Protein AF-A0AA35TYE7-F1 (afdb_monomer_lite)

Sequence (777 aa):
MVVTLSHAGYIKRLPMDTYRKQHRGGVGIKGAATKDGDFLEHIFVATAHQNILFFTDLGKCYTLKVHQIPEARRQSTGRAVVNLLRLAQNENITAYVTAYLKVGSQRTEGADAGEVTANKFVFMATQQGVVKKTELARFENTLSNGIIAVNLDDGDKLIGAQVTEGTSDVILVTHKGTAIRFKEKDVRCLGRNTRGVRGIELGAKDFVTQMVIVNGEGTERKKLGKRTAVTAYRSQKRGGKGIIAIGKSTRNGAVVAAKRVADIDELVLISSSGYVTRTAVGDIRRIGRNTQGRGLHAQTDVPADETPELVPLTNADTALNADMVRAANIYAKLMWAAYCRTGERNIRKSKVAYDSLIEELELDGESVEDKVLSAHGASFIYTERAALRFPRLMDLNGAEEDARKAIQLNPGNVDAKWILAKILKERYISSVDQNGRGNPKTKALEEEMLSVGQHIIELDPDHSDAHYYLGNIARYLGKIELAITSFKALTRILPFRAEYHWELGELYEIQNRLEEALQSYERVITIRPEQISVWNRLGQLSLQTGDDSAAMRSFLTVLESLESGAVPRSSRNLGWTEIEAHSGVSLAYQAQGNFEKAEHHITSAIALLEERALSMRSGARTSRARSTERIQLAVRIRDARYTLAQIYLRFNAPQKAVQTFAKILTVDANYAPALTGIGIAYQMLDDVTRAENYLRKAIELPSQDELPDAYNALGYLYAEQGIKLDEAAALVRRALKSAPTSGAYLDSLGVIYFKQGKLDAAIEKFGAGSPLPTRYP

InterPro domains:
  IPR006691 DNA gyrase/topoisomerase IV, subunit A, C-terminal repeat [PF03989] (2-46)
  IPR006691 DNA gyrase/topoisomerase IV, subunit A, C-terminal repeat [PF03989] (50-86)
  IPR006691 DNA gyrase/topoisomerase IV, subunit A, C-terminal repeat [PF03989] (121-164)
  IPR006691 DNA gyrase/topoisomerase IV, subunit A, C-terminal repeat [PF03989] (169-215)
  IPR006691 DNA gyrase/topoisomerase IV, subunit A, C-terminal repeat [PF03989] (225-261)
  IPR006691 DNA gyrase/topoisomerase IV, subunit A, C-terminal repeat [PF03989] (265-293)
  IPR011990 Tetratricopeptide-like helical domain superfamily [G3DSA:1.25.40.10] (313-623)
  IPR011990 Tetratricopeptide-like helical domain superfamily [G3DSA:1.25.40.10] (624-769)
  IPR011990 Tetratricopeptide-like helical domain superfamily [SSF48452] (448-703)
  IPR019734 Tetratricopeptide repeat [PF13181] (673-703)
  IPR019734 Tetratricopeptide repeat [PS50005] (498-531)
  IPR019734 Tetratricopeptide repeat [PS50005] (672-705)
  IPR019734 Tetratricopeptide repeat [SM00028] (379-413)
  IPR019734 Tetratricopeptide repeat [SM00028] (464-497)
  IPR019734 Tetratricopeptide repeat [SM00028] (498-531)
  IPR019734 Tetratricopeptide repeat [SM00028] (532-565)
  IPR019734 Tetratricopeptide repeat [SM00028] (579-612)
  IPR019734 Tetratricopeptide repeat [SM00028] (638-671)
  IPR019734 Tetratricopeptide repeat [SM00028] (672-705)
  IPR019734 Tetratricopeptide repeat [SM00028] (708-742)

Structure (mmCIF, N/CA/C/O backbone):
data_AF-A0AA35TYE7-F1
#
_entry.id   AF-A0AA35TYE7-F1
#
loop_
_atom_site.group_PDB
_atom_site.id
_atom_site.type_symbol
_atom_site.label_atom_id
_atom_site.label_alt_id
_atom_site.label_comp_id
_atom_site.label_asym_id
_atom_site.label_entity_id
_atom_site.label_seq_id
_atom_site.pdbx_PDB_ins_code
_atom_site.Cartn_x
_atom_site.Cartn_y
_atom_site.Cartn_z
_atom_site.occupancy
_atom_site.B_iso_or_equiv
_atom_site.auth_seq_id
_atom_site.auth_comp_id
_atom_site.auth_asym_id
_atom_site.auth_atom_id
_atom_site.pdbx_PDB_model_num
ATOM 1 N N . MET A 1 1 ? 18.858 11.877 -33.901 1.00 57.19 1 MET A N 1
ATOM 2 C CA . MET A 1 1 ? 17.654 11.118 -33.478 1.00 57.19 1 MET A CA 1
ATOM 3 C C . MET A 1 1 ? 17.784 9.690 -33.976 1.00 57.19 1 MET A C 1
ATOM 5 O O . MET A 1 1 ? 18.447 9.488 -34.989 1.00 57.19 1 MET A O 1
ATOM 9 N N . VAL A 1 2 ? 17.208 8.712 -33.279 1.00 56.94 2 VAL A N 1
ATOM 10 C CA . VAL A 1 2 ? 17.272 7.300 -33.688 1.00 56.94 2 VAL A CA 1
ATOM 11 C C . VAL A 1 2 ? 16.054 6.971 -34.543 1.00 56.94 2 VAL A C 1
ATOM 13 O O . VAL A 1 2 ? 14.928 7.295 -34.168 1.00 56.94 2 VAL A O 1
ATOM 16 N N . VAL A 1 3 ? 16.270 6.320 -35.679 1.00 65.62 3 VAL A N 1
ATOM 17 C CA . VAL A 1 3 ? 15.223 5.705 -36.499 1.00 65.62 3 VAL A CA 1
ATOM 18 C C . VAL A 1 3 ? 15.319 4.194 -36.336 1.00 65.62 3 VAL A C 1
ATOM 20 O O . VAL A 1 3 ? 16.419 3.639 -36.331 1.00 65.62 3 VAL A O 1
ATOM 23 N N . THR A 1 4 ? 14.170 3.532 -36.209 1.00 62.44 4 THR A N 1
ATOM 24 C CA . THR A 1 4 ? 14.095 2.067 -36.144 1.00 62.44 4 THR A CA 1
ATOM 25 C C . THR A 1 4 ? 13.040 1.503 -37.072 1.00 62.44 4 THR A C 1
ATOM 27 O O . THR A 1 4 ? 11.939 2.059 -37.115 1.00 62.44 4 THR A O 1
ATOM 30 N N . LEU A 1 5 ? 13.364 0.388 -37.728 1.00 66.81 5 LEU A N 1
ATOM 31 C CA . LEU A 1 5 ? 12.484 -0.416 -38.580 1.00 66.81 5 LEU A CA 1
ATOM 32 C C . LEU A 1 5 ? 12.398 -1.849 -38.018 1.00 66.81 5 LEU A C 1
ATOM 34 O O . LEU A 1 5 ? 13.432 -2.422 -37.672 1.00 66.81 5 LEU A O 1
ATOM 38 N N . SER A 1 6 ? 11.190 -2.409 -37.899 1.00 61.44 6 SER A N 1
ATOM 39 C CA . SER A 1 6 ? 10.968 -3.828 -37.567 1.00 61.44 6 SER A CA 1
ATOM 40 C C . SER A 1 6 ? 10.867 -4.709 -38.813 1.00 61.44 6 SER A C 1
ATOM 42 O O . SER A 1 6 ? 10.645 -4.197 -39.913 1.00 61.44 6 SER A O 1
ATOM 44 N N . HIS A 1 7 ? 10.993 -6.021 -38.630 1.00 60.12 7 HIS A N 1
ATOM 45 C CA . HIS A 1 7 ? 10.937 -7.020 -39.695 1.00 60.12 7 HIS A CA 1
ATOM 46 C C . HIS A 1 7 ? 9.564 -7.070 -40.390 1.00 60.12 7 HIS A C 1
ATOM 48 O O . HIS A 1 7 ? 9.475 -7.119 -41.615 1.00 60.12 7 HIS A O 1
ATOM 54 N N . ALA A 1 8 ? 8.469 -6.909 -39.639 1.00 60.41 8 ALA A N 1
ATOM 55 C CA . ALA A 1 8 ? 7.127 -6.700 -40.201 1.00 60.41 8 ALA A CA 1
ATOM 56 C C . ALA A 1 8 ? 6.910 -5.276 -40.767 1.00 60.41 8 ALA A C 1
ATOM 58 O O . ALA A 1 8 ? 5.777 -4.859 -41.023 1.00 60.41 8 ALA A O 1
ATOM 59 N N . GLY A 1 9 ? 7.985 -4.506 -40.955 1.00 69.19 9 GLY A N 1
ATOM 60 C CA . GLY A 1 9 ? 7.980 -3.223 -41.642 1.00 69.19 9 GLY A CA 1
ATOM 61 C C . GLY A 1 9 ? 7.412 -2.061 -40.829 1.00 69.19 9 GLY A C 1
ATOM 62 O O . GLY A 1 9 ? 6.875 -1.131 -41.428 1.00 69.19 9 GLY A O 1
ATOM 63 N N . TYR A 1 10 ? 7.488 -2.053 -39.495 1.00 78.81 10 TYR A N 1
ATOM 64 C CA . TYR A 1 10 ? 7.054 -0.892 -38.703 1.00 78.81 10 TYR A CA 1
ATOM 65 C C . TYR A 1 10 ? 8.203 0.085 -38.450 1.00 78.81 10 TYR A C 1
ATOM 67 O O . TYR A 1 10 ? 9.242 -0.297 -37.919 1.00 78.81 10 TYR A O 1
ATOM 75 N N . ILE A 1 11 ? 8.007 1.363 -38.794 1.00 81.75 11 ILE A N 1
ATOM 76 C CA . ILE A 1 11 ? 9.010 2.422 -38.651 1.00 81.75 11 ILE A CA 1
ATOM 77 C C . ILE A 1 11 ? 8.582 3.510 -37.655 1.00 81.75 11 ILE A C 1
ATOM 79 O O . ILE A 1 11 ? 7.415 3.911 -37.583 1.00 81.75 11 ILE A O 1
ATOM 83 N N . LYS A 1 12 ? 9.549 4.013 -36.885 1.00 80.44 12 LYS A N 1
ATOM 84 C CA . LYS A 1 12 ? 9.399 5.148 -35.957 1.00 80.44 12 LYS A CA 1
ATOM 85 C C . LYS A 1 12 ? 10.711 5.908 -35.798 1.00 80.44 12 LYS A C 1
ATOM 87 O O . LYS A 1 12 ? 11.788 5.333 -35.979 1.00 80.44 12 LYS A O 1
ATOM 92 N N . ARG A 1 13 ? 10.611 7.184 -35.419 1.00 74.44 13 ARG A N 1
ATOM 93 C CA . ARG A 1 13 ? 11.741 7.979 -34.928 1.00 74.44 13 ARG A CA 1
ATOM 94 C C . ARG A 1 13 ? 11.592 8.236 -33.435 1.00 74.44 13 ARG A C 1
ATOM 96 O O . ARG A 1 13 ? 10.483 8.315 -32.909 1.00 74.44 13 ARG A O 1
ATOM 103 N N . LEU A 1 14 ? 12.730 8.340 -32.772 1.00 63.53 14 LEU A N 1
ATOM 104 C CA . LEU A 1 14 ? 12.878 8.426 -31.328 1.00 63.53 14 LEU A CA 1
ATOM 105 C C . LEU A 1 14 ? 13.919 9.522 -31.029 1.00 63.53 14 LEU A C 1
ATOM 107 O O . LEU A 1 14 ? 14.976 9.542 -31.679 1.00 63.53 14 LEU A O 1
ATOM 111 N N . PRO A 1 15 ? 13.691 10.417 -30.051 1.00 59.75 15 PRO A N 1
ATOM 112 C CA . PRO A 1 15 ? 14.769 11.191 -29.436 1.00 59.75 15 PRO A CA 1
ATOM 113 C C . PRO A 1 15 ? 15.936 10.272 -29.057 1.00 59.75 15 PRO A C 1
ATOM 115 O O . PRO A 1 15 ? 15.697 9.130 -28.654 1.00 59.75 15 PRO A O 1
ATOM 118 N N . MET A 1 16 ? 17.183 10.747 -29.178 1.00 46.03 16 MET A N 1
ATOM 119 C CA . MET A 1 16 ? 18.374 9.937 -28.851 1.00 46.03 16 MET A CA 1
ATOM 120 C C . MET A 1 16 ? 18.282 9.358 -27.431 1.00 46.03 16 MET A C 1
ATOM 122 O O . MET A 1 16 ? 18.583 8.188 -27.201 1.00 46.03 16 MET A O 1
ATOM 126 N N . ASP A 1 17 ? 17.730 10.155 -26.522 1.00 41.53 17 ASP A N 1
ATOM 127 C CA . ASP A 1 17 ? 17.566 9.867 -25.097 1.00 41.53 17 ASP A CA 1
ATOM 128 C C . ASP A 1 17 ? 16.493 8.800 -24.807 1.00 41.53 17 ASP A C 1
ATOM 130 O O . ASP A 1 17 ? 16.370 8.318 -23.684 1.00 41.53 17 ASP A O 1
ATOM 134 N N . THR A 1 18 ? 15.719 8.367 -25.808 1.00 42.50 18 THR A N 1
ATOM 135 C CA . THR A 1 18 ? 14.616 7.401 -25.622 1.00 42.50 18 THR A CA 1
ATOM 136 C C . THR A 1 18 ? 15.101 5.963 -25.408 1.00 42.50 18 THR A C 1
ATOM 138 O O . THR A 1 18 ? 14.351 5.112 -24.925 1.00 42.50 18 THR A O 1
ATOM 141 N N . TYR A 1 19 ? 16.366 5.674 -25.732 1.00 40.69 19 TYR A N 1
ATOM 142 C CA . TYR A 1 19 ? 17.009 4.392 -25.419 1.00 40.69 19 TYR A CA 1
ATOM 143 C C . TYR A 1 19 ? 17.581 4.318 -23.994 1.00 40.69 19 TYR A C 1
ATOM 145 O O . TYR A 1 19 ? 18.230 3.330 -23.643 1.00 40.6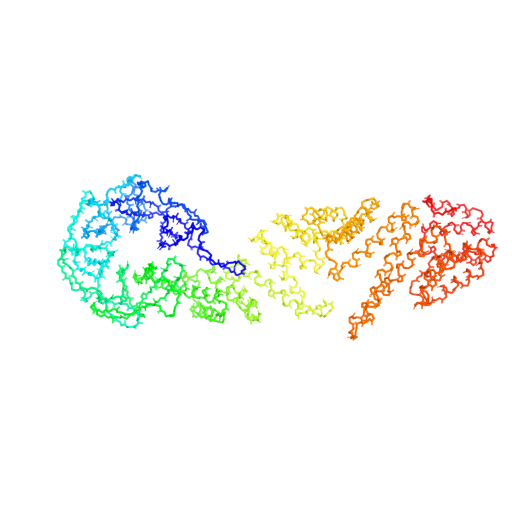9 19 TYR A O 1
ATOM 153 N N . ARG A 1 20 ? 17.246 5.296 -23.139 1.00 34.00 20 ARG A N 1
ATOM 154 C CA . ARG A 1 20 ? 17.373 5.210 -21.678 1.00 34.00 20 ARG A CA 1
ATOM 155 C C . ARG A 1 20 ? 16.712 3.924 -21.163 1.00 34.00 20 ARG A C 1
ATOM 157 O O . ARG A 1 20 ? 15.667 3.480 -21.649 1.00 34.00 20 ARG A O 1
ATOM 164 N N . LYS A 1 21 ? 17.385 3.266 -20.227 1.00 29.33 21 LYS A N 1
ATOM 165 C CA . LYS A 1 21 ? 16.971 1.996 -19.612 1.00 29.33 21 LYS A CA 1
ATOM 166 C C . LYS A 1 21 ? 15.961 2.262 -18.492 1.00 29.33 21 LYS A C 1
ATOM 168 O O . LYS A 1 21 ? 15.868 3.381 -18.003 1.00 29.33 21 LYS A O 1
ATOM 173 N N . GLN A 1 22 ? 15.271 1.212 -18.058 1.00 26.06 22 GLN A N 1
ATOM 174 C CA . GLN A 1 22 ? 14.418 1.224 -16.869 1.00 26.06 22 GLN A CA 1
ATOM 175 C C . GLN A 1 22 ? 14.806 0.053 -15.955 1.00 26.06 22 GLN A C 1
ATOM 177 O O . GLN A 1 22 ? 15.364 -0.951 -16.418 1.00 26.06 22 GLN A O 1
ATOM 182 N N . HIS A 1 23 ? 14.546 0.187 -14.654 1.00 26.06 23 HIS A N 1
ATOM 183 C CA . HIS A 1 23 ? 14.987 -0.760 -13.632 1.00 26.06 23 HIS A CA 1
ATOM 184 C C . HIS A 1 23 ? 13.859 -1.634 -13.040 1.00 26.06 23 HIS A C 1
ATOM 186 O O . HIS A 1 23 ? 12.744 -1.666 -13.546 1.00 26.06 23 HIS A O 1
ATOM 192 N N . ARG A 1 24 ? 14.213 -2.536 -12.107 1.00 27.20 24 ARG A N 1
ATOM 193 C CA . ARG A 1 24 ? 13.535 -3.841 -11.932 1.00 27.20 24 ARG A CA 1
ATOM 194 C C . ARG A 1 24 ? 12.260 -3.765 -11.087 1.00 27.20 24 ARG A C 1
ATOM 196 O O . ARG A 1 24 ? 12.301 -3.257 -9.975 1.00 27.20 24 ARG A O 1
ATOM 203 N N . GLY A 1 25 ? 11.229 -4.445 -11.581 1.00 26.47 25 GLY A N 1
ATOM 204 C CA . GLY A 1 25 ? 9.941 -4.707 -10.930 1.00 26.47 25 GLY A CA 1
ATOM 205 C C . GLY A 1 25 ? 8.961 -5.318 -11.937 1.00 26.47 25 GLY A C 1
ATOM 206 O O . GLY A 1 25 ? 8.258 -6.272 -11.629 1.00 26.47 25 GLY A O 1
ATOM 207 N N . GLY A 1 26 ? 9.013 -4.839 -13.185 1.00 27.84 26 GLY A N 1
ATOM 208 C CA . GLY A 1 26 ? 8.301 -5.436 -14.311 1.00 27.84 26 GLY A CA 1
ATOM 209 C C . GLY A 1 26 ? 8.881 -6.775 -14.782 1.00 27.84 26 GLY A C 1
ATOM 210 O O . GLY A 1 26 ? 10.087 -7.031 -14.681 1.00 27.84 26 GLY A O 1
ATOM 211 N N . VAL A 1 27 ? 7.988 -7.589 -15.353 1.00 26.45 27 VAL A N 1
ATOM 212 C CA . VAL A 1 27 ? 8.288 -8.757 -16.198 1.00 26.45 27 VAL A CA 1
ATOM 213 C C . VAL A 1 27 ? 9.290 -8.364 -17.298 1.00 26.45 27 VAL A C 1
ATOM 215 O O . VAL A 1 27 ? 9.354 -7.200 -17.693 1.00 26.45 27 VAL A O 1
ATOM 218 N N . GLY A 1 28 ? 10.104 -9.323 -17.757 1.00 26.59 28 GLY A N 1
ATOM 219 C CA . GLY A 1 28 ? 11.248 -9.089 -18.648 1.00 26.59 28 GLY A CA 1
ATOM 220 C C . GLY A 1 28 ? 10.958 -8.198 -19.864 1.00 26.59 28 GLY A C 1
ATOM 221 O O . GLY A 1 28 ? 9.843 -8.168 -20.382 1.00 26.59 28 GLY A O 1
ATOM 222 N N . ILE A 1 29 ? 11.990 -7.478 -20.321 1.00 34.34 29 ILE A N 1
ATOM 223 C CA . ILE A 1 29 ? 11.904 -6.489 -21.406 1.00 34.34 29 ILE A CA 1
ATOM 224 C C . ILE A 1 29 ? 11.450 -7.172 -22.706 1.00 34.34 29 ILE A C 1
ATOM 226 O O . ILE A 1 29 ? 12.275 -7.647 -23.485 1.00 34.34 29 ILE A O 1
ATOM 230 N N . LYS A 1 30 ? 10.140 -7.164 -22.975 1.00 31.11 30 LYS A N 1
ATOM 231 C CA . LYS A 1 30 ? 9.640 -7.249 -24.348 1.00 31.11 30 LYS A CA 1
ATOM 232 C C . LYS A 1 30 ? 10.134 -6.018 -25.114 1.00 31.11 30 LYS A C 1
ATOM 234 O O . LYS A 1 30 ? 10.297 -4.936 -24.541 1.00 31.11 30 LYS A O 1
ATOM 239 N N . GLY A 1 31 ? 10.373 -6.191 -26.413 1.00 35.84 31 GLY A N 1
ATOM 240 C CA . GLY A 1 31 ? 10.547 -5.071 -27.336 1.00 35.84 31 GLY A CA 1
ATOM 241 C C . GLY A 1 31 ? 9.270 -4.228 -27.439 1.00 35.84 31 GLY A C 1
ATOM 242 O O . GLY A 1 31 ? 8.394 -4.272 -26.574 1.00 35.84 31 GLY A O 1
ATOM 243 N N . ALA A 1 32 ? 9.125 -3.470 -28.528 1.00 35.91 32 ALA A N 1
ATOM 244 C CA . ALA A 1 32 ? 7.793 -2.981 -28.882 1.00 35.91 32 ALA A CA 1
ATOM 245 C C . ALA A 1 32 ? 6.815 -4.169 -28.949 1.00 35.91 32 ALA A C 1
ATOM 247 O O . ALA A 1 32 ? 7.239 -5.278 -29.266 1.00 35.91 32 ALA A O 1
ATOM 248 N N . ALA A 1 33 ? 5.534 -3.951 -28.641 1.00 35.59 33 ALA A N 1
ATOM 249 C CA . ALA A 1 33 ? 4.511 -4.993 -28.748 1.00 35.59 33 ALA A CA 1
ATOM 250 C C . ALA A 1 33 ? 4.189 -5.266 -30.226 1.00 35.59 33 ALA A C 1
ATOM 252 O O . ALA A 1 33 ? 3.163 -4.848 -30.760 1.00 35.59 33 ALA A O 1
ATOM 253 N N . THR A 1 34 ? 5.133 -5.907 -30.897 1.00 39.62 34 THR A N 1
ATOM 254 C CA . THR A 1 34 ? 5.018 -6.447 -32.239 1.00 39.62 34 THR A CA 1
ATOM 255 C C . THR A 1 34 ? 4.103 -7.670 -32.205 1.00 39.62 34 THR A C 1
ATOM 257 O O . THR A 1 34 ? 4.049 -8.394 -31.208 1.00 39.62 34 THR A O 1
ATOM 260 N N . LYS A 1 35 ? 3.322 -7.869 -33.276 1.00 39.84 35 LYS A N 1
ATOM 261 C CA . LYS A 1 35 ? 2.523 -9.095 -33.435 1.00 39.84 35 LYS A CA 1
ATOM 262 C C . LYS A 1 35 ? 3.462 -10.303 -33.435 1.00 39.84 35 LYS A C 1
ATOM 264 O O . LYS A 1 35 ? 4.609 -10.170 -33.860 1.00 39.84 35 LYS A O 1
ATOM 269 N N . ASP A 1 36 ? 2.963 -11.434 -32.943 1.00 38.16 36 ASP A N 1
ATOM 270 C CA . ASP A 1 36 ? 3.732 -12.635 -32.601 1.00 38.16 36 ASP A CA 1
ATOM 271 C C . ASP A 1 36 ? 4.914 -12.913 -33.552 1.00 38.16 36 ASP A C 1
ATOM 273 O O . ASP A 1 36 ? 4.725 -13.265 -34.714 1.00 38.16 36 ASP A O 1
ATOM 277 N N . GLY A 1 37 ? 6.139 -12.734 -33.042 1.00 39.81 37 GLY A N 1
ATOM 278 C CA . GLY A 1 37 ? 7.393 -13.056 -33.737 1.00 39.81 37 GLY A CA 1
ATOM 279 C C . GLY A 1 37 ? 8.145 -11.903 -34.422 1.00 39.81 37 GLY A C 1
ATOM 280 O O . GLY A 1 37 ? 9.300 -12.102 -34.786 1.00 39.81 37 GLY A O 1
ATOM 281 N N . ASP A 1 38 ? 7.574 -10.703 -34.584 1.00 48.56 38 ASP A N 1
ATOM 282 C CA . ASP A 1 38 ? 8.290 -9.588 -35.240 1.00 48.56 38 ASP A CA 1
ATOM 283 C C . ASP A 1 38 ? 9.348 -8.929 -34.320 1.00 48.56 38 ASP A C 1
ATOM 285 O O . ASP A 1 38 ? 9.103 -8.655 -33.141 1.00 48.56 38 ASP A O 1
ATOM 289 N N . PHE A 1 39 ? 10.540 -8.672 -34.868 1.00 46.03 39 PHE A N 1
ATOM 290 C CA . PHE A 1 39 ? 11.724 -8.158 -34.172 1.00 46.03 39 PHE A CA 1
ATOM 291 C C . PHE A 1 39 ? 12.295 -6.914 -34.868 1.00 46.03 39 PHE A C 1
ATOM 293 O O . PHE A 1 39 ? 11.868 -6.509 -35.945 1.00 46.03 39 PHE A O 1
ATOM 300 N N . LEU A 1 40 ? 13.248 -6.243 -34.221 1.00 49.56 40 LEU A N 1
ATOM 301 C CA . LEU A 1 40 ? 13.773 -4.966 -34.699 1.00 49.56 40 LEU A CA 1
ATOM 302 C C . LEU A 1 40 ? 14.969 -5.193 -35.639 1.00 49.56 40 LEU A C 1
ATOM 304 O O . LEU A 1 40 ? 16.072 -5.450 -35.169 1.00 49.56 40 LEU A O 1
ATOM 308 N N . GLU A 1 41 ? 14.726 -5.083 -36.948 1.00 48.75 41 GLU A N 1
ATOM 309 C CA . GLU A 1 41 ? 15.685 -5.399 -38.019 1.00 48.75 41 GLU A CA 1
ATOM 310 C C . GLU A 1 41 ? 16.747 -4.299 -38.212 1.00 48.75 41 GLU A C 1
ATOM 312 O O . GLU A 1 41 ? 17.925 -4.587 -38.414 1.00 48.75 41 GLU A O 1
ATOM 317 N N . HIS A 1 42 ? 16.376 -3.012 -38.135 1.00 54.44 42 HIS A N 1
ATOM 318 C CA . HIS A 1 42 ? 17.323 -1.909 -38.367 1.00 54.44 42 HIS A CA 1
ATOM 319 C C . HIS A 1 42 ? 17.234 -0.797 -37.315 1.00 54.44 42 HIS A C 1
ATOM 321 O O . HIS A 1 42 ? 16.150 -0.297 -37.007 1.00 54.44 42 HIS A O 1
ATOM 327 N N . ILE A 1 43 ? 18.398 -0.332 -36.846 1.00 51.22 43 ILE A N 1
ATOM 328 C CA . ILE A 1 43 ? 18.580 0.875 -36.025 1.00 51.22 43 ILE A CA 1
ATOM 329 C C . ILE A 1 43 ? 19.620 1.759 -36.709 1.00 51.22 43 ILE A C 1
ATOM 331 O O . ILE A 1 43 ? 20.715 1.291 -37.016 1.00 51.22 43 ILE A O 1
ATOM 335 N N . PHE A 1 44 ? 19.324 3.043 -36.904 1.00 55.12 44 PHE A N 1
ATOM 336 C CA . PHE A 1 44 ? 20.327 4.013 -37.347 1.00 55.12 44 PHE A CA 1
ATOM 337 C C . PHE A 1 44 ? 20.072 5.408 -36.776 1.00 55.12 44 PHE A C 1
ATOM 339 O O . PHE A 1 44 ? 18.939 5.795 -36.484 1.00 55.12 44 PHE A O 1
ATOM 346 N N . VAL A 1 45 ? 21.146 6.178 -36.610 1.00 51.09 45 VAL A N 1
ATOM 347 C CA . VAL A 1 45 ? 21.071 7.588 -36.218 1.00 51.09 45 VAL A CA 1
ATOM 348 C C . VAL A 1 45 ? 20.930 8.440 -37.474 1.00 51.09 45 VAL A C 1
ATOM 350 O O . VAL A 1 45 ? 21.636 8.230 -38.456 1.00 51.09 45 VAL A O 1
ATOM 353 N N . ALA A 1 46 ? 20.020 9.409 -37.433 1.00 57.62 46 ALA A N 1
ATOM 354 C CA . ALA A 1 46 ? 19.820 10.374 -38.504 1.00 57.62 46 ALA A CA 1
ATOM 355 C C . ALA A 1 46 ? 19.521 11.782 -37.957 1.00 57.62 46 ALA A C 1
ATOM 357 O O . ALA A 1 46 ? 19.160 11.956 -36.782 1.00 57.62 46 ALA A O 1
ATOM 358 N N . THR A 1 47 ? 19.660 12.797 -38.810 1.00 62.72 47 THR A N 1
ATOM 359 C CA . THR A 1 47 ? 19.235 14.184 -38.549 1.00 62.72 47 THR A CA 1
ATOM 360 C C . THR A 1 47 ? 17.840 14.435 -39.133 1.00 62.72 47 THR A C 1
ATOM 362 O O . THR A 1 47 ? 17.420 13.755 -40.067 1.00 62.72 47 THR A O 1
ATOM 365 N N . ALA A 1 48 ? 17.095 15.413 -38.604 1.00 65.19 48 ALA A N 1
ATOM 366 C CA . ALA A 1 48 ? 15.691 15.655 -38.980 1.00 65.19 48 ALA A CA 1
ATOM 367 C C . ALA A 1 48 ? 15.472 15.902 -40.490 1.00 65.19 48 ALA A C 1
ATOM 369 O O . ALA A 1 48 ? 14.413 15.576 -41.035 1.00 65.19 48 ALA A O 1
ATOM 370 N N . HIS A 1 49 ? 16.473 16.481 -41.159 1.00 67.19 49 HIS A N 1
ATOM 371 C CA . HIS A 1 49 ? 16.411 16.909 -42.558 1.00 67.19 49 HIS A CA 1
ATOM 372 C C . HIS A 1 49 ? 17.074 15.927 -43.539 1.00 67.19 49 HIS A C 1
ATOM 374 O O . HIS A 1 49 ? 17.017 16.158 -44.746 1.00 67.19 49 HIS A O 1
ATOM 380 N N . GLN A 1 50 ? 17.658 14.822 -43.059 1.00 69.94 50 GLN A N 1
ATOM 381 C CA . GLN A 1 50 ? 18.115 13.743 -43.937 1.00 69.94 50 GLN A CA 1
ATOM 382 C C . GLN A 1 50 ? 16.939 13.058 -44.642 1.00 69.94 50 GLN A C 1
ATOM 384 O O . GLN A 1 50 ? 15.811 13.009 -44.141 1.00 69.94 50 GLN A O 1
ATOM 389 N N . ASN A 1 51 ? 17.231 12.499 -45.813 1.00 75.62 51 ASN A N 1
ATOM 390 C CA . ASN A 1 51 ? 16.326 11.646 -46.565 1.00 75.62 51 ASN A CA 1
ATOM 391 C C . ASN A 1 51 ? 16.747 10.189 -46.365 1.00 75.62 51 ASN A C 1
ATOM 393 O O . ASN A 1 51 ? 17.941 9.878 -46.333 1.00 75.62 51 ASN A O 1
ATOM 397 N N . ILE A 1 52 ? 15.767 9.298 -46.276 1.00 84.44 52 ILE A N 1
ATOM 398 C CA . ILE A 1 52 ? 15.962 7.854 -46.342 1.00 84.44 52 ILE A CA 1
ATOM 399 C C . ILE A 1 52 ? 15.363 7.379 -47.662 1.00 84.44 52 ILE A C 1
ATOM 401 O O . ILE A 1 52 ? 14.178 7.591 -47.924 1.00 84.44 52 ILE A O 1
ATOM 405 N N . LEU A 1 53 ? 16.200 6.765 -48.491 1.00 87.38 53 LEU A N 1
ATOM 406 C CA . LEU A 1 53 ? 15.825 6.064 -49.710 1.00 87.38 53 LEU A CA 1
ATOM 407 C C . LEU A 1 53 ? 15.565 4.599 -49.360 1.00 87.38 53 LEU A C 1
ATOM 409 O O . LEU A 1 53 ? 16.504 3.886 -49.014 1.00 87.38 53 LEU A O 1
ATOM 413 N N . PHE A 1 54 ? 14.319 4.152 -49.450 1.00 88.19 54 PHE A N 1
ATOM 414 C CA . PHE A 1 54 ? 13.930 2.753 -49.284 1.00 88.19 54 PHE A CA 1
ATOM 415 C C . PHE A 1 54 ? 13.845 2.078 -50.645 1.00 88.19 54 PHE A C 1
ATOM 417 O O . PHE A 1 54 ? 13.134 2.561 -51.525 1.00 88.19 54 PHE A O 1
ATOM 424 N N . PHE A 1 55 ? 14.545 0.962 -50.809 1.00 89.81 55 PHE A N 1
ATOM 425 C CA . PHE A 1 55 ? 14.548 0.156 -52.024 1.00 89.81 55 PHE A CA 1
ATOM 426 C C . PHE A 1 55 ? 13.738 -1.119 -51.805 1.00 89.81 55 PHE A C 1
ATOM 428 O O . PHE A 1 55 ? 13.824 -1.717 -50.732 1.00 89.81 55 PHE A O 1
ATOM 435 N N . THR A 1 56 ? 12.954 -1.519 -52.805 1.00 90.25 56 THR A N 1
ATOM 436 C CA . THR A 1 56 ? 12.007 -2.637 -52.692 1.00 90.25 56 THR A CA 1
ATOM 437 C C . THR A 1 56 ? 12.396 -3.843 -53.535 1.00 90.25 56 THR A C 1
ATOM 439 O O . THR A 1 56 ? 13.116 -3.704 -54.525 1.00 90.25 56 THR A O 1
ATOM 442 N N . ASP A 1 57 ? 11.882 -5.024 -53.185 1.00 89.69 57 ASP A N 1
ATOM 443 C CA . ASP A 1 57 ? 12.094 -6.270 -53.927 1.00 89.69 57 ASP A CA 1
ATOM 444 C C . ASP A 1 57 ? 11.597 -6.190 -55.376 1.00 89.69 57 ASP A C 1
ATOM 446 O O . ASP A 1 57 ? 12.205 -6.821 -56.236 1.00 89.69 57 ASP A O 1
ATOM 450 N N . LEU A 1 58 ? 10.596 -5.345 -55.659 1.00 91.81 58 LEU A N 1
ATOM 451 C CA . LEU A 1 58 ? 10.117 -4.987 -57.005 1.00 91.81 58 LEU A CA 1
ATOM 452 C C . LEU A 1 58 ? 10.984 -3.940 -57.741 1.00 91.81 58 LEU A C 1
ATOM 454 O O . LEU A 1 58 ? 10.605 -3.456 -58.808 1.00 91.81 58 LEU A O 1
ATOM 458 N N . GLY A 1 59 ? 12.144 -3.561 -57.198 1.00 90.81 59 GLY A N 1
ATOM 459 C CA . GLY A 1 59 ? 13.110 -2.695 -57.880 1.00 90.81 59 GLY A CA 1
ATOM 460 C C . GLY A 1 59 ? 12.736 -1.211 -57.910 1.00 90.81 59 GLY A C 1
ATOM 461 O O . GLY A 1 59 ? 13.299 -0.454 -58.710 1.00 90.81 59 GLY A O 1
ATOM 462 N N . LYS A 1 60 ? 11.814 -0.759 -57.052 1.00 92.25 60 LYS A N 1
ATOM 463 C CA . LYS A 1 60 ? 11.515 0.668 -56.870 1.00 92.25 60 LYS A CA 1
ATOM 464 C C . LYS A 1 60 ? 12.351 1.279 -55.747 1.00 92.25 60 LYS A C 1
ATOM 466 O O . LYS A 1 60 ? 12.967 0.589 -54.940 1.00 92.25 60 LYS A O 1
ATOM 471 N N . CYS A 1 61 ? 12.357 2.605 -55.711 1.00 91.38 61 CYS A N 1
ATOM 472 C CA . CYS A 1 61 ? 12.884 3.425 -54.637 1.00 91.38 61 CYS A CA 1
ATOM 473 C C . CYS A 1 61 ? 11.825 4.447 -54.199 1.00 91.38 61 CYS A C 1
ATOM 475 O O . CYS A 1 61 ? 11.153 5.062 -55.031 1.00 91.38 61 CYS A O 1
ATOM 477 N N . TYR A 1 62 ? 11.692 4.630 -52.893 1.00 89.50 62 TYR A N 1
ATOM 478 C CA . TYR A 1 62 ? 10.788 5.574 -52.247 1.00 89.50 62 TYR A CA 1
ATOM 479 C C . TYR A 1 62 ? 11.597 6.451 -51.290 1.00 89.50 62 TYR A C 1
ATOM 481 O O . TYR A 1 62 ? 12.468 5.937 -50.591 1.00 89.50 62 TYR A O 1
ATOM 489 N N . THR A 1 63 ? 11.302 7.750 -51.210 1.00 87.12 63 THR A N 1
ATOM 490 C CA . THR A 1 63 ? 11.984 8.651 -50.265 1.00 87.12 63 THR A CA 1
ATOM 491 C C . THR A 1 63 ? 11.067 9.041 -49.121 1.00 87.12 63 THR A C 1
ATOM 493 O O . THR A 1 63 ? 9.908 9.388 -49.338 1.00 87.12 63 THR A O 1
ATOM 496 N N . LEU A 1 64 ? 11.617 9.063 -47.910 1.00 85.19 64 LEU A N 1
ATOM 497 C CA . LEU A 1 64 ? 10.982 9.643 -46.732 1.00 85.19 64 LEU A CA 1
ATOM 498 C C . LEU A 1 64 ? 11.988 10.554 -46.029 1.00 85.19 64 LEU A C 1
ATOM 500 O O . LEU A 1 64 ? 13.121 10.141 -45.769 1.00 85.19 64 LEU A O 1
ATOM 504 N N . LYS A 1 65 ? 11.604 11.790 -45.706 1.00 81.56 65 LYS A N 1
ATOM 505 C CA . LYS A 1 65 ? 12.434 12.646 -44.848 1.00 81.56 65 LYS A CA 1
ATOM 506 C C . LYS A 1 65 ? 12.318 12.164 -43.410 1.00 81.56 65 LYS A C 1
ATOM 508 O O . LYS A 1 65 ? 11.232 11.798 -42.966 1.00 81.56 65 LYS A O 1
ATOM 513 N N . VAL A 1 66 ? 13.416 12.197 -42.661 1.00 77.00 66 VAL A N 1
ATOM 514 C CA . VAL A 1 66 ? 13.466 11.635 -41.302 1.00 77.00 66 VAL A CA 1
ATOM 515 C C . VAL A 1 66 ? 12.385 12.239 -40.400 1.00 77.00 66 VAL A C 1
ATOM 517 O O . VAL A 1 66 ? 11.698 11.487 -39.723 1.00 77.00 66 VAL A O 1
ATOM 520 N N . HIS A 1 67 ? 12.140 13.553 -40.443 1.00 76.94 67 HIS A N 1
ATOM 521 C CA . HIS A 1 67 ? 11.066 14.186 -39.658 1.00 76.94 67 HIS A CA 1
ATOM 522 C C . HIS A 1 67 ? 9.635 13.730 -40.016 1.00 76.94 67 HIS A C 1
ATOM 524 O O . HIS A 1 67 ? 8.747 13.864 -39.176 1.00 76.94 67 HIS A O 1
ATOM 530 N N . GLN A 1 68 ? 9.401 13.198 -41.226 1.00 80.25 68 GLN A N 1
ATOM 531 C CA . GLN A 1 68 ? 8.098 12.664 -41.660 1.00 80.25 68 GLN A CA 1
ATOM 532 C C . GLN A 1 68 ? 7.809 11.277 -41.071 1.00 80.25 68 GLN A C 1
ATOM 534 O O . GLN A 1 68 ? 6.657 10.842 -41.050 1.00 80.25 68 GLN A O 1
ATOM 539 N N . ILE A 1 69 ? 8.836 10.578 -40.579 1.00 85.75 69 ILE A N 1
ATOM 540 C CA . ILE A 1 69 ? 8.640 9.388 -39.756 1.00 85.75 69 ILE A CA 1
ATOM 541 C C . ILE A 1 69 ? 7.961 9.843 -38.455 1.00 85.75 69 ILE A C 1
ATOM 543 O O . ILE A 1 69 ? 8.415 10.819 -37.848 1.00 85.75 69 ILE A O 1
ATOM 547 N N . PRO A 1 70 ? 6.888 9.171 -38.000 1.00 80.31 70 PRO A N 1
ATOM 548 C CA . PRO A 1 70 ? 6.226 9.544 -36.763 1.00 80.31 70 PRO A CA 1
ATOM 549 C C . PRO A 1 70 ? 7.184 9.397 -35.584 1.00 80.31 70 PRO A C 1
ATOM 551 O O . PRO A 1 70 ? 7.846 8.366 -35.412 1.00 80.31 70 PRO A O 1
ATOM 554 N N . GLU A 1 71 ? 7.232 10.440 -34.764 1.00 79.06 71 GLU A N 1
ATOM 555 C CA . GLU A 1 71 ? 7.818 10.350 -33.437 1.00 79.06 71 GLU A CA 1
ATOM 556 C C . GLU A 1 71 ? 6.897 9.512 -32.566 1.00 79.06 71 GLU A C 1
ATOM 558 O O . GLU A 1 71 ? 5.696 9.774 -32.492 1.00 79.06 71 GLU A O 1
ATOM 563 N N . ALA A 1 72 ? 7.434 8.458 -31.964 1.00 70.81 72 ALA A N 1
ATOM 564 C CA . ALA A 1 72 ? 6.614 7.493 -31.254 1.00 70.81 72 ALA A CA 1
ATOM 565 C C . ALA A 1 72 ? 7.360 6.961 -30.031 1.00 70.81 72 ALA A C 1
ATOM 567 O O . ALA A 1 72 ? 8.573 6.781 -30.066 1.00 70.81 72 ALA A O 1
ATOM 568 N N . ARG A 1 73 ? 6.643 6.684 -28.935 1.00 60.06 73 ARG A N 1
ATOM 569 C CA . ARG A 1 73 ? 7.250 6.153 -27.701 1.00 60.06 73 ARG A CA 1
ATOM 570 C C . ARG A 1 73 ? 7.922 4.800 -27.968 1.00 60.06 73 ARG A C 1
ATOM 572 O O . ARG A 1 73 ? 7.424 4.016 -28.776 1.00 60.06 73 ARG A O 1
ATOM 579 N N . ARG A 1 74 ? 8.993 4.475 -27.230 1.00 54.66 74 ARG A N 1
ATOM 580 C CA . ARG A 1 74 ? 9.781 3.229 -27.375 1.00 54.66 74 ARG A CA 1
ATOM 581 C C . ARG A 1 74 ? 8.934 1.959 -27.534 1.00 54.66 74 ARG A C 1
ATOM 583 O O . ARG A 1 74 ? 9.232 1.149 -28.407 1.00 54.66 74 ARG A O 1
ATOM 590 N N . GLN A 1 75 ? 7.893 1.818 -26.711 1.00 51.50 75 GLN A N 1
ATOM 591 C CA . GLN A 1 75 ? 6.998 0.653 -26.650 1.00 51.50 75 GLN A CA 1
ATOM 592 C C . GLN A 1 75 ? 6.002 0.556 -27.818 1.00 51.50 75 GLN A C 1
ATOM 594 O O . GLN A 1 75 ? 5.498 -0.529 -28.095 1.00 51.50 75 GLN A O 1
ATOM 599 N N . SER A 1 76 ? 5.719 1.664 -28.512 1.00 60.47 76 SER A N 1
ATOM 600 C CA . SER A 1 76 ? 4.845 1.637 -29.687 1.00 60.47 76 SER A CA 1
ATOM 601 C C . SER A 1 76 ? 5.482 0.815 -30.807 1.00 60.47 76 SER A C 1
ATOM 603 O O . SER A 1 76 ? 6.705 0.834 -30.979 1.00 60.47 76 SER A O 1
ATOM 605 N N . THR A 1 77 ? 4.669 0.138 -31.614 1.00 61.81 77 THR A N 1
ATOM 606 C CA . THR A 1 77 ? 5.131 -0.517 -32.850 1.00 61.81 77 THR A CA 1
ATOM 607 C C . THR A 1 77 ? 5.814 0.474 -33.793 1.00 61.81 77 THR A C 1
ATOM 609 O O . THR A 1 77 ? 6.742 0.115 -34.502 1.00 61.81 77 THR A O 1
ATOM 612 N N . GLY A 1 78 ? 5.400 1.744 -33.763 1.00 75.38 78 GLY A N 1
ATOM 613 C CA . GLY A 1 78 ? 5.607 2.672 -34.867 1.00 75.38 78 GLY A CA 1
ATOM 614 C C . GLY A 1 78 ? 4.486 2.530 -35.893 1.00 75.38 78 GLY A C 1
ATOM 615 O O . GLY A 1 78 ? 3.484 1.847 -35.652 1.00 75.38 78 GLY A O 1
ATOM 616 N N . ARG A 1 79 ? 4.643 3.180 -37.043 1.00 80.62 79 ARG A N 1
ATOM 617 C CA . ARG A 1 79 ? 3.685 3.108 -38.152 1.00 80.62 79 ARG A CA 1
ATOM 618 C C . ARG A 1 79 ? 4.213 2.143 -39.200 1.00 80.62 79 ARG A C 1
ATOM 620 O O . ARG A 1 79 ? 5.393 2.188 -39.523 1.00 80.62 79 ARG A O 1
ATOM 627 N N . ALA A 1 80 ? 3.344 1.293 -39.741 1.00 81.25 80 ALA A N 1
ATOM 628 C CA . ALA A 1 80 ? 3.714 0.430 -40.856 1.00 81.25 80 ALA A CA 1
ATOM 629 C C . ALA A 1 80 ? 4.271 1.296 -42.001 1.00 81.25 80 ALA A C 1
ATOM 631 O O . ALA A 1 80 ? 3.659 2.296 -42.382 1.00 81.25 80 ALA A O 1
ATOM 632 N N . VAL A 1 81 ? 5.445 0.947 -42.519 1.00 80.31 81 VAL A N 1
ATOM 633 C CA . VAL A 1 81 ? 6.182 1.726 -43.521 1.00 80.31 81 VAL A CA 1
ATOM 634 C C . VAL A 1 81 ? 5.397 1.816 -44.835 1.00 80.31 81 VAL A C 1
ATOM 636 O O . VAL A 1 81 ? 5.382 2.870 -45.463 1.00 80.31 81 VAL A O 1
ATOM 639 N N . VAL A 1 82 ? 4.604 0.783 -45.147 1.00 76.31 82 VAL A N 1
ATOM 640 C CA . VAL A 1 82 ? 3.562 0.738 -46.197 1.00 76.31 82 VAL A CA 1
ATOM 641 C C . VAL A 1 82 ? 2.455 1.800 -46.058 1.00 76.31 82 VAL A C 1
ATOM 643 O O . VAL A 1 82 ? 1.741 2.078 -47.015 1.00 76.31 82 VAL A O 1
ATOM 646 N N . ASN A 1 83 ? 2.305 2.424 -44.882 1.00 76.62 83 ASN A N 1
ATOM 647 C CA . ASN A 1 83 ? 1.354 3.518 -44.633 1.00 76.62 83 ASN A CA 1
ATOM 648 C C . ASN A 1 83 ? 2.029 4.905 -44.664 1.00 76.62 83 ASN A C 1
ATOM 650 O O . ASN A 1 83 ? 1.390 5.905 -44.318 1.00 76.62 83 ASN A O 1
ATOM 654 N N . LEU A 1 84 ? 3.322 4.968 -44.992 1.00 81.94 84 LEU A N 1
ATOM 655 C CA . LEU A 1 84 ? 4.114 6.193 -45.184 1.00 81.94 84 LEU A CA 1
ATOM 656 C C . LEU A 1 84 ? 4.652 6.266 -46.619 1.00 81.94 84 LEU A C 1
ATOM 658 O O . LEU A 1 84 ? 4.596 7.317 -47.251 1.00 81.94 84 LEU A O 1
ATOM 662 N N . LEU A 1 85 ? 5.111 5.130 -47.141 1.00 80.75 85 LEU A N 1
ATOM 663 C CA . LEU A 1 85 ? 5.459 4.896 -48.536 1.00 80.75 85 LEU A CA 1
ATOM 664 C C . LEU A 1 85 ? 4.265 4.203 -49.198 1.00 80.75 85 LEU A C 1
ATOM 666 O O . LEU A 1 85 ? 3.804 3.190 -48.679 1.00 80.75 85 LEU A O 1
ATOM 670 N N . ARG A 1 86 ? 3.766 4.698 -50.337 1.00 81.50 86 ARG A N 1
ATOM 671 C CA . ARG A 1 86 ? 2.642 4.061 -51.053 1.00 81.50 86 ARG A CA 1
ATOM 672 C C . ARG A 1 86 ? 3.136 2.840 -51.843 1.00 81.50 86 ARG A C 1
ATOM 674 O O . ARG A 1 86 ? 3.250 2.891 -53.071 1.00 81.50 86 ARG A O 1
ATOM 681 N N . LEU A 1 87 ? 3.521 1.787 -51.124 1.00 83.56 87 LEU A N 1
ATOM 682 C CA . LEU A 1 87 ? 3.997 0.530 -51.709 1.00 83.56 87 LEU A CA 1
ATOM 683 C C . LEU A 1 87 ? 2.850 -0.187 -52.437 1.00 83.56 87 LEU A C 1
ATOM 685 O O . LEU A 1 87 ? 1.682 -0.038 -52.072 1.00 83.56 87 LEU A O 1
ATOM 689 N N . ALA A 1 88 ? 3.176 -0.951 -53.478 1.00 80.75 88 ALA A N 1
ATOM 690 C CA . ALA A 1 88 ? 2.210 -1.841 -54.114 1.00 80.75 88 ALA A CA 1
ATOM 691 C C . ALA A 1 88 ? 1.895 -3.055 -53.220 1.00 80.75 88 ALA A C 1
ATOM 693 O O . ALA A 1 88 ? 2.612 -3.368 -52.269 1.00 80.75 88 ALA A O 1
ATOM 694 N N . GLN A 1 89 ? 0.814 -3.769 -53.539 1.00 75.75 89 GLN A N 1
ATOM 695 C CA . GLN A 1 89 ? 0.486 -5.019 -52.859 1.00 75.75 89 GLN A CA 1
ATOM 696 C C . GLN A 1 89 ? 1.625 -6.039 -53.048 1.00 75.75 89 GLN A C 1
ATOM 698 O O . GLN A 1 89 ? 2.095 -6.242 -54.165 1.00 75.75 89 GLN A O 1
ATOM 703 N N . ASN A 1 90 ? 2.043 -6.680 -51.952 1.00 78.19 90 ASN A N 1
ATOM 704 C CA . ASN A 1 90 ? 3.156 -7.641 -51.882 1.00 78.19 90 ASN A CA 1
ATOM 705 C C . ASN A 1 90 ? 4.559 -7.072 -52.206 1.00 78.19 90 ASN A C 1
ATOM 707 O O . ASN A 1 90 ? 5.479 -7.852 -52.446 1.00 78.19 90 ASN A O 1
ATOM 711 N N . GLU A 1 91 ? 4.740 -5.747 -52.192 1.00 83.62 91 GLU A N 1
ATOM 712 C CA . GLU A 1 91 ? 6.042 -5.083 -52.351 1.00 83.62 91 GLU A CA 1
ATOM 713 C C . GLU A 1 91 ? 6.751 -4.914 -50.994 1.00 83.62 91 GLU A C 1
ATOM 715 O O . GLU A 1 91 ? 6.214 -4.284 -50.081 1.00 83.62 91 GLU A O 1
ATOM 720 N N . ASN A 1 92 ? 7.966 -5.453 -50.864 1.00 81.75 92 ASN A N 1
ATOM 721 C CA . ASN A 1 92 ? 8.727 -5.506 -49.606 1.00 81.75 92 ASN A CA 1
ATOM 722 C C . ASN A 1 92 ? 9.987 -4.640 -49.690 1.00 81.75 92 ASN A C 1
ATOM 724 O O . ASN A 1 92 ? 10.582 -4.527 -50.756 1.00 81.75 92 ASN A O 1
ATOM 728 N N . ILE A 1 93 ? 10.435 -4.055 -48.578 1.00 84.19 93 ILE A N 1
ATOM 729 C CA . ILE A 1 93 ? 11.703 -3.306 -48.522 1.00 84.19 93 ILE A CA 1
ATOM 730 C C . ILE A 1 93 ? 12.869 -4.296 -48.400 1.00 84.19 93 ILE A C 1
ATOM 732 O O . ILE A 1 93 ? 12.787 -5.242 -47.626 1.00 84.19 93 ILE A O 1
ATOM 736 N N . THR A 1 94 ? 13.952 -4.076 -49.151 1.00 79.38 94 THR A N 1
ATOM 737 C CA . THR A 1 94 ? 15.155 -4.936 -49.143 1.00 79.38 94 THR A CA 1
ATOM 738 C C . THR A 1 94 ? 16.464 -4.183 -48.905 1.00 79.38 94 THR A C 1
ATOM 740 O O . THR A 1 94 ? 17.503 -4.802 -48.685 1.00 79.38 94 THR A O 1
ATOM 743 N N . ALA A 1 95 ? 16.441 -2.846 -48.924 1.00 79.56 95 ALA A N 1
ATOM 744 C CA . ALA A 1 95 ? 17.540 -2.010 -48.444 1.00 79.56 95 ALA A CA 1
ATOM 745 C C . ALA A 1 95 ? 17.078 -0.584 -48.130 1.00 79.56 95 ALA A C 1
ATOM 747 O O . ALA A 1 95 ? 16.068 -0.106 -48.651 1.00 79.56 95 ALA A O 1
ATOM 748 N N . TYR A 1 96 ? 17.881 0.132 -47.343 1.00 82.25 96 TYR A N 1
ATOM 749 C CA . TYR A 1 96 ? 17.746 1.570 -47.139 1.00 82.25 96 TYR A CA 1
ATOM 750 C C . TYR A 1 96 ? 19.093 2.288 -47.309 1.00 82.25 96 TYR A C 1
ATOM 752 O O . TYR A 1 96 ? 20.157 1.720 -47.069 1.00 82.25 96 TYR A O 1
ATOM 760 N N . VAL A 1 97 ? 19.041 3.555 -47.716 1.00 78.31 97 VAL A N 1
ATOM 761 C CA . VAL A 1 97 ? 20.197 4.456 -47.834 1.00 78.31 97 VAL A CA 1
ATOM 762 C C . VAL A 1 97 ? 19.839 5.805 -47.219 1.00 78.31 97 VAL A C 1
ATOM 764 O O . VAL A 1 97 ? 18.841 6.413 -47.600 1.00 78.31 97 VAL A O 1
ATOM 767 N N . THR A 1 98 ? 20.661 6.305 -46.300 1.00 72.50 98 THR A N 1
ATOM 768 C CA . THR A 1 98 ? 20.555 7.670 -45.767 1.00 72.50 98 THR A CA 1
ATOM 769 C C . THR A 1 98 ? 21.378 8.640 -46.615 1.00 72.50 98 THR A C 1
ATOM 771 O O . THR A 1 98 ? 22.552 8.401 -46.891 1.00 72.50 98 THR A O 1
ATOM 774 N N . ALA A 1 99 ? 20.771 9.748 -47.043 1.00 66.44 99 ALA A N 1
ATOM 775 C CA . ALA A 1 99 ? 21.450 10.775 -47.833 1.00 66.44 99 ALA A CA 1
ATOM 776 C C . ALA A 1 99 ? 20.860 12.176 -47.604 1.00 66.44 99 ALA A C 1
ATOM 778 O O . ALA A 1 99 ? 19.658 12.356 -47.388 1.00 66.44 99 ALA A O 1
ATOM 779 N N . TYR A 1 100 ? 21.706 13.198 -47.720 1.00 64.12 100 TYR A N 1
ATOM 780 C CA . TYR A 1 100 ? 21.240 14.558 -47.980 1.00 64.12 100 TYR A CA 1
ATOM 781 C C . TYR A 1 100 ? 20.940 14.669 -49.480 1.00 64.12 100 TYR A C 1
ATOM 783 O O . TYR A 1 100 ? 21.798 14.368 -50.301 1.00 64.12 100 TYR A O 1
ATOM 791 N N . LEU A 1 101 ? 19.707 15.039 -49.826 1.00 62.59 101 LEU A N 1
ATOM 792 C CA . LEU A 1 101 ? 19.194 15.138 -51.195 1.00 62.59 101 LEU A CA 1
ATOM 793 C C . LEU A 1 101 ? 18.455 16.469 -51.317 1.00 62.59 101 LEU A C 1
ATOM 795 O O . LEU A 1 101 ? 17.704 16.830 -50.399 1.00 62.59 101 LEU A O 1
ATOM 799 N N . LYS A 1 102 ? 18.653 17.194 -52.421 1.00 56.66 102 LYS A N 1
ATOM 800 C CA . LYS A 1 102 ? 17.923 18.444 -52.679 1.00 56.66 102 LYS A CA 1
ATOM 801 C C . LYS A 1 102 ? 16.478 18.128 -53.054 1.00 56.66 102 LYS A C 1
ATOM 803 O O . LYS A 1 102 ? 16.220 17.212 -53.824 1.00 56.66 102 LYS A O 1
ATOM 808 N N . VAL A 1 103 ? 15.529 18.893 -52.515 1.00 43.59 103 VAL A N 1
ATOM 809 C CA . VAL A 1 103 ? 14.097 18.733 -52.809 1.00 43.59 103 VAL A CA 1
ATOM 810 C C 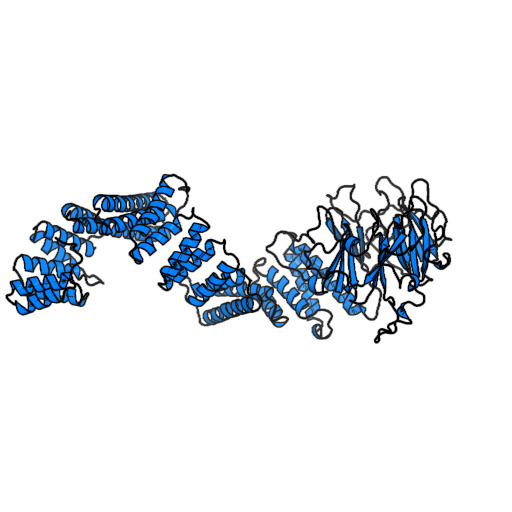. VAL A 1 103 ? 13.511 20.104 -53.125 1.00 43.59 103 VAL A C 1
ATOM 812 O O . VAL A 1 103 ? 13.281 20.900 -52.218 1.00 43.59 103 VAL A O 1
ATOM 815 N N . GLY A 1 104 ? 13.259 20.359 -54.410 1.00 50.06 104 GLY A N 1
ATOM 816 C CA . GLY A 1 104 ? 12.699 21.619 -54.905 1.00 50.06 104 GLY A CA 1
ATOM 817 C C . GLY A 1 104 ? 13.707 22.767 -55.059 1.00 50.06 104 GLY A C 1
ATOM 818 O O . GLY A 1 104 ? 14.902 22.632 -54.806 1.00 50.06 104 GLY A O 1
ATOM 819 N N . SER A 1 105 ? 13.202 23.919 -55.501 1.00 36.72 105 SER A N 1
ATOM 820 C CA . SER A 1 105 ? 13.969 25.123 -55.848 1.00 36.72 105 SER A CA 1
ATOM 821 C C . SER A 1 105 ? 14.284 26.030 -54.647 1.00 36.72 105 SER A C 1
ATOM 823 O O . SER A 1 105 ? 14.221 27.252 -54.765 1.00 36.72 105 SER A O 1
ATOM 825 N N . GLN A 1 106 ? 14.604 25.456 -53.485 1.00 40.75 106 GLN A N 1
ATOM 826 C CA . GLN A 1 106 ? 15.045 26.214 -52.310 1.00 40.75 106 GLN A CA 1
ATOM 827 C C . GLN A 1 106 ? 16.477 25.835 -51.929 1.00 40.75 106 GLN A C 1
ATOM 829 O O . GLN A 1 106 ? 16.790 24.669 -51.686 1.00 40.75 106 GLN A O 1
ATOM 834 N N . ARG A 1 107 ? 17.352 26.845 -51.864 1.00 38.25 107 ARG A N 1
ATOM 835 C CA . ARG A 1 107 ? 18.662 26.731 -51.219 1.00 38.25 107 ARG A CA 1
ATOM 836 C C . ARG A 1 107 ? 18.431 26.657 -49.710 1.00 38.25 107 ARG A C 1
ATOM 838 O O . ARG A 1 107 ? 17.980 27.631 -49.122 1.00 38.25 107 ARG A O 1
ATOM 845 N N . THR A 1 108 ? 18.754 25.529 -49.086 1.00 38.72 108 THR A N 1
ATOM 846 C CA . THR A 1 108 ? 19.005 25.501 -47.641 1.00 38.72 108 THR A CA 1
ATOM 847 C C . THR A 1 108 ? 20.322 26.213 -47.371 1.00 38.72 108 THR A C 1
ATOM 849 O O . THR A 1 108 ? 21.373 25.733 -47.798 1.00 38.72 108 THR A O 1
ATOM 852 N N . GLU A 1 109 ? 20.262 27.347 -46.684 1.00 38.09 109 GLU A N 1
ATOM 853 C CA . GLU A 1 109 ? 21.438 28.005 -46.119 1.00 38.09 109 GLU A CA 1
ATOM 854 C C . GLU A 1 109 ? 22.016 27.142 -44.982 1.00 38.09 109 GLU A C 1
ATOM 856 O O . GLU A 1 109 ? 21.267 26.484 -44.259 1.00 38.09 109 GLU A O 1
ATOM 861 N N . GLY A 1 110 ? 23.346 27.123 -44.829 1.00 39.56 110 GLY A N 1
ATOM 862 C CA . GLY A 1 110 ? 24.006 26.478 -43.684 1.00 39.56 110 GLY A CA 1
ATOM 863 C C . GLY A 1 110 ? 24.596 25.072 -43.885 1.00 39.56 110 GLY A C 1
ATOM 864 O O . GLY A 1 110 ? 24.785 24.378 -42.892 1.00 39.56 110 GLY A O 1
ATOM 865 N N . ALA A 1 111 ? 24.902 24.641 -45.117 1.00 38.69 111 ALA A N 1
ATOM 866 C CA . ALA A 1 111 ? 25.900 23.591 -45.404 1.00 38.69 111 ALA A CA 1
ATOM 867 C C . ALA A 1 111 ? 26.243 23.539 -46.906 1.00 38.69 111 ALA A C 1
ATOM 869 O O . ALA A 1 111 ? 25.367 23.781 -47.742 1.00 38.69 111 ALA A O 1
ATOM 870 N N . ASP A 1 112 ? 27.463 23.115 -47.257 1.00 40.09 112 ASP A N 1
ATOM 871 C CA . ASP A 1 112 ? 27.944 22.930 -48.640 1.00 40.09 112 ASP A CA 1
ATOM 872 C C . ASP A 1 112 ? 27.322 21.713 -49.355 1.00 40.09 112 ASP A C 1
ATOM 874 O O . ASP A 1 112 ? 27.983 20.804 -49.862 1.00 40.09 112 ASP A O 1
ATOM 878 N N . ALA A 1 113 ? 25.994 21.711 -49.475 1.00 40.97 113 ALA A N 1
ATOM 879 C CA . ALA A 1 113 ? 25.199 20.684 -50.152 1.00 40.97 113 ALA A CA 1
ATOM 880 C C . ALA A 1 113 ? 25.437 20.604 -51.682 1.00 40.97 113 ALA A C 1
ATOM 882 O O . ALA A 1 113 ? 24.684 19.944 -52.402 1.00 40.97 113 ALA A O 1
ATOM 883 N N . GLY A 1 114 ? 26.433 21.319 -52.214 1.00 40.97 114 GLY A N 1
ATOM 884 C CA . GLY A 1 114 ? 26.959 21.149 -53.569 1.00 40.97 114 GLY A CA 1
ATOM 885 C C . GLY A 1 114 ? 27.958 19.994 -53.682 1.00 40.97 114 GLY A C 1
ATOM 886 O O . GLY A 1 114 ? 27.916 19.268 -54.671 1.00 40.97 114 GLY A O 1
ATOM 887 N N . GLU A 1 115 ? 28.798 19.782 -52.666 1.00 42.03 115 GLU A N 1
ATOM 888 C CA . GLU A 1 115 ? 29.871 18.777 -52.707 1.00 42.03 115 GLU A CA 1
ATOM 889 C C . GLU A 1 115 ? 29.426 17.408 -52.168 1.00 42.03 115 GLU A C 1
ATOM 891 O O . GLU A 1 115 ? 29.842 16.367 -52.672 1.00 42.03 115 GLU A O 1
ATOM 896 N N . VAL A 1 116 ? 28.516 17.381 -51.186 1.00 48.78 116 VAL A N 1
ATOM 897 C CA . VAL A 1 116 ? 28.181 16.173 -50.395 1.00 48.78 116 VAL A CA 1
ATOM 898 C C . VAL A 1 116 ? 27.608 14.998 -51.215 1.00 48.78 116 VAL A C 1
ATOM 900 O O . VAL A 1 116 ? 27.775 13.838 -50.812 1.00 48.78 116 VAL A O 1
ATOM 903 N N . THR A 1 117 ? 26.952 15.265 -52.353 1.00 50.50 117 THR A N 1
ATOM 904 C CA . THR A 1 117 ? 26.388 14.250 -53.271 1.00 50.50 117 THR A CA 1
ATOM 905 C C . THR A 1 117 ? 27.197 14.048 -54.557 1.00 50.50 117 THR A C 1
ATOM 907 O O . THR A 1 117 ? 26.895 13.119 -55.315 1.00 50.50 117 THR A O 1
ATOM 910 N N . ALA A 1 118 ? 28.224 14.865 -54.813 1.00 52.75 118 ALA A N 1
ATOM 911 C CA . ALA A 1 118 ? 29.078 14.712 -55.984 1.00 52.75 118 ALA A CA 1
ATOM 912 C C . ALA A 1 118 ? 29.814 13.359 -55.941 1.00 52.75 118 ALA A C 1
ATOM 914 O O . ALA A 1 118 ? 30.249 12.900 -54.887 1.00 52.75 118 ALA A O 1
ATOM 915 N N . ASN A 1 119 ? 29.934 12.702 -57.098 1.00 65.88 119 ASN A N 1
ATOM 916 C CA . ASN A 1 119 ? 30.643 11.425 -57.281 1.00 65.88 119 ASN A CA 1
ATOM 917 C C . ASN A 1 119 ? 30.146 10.220 -56.445 1.00 65.88 119 ASN A C 1
ATOM 919 O O . ASN A 1 119 ? 30.820 9.190 -56.412 1.00 65.88 119 ASN A O 1
ATOM 923 N N . LYS A 1 120 ? 28.955 10.292 -55.831 1.00 83.75 120 LYS A N 1
ATOM 924 C CA . LYS A 1 120 ? 28.330 9.155 -55.128 1.00 83.75 120 LYS A CA 1
ATOM 925 C C . LYS A 1 120 ? 27.304 8.426 -55.994 1.00 83.75 120 LYS A C 1
ATOM 927 O O . LYS A 1 120 ? 26.486 9.034 -56.692 1.00 83.75 120 LYS A O 1
ATOM 932 N N . PHE A 1 121 ? 27.304 7.102 -55.897 1.00 87.75 121 PHE A N 1
ATOM 933 C CA . PHE A 1 121 ? 26.402 6.214 -56.624 1.00 87.75 121 PHE A CA 1
ATOM 934 C C . PHE A 1 121 ? 25.608 5.336 -55.656 1.00 87.75 121 PHE A C 1
ATOM 936 O O . PHE A 1 121 ? 26.078 5.001 -54.576 1.00 87.75 121 PHE A O 1
ATOM 943 N N . VAL A 1 122 ? 24.410 4.930 -56.066 1.00 91.00 122 VAL A N 1
ATOM 944 C CA . VAL A 1 122 ? 23.709 3.773 -55.511 1.00 91.00 122 VAL A CA 1
ATOM 945 C C . VAL A 1 122 ? 24.084 2.564 -56.360 1.00 91.00 122 VAL A C 1
ATOM 947 O O . VAL A 1 122 ? 23.775 2.505 -57.559 1.00 91.00 122 VAL A O 1
ATOM 950 N N . PHE A 1 123 ? 24.736 1.596 -55.729 1.00 93.62 123 PHE A N 1
ATOM 951 C CA . PHE A 1 123 ? 25.001 0.287 -56.300 1.00 93.62 123 PHE A CA 1
ATOM 952 C C . PHE A 1 123 ? 23.943 -0.708 -55.808 1.00 93.62 123 PHE A C 1
ATOM 954 O O . PHE A 1 123 ? 23.632 -0.750 -54.622 1.00 93.62 123 PHE A O 1
ATOM 961 N N . MET A 1 124 ? 23.376 -1.485 -56.726 1.00 95.38 124 MET A N 1
ATOM 962 C CA . MET A 1 124 ? 22.256 -2.406 -56.516 1.00 95.38 124 MET A CA 1
ATOM 963 C C . MET A 1 124 ? 22.605 -3.807 -57.023 1.00 95.38 124 MET A C 1
ATOM 965 O O . MET A 1 124 ? 23.313 -3.938 -58.028 1.00 95.38 124 MET A O 1
ATOM 969 N N . ALA A 1 125 ? 22.057 -4.837 -56.377 1.00 95.50 125 ALA A N 1
ATOM 970 C CA . ALA A 1 125 ? 22.170 -6.234 -56.796 1.00 95.50 125 ALA A CA 1
ATOM 971 C C . ALA A 1 125 ? 20.826 -6.971 -56.703 1.00 95.50 125 ALA A C 1
ATOM 973 O O . ALA A 1 125 ? 20.021 -6.694 -55.813 1.00 95.50 125 ALA A O 1
ATOM 974 N N . THR A 1 126 ? 20.605 -7.928 -57.604 1.00 95.06 126 THR A N 1
ATOM 975 C CA . THR A 1 126 ? 19.389 -8.748 -57.677 1.00 95.06 126 THR A CA 1
ATOM 976 C C . THR A 1 126 ? 19.651 -10.222 -57.365 1.00 95.06 126 THR A C 1
ATOM 978 O O . THR A 1 126 ? 20.795 -10.689 -57.403 1.00 95.06 126 THR A O 1
ATOM 981 N N . GLN A 1 127 ? 18.584 -10.965 -57.073 1.00 93.31 127 GLN A N 1
ATOM 982 C CA . GLN A 1 127 ? 18.606 -12.383 -56.724 1.00 93.31 127 GLN A CA 1
ATOM 983 C C . GLN A 1 127 ? 19.150 -13.245 -57.876 1.00 93.31 127 GLN A C 1
ATOM 985 O O . GLN A 1 127 ? 19.950 -14.155 -57.635 1.00 93.31 127 GLN A O 1
ATOM 990 N N . GLN A 1 128 ? 18.808 -12.915 -59.127 1.00 94.81 128 GLN A N 1
ATOM 991 C CA . GLN A 1 128 ? 19.348 -13.552 -60.338 1.00 94.81 128 GLN A CA 1
ATOM 992 C C . GLN A 1 128 ? 20.762 -13.057 -60.722 1.00 94.81 128 GLN A C 1
ATOM 994 O O . GLN A 1 128 ? 21.302 -13.428 -61.768 1.00 94.81 128 GLN A O 1
ATOM 999 N N . GLY A 1 129 ? 21.416 -12.256 -59.873 1.00 93.12 129 GLY A N 1
ATOM 1000 C CA . GLY A 1 129 ? 22.816 -11.865 -60.049 1.00 93.12 129 GLY A CA 1
ATOM 1001 C C . GLY A 1 129 ? 23.049 -10.739 -61.055 1.00 93.12 129 GLY A C 1
ATOM 1002 O O . GLY A 1 129 ? 24.175 -10.576 -61.546 1.00 93.12 129 GLY A O 1
ATOM 1003 N N . VAL A 1 130 ? 22.018 -9.948 -61.360 1.00 95.56 130 VAL A N 1
ATOM 1004 C CA . VAL A 1 130 ? 22.156 -8.670 -62.066 1.00 95.56 130 VAL A CA 1
ATOM 1005 C C . VAL A 1 130 ? 22.642 -7.612 -61.073 1.00 95.56 130 VAL A C 1
ATOM 1007 O O . VAL A 1 130 ? 22.288 -7.619 -59.897 1.00 95.56 130 VAL A O 1
ATOM 1010 N N . VAL A 1 131 ? 23.500 -6.706 -61.534 1.00 96.44 131 VAL A N 1
ATOM 1011 C CA . VAL A 1 131 ? 23.984 -5.558 -60.765 1.00 96.44 131 VAL A CA 1
ATOM 1012 C C . VAL A 1 131 ? 23.847 -4.271 -61.551 1.00 96.44 131 VAL A C 1
ATOM 1014 O O . VAL A 1 131 ? 23.904 -4.249 -62.787 1.00 96.44 131 VAL A O 1
ATOM 1017 N N . LYS A 1 132 ? 23.696 -3.169 -60.825 1.00 94.50 132 LYS A N 1
ATOM 1018 C CA . LYS A 1 132 ? 23.472 -1.859 -61.418 1.00 94.50 132 LYS A CA 1
ATOM 1019 C C . LYS A 1 132 ? 24.096 -0.757 -60.580 1.00 94.50 132 LYS A C 1
ATOM 1021 O O . LYS A 1 132 ? 23.949 -0.742 -59.367 1.00 94.50 132 LYS A O 1
ATOM 1026 N N . LYS A 1 133 ? 24.714 0.211 -61.255 1.00 94.12 133 LYS A N 1
ATOM 1027 C CA . LYS A 1 133 ? 25.193 1.459 -60.663 1.00 94.12 133 LYS A CA 1
ATOM 1028 C C . LYS A 1 13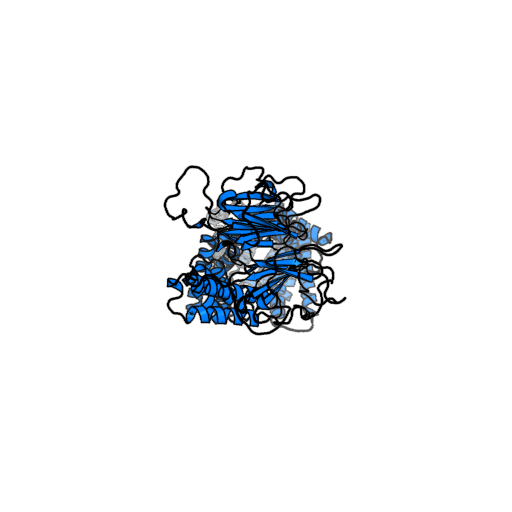3 ? 24.397 2.633 -61.218 1.00 94.12 133 LYS A C 1
ATOM 1030 O O . LYS A 1 133 ? 24.235 2.732 -62.434 1.00 94.12 133 LYS A O 1
ATOM 1035 N N . THR A 1 134 ? 23.916 3.506 -60.342 1.00 92.75 134 THR A N 1
ATOM 1036 C CA . THR A 1 134 ? 23.170 4.724 -60.698 1.00 92.75 134 THR A CA 1
ATOM 1037 C C . THR A 1 134 ? 23.664 5.884 -59.843 1.00 92.75 134 THR A C 1
ATOM 1039 O O . THR A 1 134 ? 23.875 5.696 -58.654 1.00 92.75 134 THR A O 1
ATOM 1042 N N . GLU A 1 135 ? 23.838 7.080 -60.400 1.00 90.19 135 GLU A N 1
ATOM 1043 C CA . GLU A 1 135 ? 24.143 8.296 -59.623 1.00 90.19 135 GLU A CA 1
ATOM 1044 C C . GLU A 1 135 ? 23.126 8.524 -58.491 1.00 90.19 135 GLU A C 1
ATOM 1046 O O . GLU A 1 135 ? 21.913 8.477 -58.726 1.00 90.19 135 GLU A O 1
ATOM 1051 N N . LEU A 1 136 ? 23.608 8.834 -57.282 1.00 87.19 136 LEU A N 1
ATOM 1052 C CA . LEU A 1 136 ? 22.760 9.084 -56.109 1.00 87.19 136 LEU A CA 1
ATOM 1053 C C . LEU A 1 136 ? 21.799 10.266 -56.337 1.00 87.19 136 LEU A C 1
ATOM 1055 O O . LEU A 1 136 ? 20.626 10.187 -55.977 1.00 87.19 136 LEU A O 1
ATOM 1059 N N . ALA A 1 137 ? 22.255 11.305 -57.043 1.00 83.62 137 ALA A N 1
ATOM 1060 C CA . ALA A 1 137 ? 21.446 12.469 -57.415 1.00 83.62 137 ALA A CA 1
ATOM 1061 C C . ALA A 1 137 ? 20.184 12.117 -58.239 1.00 83.62 137 ALA A C 1
ATOM 1063 O O . ALA A 1 137 ? 19.194 12.846 -58.232 1.00 83.62 137 ALA A O 1
ATOM 1064 N N . ARG A 1 138 ? 20.142 10.962 -58.923 1.00 84.44 138 ARG A N 1
ATOM 1065 C CA . ARG A 1 138 ? 18.950 10.549 -59.692 1.00 84.44 138 ARG A CA 1
ATOM 1066 C C . ARG A 1 138 ? 17.770 10.160 -58.796 1.00 84.44 138 ARG A C 1
ATOM 1068 O O . ARG A 1 138 ? 16.663 10.016 -59.318 1.00 84.44 138 ARG A O 1
ATOM 1075 N N . PHE A 1 139 ? 17.991 9.998 -57.492 1.00 85.94 139 PHE A N 1
ATOM 1076 C CA . PHE A 1 139 ? 16.981 9.665 -56.484 1.00 85.94 139 PHE A CA 1
ATOM 1077 C C . PHE A 1 139 ? 16.501 10.884 -55.670 1.00 85.94 139 PHE A C 1
ATOM 1079 O O . PHE A 1 139 ? 15.736 10.709 -54.728 1.00 85.94 139 PHE A O 1
ATOM 1086 N N . GLU A 1 140 ? 16.907 12.111 -56.023 1.00 74.88 140 GLU A N 1
ATOM 1087 C CA . GLU A 1 140 ? 16.494 13.337 -55.313 1.00 74.88 140 GLU A CA 1
ATOM 1088 C C . GLU A 1 140 ? 14.983 13.610 -55.401 1.00 74.88 140 GLU A C 1
ATOM 1090 O O . GLU A 1 140 ? 14.338 13.902 -54.397 1.00 74.88 140 GLU A O 1
ATOM 1095 N N . ASN A 1 141 ? 14.403 13.463 -56.596 1.00 69.31 141 ASN A N 1
ATOM 1096 C CA . ASN A 1 141 ? 12.994 13.754 -56.858 1.00 69.31 141 ASN A CA 1
ATOM 1097 C C . ASN A 1 141 ? 12.201 12.453 -57.033 1.00 69.31 141 ASN A C 1
ATOM 1099 O O . ASN A 1 141 ? 12.129 11.899 -58.136 1.00 69.31 141 ASN A O 1
ATOM 1103 N N . THR A 1 142 ? 11.620 11.952 -55.941 1.00 69.06 142 THR A N 1
ATOM 1104 C CA . THR A 1 142 ? 10.766 10.756 -55.953 1.00 69.06 142 THR A CA 1
ATOM 1105 C C . THR A 1 142 ? 9.291 11.122 -55.827 1.00 69.06 142 THR A C 1
ATOM 1107 O O . THR A 1 142 ? 8.911 12.063 -55.134 1.00 69.06 142 THR A O 1
ATOM 1110 N N . LEU A 1 143 ? 8.447 10.394 -56.558 1.00 72.44 143 LEU A N 1
ATOM 1111 C CA . LEU A 1 143 ? 6.996 10.534 -56.484 1.00 72.44 143 LEU A CA 1
ATOM 1112 C C . LEU A 1 143 ? 6.462 9.766 -55.270 1.00 72.44 143 LEU A C 1
ATOM 1114 O O . LEU A 1 143 ? 7.069 8.799 -54.813 1.00 72.44 143 LEU A O 1
ATOM 1118 N N . SER A 1 144 ? 5.277 10.143 -54.789 1.00 70.31 144 SER A N 1
ATOM 1119 C CA . SER A 1 144 ? 4.621 9.490 -53.645 1.00 70.31 144 SER A CA 1
ATOM 1120 C C . SER A 1 144 ? 4.311 8.002 -53.871 1.00 70.31 144 SER A C 1
ATOM 1122 O O . SER A 1 144 ? 4.274 7.240 -52.909 1.00 70.31 144 SER A O 1
ATOM 1124 N N . ASN A 1 145 ? 4.149 7.583 -55.131 1.00 79.88 145 ASN A N 1
ATOM 1125 C CA . ASN A 1 145 ? 3.969 6.187 -55.552 1.00 79.88 145 ASN A CA 1
ATOM 1126 C C . ASN A 1 145 ? 5.308 5.458 -55.815 1.00 79.88 145 ASN A C 1
ATOM 1128 O O . ASN A 1 145 ? 5.324 4.377 -56.405 1.00 79.88 145 ASN A O 1
ATOM 1132 N N . GLY A 1 146 ? 6.427 6.056 -55.397 1.00 85.38 146 GLY A N 1
ATOM 1133 C CA . GLY A 1 146 ? 7.776 5.572 -55.660 1.00 85.38 146 GLY A CA 1
ATOM 1134 C C . GLY A 1 146 ? 8.253 5.879 -57.075 1.00 85.38 146 GLY A C 1
ATOM 1135 O O . GLY A 1 146 ? 7.533 6.408 -57.926 1.00 85.38 146 GLY A O 1
ATOM 1136 N N . ILE A 1 147 ? 9.511 5.547 -57.326 1.00 90.25 147 ILE A N 1
ATOM 1137 C CA . ILE A 1 147 ? 10.156 5.641 -58.633 1.00 90.25 147 ILE A CA 1
ATOM 1138 C C . ILE A 1 147 ? 10.859 4.326 -58.954 1.00 90.25 147 ILE A C 1
ATOM 1140 O O . ILE A 1 147 ? 11.413 3.684 -58.072 1.00 90.25 147 ILE A O 1
ATOM 1144 N N . ILE A 1 148 ? 10.907 3.934 -60.226 1.00 91.12 148 ILE A N 1
ATOM 1145 C CA . ILE A 1 148 ? 11.732 2.793 -60.652 1.00 91.12 148 ILE A CA 1
ATOM 1146 C C . ILE A 1 148 ? 13.200 3.088 -60.299 1.00 91.12 148 ILE A C 1
ATOM 1148 O O . ILE A 1 148 ? 13.676 4.192 -60.585 1.00 91.12 148 ILE A O 1
ATOM 1152 N N . ALA A 1 149 ? 13.904 2.133 -59.689 1.00 91.44 149 ALA A N 1
ATOM 1153 C CA . ALA A 1 149 ? 15.341 2.182 -59.391 1.00 91.44 149 ALA A CA 1
ATOM 1154 C C . ALA A 1 149 ? 16.140 1.222 -60.290 1.00 91.44 149 ALA A C 1
ATOM 1156 O O . ALA A 1 149 ? 17.233 1.557 -60.764 1.00 91.44 149 ALA A O 1
ATOM 1157 N N . VAL A 1 150 ? 15.563 0.054 -60.577 1.00 92.88 150 VAL A N 1
ATOM 1158 C CA . VAL A 1 150 ? 16.053 -0.964 -61.509 1.00 92.88 150 VAL A CA 1
ATOM 1159 C C . VAL A 1 150 ? 14.866 -1.654 -62.181 1.00 92.88 150 VAL A C 1
ATOM 1161 O O . VAL A 1 150 ? 13.816 -1.809 -61.566 1.00 92.88 150 VAL A O 1
ATOM 1164 N N . ASN A 1 151 ? 15.030 -2.068 -63.438 1.00 92.00 151 ASN A N 1
ATOM 1165 C CA . ASN A 1 151 ? 14.052 -2.930 -64.101 1.00 92.00 151 ASN A CA 1
ATOM 1166 C C . ASN A 1 151 ? 14.468 -4.371 -63.830 1.00 92.00 151 ASN A C 1
ATOM 1168 O O . ASN A 1 151 ? 15.582 -4.758 -64.181 1.00 92.00 151 ASN A O 1
ATOM 1172 N N . LEU A 1 152 ? 13.598 -5.134 -63.188 1.00 92.50 152 LEU A N 1
ATOM 1173 C CA . LEU A 1 152 ? 13.834 -6.543 -62.908 1.00 92.50 152 LEU A CA 1
ATOM 1174 C C . LEU A 1 152 ? 13.359 -7.395 -64.086 1.00 92.50 152 LEU A C 1
ATOM 1176 O O . LEU A 1 152 ? 12.477 -6.980 -64.838 1.00 92.50 152 LEU A O 1
ATOM 1180 N N . ASP A 1 153 ? 13.971 -8.565 -64.246 1.00 91.69 153 ASP A N 1
ATOM 1181 C CA . ASP A 1 153 ? 13.446 -9.605 -65.131 1.00 91.69 153 ASP A CA 1
ATOM 1182 C C . ASP A 1 153 ? 12.293 -10.351 -64.446 1.00 91.69 153 ASP A C 1
ATOM 1184 O O . ASP A 1 153 ? 12.140 -10.291 -63.222 1.00 91.69 153 ASP A O 1
ATOM 1188 N N . ASP A 1 154 ? 11.515 -11.103 -65.224 1.00 88.88 154 ASP A N 1
ATOM 1189 C CA . ASP A 1 154 ? 10.434 -11.930 -64.693 1.00 88.88 154 ASP A CA 1
ATOM 1190 C C . ASP A 1 154 ? 10.957 -12.903 -63.618 1.00 88.88 154 ASP A C 1
ATOM 1192 O O . ASP A 1 154 ? 11.862 -13.713 -63.844 1.00 88.88 154 ASP A O 1
ATOM 1196 N N . GLY A 1 155 ? 10.391 -12.797 -62.413 1.00 87.31 155 GLY A N 1
ATOM 1197 C CA . GLY A 1 155 ? 10.789 -13.595 -61.252 1.00 87.31 155 GLY A CA 1
ATOM 1198 C C . GLY A 1 155 ? 12.137 -13.219 -60.620 1.00 87.31 155 GLY A C 1
ATOM 1199 O O . GLY A 1 155 ? 12.642 -13.990 -59.802 1.00 87.31 155 GLY A O 1
ATOM 1200 N N . ASP A 1 156 ? 12.753 -12.089 -60.978 1.00 93.50 156 ASP A N 1
ATOM 1201 C CA . ASP A 1 156 ? 13.899 -11.533 -60.245 1.00 93.50 156 ASP A CA 1
ATOM 1202 C C . ASP A 1 156 ? 13.435 -10.605 -59.106 1.00 93.50 156 ASP A C 1
ATOM 1204 O O . ASP A 1 156 ? 12.319 -10.082 -59.116 1.00 93.50 156 ASP A O 1
ATOM 1208 N N . LYS A 1 157 ? 14.300 -10.400 -58.111 1.00 93.25 157 LYS A N 1
ATOM 1209 C CA . LYS A 1 157 ? 14.065 -9.524 -56.955 1.00 93.25 157 LYS A CA 1
ATOM 1210 C C . LYS A 1 157 ? 15.311 -8.717 -56.633 1.00 93.25 157 LYS A C 1
ATOM 1212 O O . LYS A 1 157 ? 16.419 -9.248 -56.669 1.00 93.25 157 LYS A O 1
ATOM 1217 N N . LEU A 1 158 ? 15.159 -7.450 -56.260 1.00 93.38 158 LEU A N 1
ATOM 1218 C CA . LEU A 1 158 ? 16.273 -6.661 -55.724 1.00 93.38 158 LEU A CA 1
ATOM 1219 C C . LEU A 1 158 ? 16.631 -7.153 -54.308 1.00 93.38 158 LEU A C 1
ATOM 1221 O O . LEU A 1 158 ? 15.783 -7.101 -53.422 1.00 93.38 158 LEU A O 1
ATOM 1225 N N . ILE A 1 159 ? 17.883 -7.572 -54.080 1.00 89.06 159 ILE A N 1
ATOM 1226 C CA . ILE A 1 159 ? 18.357 -8.111 -52.783 1.00 89.06 159 ILE A CA 1
ATOM 1227 C C . ILE A 1 159 ? 19.211 -7.130 -51.973 1.00 89.06 159 ILE A C 1
ATOM 1229 O O . ILE A 1 159 ? 19.646 -7.450 -50.871 1.00 89.06 159 ILE A O 1
ATOM 1233 N N . GLY A 1 160 ? 19.497 -5.942 -52.511 1.00 85.75 160 GLY A N 1
ATOM 1234 C CA . GLY A 1 160 ? 20.167 -4.898 -51.746 1.00 85.75 160 GLY A CA 1
ATOM 1235 C C . GLY A 1 160 ? 20.620 -3.693 -52.564 1.00 85.75 160 GLY A C 1
ATOM 1236 O O . GLY A 1 160 ? 20.852 -3.782 -53.773 1.00 85.75 160 GLY A O 1
ATOM 1237 N N . ALA A 1 161 ? 20.794 -2.572 -51.865 1.00 89.06 161 ALA A N 1
ATOM 1238 C CA . ALA A 1 161 ? 21.329 -1.315 -52.373 1.00 89.06 161 ALA A CA 1
ATOM 1239 C C . ALA A 1 161 ? 22.295 -0.701 -51.342 1.00 89.06 161 ALA A C 1
ATOM 1241 O O . ALA A 1 161 ? 22.011 -0.730 -50.146 1.00 89.06 161 ALA A O 1
ATOM 1242 N N . GLN A 1 162 ? 23.432 -0.159 -51.783 1.00 85.44 162 GLN A N 1
ATOM 1243 C CA . GLN A 1 162 ? 24.413 0.537 -50.933 1.00 85.44 162 GLN A CA 1
ATOM 1244 C C . GLN A 1 162 ? 25.010 1.746 -51.667 1.00 85.44 162 GLN A C 1
ATOM 1246 O O . GLN A 1 162 ? 25.015 1.786 -52.899 1.00 85.44 162 GLN A O 1
ATOM 1251 N N . VAL A 1 163 ? 25.511 2.733 -50.917 1.00 84.62 163 VAL A N 1
ATOM 1252 C CA . VAL A 1 163 ? 26.219 3.892 -51.488 1.00 84.62 163 VAL A CA 1
ATOM 1253 C C . VAL A 1 163 ? 27.678 3.537 -51.760 1.00 84.62 163 VAL A C 1
ATOM 1255 O O . VAL A 1 163 ? 28.329 2.895 -50.938 1.00 84.62 163 VAL A O 1
ATOM 1258 N N . THR A 1 164 ? 28.184 3.970 -52.911 1.00 84.38 164 THR A N 1
ATOM 1259 C CA . THR A 1 164 ? 29.557 3.751 -53.378 1.00 84.38 164 THR A CA 1
ATOM 1260 C C . THR A 1 164 ? 30.150 5.024 -53.986 1.00 84.38 164 THR A C 1
ATOM 1262 O O . THR A 1 164 ? 29.428 5.957 -54.343 1.00 84.38 164 THR A O 1
ATOM 1265 N N . GLU A 1 165 ? 31.477 5.061 -54.125 1.00 81.19 165 GLU A N 1
ATOM 1266 C CA . GLU A 1 165 ? 32.244 6.229 -54.605 1.00 81.19 165 GLU A CA 1
ATOM 1267 C C . GLU A 1 165 ? 32.814 6.027 -56.026 1.00 81.19 165 GLU A C 1
ATOM 1269 O O . GLU A 1 165 ? 33.688 6.760 -56.486 1.00 81.19 165 GLU A O 1
ATOM 1274 N N . GLY A 1 166 ? 32.365 4.996 -56.750 1.00 80.56 166 GLY A N 1
ATOM 1275 C CA . GLY A 1 166 ? 32.832 4.682 -58.106 1.00 80.56 166 GLY A CA 1
ATOM 1276 C C . GLY A 1 166 ? 34.143 3.888 -58.162 1.00 80.56 166 GLY A C 1
ATOM 1277 O O . GLY A 1 166 ? 34.541 3.438 -59.244 1.00 80.56 166 GLY A O 1
ATOM 1278 N N . THR A 1 167 ? 34.824 3.719 -57.028 1.00 82.31 167 THR A N 1
ATOM 1279 C CA . THR A 1 167 ? 36.152 3.101 -56.885 1.00 82.31 167 THR A CA 1
ATOM 1280 C C . THR A 1 167 ? 36.146 1.802 -56.076 1.00 82.31 167 THR A C 1
ATOM 1282 O O . THR A 1 167 ? 37.190 1.150 -56.004 1.00 82.31 167 THR A O 1
ATOM 1285 N N . SER A 1 168 ? 35.002 1.408 -55.511 1.00 83.69 168 SER A N 1
ATOM 1286 C CA . SER A 1 168 ? 34.880 0.251 -54.623 1.00 83.69 168 SER A CA 1
ATOM 1287 C C . SER A 1 168 ? 35.085 -1.083 -55.354 1.00 83.69 168 SER A C 1
ATOM 1289 O O . SER A 1 168 ? 34.922 -1.198 -56.572 1.00 83.69 168 SER A O 1
ATOM 1291 N N . ASP A 1 169 ? 35.375 -2.135 -54.592 1.00 84.88 169 ASP A N 1
ATOM 1292 C CA . ASP A 1 169 ? 35.174 -3.512 -55.040 1.00 84.88 169 ASP A CA 1
ATOM 1293 C C . ASP A 1 169 ? 33.816 -4.026 -54.550 1.00 84.88 169 ASP A C 1
ATOM 1295 O O . ASP A 1 169 ? 33.399 -3.767 -53.420 1.00 84.88 169 ASP A O 1
ATOM 1299 N N . VAL A 1 170 ? 33.138 -4.795 -55.398 1.00 87.88 170 VAL A N 1
ATOM 1300 C CA . VAL A 1 170 ? 31.836 -5.401 -55.108 1.00 87.88 170 VAL A CA 1
ATOM 1301 C C . VAL A 1 170 ? 32.020 -6.900 -54.950 1.00 87.88 170 VAL A C 1
ATOM 1303 O O . VAL A 1 170 ? 32.584 -7.557 -55.830 1.00 87.88 170 VAL A O 1
ATOM 1306 N N . ILE A 1 171 ? 31.526 -7.448 -53.842 1.00 90.06 171 ILE A N 1
ATOM 1307 C CA . ILE A 1 171 ? 31.429 -8.887 -53.611 1.00 90.06 171 ILE A CA 1
ATOM 1308 C C . ILE A 1 171 ? 29.955 -9.296 -53.625 1.00 90.06 171 ILE A C 1
ATOM 1310 O O . ILE A 1 171 ? 29.157 -8.769 -52.854 1.00 90.06 171 ILE A O 1
ATOM 1314 N N . LEU A 1 172 ? 29.602 -10.258 -54.477 1.00 90.25 172 LEU A N 1
ATOM 1315 C CA . LEU A 1 172 ? 28.309 -10.950 -54.427 1.00 90.25 172 LEU A CA 1
ATOM 1316 C C . LEU A 1 172 ? 28.529 -12.352 -53.874 1.00 90.25 172 LEU A C 1
ATOM 1318 O O . LEU A 1 172 ? 29.477 -13.022 -54.295 1.00 90.25 172 LEU A O 1
ATOM 1322 N N . VAL A 1 173 ? 27.655 -12.800 -52.977 1.00 87.75 173 VAL A N 1
ATOM 1323 C CA . VAL A 1 173 ? 27.687 -14.136 -52.365 1.00 87.75 173 VAL A CA 1
ATOM 1324 C C . VAL A 1 173 ? 26.395 -14.879 -52.700 1.00 87.75 173 VAL A C 1
ATOM 1326 O O . VAL A 1 173 ? 25.313 -14.294 -52.645 1.00 87.75 173 VAL A O 1
ATOM 1329 N N . THR A 1 174 ? 26.509 -16.156 -53.072 1.00 87.94 174 THR A N 1
ATOM 1330 C CA . THR A 1 174 ? 25.371 -17.009 -53.433 1.00 87.94 174 THR A CA 1
ATOM 1331 C C . THR A 1 174 ? 24.955 -17.941 -52.306 1.00 87.94 174 THR A C 1
ATOM 1333 O O . THR A 1 174 ? 25.776 -18.349 -51.478 1.00 87.94 174 THR A O 1
ATOM 1336 N N . HIS A 1 175 ? 23.684 -18.336 -52.325 1.00 81.75 175 HIS A N 1
ATOM 1337 C CA . HIS A 1 175 ? 23.074 -19.284 -51.395 1.00 81.75 175 HIS A CA 1
ATOM 1338 C C . HIS A 1 175 ? 23.874 -20.594 -51.285 1.00 81.75 175 HIS A C 1
ATOM 1340 O O . HIS A 1 175 ? 24.138 -21.076 -50.180 1.00 81.75 175 HIS A O 1
ATOM 1346 N N . LYS A 1 176 ? 24.358 -21.140 -52.413 1.00 83.19 176 LYS A N 1
ATOM 1347 C CA . LYS A 1 176 ? 25.203 -22.355 -52.449 1.00 83.19 176 LYS A CA 1
ATOM 1348 C C . LYS A 1 176 ? 26.686 -22.110 -52.156 1.00 83.19 176 LYS A C 1
ATOM 1350 O O . LYS A 1 176 ? 27.515 -23.000 -52.384 1.00 83.19 176 LYS A O 1
ATOM 1355 N N . GLY A 1 177 ? 27.042 -20.939 -51.636 1.00 79.12 177 GLY A N 1
ATOM 1356 C CA . GLY A 1 177 ? 28.363 -20.702 -51.068 1.00 79.12 177 GLY A CA 1
ATOM 1357 C C . GLY A 1 177 ? 29.462 -20.387 -52.075 1.00 79.12 177 GLY A C 1
ATOM 1358 O O . GLY A 1 177 ? 30.637 -20.664 -51.802 1.00 79.12 177 GLY A O 1
ATOM 1359 N N . THR A 1 178 ? 29.115 -19.814 -53.227 1.00 86.81 178 THR A N 1
ATOM 1360 C CA . THR A 1 178 ? 30.092 -19.191 -54.132 1.00 86.81 178 THR A CA 1
ATOM 1361 C C . THR A 1 178 ? 30.103 -17.677 -53.931 1.00 86.81 178 THR A C 1
ATOM 1363 O O . THR A 1 178 ? 29.153 -17.111 -53.400 1.00 86.81 178 THR A O 1
ATOM 1366 N N . ALA A 1 179 ? 31.187 -17.009 -54.312 1.00 88.81 179 ALA A N 1
ATOM 1367 C CA . ALA A 1 179 ? 31.239 -15.554 -54.347 1.00 88.81 179 ALA A CA 1
ATOM 1368 C C . ALA A 1 179 ? 32.076 -15.058 -55.525 1.00 88.81 179 ALA A C 1
ATOM 1370 O O . ALA A 1 179 ? 33.074 -15.681 -55.894 1.00 88.81 179 ALA A O 1
ATOM 1371 N N . ILE A 1 180 ? 31.715 -13.909 -56.087 1.00 91.69 180 ILE A N 1
ATOM 1372 C CA . ILE A 1 180 ? 32.556 -13.167 -57.032 1.00 91.69 180 ILE A CA 1
ATOM 1373 C C . ILE A 1 180 ? 32.961 -11.838 -56.402 1.00 91.69 180 ILE A C 1
ATOM 1375 O O . ILE A 1 180 ? 32.145 -11.211 -55.740 1.00 91.69 180 ILE A O 1
ATOM 1379 N N . ARG A 1 181 ? 34.208 -11.413 -56.626 1.00 91.75 181 ARG A N 1
ATOM 1380 C CA . ARG A 1 181 ? 34.696 -10.053 -56.372 1.00 91.75 181 ARG A CA 1
ATOM 1381 C C . ARG A 1 181 ? 35.027 -9.426 -57.721 1.00 91.75 181 ARG A C 1
ATOM 1383 O O . ARG A 1 181 ? 35.774 -10.045 -58.479 1.00 91.75 181 ARG A O 1
ATOM 1390 N N . PHE A 1 182 ? 34.510 -8.241 -58.012 1.00 90.50 182 PHE A N 1
ATOM 1391 C CA . PHE A 1 182 ? 34.830 -7.472 -59.220 1.00 90.50 182 PHE A CA 1
ATOM 1392 C C . PHE A 1 182 ? 34.888 -5.974 -58.899 1.00 90.50 182 PHE A C 1
ATOM 1394 O O . PHE A 1 182 ? 34.387 -5.544 -57.860 1.00 90.50 182 PHE A O 1
ATOM 1401 N N . LYS A 1 183 ? 35.502 -5.175 -59.777 1.00 90.62 183 LYS A N 1
ATOM 1402 C CA . LYS A 1 183 ? 35.621 -3.726 -59.561 1.00 90.62 183 LYS A CA 1
ATOM 1403 C C . LYS A 1 183 ? 34.310 -3.028 -59.897 1.00 90.62 183 LYS A C 1
ATOM 1405 O O . LYS A 1 183 ? 33.736 -3.276 -60.956 1.00 90.62 183 LYS A O 1
ATOM 1410 N N . GLU A 1 184 ? 33.881 -2.068 -59.085 1.00 90.50 184 GLU A N 1
ATOM 1411 C CA . GLU A 1 184 ? 32.711 -1.225 -59.376 1.00 90.50 184 GLU A CA 1
ATOM 1412 C C . GLU A 1 184 ? 32.833 -0.502 -60.735 1.00 90.50 184 GLU A C 1
ATOM 1414 O O . GLU A 1 184 ? 31.834 -0.241 -61.413 1.00 90.50 184 GLU A O 1
ATOM 1419 N N . LYS A 1 185 ? 34.068 -0.211 -61.167 1.00 88.50 185 LYS A N 1
ATOM 1420 C CA . LYS A 1 185 ? 34.385 0.375 -62.480 1.00 88.50 185 LYS A CA 1
ATOM 1421 C C . LYS A 1 185 ? 33.986 -0.513 -63.669 1.00 88.50 185 LYS A C 1
ATOM 1423 O O . LYS A 1 185 ? 33.703 0.029 -64.733 1.00 88.50 185 LYS A O 1
ATOM 1428 N N . ASP A 1 186 ? 33.872 -1.833 -63.494 1.00 90.12 186 ASP A N 1
ATOM 1429 C CA . ASP A 1 186 ? 33.405 -2.754 -64.546 1.00 90.12 186 ASP A CA 1
ATOM 1430 C C . ASP A 1 186 ? 31.907 -2.562 -64.864 1.00 90.12 186 ASP A C 1
ATOM 1432 O O . ASP A 1 186 ? 31.418 -2.982 -65.921 1.00 90.12 186 ASP A O 1
ATOM 1436 N N . VAL A 1 187 ? 31.154 -1.949 -63.944 1.00 92.62 187 VAL A N 1
ATOM 1437 C CA . VAL A 1 187 ? 29.736 -1.614 -64.096 1.00 92.62 187 VAL A CA 1
ATOM 1438 C C . VAL A 1 187 ? 29.615 -0.137 -64.461 1.00 92.62 187 VAL A C 1
ATOM 1440 O O . VAL A 1 187 ? 29.887 0.749 -63.651 1.00 92.62 187 VAL A O 1
ATOM 1443 N N . ARG A 1 188 ? 29.174 0.140 -65.693 1.00 91.38 188 ARG A N 1
ATOM 1444 C CA . ARG A 1 188 ? 28.853 1.505 -66.136 1.00 91.38 188 ARG A CA 1
ATOM 1445 C C . ARG A 1 188 ? 27.723 2.107 -65.292 1.00 91.38 188 ARG A C 1
ATOM 1447 O O . ARG A 1 188 ? 26.790 1.394 -64.923 1.00 91.38 188 ARG A O 1
ATOM 1454 N N . CYS A 1 189 ? 27.795 3.411 -65.019 1.00 91.19 189 CYS A N 1
ATOM 1455 C CA . CYS A 1 189 ? 26.650 4.147 -64.483 1.00 91.19 189 CYS A CA 1
ATOM 1456 C C . CYS A 1 189 ? 25.518 4.146 -65.526 1.00 91.19 189 CYS A C 1
ATOM 1458 O O . CYS A 1 189 ? 25.781 4.284 -66.723 1.00 91.19 189 CYS A O 1
ATOM 1460 N N . LEU A 1 190 ? 24.275 3.951 -65.086 1.00 90.69 190 LEU A N 1
ATOM 1461 C CA . LEU A 1 190 ? 23.081 3.954 -65.930 1.00 90.69 190 LEU A CA 1
ATOM 1462 C C . LEU A 1 190 ? 21.936 4.717 -65.266 1.00 90.69 190 LEU A C 1
ATOM 1464 O O . LEU A 1 190 ? 21.887 4.865 -64.049 1.00 90.69 190 LEU A O 1
ATOM 1468 N N . GLY A 1 191 ? 20.971 5.150 -66.079 1.00 87.31 191 GLY A N 1
ATOM 1469 C CA . GLY A 1 191 ? 19.725 5.734 -65.591 1.00 87.31 191 GLY A CA 1
ATOM 1470 C C . GLY A 1 191 ? 18.850 4.734 -64.823 1.00 87.31 191 GLY A C 1
ATOM 1471 O O . GLY A 1 191 ? 18.919 3.515 -65.013 1.00 87.31 191 GLY A O 1
ATOM 1472 N N . ARG A 1 192 ? 17.972 5.263 -63.967 1.00 89.94 192 ARG A N 1
ATOM 1473 C CA . ARG A 1 192 ? 17.116 4.479 -63.064 1.00 89.94 192 ARG A CA 1
ATOM 1474 C C . ARG A 1 192 ? 16.148 3.502 -63.749 1.00 89.94 192 ARG A C 1
ATOM 1476 O O . ARG A 1 192 ? 16.003 2.387 -63.272 1.00 89.94 192 ARG A O 1
ATOM 1483 N N . ASN A 1 193 ? 15.549 3.852 -64.884 1.00 89.44 193 ASN A N 1
ATOM 1484 C CA . ASN A 1 193 ? 14.656 2.952 -65.630 1.00 89.44 193 ASN A CA 1
ATOM 1485 C C . ASN A 1 193 ? 15.460 2.060 -66.602 1.00 89.44 193 ASN A C 1
ATOM 1487 O O . ASN A 1 193 ? 15.410 2.242 -67.814 1.00 89.44 193 ASN A O 1
ATOM 1491 N N . THR A 1 194 ? 16.315 1.185 -66.061 1.00 91.19 194 THR A N 1
ATOM 1492 C CA . THR A 1 194 ? 17.147 0.242 -66.838 1.00 91.19 194 THR A CA 1
ATOM 1493 C C . THR A 1 194 ? 17.438 -1.029 -66.037 1.00 91.19 194 THR A C 1
ATOM 1495 O O . THR A 1 194 ? 17.483 -0.987 -64.804 1.00 91.19 194 THR A O 1
ATOM 1498 N N . ARG A 1 195 ? 17.699 -2.140 -66.735 1.00 88.12 195 ARG A N 1
ATOM 1499 C CA . ARG A 1 195 ? 17.938 -3.469 -66.144 1.00 88.12 195 ARG A CA 1
ATOM 1500 C C . ARG A 1 195 ? 19.253 -3.613 -65.365 1.00 88.12 195 ARG A C 1
ATOM 1502 O O . ARG A 1 195 ? 19.306 -4.293 -64.354 1.00 88.12 195 ARG A O 1
ATOM 1509 N N . GLY A 1 196 ? 20.326 -2.963 -65.817 1.00 92.06 196 GLY A N 1
ATOM 1510 C CA . GLY A 1 196 ? 21.681 -3.216 -65.308 1.00 92.06 196 GLY A CA 1
ATOM 1511 C C . GLY A 1 196 ? 22.438 -4.251 -66.147 1.00 92.06 196 GLY A C 1
ATOM 1512 O O . GLY A 1 196 ? 22.195 -4.385 -67.347 1.00 92.06 196 GLY A O 1
ATOM 1513 N N . VAL A 1 197 ? 23.414 -4.933 -65.544 1.00 94.19 197 VAL A N 1
ATOM 1514 C CA . VAL A 1 197 ? 24.317 -5.889 -66.212 1.00 94.19 197 VAL A CA 1
ATOM 1515 C C . VAL A 1 197 ? 24.586 -7.107 -65.327 1.00 94.19 197 VAL A C 1
ATOM 1517 O O . VAL A 1 197 ? 24.550 -7.002 -64.108 1.00 94.19 197 VAL A O 1
ATOM 1520 N N . ARG A 1 198 ? 24.918 -8.268 -65.908 1.00 95.94 198 ARG A N 1
ATOM 1521 C CA . ARG A 1 198 ? 25.268 -9.464 -65.119 1.00 95.94 198 ARG A CA 1
ATOM 1522 C C . ARG A 1 198 ? 26.495 -9.199 -64.228 1.00 95.94 198 ARG A C 1
ATOM 1524 O O . ARG A 1 198 ? 27.554 -8.808 -64.735 1.00 95.94 198 ARG A O 1
ATOM 1531 N N . GLY A 1 199 ? 26.330 -9.428 -62.925 1.00 93.62 199 GLY A N 1
ATOM 1532 C CA . GLY A 1 199 ? 27.356 -9.330 -61.884 1.00 93.62 199 GLY A CA 1
ATOM 1533 C C . GLY A 1 199 ? 27.986 -10.678 -61.536 1.00 93.62 199 GLY A C 1
ATOM 1534 O O . GLY A 1 199 ? 29.200 -10.743 -61.354 1.00 93.62 199 GLY A O 1
ATOM 1535 N N . ILE A 1 200 ? 27.203 -11.759 -61.548 1.00 95.38 200 ILE A N 1
ATOM 1536 C CA . ILE A 1 200 ? 27.664 -13.148 -61.380 1.00 95.38 200 ILE A CA 1
ATOM 1537 C C . ILE A 1 200 ? 26.919 -14.086 -62.345 1.00 95.38 200 ILE A C 1
ATOM 1539 O O . ILE A 1 200 ? 25.774 -13.830 -62.708 1.00 95.38 200 ILE A O 1
ATOM 1543 N N . GLU A 1 201 ? 27.570 -15.159 -62.790 1.00 93.75 201 GLU A N 1
ATOM 1544 C CA . GLU A 1 201 ? 26.915 -16.289 -63.462 1.00 93.75 201 GLU A CA 1
ATOM 1545 C C . GLU A 1 201 ? 26.520 -17.333 -62.406 1.00 93.75 201 GLU A C 1
ATOM 1547 O O . GLU A 1 201 ? 27.385 -17.919 -61.755 1.00 93.75 201 GLU A O 1
ATOM 1552 N N . LEU A 1 202 ? 25.214 -17.534 -62.214 1.00 91.75 202 LEU A N 1
ATOM 1553 C CA . LEU A 1 202 ? 24.668 -18.446 -61.207 1.00 91.75 202 LEU A CA 1
ATOM 1554 C C . LEU A 1 202 ? 24.640 -19.900 -61.693 1.00 91.75 202 LEU A C 1
ATOM 1556 O O . LEU A 1 202 ? 24.402 -20.183 -62.867 1.00 91.75 202 LEU A O 1
ATOM 1560 N N . GLY A 1 203 ? 24.841 -20.837 -60.763 1.00 85.81 203 GLY A N 1
ATOM 1561 C CA . GLY A 1 203 ? 24.607 -22.260 -61.004 1.00 85.81 203 GLY A CA 1
ATOM 1562 C C . GLY A 1 203 ? 23.119 -22.628 -60.953 1.00 85.81 203 GLY A C 1
ATOM 1563 O O . GLY A 1 203 ? 22.290 -21.878 -60.443 1.00 85.81 203 GLY A O 1
ATOM 1564 N N . ALA A 1 204 ? 22.770 -23.826 -61.431 1.00 86.50 204 ALA A N 1
ATOM 1565 C CA . ALA A 1 204 ? 21.389 -24.311 -61.413 1.00 86.50 204 ALA A CA 1
ATOM 1566 C C . ALA A 1 204 ? 20.788 -24.294 -59.991 1.00 86.50 204 ALA A C 1
ATOM 1568 O O . ALA A 1 204 ? 21.367 -24.856 -59.051 1.00 86.50 204 ALA A O 1
ATOM 1569 N N . LYS A 1 205 ? 19.609 -23.673 -59.840 1.00 85.00 205 LYS A N 1
ATOM 1570 C CA . LYS A 1 205 ? 18.919 -23.443 -58.554 1.00 85.00 205 LYS A CA 1
ATOM 1571 C C . LYS A 1 205 ? 19.801 -22.748 -57.495 1.00 85.00 205 LYS A C 1
ATOM 1573 O O . LYS A 1 205 ? 19.719 -23.104 -56.323 1.00 85.00 205 LYS A O 1
ATOM 1578 N N . ASP A 1 206 ? 20.715 -21.869 -57.899 1.00 90.38 206 ASP A N 1
ATOM 1579 C CA . ASP A 1 206 ? 21.475 -20.976 -57.010 1.00 90.38 206 ASP A CA 1
ATOM 1580 C C . ASP A 1 206 ? 21.020 -19.527 -57.222 1.00 90.38 206 ASP A C 1
ATOM 1582 O O . ASP A 1 206 ? 20.485 -19.199 -58.280 1.00 90.38 206 ASP A O 1
ATOM 1586 N N . PHE A 1 207 ? 21.229 -18.670 -56.229 1.00 90.56 207 PHE A N 1
ATOM 1587 C CA . PHE A 1 207 ? 20.841 -17.260 -56.269 1.00 90.56 207 PHE A CA 1
ATOM 1588 C C . PHE A 1 207 ? 21.747 -16.414 -55.376 1.00 90.56 207 PHE A C 1
ATOM 1590 O O . PHE A 1 207 ? 22.367 -16.934 -54.446 1.00 90.56 207 PHE A O 1
ATOM 1597 N N . VAL A 1 208 ? 21.842 -15.113 -55.654 1.00 90.25 208 VAL A N 1
ATOM 1598 C CA . VAL A 1 208 ? 22.566 -14.171 -54.790 1.00 90.25 208 VAL A CA 1
ATOM 1599 C C . VAL A 1 208 ? 21.764 -13.952 -53.513 1.00 90.25 208 VAL A C 1
ATOM 1601 O O . VAL A 1 208 ? 20.597 -13.575 -53.574 1.00 90.25 208 VAL A O 1
ATOM 1604 N N . THR A 1 209 ? 22.397 -14.175 -52.364 1.00 81.94 209 THR A N 1
ATOM 1605 C CA . THR A 1 209 ? 21.823 -13.862 -51.047 1.00 81.94 209 THR A CA 1
ATOM 1606 C C . THR A 1 209 ? 22.287 -12.512 -50.534 1.00 81.94 209 THR A C 1
ATOM 1608 O O . THR A 1 209 ? 21.547 -11.850 -49.821 1.00 81.94 209 THR A O 1
ATOM 1611 N N . GLN A 1 210 ? 23.500 -12.081 -50.894 1.00 83.38 210 GLN A N 1
ATOM 1612 C CA . GLN A 1 210 ? 24.089 -10.888 -50.299 1.00 83.38 210 GLN A CA 1
ATOM 1613 C C . GLN A 1 210 ? 25.048 -10.155 -51.238 1.00 83.38 210 GLN A C 1
ATOM 1615 O O . GLN A 1 210 ? 25.894 -10.759 -51.904 1.00 83.38 210 GLN A O 1
ATOM 1620 N N . MET A 1 211 ? 24.966 -8.826 -51.201 1.00 88.56 211 MET A N 1
ATOM 1621 C CA . MET A 1 211 ? 25.962 -7.899 -51.736 1.00 88.56 211 MET A CA 1
ATOM 1622 C C . MET A 1 211 ? 26.779 -7.286 -50.590 1.00 88.56 211 MET A C 1
ATOM 1624 O O . MET A 1 211 ? 26.224 -6.945 -49.543 1.00 88.56 211 MET A O 1
ATOM 1628 N N . VAL A 1 212 ? 28.089 -7.138 -50.798 1.00 83.94 212 VAL A N 1
ATOM 1629 C CA . VAL A 1 212 ? 29.036 -6.510 -49.866 1.00 83.94 212 VAL A CA 1
ATOM 1630 C C . VAL A 1 212 ? 29.960 -5.567 -50.639 1.00 83.94 212 VAL A C 1
ATOM 1632 O O . VAL A 1 212 ? 30.652 -5.995 -51.564 1.00 83.94 212 VAL A O 1
ATOM 1635 N N . ILE A 1 213 ? 29.999 -4.296 -50.242 1.00 83.75 213 ILE A N 1
ATOM 1636 C CA . ILE A 1 213 ? 30.923 -3.284 -50.773 1.00 83.75 213 ILE A CA 1
ATOM 1637 C C . ILE A 1 213 ? 32.234 -3.276 -49.969 1.00 83.75 213 ILE A C 1
ATOM 1639 O O . ILE A 1 213 ? 32.236 -3.426 -48.743 1.00 83.75 213 ILE A O 1
ATOM 1643 N N . VAL A 1 214 ? 33.368 -3.106 -50.658 1.00 76.81 214 VAL A N 1
ATOM 1644 C CA . VAL A 1 214 ? 34.706 -3.055 -50.055 1.00 76.81 214 VAL A CA 1
ATOM 1645 C C . VAL A 1 214 ? 35.501 -1.845 -50.552 1.00 76.81 214 VAL A C 1
ATOM 1647 O O . VAL A 1 214 ? 35.754 -1.698 -51.745 1.00 76.81 214 VAL A O 1
ATOM 1650 N N . ASN A 1 215 ? 35.962 -1.031 -49.598 1.00 68.00 215 ASN A N 1
ATOM 1651 C CA . ASN A 1 215 ? 36.765 0.178 -49.801 1.00 68.00 215 ASN A CA 1
ATOM 1652 C C . ASN A 1 215 ? 38.111 0.010 -49.065 1.00 68.00 215 ASN A C 1
ATOM 1654 O O . ASN A 1 215 ? 38.105 -0.052 -47.834 1.00 68.00 215 ASN A O 1
ATOM 1658 N N . GLY A 1 216 ? 39.237 -0.072 -49.784 1.00 50.53 216 GLY A N 1
ATOM 1659 C CA . GLY A 1 216 ? 40.594 -0.160 -49.204 1.00 50.53 216 GLY A CA 1
ATOM 1660 C C . GLY A 1 216 ? 40.971 -1.505 -48.548 1.00 50.53 216 GLY A C 1
ATOM 1661 O O . GLY A 1 216 ? 40.107 -2.296 -48.162 1.00 50.53 216 GLY A O 1
ATOM 1662 N N . GLU A 1 217 ? 42.277 -1.781 -48.431 1.00 36.09 217 GLU A N 1
ATOM 1663 C CA . GLU A 1 217 ? 42.812 -3.015 -47.823 1.00 36.09 217 GLU A CA 1
ATOM 1664 C C . GLU A 1 217 ? 43.183 -2.839 -46.339 1.00 36.09 217 GLU A C 1
ATOM 1666 O O . GLU A 1 217 ? 43.764 -1.831 -45.953 1.00 36.09 217 GLU A O 1
ATOM 1671 N N . GLY A 1 218 ? 42.888 -3.856 -45.518 1.00 32.44 218 GLY A N 1
ATOM 1672 C CA . GLY A 1 218 ? 43.265 -3.937 -44.101 1.00 32.44 218 GLY A CA 1
ATOM 1673 C C . GLY A 1 218 ? 43.682 -5.361 -43.697 1.00 32.44 218 GLY A C 1
ATOM 1674 O O . GLY A 1 218 ? 43.136 -6.354 -44.198 1.00 32.44 218 GLY A O 1
ATOM 1675 N N . THR A 1 219 ? 44.683 -5.478 -42.818 1.00 27.48 219 THR A N 1
ATOM 1676 C CA . THR A 1 219 ? 45.358 -6.742 -42.442 1.00 27.48 219 THR A CA 1
ATOM 1677 C C . THR A 1 219 ? 45.305 -7.041 -40.944 1.00 27.48 219 THR A C 1
ATOM 1679 O O . THR A 1 219 ? 45.525 -6.159 -40.131 1.00 27.48 219 THR A O 1
ATOM 1682 N N . GLU A 1 220 ? 45.036 -8.310 -40.593 1.00 31.25 220 GLU A N 1
ATOM 1683 C CA . GLU A 1 220 ? 44.381 -8.678 -39.321 1.00 31.25 220 GLU A CA 1
ATOM 1684 C C . GLU A 1 220 ? 44.651 -10.124 -38.812 1.00 31.25 220 GLU A C 1
ATOM 1686 O O . GLU A 1 220 ? 45.015 -11.000 -39.622 1.00 31.25 220 GLU A O 1
ATOM 1691 N N . ARG A 1 221 ? 44.418 -10.402 -37.505 1.00 26.98 221 ARG A N 1
ATOM 1692 C CA . ARG A 1 221 ? 44.661 -11.694 -36.778 1.00 26.98 221 ARG A CA 1
ATOM 1693 C C . ARG A 1 221 ? 43.388 -12.264 -36.028 1.00 26.98 221 ARG A C 1
ATOM 1695 O O . ARG A 1 221 ? 42.311 -12.093 -36.563 1.00 26.98 221 ARG A O 1
ATOM 1702 N N . LYS A 1 222 ? 43.472 -13.160 -35.004 1.00 31.02 222 LYS A N 1
ATOM 1703 C CA . LYS A 1 222 ? 42.544 -14.335 -34.692 1.00 31.02 222 LYS A CA 1
ATOM 1704 C C . LYS A 1 222 ? 41.715 -14.188 -33.359 1.00 31.02 222 LYS A C 1
ATOM 1706 O O . LYS A 1 222 ? 42.279 -13.534 -32.493 1.00 31.02 222 LYS A O 1
ATOM 1711 N N . LYS A 1 223 ? 40.572 -14.864 -33.003 1.00 25.55 223 LYS A N 1
ATOM 1712 C CA . LYS A 1 223 ? 40.001 -16.252 -33.221 1.00 25.55 223 LYS A CA 1
ATOM 1713 C C . LYS A 1 223 ? 38.436 -16.451 -32.935 1.00 25.55 223 LYS A C 1
ATOM 1715 O O . LYS A 1 223 ? 38.060 -16.321 -31.787 1.00 25.55 223 LYS A O 1
ATOM 1720 N N . LEU A 1 224 ? 37.608 -16.995 -33.875 1.00 32.41 224 LEU A N 1
ATOM 1721 C CA . LEU A 1 224 ? 36.326 -17.826 -33.790 1.00 32.41 224 LEU A CA 1
ATOM 1722 C C . LEU A 1 224 ? 35.119 -17.549 -34.761 1.00 32.41 224 LEU A C 1
ATOM 1724 O O . LEU A 1 224 ? 34.306 -16.668 -34.569 1.00 32.41 224 LEU A O 1
ATOM 1728 N N . GLY A 1 225 ? 34.919 -18.383 -35.793 1.00 50.81 225 GLY A N 1
ATOM 1729 C CA . GLY A 1 225 ? 33.870 -18.216 -36.833 1.00 50.81 225 GLY A CA 1
ATOM 1730 C C . GLY A 1 225 ? 34.499 -17.981 -38.211 1.00 50.81 225 GLY A C 1
ATOM 1731 O O . GLY A 1 225 ? 35.728 -17.923 -38.290 1.00 50.81 225 GLY A O 1
ATOM 1732 N N . LYS A 1 226 ? 33.740 -17.905 -39.317 1.00 63.03 226 LYS A N 1
ATOM 1733 C CA . LYS A 1 226 ? 34.359 -17.818 -40.658 1.00 63.03 226 LYS A CA 1
ATOM 1734 C C . LYS A 1 226 ? 34.633 -16.383 -41.120 1.00 63.03 226 LYS A C 1
ATOM 1736 O O . LYS A 1 226 ? 33.940 -15.844 -41.977 1.00 63.03 226 LYS A O 1
ATOM 1741 N N . ARG A 1 227 ? 35.743 -15.819 -40.640 1.00 72.19 227 ARG A N 1
ATOM 1742 C CA . ARG A 1 227 ? 36.359 -14.647 -41.275 1.00 72.19 227 ARG A CA 1
ATOM 1743 C C . ARG A 1 227 ? 37.237 -15.104 -42.435 1.00 72.19 227 ARG A C 1
ATOM 1745 O O . ARG A 1 227 ? 38.019 -16.046 -42.299 1.00 72.19 227 ARG A O 1
ATOM 1752 N N . THR A 1 228 ? 37.164 -14.427 -43.572 1.00 70.44 228 THR A N 1
ATOM 1753 C CA . THR A 1 228 ? 38.041 -14.698 -44.717 1.00 70.44 228 THR A CA 1
ATOM 1754 C C . THR A 1 228 ? 38.587 -13.383 -45.244 1.00 70.44 228 THR A C 1
ATOM 1756 O O . THR A 1 228 ? 37.851 -12.415 -45.379 1.00 70.44 228 THR A O 1
ATOM 1759 N N . ALA A 1 229 ? 39.891 -13.339 -45.526 1.00 74.00 229 ALA A N 1
ATOM 1760 C CA . ALA A 1 229 ? 40.528 -12.153 -46.083 1.00 74.00 229 ALA A CA 1
ATOM 1761 C C . ALA A 1 229 ? 39.865 -11.740 -47.407 1.00 74.00 229 ALA A C 1
ATOM 1763 O O . ALA A 1 229 ? 39.688 -12.589 -48.282 1.00 74.00 229 ALA A O 1
ATOM 1764 N N . VAL A 1 230 ? 39.585 -10.446 -47.590 1.00 74.38 230 VAL A N 1
ATOM 1765 C CA . VAL A 1 230 ? 39.124 -9.896 -48.879 1.00 74.38 230 VAL A CA 1
ATOM 1766 C C . VAL A 1 230 ? 40.094 -10.287 -50.001 1.00 74.38 230 VAL A C 1
ATOM 1768 O O . VAL A 1 230 ? 39.664 -10.745 -51.054 1.00 74.38 230 VAL A O 1
ATOM 1771 N N . THR A 1 231 ? 41.404 -10.221 -49.746 1.00 73.94 231 THR A N 1
ATOM 1772 C CA . THR A 1 231 ? 42.469 -10.634 -50.678 1.00 73.94 231 THR A CA 1
ATOM 1773 C C . THR A 1 231 ? 42.414 -12.109 -51.084 1.00 73.94 231 THR A C 1
ATOM 1775 O O . THR A 1 231 ? 42.853 -12.454 -52.177 1.00 73.94 231 THR A O 1
ATOM 1778 N N . ALA A 1 232 ? 41.819 -12.995 -50.272 1.00 74.88 232 ALA A N 1
ATOM 1779 C CA . ALA A 1 232 ? 41.608 -14.385 -50.678 1.00 74.88 232 ALA A CA 1
ATOM 1780 C C . ALA A 1 232 ? 40.573 -14.491 -51.810 1.00 74.88 232 ALA A C 1
ATOM 1782 O O . ALA A 1 232 ? 40.646 -15.422 -52.622 1.00 74.88 232 ALA A O 1
ATOM 1783 N N . TYR A 1 233 ? 39.620 -13.557 -51.883 1.00 80.56 233 TYR A N 1
ATOM 1784 C CA . TYR A 1 233 ? 38.760 -13.378 -53.045 1.00 80.56 233 TYR A CA 1
ATOM 1785 C C . TYR A 1 233 ? 39.542 -12.602 -54.107 1.00 80.56 233 TYR A C 1
ATOM 1787 O O . TYR A 1 233 ? 39.652 -11.378 -54.052 1.00 80.56 233 TYR A O 1
ATOM 1795 N N . ARG A 1 234 ? 40.113 -13.328 -55.078 1.00 81.25 234 ARG A N 1
ATOM 1796 C CA . ARG A 1 234 ? 40.752 -12.706 -56.245 1.00 81.25 234 ARG A CA 1
ATOM 1797 C C . ARG A 1 234 ? 39.719 -11.863 -57.000 1.00 81.25 234 ARG A C 1
ATOM 1799 O O . ARG A 1 234 ? 38.585 -12.313 -57.184 1.00 81.25 234 ARG A O 1
ATOM 1806 N N . SER A 1 235 ? 40.117 -10.673 -57.442 1.00 83.00 235 SER A N 1
ATOM 1807 C CA . SER A 1 235 ? 39.282 -9.865 -58.332 1.00 83.00 235 SER A CA 1
ATOM 1808 C C . SER A 1 235 ? 39.128 -10.580 -59.682 1.00 83.00 235 SER A C 1
ATOM 1810 O O . SER A 1 235 ? 40.061 -11.220 -60.173 1.00 83.00 235 SER A O 1
ATOM 1812 N N . GLN A 1 236 ? 37.927 -10.535 -60.241 1.00 88.62 236 GLN A N 1
ATOM 1813 C CA . GLN A 1 236 ? 37.528 -11.125 -61.518 1.00 88.62 236 GLN A CA 1
ATOM 1814 C C . GLN A 1 236 ? 36.721 -10.076 -62.290 1.00 88.62 236 GLN A C 1
ATOM 1816 O O . GLN A 1 236 ? 36.212 -9.133 -61.691 1.00 88.62 236 GLN A O 1
ATOM 1821 N N . LYS A 1 237 ? 36.557 -10.239 -63.607 1.00 89.81 237 LYS A N 1
ATOM 1822 C CA . LYS A 1 237 ? 35.575 -9.430 -64.343 1.00 89.81 237 LYS A CA 1
ATOM 1823 C C . LYS A 1 237 ? 34.162 -9.804 -63.890 1.00 89.81 237 LYS A C 1
ATOM 1825 O O . LYS A 1 237 ? 33.883 -10.986 -63.662 1.00 89.81 237 LYS A O 1
ATOM 1830 N N . ARG A 1 238 ? 33.269 -8.814 -63.798 1.00 91.31 238 ARG A N 1
ATOM 1831 C CA . ARG A 1 238 ? 31.840 -9.047 -63.516 1.00 91.31 238 ARG A CA 1
ATOM 1832 C C . ARG A 1 238 ? 31.228 -10.094 -64.461 1.00 91.31 238 ARG A C 1
ATOM 1834 O O . ARG A 1 238 ? 31.576 -10.165 -65.639 1.00 91.31 238 ARG A O 1
ATOM 1841 N N . GLY A 1 239 ? 30.279 -10.868 -63.950 1.00 89.94 239 GLY A N 1
ATOM 1842 C CA . GLY A 1 239 ? 29.514 -11.851 -64.716 1.00 89.94 239 GLY A CA 1
ATOM 1843 C C . GLY A 1 239 ? 30.185 -13.214 -64.899 1.00 89.94 239 GLY A C 1
ATOM 1844 O O . GLY A 1 239 ? 29.650 -14.025 -65.645 1.00 89.94 239 GLY A O 1
ATOM 1845 N N . GLY A 1 240 ? 31.314 -13.485 -64.234 1.00 90.94 240 GLY A N 1
ATOM 1846 C CA . GLY A 1 240 ? 31.884 -14.835 -64.146 1.00 90.94 240 GLY A CA 1
ATOM 1847 C C . GLY A 1 240 ? 31.197 -15.720 -63.093 1.00 90.94 240 GLY A C 1
ATOM 1848 O O . GLY A 1 240 ? 30.432 -15.235 -62.262 1.00 90.94 240 GLY A O 1
ATOM 1849 N N . LYS A 1 241 ? 31.539 -17.016 -63.067 1.00 86.94 241 LYS A N 1
ATOM 1850 C CA . LYS A 1 241 ? 30.978 -18.056 -62.165 1.00 86.94 241 LYS A CA 1
ATOM 1851 C C . LYS A 1 241 ? 31.347 -17.932 -60.676 1.00 86.94 241 LYS A C 1
ATOM 1853 O O . LYS A 1 241 ? 31.032 -18.810 -59.878 1.00 86.94 241 LYS A O 1
ATOM 1858 N N . GLY A 1 242 ? 32.079 -16.884 -60.299 1.00 88.44 242 GLY A N 1
ATOM 1859 C CA . GLY A 1 242 ? 32.640 -16.744 -58.959 1.00 88.44 242 GLY A CA 1
ATOM 1860 C C . GLY A 1 242 ? 33.655 -17.838 -58.597 1.00 88.44 242 GLY A C 1
ATOM 1861 O O . GLY A 1 242 ? 34.233 -18.518 -59.444 1.00 88.44 242 GLY A O 1
ATOM 1862 N N . ILE A 1 243 ? 33.928 -17.954 -57.303 1.00 86.06 243 ILE A N 1
ATOM 1863 C CA . ILE A 1 243 ? 34.814 -18.942 -56.682 1.00 86.06 243 ILE A CA 1
ATOM 1864 C C . ILE A 1 243 ? 34.167 -19.452 -55.395 1.00 86.06 243 ILE A C 1
ATOM 1866 O O . ILE A 1 243 ? 33.384 -18.743 -54.768 1.00 86.06 243 ILE A O 1
ATOM 1870 N N . ILE A 1 244 ? 34.518 -20.664 -54.960 1.00 82.06 244 ILE A N 1
ATOM 1871 C CA . ILE A 1 244 ? 34.034 -21.221 -53.686 1.00 82.06 244 ILE A CA 1
ATOM 1872 C C . ILE A 1 244 ? 34.363 -20.243 -52.546 1.00 82.06 244 ILE A C 1
ATOM 1874 O O . ILE A 1 244 ? 35.524 -19.846 -52.396 1.00 82.06 244 ILE A O 1
ATOM 1878 N N . ALA A 1 245 ? 33.348 -19.866 -51.767 1.00 71.19 245 ALA A N 1
ATOM 1879 C CA . ALA A 1 245 ? 33.430 -18.980 -50.605 1.00 71.19 245 ALA A CA 1
ATOM 1880 C C . ALA A 1 245 ? 33.286 -19.752 -49.283 1.00 71.19 245 ALA A C 1
ATOM 1882 O O . ALA A 1 245 ? 33.899 -19.376 -48.281 1.00 71.19 245 ALA A O 1
ATOM 1883 N N . ILE A 1 246 ? 32.557 -20.876 -49.278 1.00 69.94 246 ILE A N 1
ATOM 1884 C CA . ILE A 1 246 ? 32.495 -21.826 -48.158 1.00 69.94 246 ILE A CA 1
ATOM 1885 C C . ILE A 1 246 ? 32.644 -23.276 -48.628 1.00 69.94 246 ILE A C 1
ATOM 1887 O O . ILE A 1 246 ? 32.147 -23.656 -49.684 1.00 69.94 246 ILE A O 1
ATOM 1891 N N . GLY A 1 247 ? 33.386 -24.079 -47.857 1.00 61.97 247 GLY A N 1
ATOM 1892 C CA . GLY A 1 247 ? 33.554 -25.502 -48.148 1.00 61.97 247 GLY A CA 1
ATOM 1893 C C . GLY A 1 247 ? 32.235 -26.242 -47.935 1.00 61.97 247 GLY A C 1
ATOM 1894 O O . GLY A 1 247 ? 31.626 -26.106 -46.875 1.00 61.97 247 GLY A O 1
ATOM 1895 N N . LYS A 1 248 ? 31.802 -27.010 -48.938 1.00 57.22 248 LYS A N 1
ATOM 1896 C CA . LYS A 1 248 ? 30.530 -27.745 -48.923 1.00 57.22 248 LYS A CA 1
ATOM 1897 C C . LYS A 1 248 ? 30.593 -28.920 -47.937 1.00 57.22 248 LYS A C 1
ATOM 1899 O O . LYS A 1 248 ? 31.528 -29.715 -47.996 1.00 57.22 248 LYS A O 1
ATOM 1904 N N . SER A 1 249 ? 29.595 -29.045 -47.065 1.00 57.97 249 SER A N 1
ATOM 1905 C CA . SER A 1 249 ? 29.326 -30.247 -46.263 1.00 57.97 249 SER A CA 1
ATOM 1906 C C . SER A 1 249 ? 27.884 -30.246 -45.757 1.00 57.97 249 SER A C 1
ATOM 1908 O O . SER A 1 249 ? 27.257 -29.192 -45.675 1.00 57.97 249 SER A O 1
ATOM 1910 N N . THR A 1 250 ? 27.381 -31.418 -45.367 1.00 51.03 250 THR A N 1
ATOM 1911 C CA . THR A 1 250 ? 26.057 -31.597 -44.738 1.00 51.03 250 THR A CA 1
ATOM 1912 C C . THR A 1 250 ? 25.879 -30.788 -43.450 1.00 51.03 250 THR A C 1
ATOM 1914 O O . THR A 1 250 ? 24.763 -30.426 -43.105 1.00 51.03 250 THR A O 1
ATOM 1917 N N . ARG A 1 251 ? 26.976 -30.463 -42.754 1.00 55.53 251 ARG A N 1
ATOM 1918 C CA . ARG A 1 251 ? 26.980 -29.744 -41.469 1.00 55.53 251 ARG A CA 1
ATOM 1919 C C . ARG A 1 251 ? 26.758 -28.230 -41.594 1.00 55.53 251 ARG A C 1
ATOM 1921 O O . ARG A 1 251 ? 26.440 -27.578 -40.611 1.00 55.53 251 ARG A O 1
ATOM 1928 N N . ASN A 1 252 ? 27.042 -27.646 -42.756 1.00 54.81 252 ASN A N 1
ATOM 1929 C CA . ASN A 1 252 ? 27.272 -26.203 -42.871 1.00 54.81 252 ASN A CA 1
ATOM 1930 C C . ASN A 1 252 ? 26.082 -25.386 -43.400 1.00 54.81 252 ASN A C 1
ATOM 1932 O O . ASN A 1 252 ? 26.193 -24.164 -43.452 1.00 54.81 252 ASN A O 1
ATOM 1936 N N . GLY A 1 253 ? 24.986 -26.043 -43.791 1.00 61.84 253 GLY A N 1
ATOM 1937 C CA . GLY A 1 253 ? 23.802 -25.385 -44.345 1.00 61.84 253 GLY A CA 1
ATOM 1938 C C . GLY A 1 253 ? 24.066 -24.599 -45.637 1.00 61.84 253 GLY A C 1
ATOM 1939 O O . GLY A 1 253 ? 25.097 -24.755 -46.301 1.00 61.84 253 GLY A O 1
ATOM 1940 N N . ALA A 1 254 ? 23.103 -23.753 -45.996 1.00 68.12 254 ALA A N 1
ATOM 1941 C CA . ALA A 1 254 ? 23.257 -22.742 -47.038 1.00 68.12 254 ALA A CA 1
ATOM 1942 C C . ALA A 1 254 ? 23.799 -21.425 -46.454 1.00 68.12 254 ALA A C 1
ATOM 1944 O O . ALA A 1 254 ? 23.751 -21.198 -45.245 1.00 68.12 254 ALA A O 1
ATOM 1945 N N . VAL A 1 255 ? 24.308 -20.529 -47.304 1.00 68.56 255 VAL A N 1
ATOM 1946 C CA . VAL A 1 255 ? 24.750 -19.203 -46.848 1.00 68.56 255 VAL A CA 1
ATOM 1947 C C . VAL A 1 255 ? 23.539 -18.304 -46.613 1.00 68.56 255 VAL A C 1
ATOM 1949 O O . VAL A 1 255 ? 22.885 -17.893 -47.569 1.00 68.56 255 VAL A O 1
ATOM 1952 N N . VAL A 1 256 ? 23.292 -17.974 -45.343 1.00 64.25 256 VAL A N 1
ATOM 1953 C CA . VAL A 1 256 ? 22.216 -17.067 -44.911 1.00 64.25 256 VAL A CA 1
ATOM 1954 C C . VAL A 1 256 ? 22.609 -15.596 -45.103 1.00 64.25 256 VAL A C 1
ATOM 1956 O O . VAL A 1 256 ? 21.847 -14.838 -45.687 1.00 64.25 256 VAL A O 1
ATOM 1959 N N . ALA A 1 257 ? 23.816 -15.193 -44.686 1.00 67.44 257 ALA A N 1
ATOM 1960 C CA . ALA A 1 257 ? 24.271 -13.801 -44.763 1.00 67.44 257 ALA A CA 1
ATOM 1961 C C . ALA A 1 257 ? 25.800 -13.668 -44.912 1.00 67.44 257 ALA A C 1
ATOM 1963 O O . ALA A 1 257 ? 26.562 -14.598 -44.632 1.00 67.44 257 ALA A O 1
ATOM 1964 N N . ALA A 1 258 ? 26.256 -12.485 -45.336 1.00 71.56 258 ALA A N 1
ATOM 1965 C CA . ALA A 1 258 ? 27.668 -12.099 -45.391 1.00 71.56 258 ALA A CA 1
ATOM 1966 C C . ALA A 1 258 ? 27.838 -10.592 -45.117 1.00 71.56 258 ALA A C 1
ATOM 1968 O O . ALA A 1 258 ? 27.046 -9.771 -45.571 1.00 71.56 258 ALA A O 1
ATOM 1969 N N . LYS A 1 259 ? 28.883 -10.191 -44.391 1.00 71.56 259 LYS A N 1
ATOM 1970 C CA . LYS A 1 259 ? 29.169 -8.773 -44.112 1.00 71.56 259 LYS A CA 1
ATOM 1971 C C . LYS A 1 259 ? 30.670 -8.510 -44.229 1.00 71.56 259 LYS A C 1
ATOM 1973 O O . LYS A 1 259 ? 31.481 -9.403 -43.971 1.00 71.56 259 LYS A O 1
ATOM 1978 N N . ARG A 1 260 ? 31.040 -7.287 -44.623 1.00 73.44 260 ARG A N 1
ATOM 1979 C CA . ARG A 1 260 ? 32.399 -6.773 -44.404 1.00 73.44 260 ARG A CA 1
ATOM 1980 C C . ARG A 1 260 ? 32.535 -6.466 -42.916 1.00 73.44 260 ARG A C 1
ATOM 1982 O O . ARG A 1 260 ? 31.609 -5.913 -42.338 1.00 73.44 260 ARG A O 1
ATOM 1989 N N . VAL A 1 261 ? 33.679 -6.826 -42.346 1.00 65.00 261 VAL A N 1
ATOM 1990 C CA . VAL A 1 261 ? 34.038 -6.559 -40.952 1.00 65.00 261 VAL A CA 1
ATOM 1991 C C . VAL A 1 261 ? 35.548 -6.322 -40.831 1.00 65.00 261 VAL A C 1
ATOM 1993 O O . VAL A 1 261 ? 36.302 -6.828 -41.673 1.00 65.00 261 VAL A O 1
ATOM 1996 N N . ALA A 1 262 ? 35.964 -5.596 -39.798 1.00 59.84 262 ALA A N 1
ATOM 1997 C CA . ALA A 1 262 ? 37.344 -5.395 -39.357 1.00 59.84 262 ALA A CA 1
ATOM 1998 C C . ALA A 1 262 ? 37.613 -6.039 -37.976 1.00 59.84 262 ALA A C 1
ATOM 2000 O O . ALA A 1 262 ? 36.682 -6.347 -37.245 1.00 59.84 262 ALA A O 1
ATOM 2001 N N . ASP A 1 263 ? 38.877 -6.234 -37.587 1.00 55.94 263 ASP A N 1
ATOM 2002 C CA . ASP A 1 263 ? 39.309 -6.861 -36.313 1.00 55.94 263 ASP A CA 1
ATOM 2003 C C . ASP A 1 263 ? 38.746 -6.132 -35.079 1.00 55.94 263 ASP A C 1
ATOM 2005 O O . ASP A 1 263 ? 38.487 -6.757 -34.051 1.00 55.94 263 ASP A O 1
ATOM 2009 N N . ILE A 1 264 ? 38.580 -4.814 -35.200 1.00 46.09 264 ILE A N 1
ATOM 2010 C CA . ILE A 1 264 ? 38.064 -3.906 -34.167 1.00 46.09 264 ILE A CA 1
ATOM 2011 C C . ILE A 1 264 ? 36.535 -3.865 -34.101 1.00 46.09 264 ILE A C 1
ATOM 2013 O O . ILE A 1 264 ? 35.991 -3.294 -33.160 1.00 46.09 264 ILE A O 1
ATOM 2017 N N . ASP A 1 265 ? 35.853 -4.432 -35.096 1.00 50.69 265 ASP A N 1
ATOM 2018 C CA . ASP A 1 265 ? 34.398 -4.459 -35.133 1.00 50.69 265 ASP A CA 1
ATOM 2019 C C . ASP A 1 265 ? 33.861 -5.493 -34.140 1.00 50.69 265 ASP A C 1
ATOM 2021 O O . ASP A 1 265 ? 34.547 -6.421 -33.698 1.00 50.69 265 ASP A O 1
ATOM 2025 N N . GLU A 1 266 ? 32.568 -5.404 -33.864 1.00 48.19 266 GLU A N 1
ATOM 2026 C CA . GLU A 1 266 ? 31.838 -6.444 -33.154 1.00 48.19 266 GLU A CA 1
ATOM 2027 C C . GLU A 1 266 ? 30.653 -6.923 -33.976 1.00 48.19 266 GLU A C 1
ATOM 2029 O O . GLU A 1 266 ? 30.051 -6.177 -34.750 1.00 48.19 266 GLU A O 1
ATOM 2034 N N . LEU A 1 267 ? 30.335 -8.200 -33.810 1.00 53.56 267 LEU A N 1
ATOM 2035 C CA . LEU A 1 267 ? 29.303 -8.897 -34.549 1.00 53.56 267 LEU A CA 1
ATOM 2036 C C . LEU A 1 267 ? 28.193 -9.291 -33.582 1.00 53.56 267 LEU A C 1
ATOM 2038 O O . LEU A 1 267 ? 28.426 -9.996 -32.596 1.00 53.56 267 LEU A O 1
ATOM 2042 N N . VAL A 1 268 ? 26.985 -8.821 -33.875 1.00 47.69 268 VAL A N 1
ATOM 2043 C CA . VAL A 1 268 ? 25.766 -9.194 -33.164 1.00 47.69 268 VAL A CA 1
ATOM 2044 C C . VAL A 1 268 ? 24.973 -10.153 -34.046 1.00 47.69 268 VAL A C 1
ATOM 2046 O O . VAL A 1 268 ? 24.645 -9.842 -35.191 1.00 47.69 268 VAL A O 1
ATOM 2049 N N . LEU A 1 269 ? 24.702 -11.334 -33.501 1.00 48.12 269 LEU A N 1
ATOM 2050 C CA . LEU A 1 269 ? 23.774 -12.329 -34.026 1.00 48.12 269 LEU A CA 1
ATOM 2051 C C . LEU A 1 269 ? 22.423 -12.141 -33.350 1.00 48.12 269 LEU A C 1
ATOM 2053 O O . LEU A 1 269 ? 22.374 -12.093 -32.118 1.00 48.12 269 LEU A O 1
ATOM 2057 N N . ILE A 1 270 ? 21.351 -12.110 -34.134 1.00 44.47 270 ILE A N 1
ATOM 2058 C CA . ILE A 1 270 ? 19.973 -12.146 -33.635 1.00 44.47 270 ILE A CA 1
ATOM 2059 C C . ILE A 1 270 ? 19.278 -13.336 -34.297 1.00 44.47 270 ILE A C 1
ATOM 2061 O O . ILE A 1 270 ? 19.259 -13.444 -35.519 1.00 44.47 270 ILE A O 1
ATOM 2065 N N . SER A 1 271 ? 18.760 -14.258 -33.491 1.00 45.88 271 SER A N 1
ATOM 2066 C CA . SER A 1 271 ? 17.945 -15.389 -33.964 1.00 45.88 271 SER A CA 1
ATOM 2067 C C . SER A 1 271 ? 16.471 -15.001 -34.082 1.00 45.88 271 SER A C 1
ATOM 2069 O O . SER A 1 271 ? 16.013 -14.080 -33.403 1.00 45.88 271 SER A O 1
ATOM 2071 N N . SER A 1 272 ? 15.718 -15.741 -34.894 1.00 40.19 272 SER A N 1
ATOM 2072 C CA . SER A 1 272 ? 14.263 -15.593 -35.037 1.00 40.19 272 SER A CA 1
ATOM 2073 C C . SER A 1 272 ? 13.494 -15.803 -33.723 1.00 40.19 272 SER A C 1
ATOM 2075 O O . SER A 1 272 ? 12.464 -15.165 -33.516 1.00 40.19 272 SER A O 1
ATOM 2077 N N . SER A 1 273 ? 14.007 -16.628 -32.804 1.00 36.41 273 SER A N 1
ATOM 2078 C CA . SER A 1 273 ? 13.478 -16.798 -31.439 1.00 36.41 273 SER A CA 1
ATOM 2079 C C . SER A 1 273 ? 13.946 -15.732 -30.432 1.00 36.41 273 SER A C 1
ATOM 2081 O O . SER A 1 273 ? 13.546 -15.756 -29.266 1.00 36.41 273 SER A O 1
ATOM 2083 N N . GLY A 1 274 ? 14.750 -14.754 -30.862 1.00 36.03 274 GLY A N 1
ATOM 2084 C CA . GLY A 1 274 ? 15.120 -13.575 -30.073 1.00 36.03 274 GLY A CA 1
ATOM 2085 C C . GLY A 1 274 ? 16.384 -13.703 -29.215 1.00 36.03 274 GLY A C 1
ATOM 2086 O O . GLY A 1 274 ? 16.719 -12.761 -28.492 1.00 36.03 274 GLY A O 1
ATOM 2087 N N . TYR A 1 275 ? 17.134 -14.810 -29.294 1.00 39.47 275 TYR A N 1
ATOM 2088 C CA . TYR A 1 275 ? 18.472 -14.881 -28.693 1.00 39.47 275 TYR A CA 1
ATOM 2089 C C . TYR A 1 275 ? 19.424 -13.917 -29.400 1.00 39.47 275 TYR A C 1
ATOM 2091 O O . TYR A 1 275 ? 19.582 -13.977 -30.623 1.00 39.47 275 TYR A O 1
ATOM 2099 N N . VAL A 1 276 ? 20.102 -13.082 -28.608 1.00 41.16 276 VAL A N 1
ATOM 2100 C CA . VAL A 1 276 ? 21.114 -12.125 -29.065 1.00 41.16 276 VAL A CA 1
ATOM 2101 C C . VAL A 1 276 ? 22.489 -12.560 -28.562 1.00 41.16 276 VAL A C 1
ATOM 2103 O O . VAL A 1 276 ? 22.712 -12.644 -27.355 1.00 41.16 276 VAL A O 1
ATOM 2106 N N . THR A 1 277 ? 23.427 -12.819 -29.475 1.00 42.88 277 THR A N 1
ATOM 2107 C CA . THR A 1 277 ? 24.825 -13.158 -29.146 1.00 42.88 277 THR A CA 1
ATOM 2108 C C . THR A 1 277 ? 25.754 -12.087 -29.703 1.00 42.88 277 THR A C 1
ATOM 2110 O O . THR A 1 277 ? 25.668 -11.755 -30.880 1.00 42.88 277 THR A O 1
ATOM 2113 N N . ARG A 1 278 ? 26.661 -11.555 -28.877 1.00 44.34 278 ARG A N 1
ATOM 2114 C CA . ARG A 1 278 ? 27.694 -10.596 -29.295 1.00 44.34 278 ARG A CA 1
ATOM 2115 C C . ARG A 1 278 ? 29.064 -11.265 -29.255 1.00 44.34 278 ARG A C 1
ATOM 2117 O O . ARG A 1 278 ? 29.406 -11.923 -28.274 1.00 44.34 278 ARG A O 1
ATOM 2124 N N . THR A 1 279 ? 29.838 -11.103 -30.318 1.00 49.28 279 THR A N 1
ATOM 2125 C CA . THR A 1 279 ? 31.181 -11.674 -30.472 1.00 49.28 279 THR A CA 1
ATOM 2126 C C . THR A 1 279 ? 32.077 -10.615 -31.101 1.00 49.28 279 THR A C 1
ATOM 2128 O O . THR A 1 279 ? 31.720 -10.051 -32.134 1.00 49.28 279 THR A O 1
ATOM 2131 N N . ALA A 1 280 ? 33.229 -10.322 -30.495 1.00 52.97 280 ALA A N 1
ATOM 2132 C CA . ALA A 1 280 ? 34.202 -9.425 -31.110 1.00 52.97 280 ALA A CA 1
ATOM 2133 C C . ALA A 1 280 ? 34.655 -10.013 -32.453 1.00 52.97 280 ALA A C 1
ATOM 2135 O O . ALA A 1 280 ? 34.915 -11.211 -32.542 1.00 52.97 280 ALA A O 1
ATOM 2136 N N . VAL A 1 281 ? 34.770 -9.209 -33.510 1.00 58.41 281 VAL A N 1
ATOM 2137 C CA . VAL A 1 281 ? 35.220 -9.718 -34.815 1.00 58.41 281 VAL A CA 1
ATOM 2138 C C . VAL A 1 281 ? 36.686 -10.136 -34.764 1.00 58.41 281 VAL A C 1
ATOM 2140 O O . VAL A 1 281 ? 37.066 -11.089 -35.454 1.00 58.41 281 VAL A O 1
ATOM 2143 N N . GLY A 1 282 ? 37.498 -9.498 -33.917 1.00 53.91 282 GLY A N 1
ATOM 2144 C CA . GLY A 1 282 ? 38.825 -9.979 -33.532 1.00 53.91 282 GLY A CA 1
ATOM 2145 C C . GLY A 1 282 ? 38.776 -11.434 -33.061 1.00 53.91 282 GLY A C 1
ATOM 2146 O O . GLY A 1 282 ? 39.523 -12.271 -33.571 1.00 53.91 282 GLY A O 1
ATOM 2147 N N . ASP A 1 283 ? 37.780 -11.784 -32.245 1.00 55.25 283 ASP A N 1
ATOM 2148 C CA . ASP A 1 283 ? 37.400 -13.158 -31.902 1.00 55.25 283 ASP A CA 1
ATOM 2149 C C . ASP A 1 283 ? 36.642 -13.883 -33.040 1.00 55.25 283 ASP A C 1
ATOM 2151 O O . ASP A 1 283 ? 35.782 -14.720 -32.790 1.00 55.25 283 ASP A O 1
ATOM 2155 N N . ILE A 1 284 ? 37.002 -13.659 -34.318 1.00 62.06 284 ILE A N 1
ATOM 2156 C CA . ILE A 1 284 ? 36.516 -14.440 -35.474 1.00 62.06 284 ILE A CA 1
ATOM 2157 C C . ILE A 1 284 ? 37.672 -15.030 -36.303 1.00 62.06 284 ILE A C 1
ATOM 2159 O O . ILE A 1 284 ? 38.677 -14.390 -36.603 1.00 62.06 284 ILE A O 1
ATOM 2163 N N . ARG A 1 285 ? 37.630 -16.341 -36.618 1.00 58.78 285 ARG A N 1
ATOM 2164 C CA . ARG A 1 285 ? 38.849 -17.082 -37.009 1.00 58.78 285 ARG A CA 1
ATOM 2165 C C . ARG A 1 285 ? 39.071 -16.874 -38.493 1.00 58.78 285 ARG A C 1
ATOM 2167 O O . ARG A 1 285 ? 38.427 -17.517 -39.317 1.00 58.78 285 ARG A O 1
ATOM 2174 N N . ARG A 1 286 ? 40.077 -16.070 -38.824 1.00 65.75 286 ARG A N 1
ATOM 2175 C CA . ARG A 1 286 ? 40.571 -15.950 -40.196 1.00 65.75 286 ARG A CA 1
ATOM 2176 C C . ARG A 1 286 ? 40.984 -17.328 -40.742 1.00 65.75 286 ARG A C 1
ATOM 2178 O O . ARG A 1 286 ? 41.925 -17.950 -40.242 1.00 65.75 286 ARG A O 1
ATOM 2185 N N . ILE A 1 287 ? 40.243 -17.818 -41.735 1.00 70.62 287 ILE A N 1
ATOM 2186 C CA . ILE A 1 287 ? 40.428 -19.115 -42.406 1.00 70.62 287 ILE A CA 1
ATOM 2187 C C . ILE A 1 287 ? 40.196 -18.988 -43.917 1.00 70.62 287 ILE A C 1
ATOM 2189 O O . ILE A 1 287 ? 39.530 -18.066 -44.396 1.00 70.62 287 ILE A O 1
ATOM 2193 N N . GLY A 1 288 ? 40.763 -19.926 -44.680 1.00 67.31 288 GLY A N 1
ATOM 2194 C CA . GLY A 1 288 ? 40.694 -19.926 -46.140 1.00 67.31 288 GLY A CA 1
ATOM 2195 C C . GLY A 1 288 ? 39.279 -20.123 -46.697 1.00 67.31 288 GLY A C 1
ATOM 2196 O O . GLY A 1 288 ? 38.405 -20.715 -46.059 1.00 67.31 288 GLY A O 1
ATOM 2197 N N . ARG A 1 289 ? 39.060 -19.668 -47.936 1.00 72.44 289 ARG A N 1
ATOM 2198 C CA . ARG A 1 289 ? 37.765 -19.775 -48.629 1.00 72.44 289 ARG A CA 1
ATOM 2199 C C . ARG A 1 289 ? 37.226 -21.205 -48.720 1.00 72.44 289 ARG A C 1
ATOM 2201 O O . ARG A 1 289 ? 36.067 -21.422 -48.394 1.00 72.44 289 ARG A O 1
ATOM 2208 N N . ASN A 1 290 ? 38.042 -22.199 -49.067 1.00 73.62 290 ASN A N 1
ATOM 2209 C CA . ASN A 1 290 ? 37.583 -23.593 -49.138 1.00 73.62 290 ASN A CA 1
ATOM 2210 C C . ASN A 1 290 ? 37.676 -24.314 -47.777 1.00 73.62 290 ASN A C 1
ATOM 2212 O O . ASN A 1 290 ? 38.328 -25.342 -47.643 1.00 73.62 290 ASN A O 1
ATOM 2216 N N . THR A 1 291 ? 37.079 -23.730 -46.736 1.00 64.81 291 THR A N 1
ATOM 2217 C CA . THR A 1 291 ? 37.015 -24.314 -45.385 1.00 64.81 291 THR A CA 1
ATOM 2218 C C . THR A 1 291 ? 35.617 -24.168 -44.789 1.00 64.81 291 THR A C 1
ATOM 2220 O O . THR A 1 291 ? 34.842 -23.303 -45.217 1.00 64.81 291 THR A O 1
ATOM 2223 N N . GLN A 1 292 ? 35.301 -25.014 -43.805 1.00 57.12 292 GLN A N 1
ATOM 2224 C CA . GLN A 1 292 ? 33.966 -25.125 -43.208 1.00 57.12 292 GLN A CA 1
ATOM 2225 C C . GLN A 1 292 ? 33.739 -24.227 -41.974 1.00 57.12 292 GLN A C 1
ATOM 2227 O O . GLN A 1 292 ? 32.599 -24.022 -41.578 1.00 57.12 292 GLN A O 1
ATOM 2232 N N . GLY A 1 293 ? 34.785 -23.679 -41.346 1.00 56.72 293 GLY A N 1
ATOM 2233 C CA . GLY A 1 293 ? 34.642 -22.909 -40.100 1.00 56.72 293 GLY A CA 1
ATOM 2234 C C . GLY A 1 293 ? 34.171 -23.725 -38.885 1.00 56.72 293 GLY A C 1
ATOM 2235 O O . GLY A 1 293 ? 34.099 -24.956 -38.919 1.00 56.72 293 GLY A O 1
ATOM 2236 N N . ARG A 1 294 ? 33.884 -23.019 -37.787 1.00 54.53 294 ARG A N 1
ATOM 2237 C CA . ARG A 1 294 ? 33.154 -23.525 -36.611 1.00 54.53 294 ARG A CA 1
ATOM 2238 C C . ARG A 1 294 ? 31.924 -22.634 -36.405 1.00 54.53 294 ARG A C 1
ATOM 2240 O O . ARG A 1 294 ? 31.972 -21.476 -36.821 1.00 54.53 294 ARG A O 1
ATOM 2247 N N . GLY A 1 295 ? 30.874 -23.169 -35.783 1.00 53.75 295 GLY A N 1
ATOM 2248 C CA . GLY A 1 295 ? 29.702 -22.385 -35.385 1.00 53.75 295 GLY A CA 1
ATOM 2249 C C . GLY A 1 295 ? 30.053 -21.299 -34.363 1.00 53.75 295 GLY A C 1
ATOM 2250 O O . GLY A 1 295 ? 31.073 -21.400 -33.680 1.00 53.75 295 GLY A O 1
ATOM 2251 N N . LEU A 1 296 ? 29.207 -20.270 -34.289 1.00 51.50 296 LEU A N 1
ATOM 2252 C CA . LEU A 1 296 ? 29.356 -19.113 -33.395 1.00 51.50 296 LEU A CA 1
ATOM 2253 C C . LEU A 1 296 ? 28.695 -19.323 -32.014 1.00 51.50 296 LEU A C 1
ATOM 2255 O O . LEU A 1 296 ? 28.708 -18.421 -31.187 1.00 51.50 296 LEU A O 1
ATOM 2259 N N . HIS A 1 297 ? 28.160 -20.520 -31.747 1.00 51.72 297 HIS A N 1
ATOM 2260 C CA . HIS A 1 297 ? 27.459 -20.863 -30.507 1.00 51.72 297 HIS A CA 1
ATOM 2261 C C . HIS A 1 297 ? 28.203 -21.954 -29.729 1.00 51.72 297 HIS A C 1
ATOM 2263 O O . HIS A 1 297 ? 28.715 -22.913 -30.316 1.00 51.72 297 HIS A O 1
ATOM 2269 N N . ALA A 1 298 ? 28.232 -21.818 -28.403 1.00 35.00 298 ALA A N 1
ATOM 2270 C CA . ALA A 1 298 ? 28.701 -22.838 -27.477 1.00 35.00 298 ALA A CA 1
ATOM 2271 C C . ALA A 1 298 ? 27.557 -23.204 -26.522 1.00 35.00 298 ALA A C 1
ATOM 2273 O O . ALA A 1 298 ? 27.054 -22.337 -25.819 1.00 35.00 298 ALA A O 1
ATOM 2274 N N . GLN A 1 299 ? 27.222 -24.497 -26.503 1.00 32.12 299 GLN A N 1
ATOM 2275 C CA . GLN A 1 299 ? 26.083 -25.120 -25.816 1.00 32.12 299 GLN A CA 1
ATOM 2276 C C . GLN A 1 299 ? 24.689 -24.807 -26.411 1.00 32.12 299 GLN A C 1
ATOM 2278 O O . GLN A 1 299 ? 24.342 -23.678 -26.727 1.00 32.12 299 GLN A O 1
ATOM 2283 N N . THR A 1 300 ? 23.991 -25.926 -26.611 1.00 42.16 300 THR A N 1
ATOM 2284 C CA . THR A 1 300 ? 22.616 -26.257 -27.033 1.00 42.16 300 THR A CA 1
ATOM 2285 C C . THR A 1 300 ? 21.472 -25.238 -26.874 1.00 42.16 300 THR A C 1
ATOM 2287 O O . THR A 1 300 ? 21.502 -24.385 -25.997 1.00 42.16 300 THR A O 1
ATOM 2290 N N . ASP A 1 301 ? 20.422 -25.474 -27.684 1.00 35.75 301 ASP A N 1
ATOM 2291 C CA . ASP A 1 301 ? 19.023 -24.987 -27.585 1.00 35.75 301 ASP A CA 1
ATOM 2292 C C . ASP A 1 301 ? 18.552 -23.878 -28.554 1.00 35.75 301 ASP A C 1
ATOM 2294 O O . ASP A 1 301 ? 17.597 -23.164 -28.266 1.00 35.75 301 ASP A O 1
ATOM 2298 N N . VAL A 1 302 ? 19.136 -23.800 -29.759 1.00 37.50 302 VAL A N 1
ATOM 2299 C CA . VAL A 1 302 ? 18.486 -23.164 -30.928 1.00 37.50 302 VAL A CA 1
ATOM 2300 C C . VAL A 1 302 ? 18.167 -24.251 -31.973 1.00 37.50 302 VAL A C 1
ATOM 2302 O O . VAL A 1 302 ? 19.087 -24.990 -32.344 1.00 37.50 302 VAL A O 1
ATOM 2305 N N . PRO A 1 303 ? 16.907 -24.390 -32.438 1.00 35.72 303 PRO A N 1
ATOM 2306 C CA . PRO A 1 303 ? 16.519 -25.311 -33.510 1.00 35.72 303 PRO A CA 1
ATOM 2307 C C . PRO A 1 303 ? 17.321 -25.114 -34.809 1.00 35.72 303 PRO A C 1
ATOM 2309 O O . PRO A 1 303 ? 17.756 -24.012 -35.143 1.00 35.72 303 PRO A O 1
ATOM 2312 N N . ALA A 1 304 ? 17.546 -26.203 -35.551 1.00 36.84 304 ALA A N 1
ATOM 2313 C CA . ALA A 1 304 ? 18.440 -26.227 -36.720 1.00 36.84 304 ALA A CA 1
ATOM 2314 C C . ALA A 1 304 ? 17.877 -25.518 -37.973 1.00 36.84 304 ALA A C 1
ATOM 2316 O O . ALA A 1 304 ? 18.564 -25.410 -38.991 1.00 36.84 304 ALA A O 1
ATOM 2317 N N . ASP A 1 305 ? 16.627 -25.080 -37.890 1.00 38.12 305 ASP A N 1
ATOM 2318 C CA . ASP A 1 305 ? 15.790 -24.460 -38.911 1.00 38.12 305 ASP A CA 1
ATOM 2319 C C . ASP A 1 305 ? 15.691 -22.925 -38.781 1.00 38.12 305 ASP A C 1
ATOM 2321 O O . ASP A 1 305 ? 15.149 -22.269 -39.670 1.00 38.12 305 ASP A O 1
ATOM 2325 N N . GLU A 1 306 ? 16.278 -22.328 -37.737 1.00 41.88 306 GLU A N 1
ATOM 2326 C CA . GLU A 1 306 ? 16.303 -20.872 -37.553 1.00 41.88 306 GLU A CA 1
ATOM 2327 C C . GLU A 1 306 ? 17.362 -20.158 -38.419 1.00 41.88 306 GLU A C 1
ATOM 2329 O O . GLU A 1 306 ? 18.534 -20.543 -38.462 1.00 41.88 306 GLU A O 1
ATOM 2334 N N . THR A 1 307 ? 16.976 -19.051 -39.065 1.00 42.59 307 THR A N 1
ATOM 2335 C CA . THR A 1 307 ? 17.882 -18.185 -39.841 1.00 42.59 307 THR A CA 1
ATOM 2336 C C . THR A 1 307 ? 18.310 -16.956 -39.028 1.00 42.59 307 THR A C 1
ATOM 2338 O O . THR A 1 307 ? 17.504 -16.039 -38.872 1.00 42.59 307 THR A O 1
ATOM 2341 N N . PRO A 1 308 ? 19.560 -16.879 -38.528 1.00 43.31 308 PRO A N 1
ATOM 2342 C CA . PRO A 1 308 ? 20.024 -15.728 -37.758 1.00 43.31 308 PRO A CA 1
ATOM 2343 C C . PRO A 1 308 ? 20.450 -14.552 -38.649 1.00 43.31 308 PRO A C 1
ATOM 2345 O O . PRO A 1 308 ? 21.110 -14.739 -39.678 1.00 43.31 308 PRO A O 1
ATOM 2348 N N . GLU A 1 309 ? 20.158 -13.330 -38.205 1.00 42.53 309 GLU A N 1
ATOM 2349 C CA . GLU A 1 309 ? 20.666 -12.094 -38.805 1.00 42.53 309 GLU A CA 1
ATOM 2350 C C . GLU A 1 309 ? 22.058 -11.726 -38.250 1.00 42.53 309 GLU A C 1
ATOM 2352 O O . GLU A 1 309 ? 22.406 -12.047 -37.111 1.00 42.53 309 GLU A O 1
ATOM 2357 N N . LEU A 1 310 ? 22.869 -11.050 -39.074 1.00 48.72 310 LEU A N 1
ATOM 2358 C CA . LEU A 1 310 ? 24.229 -10.600 -38.768 1.00 48.72 310 LEU A CA 1
ATOM 2359 C C . LEU A 1 310 ? 24.364 -9.075 -38.864 1.00 48.72 310 LEU A C 1
ATOM 2361 O O . LEU A 1 310 ? 24.352 -8.523 -39.968 1.00 48.72 310 LEU A O 1
ATOM 2365 N N . VAL A 1 311 ? 24.616 -8.406 -37.737 1.00 44.69 311 VAL A N 1
ATOM 2366 C CA . VAL A 1 311 ? 24.839 -6.951 -37.672 1.00 44.69 311 VAL A CA 1
ATOM 2367 C C . VAL A 1 311 ? 26.288 -6.644 -37.256 1.00 44.69 311 VAL A C 1
ATOM 2369 O O . VAL A 1 311 ? 26.689 -7.024 -36.154 1.00 44.69 311 VAL A O 1
ATOM 2372 N N . PRO A 1 312 ? 27.094 -5.980 -38.110 1.00 40.16 312 PRO A N 1
ATOM 2373 C CA . PRO A 1 312 ? 28.435 -5.511 -37.765 1.00 40.16 312 PRO A CA 1
ATOM 2374 C C . PRO A 1 312 ? 28.415 -4.077 -37.206 1.00 40.16 312 PRO A C 1
ATOM 2376 O O . PRO A 1 312 ? 27.668 -3.228 -37.694 1.00 40.16 312 PRO A O 1
ATOM 2379 N N . LEU A 1 313 ? 29.275 -3.790 -36.228 1.00 40.44 313 LEU A N 1
ATOM 2380 C CA . LEU A 1 313 ? 29.502 -2.450 -35.671 1.00 40.44 313 LEU A CA 1
ATOM 2381 C C . LEU A 1 313 ? 30.886 -1.940 -36.110 1.00 40.44 313 LEU A C 1
ATOM 2383 O O . LEU A 1 313 ? 31.884 -2.531 -35.713 1.00 40.44 313 LEU A O 1
ATOM 2387 N N . THR A 1 314 ? 30.949 -0.886 -36.936 1.00 40.03 314 THR A N 1
ATOM 2388 C CA . THR A 1 314 ? 32.177 -0.429 -37.632 1.00 40.03 314 THR A CA 1
ATOM 2389 C C . THR A 1 314 ? 32.722 0.922 -37.149 1.00 40.03 314 THR A C 1
ATOM 2391 O O . THR A 1 314 ? 31.962 1.881 -37.037 1.00 40.03 314 THR A O 1
ATOM 2394 N N . ASN A 1 315 ? 34.049 1.039 -37.006 1.00 40.78 315 ASN A N 1
ATOM 2395 C CA . ASN A 1 315 ? 34.761 2.187 -36.398 1.00 40.78 315 ASN A CA 1
ATOM 2396 C C . ASN A 1 315 ? 35.322 3.268 -37.372 1.00 40.78 315 ASN A C 1
ATOM 2398 O O . ASN A 1 315 ? 36.341 3.899 -37.085 1.00 40.78 315 ASN A O 1
ATOM 2402 N N . ALA A 1 316 ? 34.721 3.493 -38.545 1.00 29.59 316 ALA A N 1
ATOM 2403 C CA . ALA A 1 316 ? 35.301 4.371 -39.578 1.00 29.59 316 ALA A CA 1
ATOM 2404 C C . ALA A 1 316 ? 34.766 5.824 -39.552 1.00 29.59 316 ALA A C 1
ATOM 2406 O O . ALA A 1 316 ? 33.669 6.062 -40.040 1.00 29.59 316 ALA A O 1
ATOM 2407 N N . ASP A 1 317 ? 35.552 6.754 -38.977 1.00 29.14 317 ASP A N 1
ATOM 2408 C CA . ASP A 1 317 ? 35.713 8.184 -39.368 1.00 29.14 317 ASP A CA 1
ATOM 2409 C C . ASP A 1 317 ? 36.516 8.944 -38.285 1.00 29.14 317 ASP A C 1
ATOM 2411 O O . ASP A 1 317 ? 35.997 9.437 -37.283 1.00 29.14 317 ASP A O 1
ATOM 2415 N N . THR A 1 318 ? 37.839 8.982 -38.440 1.00 36.69 318 THR A N 1
ATOM 2416 C CA . THR A 1 318 ? 38.823 9.107 -37.342 1.00 36.69 318 THR A CA 1
ATOM 2417 C C . THR A 1 318 ? 39.093 10.511 -36.774 1.00 36.69 318 THR A C 1
ATOM 2419 O O . THR A 1 318 ? 40.099 10.689 -36.096 1.00 36.69 318 THR A O 1
ATOM 2422 N N . ALA A 1 319 ? 38.215 11.494 -36.993 1.00 29.70 319 ALA A N 1
ATOM 2423 C CA . ALA A 1 319 ? 38.317 12.824 -36.362 1.00 29.70 319 ALA A CA 1
ATOM 2424 C C . ALA A 1 319 ? 37.082 13.227 -35.530 1.00 29.70 319 ALA A C 1
ATOM 2426 O O . ALA A 1 319 ? 37.189 14.098 -34.677 1.00 29.70 319 ALA A O 1
ATOM 2427 N N . LEU A 1 320 ? 35.932 12.570 -35.735 1.00 33.41 320 LEU A N 1
ATOM 2428 C CA . LEU A 1 320 ? 34.710 12.769 -34.937 1.00 33.41 320 LEU A CA 1
ATOM 2429 C C . LEU A 1 320 ? 34.451 11.620 -33.942 1.00 33.41 320 LEU A C 1
ATOM 2431 O O . LEU A 1 320 ? 33.545 11.699 -33.118 1.00 33.41 320 LEU A O 1
ATOM 2435 N N . ASN A 1 321 ? 35.221 10.529 -34.041 1.00 42.84 321 ASN A N 1
ATOM 2436 C CA . ASN A 1 321 ? 34.861 9.243 -33.445 1.00 42.84 321 ASN A CA 1
ATOM 2437 C C . ASN A 1 321 ? 35.580 8.861 -32.145 1.00 42.84 321 ASN A C 1
ATOM 2439 O O . ASN A 1 321 ? 35.249 7.806 -31.619 1.00 42.84 321 ASN A O 1
ATOM 2443 N N . ALA A 1 322 ? 36.498 9.650 -31.571 1.00 39.44 322 ALA A N 1
ATOM 2444 C CA . ALA A 1 322 ? 37.027 9.315 -30.235 1.00 39.44 322 ALA A CA 1
ATOM 2445 C C . ALA A 1 322 ? 35.873 9.191 -29.220 1.00 39.44 322 ALA A C 1
ATOM 2447 O O . ALA A 1 322 ? 35.764 8.209 -28.485 1.00 39.44 322 ALA A O 1
ATOM 2448 N N . ASP A 1 323 ? 34.928 10.124 -29.298 1.00 40.09 323 ASP A N 1
ATOM 2449 C CA . ASP A 1 323 ? 33.756 10.188 -28.429 1.00 40.09 323 ASP A CA 1
ATOM 2450 C C . ASP A 1 323 ? 32.674 9.198 -28.846 1.00 40.09 323 ASP A C 1
ATOM 2452 O O . ASP A 1 323 ? 32.033 8.596 -27.993 1.00 40.09 323 ASP A O 1
ATOM 2456 N N . MET A 1 324 ? 32.506 8.929 -30.144 1.00 37.91 324 MET A N 1
ATOM 2457 C CA . MET A 1 324 ? 31.556 7.910 -30.607 1.00 37.91 324 MET A CA 1
ATOM 2458 C C . MET A 1 324 ? 32.039 6.478 -30.320 1.00 37.91 324 MET A C 1
ATOM 2460 O O . MET A 1 324 ? 31.215 5.619 -30.014 1.00 37.91 324 MET A O 1
ATOM 2464 N N . VAL A 1 325 ? 33.352 6.216 -30.332 1.00 43.38 325 VAL A N 1
ATOM 2465 C CA . VAL A 1 325 ? 33.958 4.943 -29.899 1.00 43.38 325 VAL A CA 1
ATOM 2466 C C . VAL A 1 325 ? 33.873 4.801 -28.380 1.00 43.38 325 VAL A C 1
ATOM 2468 O O . VAL A 1 325 ? 33.471 3.742 -27.896 1.00 43.38 325 VAL A O 1
ATOM 2471 N N . ARG A 1 326 ? 34.163 5.866 -27.614 1.00 48.06 326 ARG A N 1
ATOM 2472 C CA . ARG A 1 326 ? 33.926 5.894 -26.159 1.00 48.06 326 ARG A CA 1
ATOM 2473 C C . ARG A 1 326 ? 32.444 5.647 -25.837 1.00 48.06 326 ARG A C 1
ATOM 2475 O O . ARG A 1 326 ? 32.138 4.748 -25.059 1.00 48.06 326 ARG A O 1
ATOM 2482 N N . ALA A 1 327 ? 31.515 6.323 -26.511 1.00 44.34 327 ALA A N 1
ATOM 2483 C CA . ALA A 1 327 ? 30.074 6.117 -26.352 1.00 44.34 327 ALA A CA 1
ATOM 2484 C C . ALA A 1 327 ? 29.623 4.699 -26.751 1.00 44.34 327 ALA A C 1
ATOM 2486 O O . ALA A 1 327 ? 28.801 4.106 -26.050 1.00 44.34 327 ALA A O 1
ATOM 2487 N N . ALA A 1 328 ? 30.177 4.120 -27.822 1.00 43.69 328 ALA A N 1
ATOM 2488 C CA . ALA A 1 328 ? 29.910 2.736 -28.216 1.00 43.69 328 ALA A CA 1
ATOM 2489 C C . ALA A 1 328 ? 30.414 1.735 -27.162 1.00 43.69 328 ALA A C 1
ATOM 2491 O O . ALA A 1 328 ? 29.672 0.822 -26.797 1.00 43.69 328 ALA A O 1
ATOM 2492 N N . ASN A 1 329 ? 31.615 1.940 -26.610 1.00 50.09 329 ASN A N 1
ATOM 2493 C CA . ASN A 1 329 ? 32.178 1.131 -25.522 1.00 50.09 329 ASN A CA 1
ATOM 2494 C C . ASN A 1 329 ? 31.360 1.250 -24.223 1.00 50.09 329 ASN A C 1
ATOM 2496 O O . ASN A 1 329 ? 31.064 0.237 -23.582 1.00 50.09 329 ASN A O 1
ATOM 2500 N N . ILE A 1 330 ? 30.919 2.459 -23.864 1.00 50.69 330 ILE A N 1
ATOM 2501 C CA . ILE A 1 330 ? 30.025 2.692 -22.721 1.00 50.69 330 ILE A CA 1
ATOM 2502 C C . ILE A 1 330 ? 28.687 1.971 -22.945 1.00 50.69 330 ILE A C 1
ATOM 2504 O O . ILE A 1 330 ? 28.234 1.219 -22.079 1.00 50.69 330 ILE A O 1
ATOM 2508 N N . TYR A 1 331 ? 28.074 2.118 -24.124 1.00 49.22 331 TYR A N 1
ATOM 2509 C CA . TYR A 1 331 ? 26.813 1.454 -24.474 1.00 49.22 331 TYR A CA 1
ATOM 2510 C C . TYR A 1 331 ? 26.939 -0.078 -24.455 1.00 49.22 331 TYR A C 1
ATOM 2512 O O . TYR A 1 331 ? 26.084 -0.781 -23.911 1.00 49.22 331 TYR A O 1
ATOM 2520 N N . ALA A 1 332 ? 28.046 -0.604 -24.974 1.00 47.31 332 ALA A N 1
ATOM 2521 C CA . ALA A 1 332 ? 28.419 -2.011 -24.926 1.00 47.31 332 ALA A CA 1
ATOM 2522 C C . ALA A 1 332 ? 28.502 -2.564 -23.494 1.00 47.31 332 ALA A C 1
ATOM 2524 O O . ALA A 1 332 ? 27.885 -3.596 -23.194 1.00 47.31 332 ALA A O 1
ATOM 2525 N N . LYS A 1 333 ? 29.234 -1.881 -22.603 1.00 54.25 333 LYS A N 1
ATOM 2526 C CA . LYS A 1 333 ? 29.345 -2.244 -21.180 1.00 54.25 333 LYS A CA 1
ATOM 2527 C C . LYS A 1 333 ? 27.982 -2.141 -20.479 1.00 54.25 333 LYS A C 1
ATOM 2529 O O . LYS A 1 333 ? 27.605 -3.052 -19.742 1.00 54.25 333 LYS A O 1
ATOM 2534 N N . LEU A 1 334 ? 27.186 -1.111 -20.780 1.00 53.22 334 LEU A N 1
ATOM 2535 C CA . LEU A 1 334 ? 25.824 -0.923 -20.259 1.00 53.22 334 LEU A CA 1
ATOM 2536 C C . LEU A 1 334 ? 24.852 -2.037 -20.665 1.00 53.22 334 LEU A C 1
ATOM 2538 O O . LEU A 1 334 ? 24.040 -2.477 -19.839 1.00 53.22 334 LEU A O 1
ATOM 2542 N N . MET A 1 335 ? 24.926 -2.501 -21.914 1.00 49.94 335 MET A N 1
ATOM 2543 C CA . MET A 1 335 ? 24.133 -3.624 -22.424 1.00 49.94 335 MET A CA 1
ATOM 2544 C C . MET A 1 335 ? 24.572 -4.950 -21.796 1.00 49.94 335 MET A C 1
ATOM 2546 O O . MET A 1 335 ? 23.726 -5.742 -21.375 1.00 49.94 335 MET A O 1
ATOM 2550 N N . TRP A 1 336 ? 25.878 -5.168 -21.619 1.00 52.91 336 TRP A N 1
ATOM 2551 C CA . TRP A 1 336 ? 26.389 -6.333 -20.891 1.00 52.91 336 TRP A CA 1
ATOM 2552 C C . TRP A 1 336 ? 25.948 -6.345 -19.418 1.00 52.91 336 TRP A C 1
ATOM 2554 O O . TRP A 1 336 ? 25.481 -7.367 -18.902 1.00 52.91 336 TRP A O 1
ATOM 2564 N N . ALA A 1 337 ? 26.002 -5.191 -18.752 1.00 54.22 337 ALA A N 1
ATOM 2565 C CA . ALA A 1 337 ? 25.530 -5.034 -17.383 1.00 54.22 337 ALA A CA 1
ATOM 2566 C C . ALA A 1 337 ? 24.002 -5.224 -17.267 1.00 54.22 337 ALA A C 1
ATOM 2568 O O . ALA A 1 337 ? 23.534 -5.792 -16.275 1.00 54.22 337 ALA A O 1
ATOM 2569 N N . ALA A 1 338 ? 23.233 -4.839 -18.302 1.00 53.97 338 ALA A N 1
ATOM 2570 C CA . ALA A 1 338 ? 21.802 -5.146 -18.440 1.00 53.97 338 ALA A CA 1
ATOM 2571 C C . ALA A 1 338 ? 21.544 -6.656 -18.429 1.00 53.97 338 ALA A C 1
ATOM 2573 O O . ALA A 1 338 ? 20.743 -7.153 -17.638 1.00 53.97 338 ALA A O 1
ATOM 2574 N N . TYR A 1 339 ? 22.265 -7.372 -19.289 1.00 50.94 339 TYR A N 1
ATOM 2575 C CA . TYR A 1 339 ? 22.124 -8.806 -19.494 1.00 50.94 339 TYR A CA 1
ATOM 2576 C C . TYR A 1 339 ? 22.503 -9.605 -18.235 1.00 50.94 339 TYR A C 1
ATOM 2578 O O . TYR A 1 339 ? 21.748 -10.464 -17.772 1.00 50.94 339 TYR A O 1
ATOM 2586 N N . CYS A 1 340 ? 23.623 -9.244 -17.596 1.00 51.97 340 CYS A N 1
ATOM 2587 C CA . CYS A 1 340 ? 24.042 -9.830 -16.318 1.00 51.97 340 CYS A CA 1
ATOM 2588 C C . CYS A 1 340 ? 23.055 -9.558 -15.173 1.00 51.97 340 CYS A C 1
ATOM 2590 O O . CYS A 1 340 ? 23.031 -10.309 -14.198 1.00 51.97 340 CYS A O 1
ATOM 2592 N N . ARG A 1 341 ? 22.254 -8.487 -15.269 1.00 52.25 341 ARG A N 1
ATOM 2593 C CA . ARG A 1 341 ? 21.181 -8.194 -14.318 1.00 52.25 341 ARG A CA 1
ATOM 2594 C C . ARG A 1 341 ? 19.955 -9.062 -14.587 1.00 52.25 341 ARG A C 1
ATOM 2596 O O . ARG A 1 341 ? 19.406 -9.572 -13.617 1.00 52.25 341 ARG A O 1
ATOM 2603 N N . THR A 1 342 ? 19.508 -9.226 -15.835 1.00 49.75 342 THR A N 1
ATOM 2604 C CA . THR A 1 342 ? 18.290 -10.000 -16.155 1.00 49.75 342 THR A CA 1
ATOM 2605 C C . THR A 1 342 ? 18.438 -11.492 -15.866 1.00 49.75 342 THR A C 1
ATOM 2607 O O . THR A 1 342 ? 17.494 -12.085 -15.352 1.00 49.75 342 THR A O 1
ATOM 2610 N N . GLY A 1 343 ? 19.617 -12.080 -16.090 1.00 51.53 343 GLY A N 1
ATOM 2611 C CA . GLY A 1 343 ? 19.916 -13.442 -15.636 1.00 51.53 343 GLY A CA 1
ATOM 2612 C C . GLY A 1 343 ? 20.124 -13.504 -14.117 1.00 51.53 343 GLY A C 1
ATOM 2613 O O . GLY A 1 343 ? 21.056 -12.899 -13.589 1.00 51.53 343 GLY A O 1
ATOM 2614 N N . GLU A 1 344 ? 19.299 -14.271 -13.400 1.00 43.84 344 GLU A N 1
ATOM 2615 C CA . GLU A 1 344 ? 19.263 -14.286 -11.922 1.00 43.84 344 GLU A CA 1
ATOM 2616 C C . GLU A 1 344 ? 20.594 -14.662 -11.242 1.00 43.84 344 GLU A C 1
ATOM 2618 O O . GLU A 1 344 ? 20.831 -14.291 -10.094 1.00 43.84 344 GLU A O 1
ATOM 2623 N N . ARG A 1 345 ? 21.503 -15.345 -11.951 1.00 49.66 345 ARG A N 1
ATOM 2624 C CA . ARG A 1 345 ? 22.750 -15.901 -11.396 1.00 49.66 345 ARG A CA 1
ATOM 2625 C C . ARG A 1 345 ? 24.005 -15.010 -11.503 1.00 49.66 345 ARG A C 1
ATOM 2627 O O . ARG A 1 345 ? 25.072 -15.468 -11.111 1.00 49.66 345 ARG A O 1
ATOM 2634 N N . ASN A 1 346 ? 23.940 -13.768 -12.013 1.00 67.19 346 ASN A N 1
ATOM 2635 C CA . ASN A 1 346 ? 25.150 -12.944 -12.265 1.00 67.19 346 ASN A CA 1
ATOM 2636 C C . ASN A 1 346 ? 25.120 -11.482 -11.749 1.00 67.19 346 ASN A C 1
ATOM 2638 O O . ASN A 1 346 ? 25.869 -10.632 -12.235 1.00 67.19 346 ASN A O 1
ATOM 2642 N N . ILE A 1 347 ? 24.357 -11.191 -10.686 1.00 66.56 347 ILE A N 1
ATOM 2643 C CA . ILE A 1 347 ? 24.275 -9.848 -10.060 1.00 66.56 347 ILE A CA 1
ATOM 2644 C C . ILE A 1 347 ? 25.659 -9.262 -9.706 1.00 66.56 347 ILE A C 1
ATOM 2646 O O . ILE A 1 347 ? 25.908 -8.088 -9.974 1.00 66.56 347 ILE A O 1
ATOM 2650 N N . ARG A 1 348 ? 26.590 -10.070 -9.171 1.00 73.56 348 ARG A N 1
ATOM 2651 C CA . ARG A 1 348 ? 27.959 -9.612 -8.850 1.00 73.56 348 ARG A CA 1
ATOM 2652 C C . ARG A 1 348 ? 28.749 -9.181 -10.095 1.00 73.56 348 ARG A C 1
ATOM 2654 O O . ARG A 1 348 ? 29.439 -8.172 -10.040 1.00 73.56 348 ARG A O 1
ATOM 2661 N N . LYS A 1 349 ? 28.604 -9.885 -11.228 1.00 72.19 349 LYS A N 1
ATOM 2662 C CA . LYS A 1 349 ? 29.246 -9.497 -12.501 1.00 72.19 349 LYS A CA 1
ATOM 2663 C C . LYS A 1 349 ? 28.637 -8.223 -13.083 1.00 72.19 349 LYS A C 1
ATOM 2665 O O . LYS A 1 349 ? 29.359 -7.418 -13.654 1.00 72.19 349 LYS A O 1
ATOM 2670 N N . SER A 1 350 ? 27.328 -8.026 -12.895 1.00 71.19 350 SER A N 1
ATOM 2671 C CA . SER A 1 350 ? 26.667 -6.760 -13.227 1.00 71.19 350 SER A CA 1
ATOM 2672 C C . SER A 1 350 ? 27.276 -5.606 -12.419 1.00 71.19 350 SER A C 1
ATOM 2674 O O . SER A 1 350 ? 27.669 -4.622 -13.032 1.00 71.19 350 SER A O 1
ATOM 2676 N N . LYS A 1 351 ? 27.478 -5.755 -11.091 1.00 79.62 351 LYS A N 1
ATOM 2677 C CA . LYS A 1 351 ? 28.156 -4.732 -10.260 1.00 79.62 351 LYS A CA 1
ATOM 2678 C C . LYS A 1 351 ? 29.543 -4.386 -10.815 1.00 79.62 351 LYS A C 1
ATOM 2680 O O . LYS A 1 351 ? 29.769 -3.226 -11.119 1.00 79.62 351 LYS A O 1
ATOM 2685 N N . VAL A 1 352 ? 30.402 -5.385 -11.048 1.00 78.75 352 VAL A N 1
ATOM 2686 C CA . VAL A 1 352 ? 31.765 -5.186 -11.587 1.00 78.75 352 VAL A CA 1
ATOM 2687 C C . VAL A 1 352 ? 31.760 -4.452 -12.937 1.00 78.75 352 VAL A C 1
ATOM 2689 O O . VAL A 1 352 ? 32.619 -3.611 -13.180 1.00 78.75 352 VAL A O 1
ATOM 2692 N N . ALA A 1 353 ? 30.775 -4.712 -13.804 1.00 69.94 353 ALA A N 1
ATOM 2693 C CA . ALA A 1 353 ? 30.633 -3.985 -15.067 1.00 69.94 353 ALA A CA 1
ATOM 2694 C C . ALA A 1 353 ? 30.233 -2.506 -14.877 1.00 69.94 353 ALA A C 1
ATOM 2696 O O . ALA A 1 353 ? 30.666 -1.670 -15.665 1.00 69.94 353 ALA A O 1
ATOM 2697 N N . TYR A 1 354 ? 29.443 -2.171 -13.847 1.00 75.25 354 TYR A N 1
ATOM 2698 C CA . TYR A 1 354 ? 29.166 -0.775 -13.473 1.00 75.25 354 TYR A CA 1
ATOM 2699 C C . TYR A 1 354 ? 30.324 -0.121 -12.705 1.00 75.25 354 TYR A C 1
ATOM 2701 O O . TYR A 1 354 ? 30.540 1.070 -12.880 1.00 75.25 354 TYR A O 1
ATOM 2709 N N . ASP A 1 355 ? 31.074 -0.868 -11.887 1.00 78.69 355 ASP A N 1
ATOM 2710 C CA . ASP A 1 355 ? 32.273 -0.357 -11.209 1.00 78.69 355 ASP A CA 1
ATOM 2711 C C . ASP A 1 355 ? 33.332 0.055 -12.252 1.00 78.69 355 ASP A C 1
ATOM 2713 O O . ASP A 1 355 ? 33.733 1.212 -12.266 1.00 78.69 355 ASP A O 1
ATOM 2717 N N . SER A 1 356 ? 33.653 -0.810 -13.225 1.00 75.81 356 SER A N 1
ATOM 2718 C CA . SER A 1 356 ? 34.577 -0.482 -14.331 1.00 75.81 356 SER A CA 1
ATOM 2719 C C . SER A 1 356 ? 34.081 0.648 -15.248 1.00 75.81 356 SER A C 1
ATOM 2721 O O . SER A 1 356 ? 34.895 1.363 -15.828 1.00 75.81 356 SER A O 1
ATOM 2723 N N . LEU A 1 357 ? 32.761 0.819 -15.399 1.00 70.50 357 LEU A N 1
ATOM 2724 C CA . LEU A 1 357 ? 32.180 1.970 -16.103 1.00 70.50 357 LEU A CA 1
ATOM 2725 C C . LEU A 1 357 ? 32.369 3.279 -15.333 1.00 70.50 357 LEU A C 1
ATOM 2727 O O . LEU A 1 357 ? 32.489 4.323 -15.957 1.00 70.50 357 LEU A O 1
ATOM 2731 N N . ILE A 1 358 ? 32.343 3.237 -14.000 1.00 75.94 358 ILE A N 1
ATOM 2732 C CA . ILE A 1 358 ? 32.473 4.428 -13.157 1.00 75.94 358 ILE A CA 1
ATOM 2733 C C . ILE A 1 358 ? 33.945 4.800 -12.962 1.00 75.94 358 ILE A C 1
ATOM 2735 O O . ILE A 1 358 ? 34.267 5.974 -13.065 1.00 75.94 358 ILE A O 1
ATOM 2739 N N . GLU A 1 359 ? 34.849 3.827 -12.823 1.00 74.00 359 GLU A N 1
ATOM 2740 C CA . GLU A 1 359 ? 36.300 4.071 -12.860 1.00 74.00 359 GLU A CA 1
ATOM 2741 C C . GLU A 1 359 ? 36.715 4.785 -14.163 1.00 74.00 359 GLU A C 1
ATOM 2743 O O . GLU A 1 359 ? 37.442 5.771 -14.125 1.00 74.00 359 GLU A O 1
ATOM 2748 N N . GLU A 1 360 ? 36.183 4.358 -15.314 1.00 67.25 360 GLU A N 1
ATOM 2749 C CA . GLU A 1 360 ? 36.411 4.997 -16.625 1.00 67.25 360 GLU A CA 1
ATOM 2750 C C . GLU A 1 360 ? 35.796 6.410 -16.740 1.00 67.25 360 GLU A C 1
ATOM 2752 O O . GLU A 1 360 ? 36.226 7.191 -17.582 1.00 67.25 360 GLU A O 1
ATOM 2757 N N . LEU A 1 361 ? 34.819 6.764 -15.895 1.00 65.00 361 LEU A N 1
ATOM 2758 C CA . LEU A 1 361 ? 34.242 8.116 -15.817 1.00 65.00 361 LEU A CA 1
ATOM 2759 C C . LEU A 1 361 ? 34.972 9.021 -14.811 1.00 65.00 361 LEU A C 1
ATOM 2761 O O . LEU A 1 361 ? 34.954 10.241 -14.975 1.00 65.00 361 LEU A O 1
ATOM 2765 N N . GLU A 1 362 ? 35.573 8.440 -13.770 1.00 64.62 362 GLU A N 1
ATOM 2766 C CA . GLU A 1 362 ? 36.235 9.146 -12.664 1.00 64.62 362 GLU A CA 1
ATOM 2767 C C . GLU A 1 362 ? 37.741 9.379 -12.901 1.00 64.62 362 GLU A C 1
ATOM 2769 O O . GLU A 1 362 ? 38.302 10.301 -12.311 1.00 64.62 362 GLU A O 1
ATOM 2774 N N . LEU A 1 363 ? 38.398 8.581 -13.756 1.00 53.09 363 LEU A N 1
ATOM 2775 C CA . LEU A 1 363 ? 39.838 8.696 -14.048 1.00 53.09 363 LEU A CA 1
ATOM 2776 C C . LEU A 1 363 ? 40.202 9.854 -15.000 1.00 53.09 363 LEU A C 1
ATOM 2778 O O . LEU A 1 363 ? 41.279 10.431 -14.854 1.00 53.09 363 LEU A O 1
ATOM 2782 N N . ASP A 1 364 ? 39.313 10.219 -15.928 1.00 47.34 364 ASP A N 1
ATOM 2783 C CA . ASP A 1 364 ? 39.488 11.350 -16.850 1.00 47.34 364 ASP A CA 1
ATOM 2784 C C . ASP A 1 364 ? 38.746 12.581 -16.290 1.00 47.34 364 ASP A C 1
ATOM 2786 O O . ASP A 1 364 ? 37.558 12.780 -16.548 1.00 47.34 364 ASP A O 1
ATOM 2790 N N . GLY A 1 365 ? 39.438 13.411 -15.500 1.00 44.62 365 GLY A N 1
ATOM 2791 C CA . GLY A 1 365 ? 38.864 14.503 -14.685 1.00 44.62 365 GLY A CA 1
ATOM 2792 C C . GLY A 1 365 ? 38.119 15.644 -15.409 1.00 44.62 365 GLY A C 1
ATOM 2793 O O . GLY A 1 365 ? 37.681 16.580 -14.746 1.00 44.62 365 GLY A O 1
ATOM 2794 N N . GLU A 1 366 ? 37.946 15.562 -16.729 1.00 45.94 366 GLU A N 1
ATOM 2795 C CA . GLU A 1 366 ? 37.238 16.523 -17.596 1.00 45.94 366 GLU A CA 1
ATOM 2796 C C . GLU A 1 366 ? 35.968 15.902 -18.242 1.00 45.94 366 GLU A C 1
ATOM 2798 O O . GLU A 1 366 ? 35.311 16.507 -19.091 1.00 45.94 366 GLU A O 1
ATOM 2803 N N . SER A 1 367 ? 35.555 14.698 -17.813 1.00 44.84 367 SER A N 1
ATOM 2804 C CA . SER A 1 367 ? 34.519 13.859 -18.458 1.00 44.84 367 SER A CA 1
ATOM 2805 C C . SER A 1 367 ? 33.075 14.405 -18.482 1.00 44.84 367 SER A C 1
ATOM 2807 O O . SER A 1 367 ? 32.195 13.787 -19.090 1.00 44.84 367 SER A O 1
ATOM 2809 N N . VAL A 1 368 ? 32.810 15.571 -17.879 1.00 43.53 368 VAL A N 1
ATOM 2810 C CA . VAL A 1 368 ? 31.538 16.317 -18.022 1.00 43.53 368 VAL A CA 1
ATOM 2811 C C . VAL A 1 368 ? 31.659 17.471 -19.031 1.00 43.53 368 VAL A C 1
ATOM 2813 O O . VAL A 1 368 ? 30.660 17.845 -19.651 1.00 43.53 368 VAL A O 1
ATOM 2816 N N . GLU A 1 369 ? 32.862 18.007 -19.247 1.00 38.81 369 GLU A N 1
ATOM 2817 C CA . GLU A 1 369 ? 33.123 19.109 -20.185 1.00 38.81 369 GLU A CA 1
ATOM 2818 C C . GLU A 1 369 ? 33.321 18.597 -21.625 1.00 38.81 369 GLU A C 1
ATOM 2820 O O . GLU A 1 369 ? 32.837 19.227 -22.571 1.00 38.81 369 GLU A O 1
ATOM 2825 N N . ASP A 1 370 ? 33.870 17.386 -21.781 1.00 40.28 370 ASP A N 1
ATOM 2826 C CA . ASP A 1 370 ? 34.110 16.695 -23.065 1.00 40.28 370 ASP A CA 1
ATOM 2827 C C . ASP A 1 370 ? 32.855 16.074 -23.731 1.00 40.28 370 ASP A C 1
ATOM 2829 O O . ASP A 1 370 ? 32.931 15.454 -24.790 1.00 40.28 370 ASP A O 1
ATOM 2833 N N . LYS A 1 371 ? 31.657 16.249 -23.151 1.00 45.75 371 LYS A N 1
ATOM 2834 C CA . LYS A 1 371 ? 30.329 15.958 -23.763 1.00 45.75 371 LYS A CA 1
ATOM 2835 C C . LYS A 1 371 ? 30.041 14.522 -24.252 1.00 45.75 371 LYS A C 1
ATOM 2837 O O . LYS A 1 371 ? 28.949 14.290 -24.775 1.00 45.75 371 LYS A O 1
ATOM 2842 N N . VAL A 1 372 ? 30.927 13.546 -24.041 1.00 45.81 372 VAL A N 1
ATOM 2843 C CA . VAL A 1 372 ? 30.736 12.144 -24.481 1.00 45.81 372 VAL A CA 1
ATOM 2844 C C . VAL A 1 372 ? 29.540 11.466 -23.804 1.00 45.81 372 VAL A C 1
ATOM 2846 O O . VAL A 1 372 ? 28.774 10.739 -24.442 1.00 45.81 372 VAL A O 1
ATOM 2849 N N . LEU A 1 373 ? 29.362 11.715 -22.505 1.00 52.47 373 LEU A N 1
ATOM 2850 C CA . LEU A 1 373 ? 28.233 11.228 -21.723 1.00 52.47 373 LEU A CA 1
ATOM 2851 C C . LEU A 1 373 ? 27.599 12.411 -20.992 1.00 52.47 373 LEU A C 1
ATOM 2853 O O . LEU A 1 373 ? 28.253 13.103 -20.221 1.00 52.47 373 LEU A O 1
ATOM 2857 N N . SER A 1 374 ? 26.308 12.656 -21.217 1.00 62.38 374 SER A N 1
ATOM 2858 C CA . SER A 1 374 ? 25.617 13.742 -20.517 1.00 62.38 374 SER A CA 1
ATOM 2859 C C . SER A 1 374 ? 25.563 13.477 -19.009 1.00 62.38 374 SER A C 1
ATOM 2861 O O . SER A 1 374 ? 25.522 12.324 -18.572 1.00 62.38 374 SER A O 1
ATOM 2863 N N . ALA A 1 375 ? 25.445 14.531 -18.196 1.00 64.81 375 ALA A N 1
ATOM 2864 C CA . ALA A 1 375 ? 25.255 14.393 -16.748 1.00 64.81 375 ALA A CA 1
ATOM 2865 C C . ALA A 1 375 ? 24.032 13.512 -16.389 1.00 64.81 375 ALA A C 1
ATOM 2867 O O . ALA A 1 375 ? 24.029 12.803 -15.384 1.00 64.81 375 ALA A O 1
ATOM 2868 N N . HIS A 1 376 ? 23.025 13.461 -17.271 1.00 63.62 376 HIS A N 1
ATOM 2869 C CA . HIS A 1 376 ? 21.896 12.529 -17.187 1.00 63.62 376 HIS A CA 1
ATOM 2870 C C . HIS A 1 376 ? 22.304 11.061 -17.403 1.00 63.62 376 HIS A C 1
ATOM 2872 O O . HIS A 1 376 ? 21.796 10.182 -16.705 1.00 63.62 376 HIS A O 1
ATOM 2878 N N . GLY A 1 377 ? 23.205 10.793 -18.352 1.00 60.28 377 GLY A N 1
ATOM 2879 C CA . GLY A 1 377 ? 23.786 9.473 -18.600 1.00 60.28 377 GLY A CA 1
ATOM 2880 C C . GLY A 1 377 ? 24.690 9.012 -17.456 1.00 60.28 377 GLY A C 1
ATOM 2881 O O . GLY A 1 377 ? 24.521 7.895 -16.972 1.00 60.28 377 GLY A O 1
ATOM 2882 N N . ALA A 1 378 ? 25.571 9.882 -16.955 1.00 69.50 378 ALA A N 1
ATOM 2883 C CA . ALA A 1 378 ? 26.413 9.585 -15.795 1.00 69.50 378 ALA A CA 1
ATOM 2884 C C . ALA A 1 378 ? 25.558 9.306 -14.543 1.00 69.50 378 ALA A C 1
ATOM 2886 O O . ALA A 1 378 ? 25.686 8.251 -13.923 1.00 69.50 378 ALA A O 1
ATOM 2887 N N . SER A 1 379 ? 24.596 10.187 -14.236 1.00 77.19 379 SER A N 1
ATOM 2888 C CA . SER A 1 379 ? 23.621 10.003 -13.149 1.00 77.19 379 SER A CA 1
ATOM 2889 C C . SER A 1 379 ? 22.906 8.650 -13.222 1.00 77.19 379 SER A C 1
ATOM 2891 O O . SER A 1 379 ? 22.766 7.945 -12.219 1.00 77.19 379 SER A O 1
ATOM 2893 N N . PHE A 1 380 ? 22.493 8.247 -14.424 1.00 75.19 380 PHE A N 1
ATOM 2894 C CA . PHE A 1 380 ? 21.857 6.959 -14.664 1.00 75.19 380 PHE A CA 1
ATOM 2895 C C . PHE A 1 380 ? 22.778 5.766 -14.318 1.00 75.19 380 PHE A C 1
ATOM 2897 O O . PHE A 1 380 ? 22.313 4.817 -13.688 1.00 75.19 380 PHE A O 1
ATOM 2904 N N . ILE A 1 381 ? 24.078 5.819 -14.631 1.00 75.62 381 ILE A N 1
ATOM 2905 C CA . ILE A 1 381 ? 25.040 4.743 -14.315 1.00 75.62 381 ILE A CA 1
ATOM 2906 C C . ILE A 1 381 ? 25.176 4.546 -12.797 1.00 75.62 381 ILE A C 1
ATOM 2908 O O . ILE A 1 381 ? 25.026 3.419 -12.317 1.00 75.62 381 ILE A O 1
ATOM 2912 N N . TYR A 1 382 ? 25.360 5.630 -12.034 1.00 82.50 382 TYR A N 1
ATOM 2913 C CA . TYR A 1 382 ? 25.373 5.570 -10.565 1.00 82.50 382 TYR A CA 1
ATOM 2914 C C . TYR A 1 382 ? 24.035 5.052 -10.003 1.00 82.50 382 TYR A C 1
ATOM 2916 O O . TYR A 1 382 ? 24.027 4.184 -9.133 1.00 82.50 382 TYR A O 1
ATOM 2924 N N . THR A 1 383 ? 22.895 5.488 -10.557 1.00 82.19 383 THR A N 1
ATOM 2925 C CA . THR A 1 383 ? 21.553 4.993 -10.170 1.00 82.19 383 THR A CA 1
ATOM 2926 C C . THR A 1 383 ? 21.438 3.473 -10.319 1.00 82.19 383 THR A C 1
ATOM 2928 O O . THR A 1 383 ? 20.915 2.778 -9.442 1.00 82.19 383 THR A O 1
ATOM 2931 N N . GLU A 1 384 ? 21.940 2.927 -11.429 1.00 81.38 384 GLU A N 1
ATOM 2932 C CA . GLU A 1 384 ? 21.859 1.492 -11.701 1.00 81.38 384 GLU A CA 1
ATOM 2933 C C . GLU A 1 384 ? 22.796 0.678 -10.797 1.00 81.38 384 GLU A C 1
ATOM 2935 O O . GLU A 1 384 ? 22.418 -0.415 -10.350 1.00 81.38 384 GLU A O 1
ATOM 2940 N N . ARG A 1 385 ? 23.972 1.228 -10.453 1.00 86.12 385 ARG A N 1
ATOM 2941 C CA . ARG A 1 385 ? 24.887 0.640 -9.463 1.00 86.12 385 ARG A CA 1
ATOM 2942 C C . ARG A 1 385 ? 24.285 0.654 -8.055 1.00 86.12 385 ARG A C 1
ATOM 2944 O O . ARG A 1 385 ? 24.270 -0.399 -7.406 1.00 86.12 385 ARG A O 1
ATOM 2951 N N . ALA A 1 386 ? 23.679 1.765 -7.633 1.00 88.19 386 ALA A N 1
ATOM 2952 C CA . ALA A 1 386 ? 22.957 1.873 -6.364 1.00 88.19 386 ALA A CA 1
ATOM 2953 C C . ALA A 1 386 ? 21.867 0.790 -6.242 1.00 88.19 386 ALA A C 1
ATOM 2955 O O . ALA A 1 386 ? 21.817 0.064 -5.251 1.00 88.19 386 ALA A O 1
ATOM 2956 N N . ALA A 1 387 ? 21.073 0.581 -7.302 1.00 85.31 387 ALA A N 1
ATOM 2957 C CA . ALA A 1 387 ? 20.021 -0.445 -7.382 1.00 85.31 387 ALA A CA 1
ATOM 2958 C C . ALA A 1 387 ? 20.518 -1.908 -7.483 1.00 85.31 387 ALA A C 1
ATOM 2960 O O . ALA A 1 387 ? 19.709 -2.848 -7.605 1.00 85.31 387 ALA A O 1
ATOM 2961 N N . LEU A 1 388 ? 21.835 -2.122 -7.539 1.00 83.44 388 LEU A N 1
ATOM 2962 C CA . LEU A 1 388 ? 22.482 -3.425 -7.371 1.00 83.44 388 LEU A CA 1
ATOM 2963 C C . LEU A 1 388 ? 23.070 -3.560 -5.964 1.00 83.44 388 LEU A C 1
ATOM 2965 O O . LEU A 1 388 ? 22.879 -4.608 -5.347 1.00 83.44 388 LEU A O 1
ATOM 2969 N N . ARG A 1 389 ? 23.732 -2.512 -5.456 1.00 84.19 389 ARG A N 1
ATOM 2970 C CA . ARG A 1 389 ? 24.277 -2.444 -4.091 1.00 84.19 389 ARG A CA 1
ATOM 2971 C C . ARG A 1 389 ? 23.163 -2.619 -3.043 1.00 84.19 389 ARG A C 1
ATOM 2973 O O . ARG A 1 389 ? 23.264 -3.505 -2.192 1.00 84.19 389 ARG A O 1
ATOM 2980 N N . PHE A 1 390 ? 22.028 -1.938 -3.214 1.00 83.88 390 PHE A N 1
ATOM 2981 C CA . PHE A 1 390 ? 20.819 -2.094 -2.400 1.00 83.88 390 PHE A CA 1
ATOM 2982 C C . PHE A 1 390 ? 19.557 -2.314 -3.273 1.00 83.88 390 PHE A C 1
ATOM 2984 O O . PHE A 1 390 ? 19.406 -1.674 -4.314 1.00 83.88 390 PHE A O 1
ATOM 2991 N N . PRO A 1 391 ? 18.628 -3.227 -2.913 1.00 71.88 391 PRO A N 1
ATOM 2992 C CA . PRO A 1 391 ? 18.653 -4.141 -1.767 1.00 71.88 391 PRO A CA 1
ATOM 2993 C C . PRO A 1 391 ? 19.382 -5.476 -2.029 1.00 71.88 391 PRO A C 1
ATOM 2995 O O . PRO A 1 391 ? 19.369 -6.347 -1.171 1.00 71.88 391 PRO A O 1
ATOM 2998 N N . ARG A 1 392 ? 19.994 -5.705 -3.205 1.00 77.31 392 ARG A N 1
ATOM 2999 C CA . ARG A 1 392 ? 20.467 -7.064 -3.574 1.00 77.31 392 ARG A CA 1
ATOM 3000 C C . ARG A 1 392 ? 21.795 -7.503 -2.971 1.00 77.31 392 ARG A C 1
ATOM 3002 O O . ARG A 1 392 ? 21.999 -8.705 -2.832 1.00 77.31 392 ARG A O 1
ATOM 3009 N N . LEU A 1 393 ? 22.712 -6.579 -2.695 1.00 80.88 393 LEU A N 1
ATOM 3010 C CA . LEU A 1 393 ? 24.030 -6.896 -2.133 1.00 80.88 393 LEU A CA 1
ATOM 3011 C C . LEU A 1 393 ? 24.173 -6.443 -0.671 1.00 80.88 393 LEU A C 1
ATOM 3013 O O . LEU A 1 393 ? 25.228 -6.661 -0.088 1.00 80.88 393 LEU A O 1
ATOM 3017 N N . MET A 1 394 ? 23.117 -5.856 -0.090 1.00 83.69 394 MET A N 1
ATOM 3018 C CA . MET A 1 394 ? 23.073 -5.304 1.275 1.00 83.69 394 MET A CA 1
ATOM 3019 C C . MET A 1 394 ? 24.167 -4.255 1.574 1.00 83.69 394 MET A C 1
ATOM 3021 O O . MET A 1 394 ? 24.502 -3.999 2.727 1.00 83.69 394 MET A O 1
ATOM 3025 N N . ASP A 1 395 ? 24.693 -3.609 0.533 1.00 88.75 395 ASP A N 1
ATOM 3026 C CA . ASP A 1 395 ? 25.706 -2.553 0.614 1.00 88.75 395 ASP A CA 1
ATOM 3027 C C . ASP A 1 395 ? 25.009 -1.186 0.708 1.00 88.75 395 ASP A C 1
ATOM 3029 O O . ASP A 1 395 ? 24.814 -0.496 -0.292 1.00 88.75 395 ASP A O 1
ATOM 3033 N N . LEU A 1 396 ? 24.550 -0.837 1.917 1.00 89.31 396 LEU A N 1
ATOM 3034 C CA . LEU A 1 396 ? 23.809 0.406 2.181 1.00 89.31 396 LEU A CA 1
ATOM 3035 C C . LEU A 1 396 ? 24.667 1.659 1.963 1.00 89.31 396 LEU A C 1
ATOM 3037 O O . LEU A 1 396 ? 24.213 2.599 1.318 1.00 89.31 396 LEU A O 1
ATOM 3041 N N . ASN A 1 397 ? 25.903 1.667 2.475 1.00 91.12 397 ASN A N 1
ATOM 3042 C CA . ASN A 1 397 ? 26.792 2.828 2.385 1.00 91.12 397 ASN A CA 1
ATOM 3043 C C . ASN A 1 397 ? 27.158 3.127 0.923 1.00 91.12 397 ASN A C 1
ATOM 3045 O O . ASN A 1 397 ? 26.963 4.252 0.465 1.00 91.12 397 ASN A O 1
ATOM 3049 N N . GLY A 1 398 ? 27.606 2.114 0.172 1.00 91.56 398 GLY A N 1
ATOM 3050 C CA . GLY A 1 398 ? 27.969 2.284 -1.232 1.00 91.56 398 GLY A CA 1
ATOM 3051 C C . GLY A 1 398 ? 26.768 2.557 -2.141 1.00 91.56 398 GLY A C 1
ATOM 3052 O O . GLY A 1 398 ? 26.939 3.175 -3.190 1.00 91.56 398 GLY A O 1
ATOM 3053 N N . ALA A 1 399 ? 25.558 2.113 -1.779 1.00 92.75 399 ALA A N 1
ATOM 3054 C CA . ALA A 1 399 ? 24.342 2.469 -2.513 1.00 92.75 399 ALA A CA 1
ATOM 3055 C C . ALA A 1 399 ? 23.898 3.918 -2.259 1.00 92.75 399 ALA A C 1
ATOM 3057 O O . ALA A 1 399 ? 23.360 4.553 -3.165 1.00 92.75 399 ALA A O 1
ATOM 3058 N N . GLU A 1 400 ? 24.103 4.439 -1.047 1.00 94.94 400 GLU A N 1
ATOM 3059 C CA . GLU A 1 400 ? 23.743 5.816 -0.703 1.00 94.94 400 GLU A CA 1
ATOM 3060 C C . GLU A 1 400 ? 24.654 6.824 -1.399 1.00 94.94 400 GLU A C 1
ATOM 3062 O O . GLU A 1 400 ? 24.164 7.790 -1.979 1.00 94.94 400 GLU A O 1
ATOM 3067 N N . GLU A 1 401 ? 25.963 6.573 -1.378 1.00 94.75 401 GLU A N 1
ATOM 3068 C CA . GLU A 1 401 ? 26.968 7.371 -2.083 1.00 94.75 401 GLU A CA 1
ATOM 3069 C C . GLU A 1 401 ? 26.637 7.470 -3.579 1.00 94.75 401 GLU A C 1
ATOM 3071 O O . GLU A 1 401 ? 26.505 8.572 -4.114 1.00 94.75 401 GLU A O 1
ATOM 3076 N N . ASP A 1 402 ? 26.377 6.326 -4.225 1.00 92.50 402 ASP A N 1
ATOM 3077 C CA . ASP A 1 402 ? 25.949 6.262 -5.624 1.00 92.50 402 ASP A CA 1
ATOM 3078 C C . ASP A 1 402 ? 24.640 7.040 -5.867 1.00 92.50 402 ASP A C 1
ATOM 3080 O O . ASP A 1 402 ? 24.540 7.811 -6.822 1.00 92.50 402 ASP A O 1
ATOM 3084 N N . ALA A 1 403 ? 23.628 6.878 -5.007 1.00 94.25 403 ALA A N 1
ATOM 3085 C CA . ALA A 1 403 ? 22.348 7.574 -5.158 1.00 94.25 403 ALA A CA 1
ATOM 3086 C C . ALA A 1 403 ? 22.493 9.098 -4.989 1.00 94.25 403 ALA A C 1
ATOM 3088 O O . ALA A 1 403 ? 21.937 9.863 -5.782 1.00 94.25 403 ALA A O 1
ATOM 3089 N N . ARG A 1 404 ? 23.281 9.558 -4.010 1.00 96.38 404 ARG A N 1
ATOM 3090 C CA . ARG A 1 404 ? 23.580 10.985 -3.801 1.00 96.38 404 ARG A CA 1
ATOM 3091 C C . ARG A 1 404 ? 24.388 11.561 -4.965 1.00 96.38 404 ARG A C 1
ATOM 3093 O O . ARG A 1 404 ? 24.043 12.637 -5.452 1.00 96.38 404 ARG A O 1
ATOM 3100 N N . LYS A 1 405 ? 25.385 10.832 -5.482 1.00 92.94 405 LYS A N 1
ATOM 3101 C CA . LYS A 1 405 ? 26.160 11.235 -6.669 1.00 92.94 405 LYS A CA 1
ATOM 3102 C C . LYS A 1 405 ? 25.282 11.324 -7.918 1.00 92.94 405 LYS A C 1
ATOM 3104 O O . LYS A 1 405 ? 25.368 12.298 -8.665 1.00 92.94 405 LYS A O 1
ATOM 3109 N N . ALA A 1 406 ? 24.368 10.371 -8.106 1.00 87.56 406 ALA A N 1
ATOM 3110 C CA . ALA A 1 406 ? 23.381 10.414 -9.180 1.00 87.56 406 ALA A CA 1
ATOM 3111 C C . ALA A 1 406 ? 22.471 11.653 -9.094 1.00 87.56 406 ALA A C 1
ATOM 3113 O O . ALA A 1 406 ? 22.226 12.292 -10.119 1.00 87.56 406 ALA A O 1
ATOM 3114 N N . ILE A 1 407 ? 22.003 12.021 -7.896 1.00 93.31 407 ILE A N 1
ATOM 3115 C CA . ILE A 1 407 ? 21.172 13.220 -7.679 1.00 93.31 407 ILE A CA 1
ATOM 3116 C C . ILE A 1 407 ? 21.984 14.509 -7.880 1.00 93.31 407 ILE A C 1
ATOM 3118 O O . ILE A 1 407 ? 21.458 15.459 -8.452 1.00 93.31 407 ILE A O 1
ATOM 3122 N N . GLN A 1 408 ? 23.262 14.543 -7.483 1.00 92.88 408 GLN A N 1
ATOM 3123 C CA . GLN A 1 408 ? 24.159 15.679 -7.745 1.00 92.88 408 GLN A CA 1
ATOM 3124 C C . GLN A 1 408 ? 24.322 15.930 -9.256 1.00 92.88 408 GLN A C 1
ATOM 3126 O O . GLN A 1 408 ? 24.261 17.071 -9.703 1.00 92.88 408 GLN A O 1
ATOM 3131 N N . LEU A 1 409 ? 24.500 14.861 -10.041 1.00 83.75 409 LEU A N 1
ATOM 3132 C CA . LEU A 1 409 ? 24.667 14.925 -11.499 1.00 83.75 409 LEU A CA 1
ATOM 3133 C C . LEU A 1 409 ? 23.354 15.215 -12.248 1.00 83.75 409 LEU A C 1
ATOM 3135 O O . LEU A 1 409 ? 23.366 15.808 -13.325 1.00 83.75 409 LEU A O 1
ATOM 3139 N N . ASN A 1 410 ? 22.213 14.785 -11.707 1.00 83.81 410 ASN A N 1
ATOM 3140 C CA . ASN A 1 410 ? 20.895 15.108 -12.243 1.00 83.81 410 ASN A CA 1
ATOM 3141 C C . ASN A 1 410 ? 19.869 15.251 -11.104 1.00 83.81 410 ASN A C 1
ATOM 3143 O O . ASN A 1 410 ? 19.281 14.248 -10.679 1.00 83.81 410 ASN A O 1
ATOM 3147 N N . PRO A 1 411 ? 19.587 16.488 -10.655 1.00 89.38 411 PRO A N 1
ATOM 3148 C CA . PRO A 1 411 ? 18.606 16.745 -9.604 1.00 89.38 411 PRO A CA 1
ATOM 3149 C C . PRO A 1 411 ? 17.190 16.251 -9.923 1.00 89.38 411 PRO A C 1
ATOM 3151 O O . PRO A 1 411 ? 16.438 15.972 -8.989 1.00 89.38 411 PRO A O 1
ATOM 3154 N N . GLY A 1 412 ? 16.845 16.095 -11.209 1.00 86.50 412 GLY A N 1
ATOM 3155 C CA . GLY A 1 412 ? 15.566 15.567 -11.698 1.00 86.50 412 GLY A CA 1
ATOM 3156 C C . GLY A 1 412 ? 15.491 14.036 -11.810 1.00 86.50 412 GLY A C 1
ATOM 3157 O O . GLY A 1 412 ? 14.519 13.508 -12.346 1.00 86.50 412 GLY A O 1
ATOM 3158 N N . ASN A 1 413 ? 16.505 13.288 -11.357 1.00 84.81 413 ASN A N 1
ATOM 3159 C CA . ASN A 1 413 ? 16.498 11.825 -11.432 1.00 84.81 413 ASN A CA 1
ATOM 3160 C C . ASN A 1 413 ? 15.634 11.194 -10.318 1.00 84.81 413 ASN A C 1
ATOM 3162 O O . ASN A 1 413 ? 16.109 10.932 -9.209 1.00 84.81 413 ASN A O 1
ATOM 3166 N N . VAL A 1 414 ? 14.368 10.923 -10.647 1.00 87.94 414 VAL A N 1
ATOM 3167 C CA . VAL A 1 414 ? 13.381 10.278 -9.763 1.00 87.94 414 VAL A CA 1
ATOM 3168 C C . VAL A 1 414 ? 13.834 8.894 -9.281 1.00 87.94 414 VAL A C 1
ATOM 3170 O O . VAL A 1 414 ? 13.754 8.629 -8.084 1.00 87.94 414 VAL A O 1
ATOM 3173 N N . ASP A 1 415 ? 14.384 8.039 -10.153 1.00 84.69 415 ASP A N 1
ATOM 3174 C CA . ASP A 1 415 ? 14.860 6.697 -9.770 1.00 84.69 415 ASP A CA 1
ATOM 3175 C C . ASP A 1 415 ? 15.954 6.764 -8.685 1.00 84.69 415 ASP A C 1
ATOM 3177 O O . ASP A 1 415 ? 15.938 5.985 -7.726 1.00 84.69 415 ASP A O 1
ATOM 3181 N N . ALA A 1 416 ? 16.885 7.717 -8.801 1.00 90.38 416 ALA A N 1
ATOM 3182 C CA . ALA A 1 416 ? 17.943 7.927 -7.812 1.00 90.38 416 ALA A CA 1
ATOM 3183 C C . ALA A 1 416 ? 17.388 8.416 -6.466 1.00 90.38 416 ALA A C 1
ATOM 3185 O O . ALA A 1 416 ? 17.743 7.863 -5.421 1.00 90.38 416 ALA A O 1
ATOM 3186 N N . LYS A 1 417 ? 16.467 9.393 -6.482 1.00 95.62 417 LYS A N 1
ATOM 3187 C CA . LYS A 1 417 ? 15.759 9.842 -5.269 1.00 95.62 417 LYS A CA 1
ATOM 3188 C C . LYS A 1 417 ? 14.962 8.704 -4.633 1.00 95.62 417 LYS A C 1
ATOM 3190 O O . LYS A 1 417 ? 14.990 8.559 -3.415 1.00 95.62 417 LYS A O 1
ATOM 3195 N N . TRP A 1 418 ? 14.307 7.861 -5.430 1.00 94.19 418 TRP A N 1
ATOM 3196 C CA . TRP A 1 418 ? 13.544 6.719 -4.929 1.00 94.19 418 TRP A CA 1
ATOM 3197 C C . TRP A 1 418 ? 14.444 5.689 -4.241 1.00 94.19 418 TRP A C 1
ATOM 3199 O O . TRP A 1 418 ? 14.100 5.177 -3.175 1.00 94.19 418 TRP A O 1
ATOM 3209 N N . ILE A 1 419 ? 15.623 5.396 -4.802 1.00 93.12 419 ILE A N 1
ATOM 3210 C CA . ILE A 1 419 ? 16.624 4.541 -4.146 1.00 93.12 419 ILE A CA 1
ATOM 3211 C C . ILE A 1 419 ? 17.097 5.169 -2.829 1.00 93.12 419 ILE A C 1
ATOM 3213 O O . ILE A 1 419 ? 17.090 4.472 -1.813 1.00 93.12 419 ILE A O 1
ATOM 3217 N N . LEU A 1 420 ? 17.421 6.468 -2.821 1.00 96.06 420 LEU A N 1
ATOM 3218 C CA . LEU A 1 420 ? 17.815 7.187 -1.606 1.00 96.06 420 LEU A CA 1
ATOM 3219 C C . LEU A 1 420 ? 16.718 7.128 -0.529 1.00 96.06 420 LEU A C 1
ATOM 3221 O O . LEU A 1 420 ? 17.013 6.758 0.601 1.00 96.06 420 LEU A O 1
ATOM 3225 N N . ALA A 1 421 ? 15.454 7.381 -0.878 1.00 95.19 421 ALA A N 1
ATOM 3226 C CA . ALA A 1 421 ? 14.310 7.296 0.035 1.00 95.19 421 ALA A CA 1
ATOM 3227 C C . ALA A 1 421 ? 14.223 5.929 0.745 1.00 95.19 421 ALA A C 1
ATOM 3229 O O . ALA A 1 421 ? 14.080 5.850 1.966 1.00 95.19 421 ALA A O 1
ATOM 3230 N N . LYS A 1 422 ? 14.392 4.831 -0.005 1.00 93.31 422 LYS A N 1
ATOM 3231 C CA . LYS A 1 422 ? 14.404 3.475 0.569 1.00 93.31 422 LYS A CA 1
ATOM 3232 C C . LYS A 1 422 ? 15.601 3.248 1.503 1.00 93.31 422 LYS A C 1
ATOM 3234 O O . LYS A 1 422 ? 15.424 2.644 2.554 1.00 93.31 422 LYS A O 1
ATOM 3239 N N . ILE A 1 423 ? 16.787 3.757 1.162 1.00 93.94 423 ILE A N 1
ATOM 3240 C CA . ILE A 1 423 ? 17.988 3.654 2.011 1.00 93.94 423 ILE A CA 1
ATOM 3241 C C . ILE A 1 423 ? 17.826 4.463 3.307 1.00 93.94 423 ILE A C 1
ATOM 3243 O O . ILE A 1 423 ? 18.139 3.958 4.387 1.00 93.94 423 ILE A O 1
ATOM 3247 N N . LEU A 1 424 ? 17.295 5.686 3.223 1.00 93.25 424 LEU A N 1
ATOM 3248 C CA . LEU A 1 424 ? 17.035 6.538 4.387 1.00 93.25 424 LEU A CA 1
ATOM 3249 C C . LEU A 1 424 ? 16.041 5.882 5.353 1.00 93.25 424 LEU A C 1
ATOM 3251 O O . LEU A 1 424 ? 16.276 5.894 6.559 1.00 93.25 424 LEU A O 1
ATOM 3255 N N . LYS A 1 425 ? 14.998 5.217 4.836 1.00 91.25 425 LYS A N 1
ATOM 3256 C CA . LYS A 1 425 ? 14.069 4.424 5.654 1.00 91.25 425 LYS A CA 1
ATOM 3257 C C . LYS A 1 425 ? 14.772 3.288 6.413 1.00 91.25 425 LYS A C 1
ATOM 3259 O O . LYS A 1 425 ? 14.530 3.133 7.608 1.00 91.25 425 LYS A O 1
ATOM 3264 N N . GLU A 1 426 ? 15.656 2.522 5.772 1.00 90.19 426 GLU A N 1
ATOM 3265 C CA . GLU A 1 426 ? 16.421 1.464 6.462 1.00 90.19 426 GLU A CA 1
ATOM 3266 C C . GLU A 1 426 ? 17.376 2.036 7.524 1.00 90.19 426 GLU A C 1
ATOM 3268 O O . GLU A 1 426 ? 17.500 1.479 8.620 1.00 90.19 426 GLU A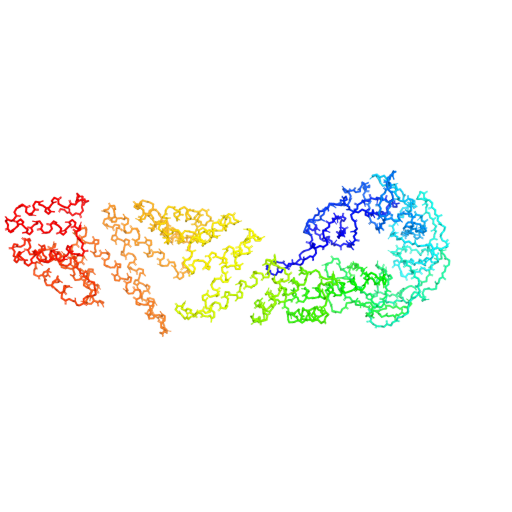 O 1
ATOM 3273 N N . ARG A 1 427 ? 18.013 3.187 7.252 1.00 89.81 427 ARG A N 1
ATOM 3274 C CA . ARG A 1 427 ? 18.813 3.902 8.262 1.00 89.81 427 ARG A CA 1
ATOM 3275 C C . ARG A 1 427 ? 17.968 4.367 9.439 1.00 89.81 427 ARG A C 1
ATOM 3277 O O . ARG A 1 427 ? 18.406 4.220 10.576 1.00 89.81 427 ARG A O 1
ATOM 3284 N N . TYR A 1 428 ? 16.774 4.894 9.176 1.00 89.12 428 TYR A N 1
ATOM 3285 C CA . TYR A 1 428 ? 15.849 5.346 10.208 1.00 89.12 428 TYR A CA 1
ATOM 3286 C C . TYR A 1 428 ? 15.458 4.204 11.145 1.00 89.12 428 TYR A C 1
ATOM 3288 O O . TYR A 1 428 ? 15.674 4.317 12.352 1.00 89.12 428 TYR A O 1
ATOM 3296 N N . ILE A 1 429 ? 15.008 3.077 10.579 1.00 85.56 429 ILE A N 1
ATOM 3297 C CA . ILE A 1 429 ? 14.674 1.843 11.312 1.00 85.56 429 ILE A CA 1
ATOM 3298 C C . ILE A 1 429 ? 15.873 1.354 12.138 1.00 85.56 429 ILE A C 1
ATOM 3300 O O . ILE A 1 429 ? 15.707 0.939 13.279 1.00 85.56 429 ILE A O 1
ATOM 3304 N N . SER A 1 430 ? 17.090 1.461 11.597 1.00 85.06 430 SER A N 1
ATOM 3305 C CA . SER A 1 430 ? 18.328 1.093 12.302 1.00 85.06 430 SER A CA 1
ATOM 3306 C C . SER A 1 430 ? 18.762 2.095 13.389 1.00 85.06 430 SER A C 1
ATOM 3308 O O . SER A 1 430 ? 19.699 1.809 14.133 1.00 85.06 430 SER A O 1
ATOM 3310 N N . SER A 1 431 ? 18.144 3.280 13.463 1.00 84.00 431 SER A N 1
ATOM 3311 C CA . SER A 1 431 ? 18.533 4.375 14.371 1.00 84.00 431 SER A CA 1
ATOM 3312 C C . SER A 1 431 ? 17.615 4.563 15.582 1.00 84.00 431 SER A C 1
ATOM 3314 O O . SER A 1 431 ? 17.998 5.268 16.518 1.00 84.00 431 SER A O 1
ATOM 3316 N N . VAL A 1 432 ? 16.421 3.965 15.557 1.00 82.81 432 VAL A N 1
ATOM 3317 C CA . VAL A 1 432 ? 15.434 4.009 16.646 1.00 82.81 432 VAL A CA 1
ATOM 3318 C C . VAL A 1 432 ? 15.590 2.809 17.582 1.00 82.81 432 VAL A C 1
ATOM 3320 O O . VAL A 1 432 ? 15.980 1.720 17.158 1.00 82.81 432 VAL A O 1
ATOM 3323 N N . ASP A 1 433 ? 15.288 2.995 18.868 1.00 76.81 433 ASP A N 1
ATOM 3324 C CA . ASP A 1 433 ? 15.227 1.890 19.830 1.00 76.81 433 ASP A CA 1
ATOM 3325 C C . ASP A 1 433 ? 13.952 1.029 19.661 1.00 76.81 433 ASP A C 1
ATOM 3327 O O . ASP A 1 433 ? 13.072 1.312 18.846 1.00 76.81 433 ASP A O 1
ATOM 3331 N N . GLN A 1 434 ? 13.818 -0.029 20.472 1.00 66.06 434 GLN A N 1
ATOM 3332 C CA . GLN A 1 434 ? 12.636 -0.913 20.462 1.00 66.06 434 GLN A CA 1
ATOM 3333 C C . GLN A 1 434 ? 11.315 -0.208 20.836 1.00 66.06 434 GLN A C 1
ATOM 3335 O O . GLN A 1 434 ? 10.248 -0.786 20.645 1.00 66.06 434 GLN A O 1
ATOM 3340 N N . ASN A 1 435 ? 11.377 1.020 21.359 1.00 63.28 435 ASN A N 1
ATOM 3341 C CA . ASN A 1 435 ? 10.241 1.863 21.725 1.00 63.28 435 ASN A CA 1
ATOM 3342 C C . ASN A 1 435 ? 10.036 3.025 20.729 1.00 63.28 435 ASN A C 1
ATOM 3344 O O . ASN A 1 435 ? 9.280 3.951 21.028 1.00 63.28 435 ASN A O 1
ATOM 3348 N N . GLY A 1 436 ? 10.730 3.020 19.582 1.00 65.69 436 GLY A N 1
ATOM 3349 C CA . GLY A 1 436 ? 10.665 4.076 18.568 1.00 65.69 436 GLY A CA 1
ATOM 3350 C C . GLY A 1 436 ? 11.398 5.372 18.939 1.00 65.69 436 GLY A C 1
ATOM 3351 O O . GLY A 1 436 ? 11.237 6.377 18.248 1.00 65.69 436 GLY A O 1
ATOM 3352 N N . ARG A 1 437 ? 12.196 5.392 20.014 1.00 66.56 437 ARG A N 1
ATOM 3353 C CA . ARG A 1 437 ? 12.916 6.587 20.477 1.00 66.56 437 ARG A CA 1
ATOM 3354 C C . ARG A 1 437 ? 14.227 6.743 19.710 1.00 66.56 437 ARG A C 1
ATOM 3356 O O . ARG A 1 437 ? 15.081 5.859 19.728 1.00 66.56 437 ARG A O 1
ATOM 3363 N N . GLY A 1 438 ? 14.371 7.881 19.036 1.00 69.88 438 GLY A N 1
ATOM 3364 C CA . GLY A 1 438 ? 15.563 8.255 18.278 1.00 69.88 438 GLY A CA 1
ATOM 3365 C C . GLY A 1 438 ? 16.574 9.094 19.064 1.00 69.88 438 GLY A C 1
ATOM 3366 O O . GLY A 1 438 ? 16.328 9.535 20.186 1.00 69.88 438 GLY A O 1
ATOM 3367 N N . ASN A 1 439 ? 17.712 9.362 18.426 1.00 73.00 439 ASN A N 1
ATOM 3368 C CA . ASN A 1 439 ? 18.710 10.341 18.872 1.00 73.00 439 ASN A CA 1
ATOM 3369 C C . ASN A 1 439 ? 18.660 11.604 17.967 1.00 73.00 439 ASN A C 1
ATOM 3371 O O . ASN A 1 439 ? 17.894 11.627 17.004 1.00 73.00 439 ASN A O 1
ATOM 3375 N N . PRO A 1 440 ? 19.463 12.665 18.196 1.00 71.00 440 PRO A N 1
ATOM 3376 C CA . PRO A 1 440 ? 19.413 13.866 17.351 1.00 71.00 440 PRO A CA 1
ATOM 3377 C C . PRO A 1 440 ? 19.671 13.626 15.850 1.00 71.00 440 PRO A C 1
ATOM 3379 O O . PRO A 1 440 ? 19.136 14.358 15.021 1.00 71.00 440 PRO A O 1
ATOM 3382 N N . LYS A 1 441 ? 20.431 12.583 15.476 1.00 73.56 441 LYS A N 1
ATOM 3383 C CA . LYS A 1 441 ? 20.630 12.194 14.065 1.00 73.56 441 LYS A CA 1
ATOM 3384 C C . LYS A 1 441 ? 19.377 11.552 13.463 1.00 73.56 441 LYS A C 1
ATOM 3386 O O . LYS A 1 441 ? 19.155 11.682 12.265 1.00 73.56 441 LYS A O 1
ATOM 3391 N N . THR A 1 442 ? 18.547 10.902 14.280 1.00 83.44 442 THR A N 1
ATOM 3392 C CA . THR A 1 442 ? 17.253 10.348 13.857 1.00 83.44 442 THR A CA 1
ATOM 3393 C C . THR A 1 442 ? 16.321 11.457 13.367 1.00 83.44 442 THR A C 1
ATOM 3395 O O . THR A 1 442 ? 15.765 11.324 12.285 1.00 83.44 442 THR A O 1
ATOM 3398 N N . LYS A 1 443 ? 16.240 12.598 14.069 1.00 85.12 443 LYS A N 1
ATOM 3399 C CA . LYS A 1 443 ? 15.415 13.741 13.633 1.00 85.12 443 LYS A CA 1
ATOM 3400 C C . LYS A 1 443 ? 15.849 14.309 12.270 1.00 85.12 443 LYS A C 1
ATOM 3402 O O . LYS A 1 443 ? 15.006 14.612 11.433 1.00 85.12 443 LYS A O 1
ATOM 3407 N N . ALA A 1 444 ? 17.156 14.395 12.015 1.00 88.00 444 ALA A N 1
ATOM 3408 C CA . ALA A 1 444 ? 17.666 14.823 10.709 1.00 88.00 444 ALA A CA 1
ATOM 3409 C C . ALA A 1 444 ? 17.271 13.849 9.577 1.00 88.00 444 ALA A C 1
ATOM 3411 O O . ALA A 1 444 ? 16.932 14.288 8.480 1.00 88.00 444 ALA A O 1
ATOM 3412 N N . LEU A 1 445 ? 17.249 12.535 9.851 1.00 90.50 445 LEU A N 1
ATOM 3413 C CA . LEU A 1 445 ? 16.753 11.534 8.898 1.00 90.50 445 LEU A CA 1
ATOM 3414 C C . LEU A 1 445 ? 15.248 11.688 8.624 1.00 90.50 445 LEU A C 1
ATOM 3416 O O . LEU A 1 445 ? 14.834 11.506 7.486 1.00 90.50 445 LEU A O 1
ATOM 3420 N N . GLU A 1 446 ? 14.429 12.053 9.616 1.00 90.50 446 GLU A N 1
ATOM 3421 C CA . GLU A 1 446 ? 12.983 12.288 9.430 1.00 90.50 446 GLU A CA 1
ATOM 3422 C C . GLU A 1 446 ? 12.709 13.450 8.469 1.00 90.50 446 GLU A C 1
ATOM 3424 O O . GLU A 1 446 ? 11.867 13.346 7.573 1.00 90.50 446 GLU A O 1
ATOM 3429 N N . GLU A 1 447 ? 13.438 14.552 8.644 1.00 91.56 447 GLU A N 1
ATOM 3430 C CA . GLU A 1 447 ? 13.354 15.735 7.787 1.00 91.56 447 GLU A CA 1
ATOM 3431 C C . GLU A 1 447 ? 13.830 15.412 6.358 1.00 91.56 447 GLU A C 1
ATOM 3433 O O . GLU A 1 447 ? 13.132 15.732 5.389 1.00 91.56 447 GLU A O 1
ATOM 3438 N N . GLU A 1 448 ? 14.946 14.687 6.213 1.00 94.62 448 GLU A N 1
ATOM 3439 C CA . GLU A 1 448 ? 15.460 14.260 4.906 1.00 94.62 448 GLU A CA 1
ATOM 3440 C C . GLU A 1 448 ? 14.518 13.268 4.196 1.00 94.62 448 GLU A C 1
ATOM 3442 O O . GLU A 1 448 ? 14.228 13.431 3.009 1.00 94.62 448 GLU A O 1
ATOM 3447 N N . MET A 1 449 ? 13.982 12.270 4.907 1.00 94.56 449 MET A N 1
ATOM 3448 C CA . MET A 1 449 ? 13.054 11.273 4.354 1.00 94.56 449 MET A CA 1
ATOM 3449 C C . MET A 1 449 ? 11.796 11.910 3.767 1.00 94.56 449 MET A C 1
ATOM 3451 O O . MET A 1 449 ? 11.343 11.488 2.698 1.00 94.56 449 MET A O 1
ATOM 3455 N N . LEU A 1 450 ? 11.237 12.910 4.453 1.00 95.31 450 LEU A N 1
ATOM 3456 C CA . LEU A 1 450 ? 10.073 13.655 3.980 1.00 95.31 450 LEU A CA 1
ATOM 3457 C C . LEU A 1 450 ? 10.427 14.528 2.772 1.00 95.31 450 LEU A C 1
ATOM 3459 O O . LEU A 1 450 ? 9.728 14.464 1.762 1.00 95.31 450 LEU A O 1
ATOM 3463 N N . SER A 1 451 ? 11.537 15.269 2.837 1.00 95.38 451 SER A N 1
ATOM 3464 C CA . SER A 1 451 ? 11.991 16.130 1.738 1.00 95.38 451 SER A CA 1
ATOM 3465 C C . SER A 1 451 ? 12.277 15.336 0.457 1.00 95.38 451 SER A C 1
ATOM 3467 O O . SER A 1 451 ? 11.811 15.707 -0.620 1.00 95.38 451 SER A O 1
ATOM 3469 N N . VAL A 1 452 ? 12.980 14.200 0.543 1.00 95.81 452 VAL A N 1
ATOM 3470 C CA . VAL A 1 452 ? 13.247 13.341 -0.626 1.00 95.81 452 VAL A CA 1
ATOM 3471 C C . VAL A 1 452 ? 11.946 12.782 -1.209 1.00 95.81 452 VAL A C 1
ATOM 3473 O O . VAL A 1 452 ? 11.809 12.742 -2.431 1.00 95.81 452 VAL A O 1
ATOM 3476 N N . GLY A 1 453 ? 10.981 12.397 -0.368 1.00 95.00 453 GLY A N 1
ATOM 3477 C CA . GLY A 1 453 ? 9.659 11.958 -0.821 1.00 95.00 453 GLY A CA 1
ATOM 3478 C C . GLY A 1 453 ? 8.878 13.059 -1.548 1.00 95.00 453 GLY A C 1
ATOM 3479 O O . GLY A 1 453 ? 8.314 12.806 -2.611 1.00 95.00 453 GLY A O 1
ATOM 3480 N N . GLN A 1 454 ? 8.880 14.283 -1.011 1.00 95.88 454 GLN A N 1
ATOM 3481 C CA . GLN A 1 454 ? 8.174 15.432 -1.594 1.00 95.88 454 GLN A CA 1
ATOM 3482 C C . GLN A 1 454 ? 8.772 15.815 -2.951 1.00 95.88 454 GLN A C 1
ATOM 3484 O O . GLN A 1 454 ? 8.043 15.877 -3.939 1.00 95.88 454 GLN A O 1
ATOM 3489 N N . HIS A 1 455 ? 10.102 15.911 -3.042 1.00 95.75 455 HIS A N 1
ATOM 3490 C CA . HIS A 1 455 ? 10.801 16.161 -4.304 1.00 95.75 455 HIS A CA 1
ATOM 3491 C C . HIS A 1 455 ? 10.555 15.082 -5.378 1.00 95.75 455 HIS A C 1
ATOM 3493 O O . HIS A 1 455 ? 10.743 15.358 -6.560 1.00 95.75 455 HIS A O 1
ATOM 3499 N N . ILE A 1 456 ? 10.187 13.844 -5.013 1.00 94.62 456 ILE A N 1
ATOM 3500 C CA . ILE A 1 456 ? 9.772 12.838 -6.007 1.00 94.62 456 ILE A CA 1
ATOM 3501 C C . ILE A 1 456 ? 8.394 13.192 -6.573 1.00 94.62 456 ILE A C 1
ATOM 3503 O O . ILE A 1 456 ? 8.245 13.197 -7.789 1.00 94.62 456 ILE A O 1
ATOM 3507 N N . ILE A 1 457 ? 7.421 13.533 -5.722 1.00 94.38 457 ILE A N 1
ATOM 3508 C CA . ILE A 1 457 ? 6.062 13.915 -6.151 1.00 94.38 457 ILE A CA 1
ATOM 3509 C C . ILE A 1 457 ? 6.077 15.213 -6.974 1.00 94.38 457 ILE A C 1
ATOM 3511 O O . ILE A 1 457 ? 5.325 15.338 -7.933 1.00 94.38 457 ILE A O 1
ATOM 3515 N N . GLU A 1 458 ? 6.944 16.171 -6.645 1.00 94.19 458 GLU A N 1
ATOM 3516 C CA . GLU A 1 458 ? 7.106 17.407 -7.428 1.00 94.19 458 GLU A CA 1
ATOM 3517 C C . GLU A 1 458 ? 7.613 17.149 -8.858 1.00 94.19 458 GLU A C 1
ATOM 3519 O O . GLU A 1 458 ? 7.261 17.883 -9.780 1.00 94.19 458 GLU A O 1
ATOM 3524 N N . LEU A 1 459 ? 8.430 16.106 -9.050 1.00 89.00 459 LEU A N 1
ATOM 3525 C CA . LEU A 1 459 ? 8.978 15.710 -10.352 1.00 89.00 459 LEU A CA 1
ATOM 3526 C C . LEU A 1 459 ? 8.074 14.729 -11.115 1.00 89.00 459 LEU A C 1
ATOM 3528 O O . LEU A 1 459 ? 8.057 14.748 -12.345 1.00 89.00 459 LEU A O 1
ATOM 3532 N N . ASP A 1 460 ? 7.356 13.867 -10.396 1.00 87.88 460 ASP A N 1
ATOM 3533 C CA . ASP A 1 460 ? 6.421 12.872 -10.926 1.00 87.88 460 ASP A CA 1
ATOM 3534 C C . ASP A 1 460 ? 5.171 12.786 -10.021 1.00 87.88 460 ASP A C 1
ATOM 3536 O O . ASP A 1 460 ? 5.114 11.966 -9.094 1.00 87.88 460 ASP A O 1
ATOM 3540 N N . PRO A 1 461 ? 4.154 13.641 -10.261 1.00 90.44 461 PRO A N 1
ATOM 3541 C CA . PRO A 1 461 ? 2.958 13.718 -9.421 1.00 90.44 461 PRO A CA 1
ATOM 3542 C C . PRO A 1 461 ? 2.124 12.434 -9.361 1.00 90.44 461 PRO A C 1
ATOM 3544 O O . PRO A 1 461 ? 1.370 12.260 -8.403 1.00 90.44 461 PRO A O 1
ATOM 3547 N N . ASP A 1 462 ? 2.274 11.528 -10.331 1.00 89.12 462 ASP A N 1
ATOM 3548 C CA . ASP A 1 462 ? 1.539 10.259 -10.409 1.00 89.12 462 ASP A CA 1
ATOM 3549 C C . ASP A 1 462 ? 2.340 9.066 -9.830 1.00 89.12 462 ASP A C 1
ATOM 3551 O O . ASP A 1 462 ? 1.887 7.917 -9.890 1.00 89.12 462 ASP A O 1
ATOM 3555 N N . HIS A 1 463 ? 3.514 9.307 -9.227 1.00 89.06 463 HIS A N 1
ATOM 3556 C CA . HIS A 1 463 ? 4.401 8.262 -8.699 1.00 89.06 463 HIS A CA 1
ATOM 3557 C C . HIS A 1 463 ? 3.820 7.559 -7.453 1.00 89.06 463 HIS A C 1
ATOM 3559 O O . HIS A 1 463 ? 4.134 7.896 -6.304 1.00 89.06 463 HIS A O 1
ATOM 3565 N N . SER A 1 464 ? 2.991 6.531 -7.670 1.00 90.50 464 SER A N 1
ATOM 3566 C CA . SER A 1 464 ? 2.252 5.803 -6.622 1.00 90.50 464 SER A CA 1
ATOM 3567 C C . SER A 1 464 ? 3.119 5.364 -5.439 1.00 90.50 464 SER A C 1
ATOM 3569 O O . SER A 1 464 ? 2.753 5.576 -4.284 1.00 90.50 464 SER A O 1
ATOM 3571 N N . ASP A 1 465 ? 4.303 4.810 -5.700 1.00 91.56 465 ASP A N 1
ATOM 3572 C CA . ASP A 1 465 ? 5.188 4.309 -4.645 1.00 91.56 465 ASP A CA 1
ATOM 3573 C C . ASP A 1 465 ? 5.700 5.431 -3.719 1.00 91.56 465 ASP A C 1
ATOM 3575 O O . ASP A 1 465 ? 5.988 5.180 -2.548 1.00 91.56 465 ASP A O 1
ATOM 3579 N N . ALA A 1 466 ? 5.782 6.672 -4.217 1.00 92.75 466 ALA A N 1
ATOM 3580 C CA . ALA A 1 466 ? 6.260 7.824 -3.451 1.00 92.75 466 ALA A CA 1
ATOM 3581 C C . ALA A 1 466 ? 5.151 8.406 -2.573 1.00 92.75 466 ALA A C 1
ATOM 3583 O O . ALA A 1 466 ? 5.394 8.673 -1.396 1.00 92.75 466 ALA A O 1
ATOM 3584 N N . HIS A 1 467 ? 3.922 8.496 -3.094 1.00 95.69 467 HIS A N 1
ATOM 3585 C CA . HIS A 1 467 ? 2.738 8.795 -2.280 1.00 95.69 467 HIS A CA 1
ATOM 3586 C C . HIS A 1 467 ? 2.525 7.744 -1.186 1.00 95.69 467 HIS A C 1
ATOM 3588 O O . HIS A 1 467 ? 2.265 8.096 -0.040 1.00 95.69 467 HIS A O 1
ATOM 3594 N N . TYR A 1 468 ? 2.703 6.455 -1.487 1.00 94.88 468 TYR A N 1
ATOM 3595 C CA . TYR A 1 468 ? 2.586 5.390 -0.482 1.00 94.88 468 TYR A CA 1
ATOM 3596 C C . TYR A 1 468 ? 3.700 5.447 0.574 1.00 94.88 468 TYR A C 1
ATOM 3598 O O . TYR A 1 468 ? 3.450 5.257 1.768 1.00 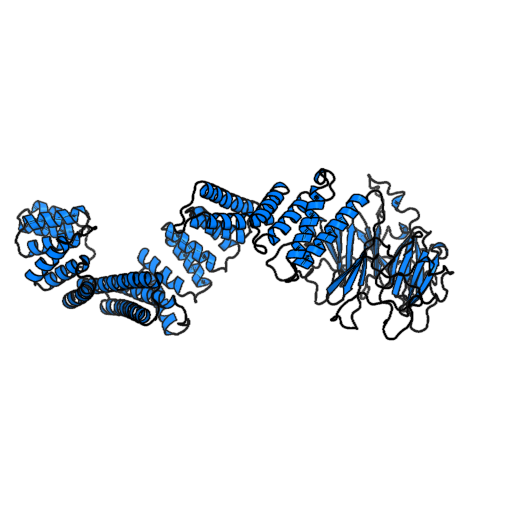94.88 468 TYR A O 1
ATOM 3606 N N . TYR A 1 469 ? 4.932 5.744 0.156 1.00 94.62 469 TYR A N 1
ATOM 3607 C CA . TYR A 1 469 ? 6.066 5.966 1.052 1.00 94.62 469 TYR A CA 1
ATOM 3608 C C . TYR A 1 469 ? 5.826 7.164 1.986 1.00 94.62 469 TYR A C 1
ATOM 3610 O O . TYR A 1 469 ? 5.923 7.013 3.207 1.00 94.62 469 TYR A O 1
ATOM 3618 N N . LEU A 1 470 ? 5.447 8.323 1.435 1.00 95.50 470 LEU A N 1
ATOM 3619 C CA . LEU A 1 470 ? 5.161 9.527 2.215 1.00 95.50 470 LEU A CA 1
ATOM 3620 C C . LEU A 1 470 ? 3.940 9.363 3.112 1.00 95.50 470 LEU A C 1
ATOM 3622 O O . LEU A 1 470 ? 4.016 9.753 4.270 1.00 95.50 470 LEU A O 1
ATOM 3626 N N . GLY A 1 471 ? 2.864 8.739 2.632 1.00 94.94 471 GLY A N 1
ATOM 3627 C CA . GLY A 1 471 ? 1.666 8.468 3.425 1.00 94.94 471 GLY A CA 1
ATOM 3628 C C . GLY A 1 471 ? 1.990 7.708 4.711 1.00 94.94 471 GLY A C 1
ATOM 3629 O O . GLY A 1 471 ? 1.603 8.118 5.806 1.00 94.94 471 GLY A O 1
ATOM 3630 N N . ASN A 1 472 ? 2.789 6.646 4.595 1.00 93.88 472 ASN A N 1
ATOM 3631 C CA . ASN A 1 472 ? 3.197 5.835 5.740 1.00 93.88 472 ASN A CA 1
ATOM 3632 C C . ASN A 1 472 ? 4.179 6.543 6.683 1.00 93.88 472 ASN A C 1
ATOM 3634 O O . ASN A 1 472 ? 4.032 6.433 7.900 1.00 93.88 472 ASN A O 1
ATOM 3638 N N . ILE A 1 473 ? 5.163 7.274 6.154 1.00 92.38 473 ILE A N 1
ATOM 3639 C CA . ILE A 1 473 ? 6.144 7.994 6.984 1.00 92.38 473 ILE A CA 1
ATOM 3640 C C . ILE A 1 473 ? 5.500 9.196 7.673 1.00 92.38 473 ILE A C 1
ATOM 3642 O O . ILE A 1 473 ? 5.714 9.402 8.863 1.00 92.38 473 ILE A O 1
ATOM 3646 N N . ALA A 1 474 ? 4.657 9.950 6.970 1.00 93.81 474 ALA A N 1
ATOM 3647 C CA . ALA A 1 474 ? 3.894 11.043 7.553 1.00 93.81 474 ALA A CA 1
ATOM 3648 C C . ALA A 1 474 ? 2.966 10.539 8.669 1.00 93.81 474 ALA A C 1
ATOM 3650 O O . ALA A 1 474 ? 2.953 11.144 9.739 1.00 93.81 474 ALA A O 1
ATOM 3651 N N . ARG A 1 475 ? 2.278 9.400 8.478 1.00 92.56 475 ARG A N 1
ATOM 3652 C CA . ARG A 1 475 ? 1.492 8.745 9.540 1.00 92.56 475 ARG A CA 1
ATOM 3653 C C . ARG A 1 475 ? 2.360 8.394 10.752 1.00 92.56 475 ARG A C 1
ATOM 3655 O O . ARG A 1 475 ? 2.010 8.771 11.865 1.00 92.56 475 ARG A O 1
ATOM 3662 N N . TYR A 1 476 ? 3.490 7.716 10.539 1.00 88.00 476 TYR A N 1
ATOM 3663 C CA . TYR A 1 476 ? 4.397 7.308 11.620 1.00 88.00 476 TYR A CA 1
ATOM 3664 C C . TYR A 1 476 ? 4.942 8.509 12.417 1.00 88.00 476 TYR A C 1
ATOM 3666 O O . TYR A 1 476 ? 5.026 8.456 13.639 1.00 88.00 476 TYR A O 1
ATOM 3674 N N . LEU A 1 477 ? 5.252 9.615 11.734 1.00 87.62 477 LEU A N 1
ATOM 3675 C CA . LEU A 1 477 ? 5.752 10.858 12.336 1.00 87.62 477 LEU A CA 1
ATOM 3676 C C . LEU A 1 477 ? 4.642 11.793 12.862 1.00 87.62 477 LEU A C 1
ATOM 3678 O O . LEU A 1 477 ? 4.915 12.956 13.159 1.00 87.62 477 LEU A O 1
ATOM 3682 N N . GLY A 1 478 ? 3.385 11.340 12.925 1.00 90.00 478 GLY A N 1
ATOM 3683 C CA . GLY A 1 478 ? 2.247 12.140 13.400 1.00 90.00 478 GLY A CA 1
ATOM 3684 C C . GLY A 1 478 ? 1.833 13.303 12.483 1.00 90.00 478 GLY A C 1
ATOM 3685 O O . GLY A 1 478 ? 1.002 14.126 12.862 1.00 90.00 478 GLY A O 1
ATOM 3686 N N . LYS A 1 479 ? 2.366 13.388 11.259 1.00 93.50 479 LYS A N 1
ATOM 3687 C CA . LYS A 1 479 ? 2.035 14.414 10.251 1.00 93.50 479 LYS A CA 1
ATOM 3688 C C . LYS A 1 479 ? 0.776 14.019 9.467 1.00 93.50 479 LYS A C 1
ATOM 3690 O O . LYS A 1 479 ? 0.818 13.828 8.252 1.00 93.50 479 LYS A O 1
ATOM 3695 N N . ILE A 1 480 ? -0.345 13.882 10.178 1.00 94.81 480 ILE A N 1
ATOM 3696 C CA . ILE A 1 480 ? -1.583 13.256 9.679 1.00 94.81 480 ILE A CA 1
ATOM 3697 C C . ILE A 1 480 ? -2.129 13.910 8.395 1.00 94.81 480 ILE A C 1
ATOM 3699 O O . ILE A 1 480 ? -2.444 13.193 7.452 1.00 94.81 480 ILE A O 1
ATOM 3703 N N . GLU A 1 481 ? -2.146 15.243 8.276 1.00 94.81 481 GLU A N 1
ATOM 3704 C CA . GLU A 1 481 ? -2.619 15.923 7.049 1.00 94.81 481 GLU A CA 1
ATOM 3705 C C . GLU A 1 481 ? -1.776 15.604 5.800 1.00 94.81 481 GLU A C 1
ATOM 3707 O O . GLU A 1 481 ? -2.307 15.445 4.697 1.00 94.81 481 GLU A O 1
ATOM 3712 N N . LEU A 1 482 ? -0.456 15.450 5.956 1.00 95.00 482 LEU A N 1
ATOM 3713 C CA . LEU A 1 482 ? 0.422 15.039 4.856 1.00 95.00 482 LEU A CA 1
ATOM 3714 C C . LEU A 1 482 ? 0.168 13.572 4.474 1.00 95.00 482 LEU A C 1
ATOM 3716 O O . LEU A 1 482 ? 0.198 13.229 3.289 1.00 95.00 482 LEU A O 1
ATOM 3720 N N . ALA A 1 483 ? -0.146 12.721 5.457 1.00 97.06 483 ALA A N 1
ATOM 3721 C CA . ALA A 1 483 ? -0.548 11.342 5.204 1.00 97.06 483 ALA A CA 1
ATOM 3722 C C . ALA A 1 483 ? -1.869 11.283 4.420 1.00 97.06 483 ALA A C 1
ATOM 3724 O O . ALA A 1 483 ? -1.915 10.669 3.353 1.00 97.06 483 ALA A O 1
ATOM 3725 N N . ILE A 1 484 ? -2.899 12.001 4.881 1.00 97.19 484 ILE A N 1
ATOM 3726 C CA . ILE A 1 484 ? -4.204 12.120 4.211 1.00 97.19 484 ILE A CA 1
ATOM 3727 C C . ILE A 1 484 ? -4.030 12.639 2.782 1.00 97.19 484 ILE A C 1
ATOM 3729 O O . ILE A 1 484 ? -4.591 12.065 1.852 1.00 97.19 484 ILE A O 1
ATOM 3733 N N . THR A 1 485 ? -3.216 13.676 2.574 1.00 96.69 485 THR A N 1
ATOM 3734 C CA . THR A 1 485 ? -2.942 14.228 1.235 1.00 96.69 485 THR A CA 1
ATOM 3735 C C . THR A 1 485 ? -2.321 13.183 0.302 1.00 96.69 485 THR A C 1
ATOM 3737 O O . THR A 1 485 ? -2.757 13.038 -0.842 1.00 96.69 485 THR A O 1
ATOM 3740 N N . SER A 1 486 ? -1.363 12.398 0.803 1.00 96.81 486 SER A N 1
ATOM 3741 C CA . SER A 1 486 ? -0.678 11.358 0.023 1.00 96.81 486 SER A CA 1
ATOM 3742 C C . SER A 1 486 ? -1.607 10.180 -0.318 1.00 96.81 486 SER A C 1
ATOM 3744 O O . SER A 1 486 ? -1.658 9.728 -1.463 1.00 96.81 486 SER A O 1
ATOM 3746 N N . PHE A 1 487 ? -2.422 9.707 0.632 1.00 97.50 487 PHE A N 1
ATOM 3747 C CA . PHE A 1 487 ? -3.400 8.643 0.361 1.00 97.50 487 PHE A CA 1
ATOM 3748 C C . PHE A 1 487 ? -4.605 9.129 -0.479 1.00 97.50 487 PHE A C 1
ATOM 3750 O O . PHE A 1 487 ? -5.150 8.361 -1.277 1.00 97.50 487 PHE A O 1
ATOM 3757 N N . LYS A 1 488 ? -4.968 10.421 -0.420 1.00 96.75 488 LYS A N 1
ATOM 3758 C CA . LYS A 1 488 ? -5.920 11.056 -1.358 1.00 96.75 488 LYS A CA 1
ATOM 3759 C C . LYS A 1 488 ? -5.393 11.093 -2.793 1.00 96.75 488 LYS A C 1
ATOM 3761 O O . LYS A 1 488 ? -6.179 10.967 -3.728 1.00 96.75 488 LYS A O 1
ATOM 3766 N N . ALA A 1 489 ? -4.086 11.242 -2.997 1.00 95.19 489 ALA A N 1
ATOM 3767 C CA . ALA A 1 489 ? -3.496 11.089 -4.326 1.00 95.19 489 ALA A CA 1
ATOM 3768 C C . ALA A 1 489 ? -3.554 9.623 -4.793 1.00 95.19 489 ALA A C 1
ATOM 3770 O O . ALA A 1 489 ? -4.008 9.352 -5.904 1.00 95.19 489 ALA A O 1
ATOM 3771 N N . LEU A 1 490 ? -3.214 8.661 -3.928 1.00 94.94 490 LEU A N 1
ATOM 3772 C CA . LEU A 1 490 ? -3.298 7.229 -4.253 1.00 94.94 490 LEU A CA 1
ATOM 3773 C C . LEU A 1 490 ? -4.700 6.761 -4.655 1.00 94.94 490 LEU A C 1
ATOM 3775 O O . LEU A 1 490 ? -4.832 5.984 -5.598 1.00 94.94 490 LEU A O 1
ATOM 3779 N N . THR A 1 491 ? -5.748 7.244 -3.990 1.00 92.62 491 THR A N 1
ATOM 3780 C CA . THR A 1 491 ? -7.139 6.913 -4.350 1.00 92.62 491 THR A CA 1
ATOM 3781 C C . THR A 1 491 ? -7.607 7.571 -5.652 1.00 92.62 491 THR A C 1
ATOM 3783 O O . THR A 1 491 ? -8.573 7.096 -6.247 1.00 92.62 491 THR A O 1
ATOM 3786 N N . ARG A 1 492 ? -6.906 8.599 -6.155 1.00 92.50 492 ARG A N 1
ATOM 3787 C CA . ARG A 1 492 ? -7.109 9.158 -7.506 1.00 92.50 492 ARG A CA 1
ATOM 3788 C C . ARG A 1 492 ? -6.345 8.373 -8.576 1.00 92.50 492 ARG A C 1
ATOM 3790 O O . ARG A 1 492 ? -6.917 8.076 -9.619 1.00 92.50 492 ARG A O 1
ATOM 3797 N N . ILE A 1 493 ? -5.087 8.009 -8.308 1.00 89.25 493 ILE A N 1
ATOM 3798 C CA . ILE A 1 493 ? -4.218 7.271 -9.247 1.00 89.25 493 ILE A CA 1
ATOM 3799 C C . ILE A 1 493 ? -4.685 5.807 -9.390 1.00 89.25 493 ILE A C 1
ATOM 3801 O O . ILE A 1 493 ? -4.687 5.246 -10.485 1.00 89.25 493 ILE A O 1
ATOM 3805 N N . LEU A 1 494 ? -5.106 5.176 -8.288 1.00 90.44 494 LEU A N 1
ATOM 3806 C CA . LEU A 1 494 ? -5.486 3.760 -8.204 1.00 90.44 494 LEU A CA 1
ATOM 3807 C C . LEU A 1 494 ? -6.850 3.582 -7.491 1.00 90.44 494 LEU A C 1
ATOM 3809 O O . LEU A 1 494 ? -6.922 2.972 -6.421 1.00 90.44 494 LEU A O 1
ATOM 3813 N N . PRO A 1 495 ? -7.966 4.060 -8.081 1.00 87.81 495 PRO A N 1
ATOM 3814 C CA . PRO A 1 495 ? -9.267 4.181 -7.404 1.00 87.81 495 PRO A CA 1
ATOM 3815 C C . PRO A 1 495 ? -9.923 2.860 -6.981 1.00 87.81 495 PRO A C 1
ATOM 3817 O O . PRO A 1 495 ? -10.807 2.871 -6.124 1.00 87.81 495 PRO A O 1
ATOM 3820 N N . PHE A 1 496 ? -9.493 1.730 -7.551 1.00 89.06 496 PHE A N 1
ATOM 3821 C CA . PHE A 1 496 ? -9.987 0.381 -7.237 1.00 89.06 496 PHE A CA 1
ATOM 3822 C C . PHE A 1 496 ? -9.084 -0.391 -6.255 1.00 89.06 496 PHE A C 1
ATOM 3824 O O . PHE A 1 496 ? -9.220 -1.603 -6.098 1.00 89.06 496 PHE A O 1
ATOM 3831 N N . ARG A 1 497 ? -8.141 0.282 -5.581 1.00 90.94 497 ARG A N 1
ATOM 3832 C CA . ARG A 1 497 ? -7.349 -0.305 -4.491 1.00 90.94 497 ARG A CA 1
ATOM 3833 C C . ARG A 1 497 ? -8.021 -0.027 -3.148 1.00 90.94 497 ARG A C 1
ATOM 3835 O O . ARG A 1 497 ? -7.798 1.013 -2.539 1.00 90.94 497 ARG A O 1
ATOM 3842 N N . ALA A 1 498 ? -8.813 -0.998 -2.688 1.00 90.62 498 ALA A N 1
ATOM 3843 C CA . ALA A 1 498 ? -9.474 -1.008 -1.378 1.00 90.62 498 ALA A CA 1
ATOM 3844 C C . ALA A 1 498 ? -8.540 -0.593 -0.220 1.00 90.62 498 ALA A C 1
ATOM 3846 O O . ALA A 1 498 ? -8.923 0.207 0.626 1.00 90.62 498 ALA A O 1
ATOM 3847 N N . GLU A 1 499 ? -7.290 -1.067 -0.242 1.00 92.88 499 GLU A N 1
ATOM 3848 C CA . GLU A 1 499 ? -6.253 -0.752 0.751 1.00 92.88 499 GLU A CA 1
ATOM 3849 C C . GLU A 1 499 ? -6.047 0.761 0.974 1.00 92.88 499 GLU A C 1
ATOM 3851 O O . GLU A 1 499 ? -5.864 1.176 2.109 1.00 92.88 499 GLU A O 1
ATOM 3856 N N . TYR A 1 500 ? -6.127 1.612 -0.056 1.00 94.38 500 TYR A N 1
ATOM 3857 C CA . TYR A 1 500 ? -5.896 3.057 0.119 1.00 94.38 500 TYR A CA 1
ATOM 3858 C C . TYR A 1 500 ? -7.110 3.806 0.676 1.00 94.38 500 TYR A C 1
ATOM 3860 O O . TYR A 1 500 ? -6.944 4.831 1.332 1.00 94.38 500 TYR A O 1
ATOM 3868 N N . HIS A 1 501 ? -8.321 3.292 0.443 1.00 95.06 501 HIS A N 1
ATOM 3869 C CA . HIS A 1 501 ? -9.540 3.821 1.063 1.00 95.06 501 HIS A CA 1
ATOM 3870 C C . HIS A 1 501 ? -9.623 3.408 2.539 1.00 95.06 501 HIS A C 1
ATOM 3872 O O . HIS A 1 501 ? -10.013 4.218 3.372 1.00 95.06 501 HIS A O 1
ATOM 3878 N N . TRP A 1 502 ? -9.155 2.200 2.884 1.00 94.12 502 TRP A N 1
ATOM 3879 C CA . TRP A 1 502 ? -8.971 1.775 4.278 1.00 94.12 502 TRP A CA 1
ATOM 3880 C C . TRP A 1 502 ? -8.001 2.700 5.029 1.00 94.12 502 TRP A C 1
ATOM 3882 O O . TRP A 1 502 ? -8.349 3.237 6.076 1.00 94.12 502 TRP A O 1
ATOM 3892 N N . GLU A 1 503 ? -6.814 2.939 4.459 1.00 95.12 503 GLU A N 1
ATOM 3893 C CA . GLU A 1 503 ? -5.785 3.803 5.060 1.00 95.12 503 GLU A CA 1
ATOM 3894 C C . GLU A 1 503 ? -6.274 5.254 5.251 1.00 95.12 503 GLU A C 1
ATOM 3896 O O . GLU A 1 503 ? -5.924 5.899 6.238 1.00 95.12 503 GLU A O 1
ATOM 3901 N N . LEU A 1 504 ? -7.121 5.773 4.347 1.00 96.31 504 LEU A N 1
ATOM 3902 C CA . LEU A 1 504 ? -7.794 7.063 4.550 1.00 96.31 504 LEU A CA 1
ATOM 3903 C C . LEU A 1 504 ? -8.810 7.023 5.692 1.00 96.31 504 LEU A C 1
ATOM 3905 O O . LEU A 1 504 ? -8.818 7.950 6.499 1.00 96.31 504 LEU A O 1
ATOM 3909 N N . GLY A 1 505 ? -9.628 5.970 5.780 1.00 95.31 505 GLY A N 1
ATOM 3910 C CA . GLY A 1 505 ? -10.591 5.785 6.868 1.00 95.31 505 GLY A CA 1
ATOM 3911 C C . GLY A 1 505 ? -9.926 5.879 8.242 1.00 95.31 505 GLY A C 1
ATOM 3912 O O . GLY A 1 505 ? -10.321 6.712 9.057 1.00 95.31 505 GLY A O 1
ATOM 3913 N N . GLU A 1 506 ? -8.843 5.125 8.457 1.00 94.69 506 GLU A N 1
ATOM 3914 C CA . GLU A 1 506 ? -8.095 5.149 9.724 1.00 94.69 506 GLU A CA 1
ATOM 3915 C C . GLU A 1 506 ? -7.496 6.536 10.025 1.00 94.69 506 GLU A C 1
ATOM 3917 O O . GLU A 1 506 ? -7.538 7.003 11.165 1.00 94.69 506 GLU A O 1
ATOM 3922 N N . LEU A 1 507 ? -6.963 7.232 9.014 1.00 96.06 507 LEU A N 1
ATOM 3923 C CA . LEU A 1 507 ? -6.403 8.579 9.186 1.00 96.06 507 LEU A CA 1
ATOM 3924 C C . LEU A 1 507 ? -7.469 9.632 9.520 1.00 96.06 507 LEU A C 1
ATOM 3926 O O . LEU A 1 507 ? -7.199 10.542 10.307 1.00 96.06 507 LEU A O 1
ATOM 3930 N N . TYR A 1 508 ? -8.667 9.513 8.950 1.00 95.94 508 TYR A N 1
ATOM 3931 C CA . TYR A 1 508 ? -9.789 10.397 9.257 1.00 95.94 508 TYR A CA 1
ATOM 3932 C C . TYR A 1 508 ? -10.326 10.184 10.674 1.00 95.94 508 TYR A C 1
ATOM 3934 O O . TYR A 1 508 ? -10.604 11.161 11.373 1.00 95.94 508 TYR A O 1
ATOM 3942 N N . GLU A 1 509 ? -10.398 8.938 11.142 1.00 93.25 509 GLU A N 1
ATOM 3943 C CA . GLU A 1 509 ? -10.768 8.635 12.528 1.00 93.25 509 GLU A CA 1
ATOM 3944 C C . GLU A 1 509 ? -9.777 9.198 13.549 1.00 93.25 509 GLU A C 1
ATOM 3946 O O . GLU A 1 509 ? -10.200 9.746 14.565 1.00 93.25 509 GLU A O 1
ATOM 3951 N N . ILE A 1 510 ? -8.469 9.145 13.267 1.00 92.06 510 ILE A N 1
ATOM 3952 C CA . ILE A 1 510 ? -7.434 9.763 14.120 1.00 92.06 510 ILE A CA 1
ATOM 3953 C C . ILE A 1 510 ? -7.670 11.278 14.289 1.00 92.06 510 ILE A C 1
ATOM 3955 O O . ILE A 1 510 ? -7.298 11.852 15.311 1.00 92.06 510 ILE A O 1
ATOM 3959 N N . GLN A 1 511 ? -8.316 11.926 13.316 1.00 93.38 511 GLN A N 1
ATOM 3960 C CA . GLN A 1 511 ? -8.710 13.338 13.376 1.00 93.38 511 GLN A CA 1
ATOM 3961 C C . GLN A 1 511 ? -10.159 13.572 13.837 1.00 93.38 511 GLN A C 1
ATOM 3963 O O . GLN A 1 511 ? -10.631 14.706 13.777 1.00 93.38 511 GLN A O 1
ATOM 3968 N N . ASN A 1 512 ? -10.878 12.530 14.269 1.00 91.94 512 ASN A N 1
ATOM 3969 C CA . ASN A 1 512 ? -12.303 12.575 14.615 1.00 91.94 512 ASN A CA 1
ATOM 3970 C C . ASN A 1 512 ? -13.219 13.060 13.461 1.00 91.94 512 ASN A C 1
ATOM 3972 O O . ASN A 1 512 ? -14.291 13.621 13.687 1.00 91.94 512 ASN A O 1
ATOM 3976 N N . ARG A 1 513 ? -12.811 12.844 12.201 1.00 94.00 513 ARG A N 1
ATOM 3977 C CA . ARG A 1 513 ? -13.555 13.214 10.977 1.00 94.00 513 ARG A CA 1
ATOM 3978 C C . ARG A 1 513 ? -14.464 12.060 10.545 1.00 94.00 513 ARG A C 1
ATOM 3980 O O . ARG A 1 513 ? -14.266 11.456 9.491 1.00 94.00 513 ARG A O 1
ATOM 3987 N N . LEU A 1 514 ? -15.431 11.728 11.402 1.00 91.88 514 LEU A N 1
ATOM 3988 C CA . LEU A 1 514 ? -16.214 10.485 11.316 1.00 91.88 514 LEU A CA 1
ATOM 3989 C C . LEU A 1 514 ? -16.967 10.316 9.982 1.00 91.88 514 LEU A C 1
ATOM 3991 O O . LEU A 1 514 ? -16.984 9.217 9.439 1.00 91.88 514 LEU A O 1
ATOM 3995 N N . GLU A 1 515 ? -17.520 11.388 9.407 1.00 90.88 515 GLU A N 1
ATOM 3996 C CA . GLU A 1 515 ? -18.225 11.333 8.113 1.00 90.88 515 GLU A CA 1
ATOM 3997 C C . GLU A 1 515 ? -17.297 10.970 6.940 1.00 90.88 515 GLU A C 1
ATOM 3999 O O . GLU A 1 515 ? -17.635 10.123 6.112 1.00 90.88 515 GLU A O 1
ATOM 4004 N N . GLU A 1 516 ? -16.101 11.566 6.874 1.00 94.38 516 GLU A N 1
ATOM 4005 C CA . GLU A 1 516 ? -15.110 11.246 5.836 1.00 94.38 516 GLU A CA 1
ATOM 4006 C C . GLU A 1 516 ? -14.530 9.832 6.027 1.00 94.38 516 GLU A C 1
ATOM 4008 O O . GLU A 1 516 ? -14.222 9.146 5.045 1.00 94.38 516 GLU A O 1
ATOM 4013 N N . ALA A 1 517 ? -14.426 9.363 7.276 1.00 95.88 517 ALA A N 1
ATOM 4014 C CA . ALA A 1 517 ? -14.047 7.988 7.581 1.00 95.88 517 ALA A CA 1
ATOM 4015 C C . ALA A 1 517 ? -15.115 6.979 7.121 1.00 95.88 517 ALA A C 1
ATOM 4017 O O . ALA A 1 517 ? -14.774 6.014 6.433 1.00 95.88 517 ALA A O 1
ATOM 4018 N N . LEU A 1 518 ? -16.399 7.230 7.417 1.00 93.06 518 LEU A N 1
ATOM 4019 C CA . LEU A 1 518 ? -17.529 6.420 6.943 1.00 93.06 518 LEU A CA 1
ATOM 4020 C C . LEU A 1 518 ? -17.520 6.300 5.413 1.00 93.06 518 LEU A C 1
ATOM 4022 O O . LEU A 1 518 ? -17.450 5.184 4.903 1.00 93.06 518 LEU A O 1
ATOM 4026 N N . GLN A 1 519 ? -17.463 7.421 4.684 1.00 93.44 519 GLN A N 1
ATOM 4027 C CA . GLN A 1 519 ? -17.396 7.427 3.211 1.00 93.44 519 GLN A CA 1
ATOM 4028 C C . GLN A 1 519 ? -16.193 6.636 2.669 1.00 93.44 519 GLN A C 1
ATOM 4030 O O . GLN A 1 519 ? -16.289 5.942 1.651 1.00 93.44 519 GLN A O 1
ATOM 4035 N N . SER A 1 520 ? -15.046 6.714 3.352 1.00 95.69 520 SER A N 1
ATOM 4036 C CA . SER A 1 520 ? -13.842 5.969 2.972 1.00 95.69 520 SER A CA 1
ATOM 4037 C C . SER A 1 520 ? -14.044 4.457 3.141 1.00 95.69 520 SER A C 1
ATOM 4039 O O . SER A 1 520 ? -13.744 3.693 2.222 1.00 95.69 520 SER A O 1
ATOM 4041 N N . TYR A 1 521 ? -14.629 4.006 4.255 1.00 95.25 521 TYR A N 1
ATOM 4042 C CA . TYR A 1 521 ? -14.939 2.590 4.486 1.00 95.25 521 TYR A CA 1
ATOM 4043 C C . TYR A 1 521 ? -16.092 2.063 3.611 1.00 95.25 521 TYR A C 1
ATOM 4045 O O . TYR A 1 521 ? -16.011 0.937 3.113 1.00 95.25 521 TYR A O 1
ATOM 4053 N N . GLU A 1 522 ? -17.111 2.876 3.323 1.00 92.62 522 GLU A N 1
ATOM 4054 C CA . GLU A 1 522 ? -18.150 2.573 2.325 1.00 92.62 522 GLU A CA 1
ATOM 4055 C C . GLU A 1 522 ? -17.538 2.329 0.937 1.00 92.62 522 GLU A C 1
ATOM 4057 O O . GLU A 1 522 ? -17.937 1.422 0.190 1.00 92.62 522 GLU A O 1
ATOM 4062 N N . ARG A 1 523 ? -16.487 3.083 0.593 1.00 94.19 523 ARG A N 1
ATOM 4063 C CA . ARG A 1 523 ? -15.752 2.849 -0.648 1.00 94.19 523 ARG A CA 1
ATOM 4064 C C . ARG A 1 523 ? -14.957 1.541 -0.624 1.00 94.19 523 ARG A C 1
ATOM 4066 O O . ARG A 1 523 ? -14.848 0.905 -1.673 1.00 94.19 523 ARG A O 1
ATOM 4073 N N . VAL A 1 524 ? -14.467 1.098 0.538 1.00 94.25 524 VAL A N 1
ATOM 4074 C CA . VAL A 1 524 ? -13.831 -0.224 0.693 1.00 94.25 524 VAL A CA 1
ATOM 4075 C C . VAL A 1 524 ? -14.834 -1.349 0.425 1.00 94.25 524 VAL A C 1
ATOM 4077 O O . VAL A 1 524 ? -14.552 -2.176 -0.442 1.00 94.25 524 VAL A O 1
ATOM 4080 N N . ILE A 1 525 ? -16.015 -1.361 1.063 1.00 91.19 525 ILE A N 1
ATOM 4081 C CA . ILE A 1 525 ? -17.030 -2.418 0.830 1.00 91.19 525 ILE A CA 1
ATOM 4082 C C . ILE A 1 525 ? -17.558 -2.424 -0.613 1.00 91.19 525 ILE A C 1
ATOM 4084 O O . ILE A 1 525 ? -17.897 -3.479 -1.139 1.00 91.19 525 ILE A O 1
ATOM 4088 N N . THR A 1 526 ? -17.553 -1.275 -1.298 1.00 91.12 526 THR A N 1
ATOM 4089 C CA . THR A 1 526 ? -17.910 -1.192 -2.728 1.00 91.12 526 THR A CA 1
ATOM 4090 C C . THR A 1 526 ? -16.888 -1.905 -3.632 1.00 91.12 526 THR A C 1
ATOM 4092 O O . THR A 1 526 ? -17.223 -2.313 -4.743 1.00 91.12 526 THR A O 1
ATOM 4095 N N . ILE A 1 527 ? -15.630 -2.029 -3.192 1.00 89.44 527 ILE A N 1
ATOM 4096 C CA . ILE A 1 527 ? -14.529 -2.648 -3.953 1.00 89.44 527 ILE A CA 1
ATOM 4097 C C . ILE A 1 527 ? -14.286 -4.102 -3.507 1.00 89.44 527 ILE A C 1
ATOM 4099 O O . ILE A 1 527 ? -13.957 -4.943 -4.342 1.00 89.44 527 ILE A O 1
ATOM 4103 N N . ARG A 1 528 ? -14.421 -4.382 -2.205 1.00 88.12 528 ARG A N 1
ATOM 4104 C CA . ARG A 1 528 ? -14.243 -5.692 -1.554 1.00 88.12 528 ARG A CA 1
ATOM 4105 C C . ARG A 1 528 ? -15.360 -5.936 -0.524 1.00 88.12 528 ARG A C 1
ATOM 4107 O O . ARG A 1 528 ? -15.124 -5.769 0.678 1.00 88.12 528 ARG A O 1
ATOM 4114 N N . PRO A 1 529 ? -16.585 -6.294 -0.953 1.00 83.38 529 PRO A N 1
ATOM 4115 C CA . PRO A 1 529 ? -17.702 -6.543 -0.036 1.00 83.38 529 PRO A CA 1
ATOM 4116 C C . PRO A 1 529 ? -17.438 -7.711 0.929 1.00 83.38 529 PRO A C 1
ATOM 4118 O O . PRO A 1 529 ? -17.982 -7.727 2.033 1.00 83.38 529 PRO A O 1
ATOM 4121 N N . GLU A 1 530 ? -16.561 -8.646 0.551 1.00 81.06 530 GLU A N 1
ATOM 4122 C CA . GLU A 1 530 ? -16.135 -9.800 1.350 1.00 81.06 530 GLU A CA 1
ATOM 4123 C C . GLU A 1 530 ? -15.244 -9.442 2.556 1.00 81.06 530 GLU A C 1
ATOM 4125 O O . GLU A 1 530 ? -14.950 -10.298 3.395 1.00 81.06 530 GLU A O 1
ATOM 4130 N N . GLN A 1 531 ? -14.787 -8.190 2.668 1.00 83.94 531 GLN A N 1
ATOM 4131 C CA . GLN A 1 531 ? -13.869 -7.767 3.723 1.00 83.94 531 GLN A CA 1
ATOM 4132 C C . GLN A 1 531 ? -14.607 -7.483 5.049 1.00 83.94 531 GLN A C 1
ATOM 4134 O O . GLN A 1 531 ? -14.784 -6.335 5.456 1.00 83.94 531 GLN A O 1
ATOM 4139 N N . ILE A 1 532 ? -14.983 -8.552 5.765 1.00 84.38 532 ILE A N 1
ATOM 4140 C CA . ILE A 1 532 ? -15.725 -8.532 7.048 1.00 84.38 532 ILE A CA 1
ATOM 4141 C C . ILE A 1 532 ? -15.181 -7.506 8.069 1.00 84.38 532 ILE A C 1
ATOM 4143 O O . ILE A 1 532 ? -15.960 -6.858 8.766 1.00 84.38 532 ILE A O 1
ATOM 4147 N N . SER A 1 533 ? -13.861 -7.291 8.145 1.00 85.12 533 SER A N 1
ATOM 4148 C CA . SER A 1 533 ? -13.263 -6.330 9.092 1.00 85.12 533 SER A CA 1
ATOM 4149 C C . SER A 1 533 ? -13.754 -4.886 8.910 1.00 85.12 533 SER A C 1
ATOM 4151 O O . SER A 1 533 ? -13.761 -4.119 9.869 1.00 85.12 533 SER A O 1
ATOM 4153 N N . VAL A 1 534 ? -14.167 -4.514 7.695 1.00 90.00 534 VAL A N 1
ATOM 4154 C CA . VAL A 1 534 ? -14.680 -3.176 7.367 1.00 90.00 534 VAL A CA 1
ATOM 4155 C C . VAL A 1 534 ? -16.083 -2.983 7.922 1.00 90.00 534 VAL A C 1
ATOM 4157 O O . VAL A 1 534 ? -16.375 -1.930 8.475 1.00 90.00 534 VAL A O 1
ATOM 4160 N N . TRP A 1 535 ? -16.925 -4.014 7.852 1.00 91.25 535 TRP A N 1
ATOM 4161 C CA . TRP A 1 535 ? -18.276 -3.994 8.411 1.00 91.25 535 TRP A CA 1
ATOM 4162 C C . TRP A 1 535 ? -18.261 -3.833 9.937 1.00 91.25 535 TRP A C 1
ATOM 4164 O O . TRP A 1 535 ? -19.027 -3.036 10.473 1.00 91.25 535 TRP A O 1
ATOM 4174 N N . ASN A 1 536 ? -17.318 -4.475 10.638 1.00 89.81 536 ASN A N 1
ATOM 4175 C CA . ASN A 1 536 ? -17.087 -4.196 12.061 1.00 89.81 536 ASN A CA 1
ATOM 4176 C C . ASN A 1 536 ? -16.726 -2.731 12.315 1.00 89.81 536 ASN A C 1
ATOM 4178 O O . ASN A 1 536 ? -17.209 -2.137 13.280 1.00 89.81 536 ASN A O 1
ATOM 4182 N N . ARG A 1 537 ? -15.867 -2.147 11.470 1.00 92.06 537 ARG A N 1
ATOM 4183 C CA . ARG A 1 537 ? -15.426 -0.765 11.655 1.00 92.06 537 ARG A CA 1
ATOM 4184 C C . ARG A 1 537 ? -16.558 0.219 11.379 1.00 92.06 537 ARG A C 1
ATOM 4186 O O . ARG A 1 537 ? -16.845 1.035 12.246 1.00 92.06 537 ARG A O 1
ATOM 4193 N N . LEU A 1 538 ? -17.275 0.062 10.264 1.00 93.06 538 LEU A N 1
ATOM 4194 C CA . LEU A 1 538 ? -18.510 0.796 9.966 1.00 93.06 538 LEU A CA 1
ATOM 4195 C C . LEU A 1 538 ? -19.501 0.718 11.133 1.00 93.06 538 LEU A C 1
ATOM 4197 O O . LEU A 1 538 ? -19.973 1.755 11.582 1.00 93.06 538 LEU A O 1
ATOM 4201 N N . GLY A 1 539 ? -19.727 -0.472 11.700 1.00 92.12 539 GLY A N 1
ATOM 4202 C CA . GLY A 1 539 ? -20.604 -0.636 12.859 1.00 92.12 539 GLY A CA 1
ATOM 4203 C C . GLY A 1 539 ? -20.153 0.157 14.093 1.00 92.12 539 GLY A C 1
ATOM 4204 O O . GLY A 1 539 ? -20.979 0.772 14.767 1.00 92.12 539 GLY A O 1
ATOM 4205 N N . GLN A 1 540 ? -18.845 0.195 14.370 1.00 90.44 540 GLN A N 1
ATOM 4206 C CA . GLN A 1 540 ? -18.270 0.988 15.465 1.00 90.44 540 GLN A CA 1
ATOM 4207 C C . GLN A 1 540 ? -18.430 2.497 15.231 1.00 90.44 540 GLN A C 1
ATOM 4209 O O . GLN A 1 540 ? -18.821 3.204 16.159 1.00 90.44 540 GLN A O 1
ATOM 4214 N N . LEU A 1 541 ? -18.177 2.990 14.011 1.00 91.88 541 LEU A N 1
ATOM 4215 C CA . LEU A 1 541 ? -18.381 4.405 13.676 1.00 91.88 541 LEU A CA 1
ATOM 4216 C C . LEU A 1 541 ? -19.866 4.779 13.742 1.00 91.88 541 LEU A C 1
ATOM 4218 O O . LEU A 1 541 ? -20.193 5.819 14.301 1.00 91.88 541 LEU A O 1
ATOM 4222 N N . SER A 1 542 ? -20.766 3.919 13.254 1.00 91.06 542 SER A N 1
ATOM 4223 C CA . SER A 1 542 ? -22.213 4.151 13.327 1.00 91.06 542 SER A CA 1
ATOM 4224 C C . SER A 1 542 ? -22.706 4.310 14.770 1.00 91.06 542 SER A C 1
ATOM 4226 O O . SER A 1 542 ? -23.494 5.219 15.030 1.00 91.06 542 SER A O 1
ATOM 4228 N N . LEU A 1 543 ? -22.195 3.511 15.722 1.00 87.00 543 LEU A N 1
ATOM 4229 C CA . LEU A 1 543 ? -22.472 3.706 17.156 1.00 87.00 543 LEU A CA 1
ATOM 4230 C C . LEU A 1 543 ? -21.945 5.057 17.671 1.00 87.00 543 LEU A C 1
ATOM 4232 O O . LEU A 1 543 ? -22.628 5.719 18.447 1.00 87.00 543 LEU A O 1
ATOM 4236 N N . GLN A 1 544 ? -20.753 5.488 17.242 1.00 86.81 544 GLN A N 1
ATOM 4237 C CA . GLN A 1 544 ? -20.185 6.787 17.638 1.00 86.81 544 GLN A CA 1
ATOM 4238 C C . GLN A 1 544 ? -20.977 7.977 17.077 1.00 86.81 544 GLN A C 1
ATOM 4240 O O . GLN A 1 544 ? -21.101 8.996 17.753 1.00 86.81 544 GLN A O 1
ATOM 4245 N N . THR A 1 545 ? -21.541 7.849 15.874 1.00 86.62 545 THR A N 1
ATOM 4246 C CA . THR A 1 545 ? -22.418 8.862 15.262 1.00 86.62 545 THR A CA 1
ATOM 4247 C C . THR A 1 545 ? -23.881 8.770 15.719 1.00 86.62 545 THR A C 1
ATOM 4249 O O . THR A 1 545 ? -24.690 9.598 15.311 1.00 86.62 545 THR A O 1
ATOM 4252 N N . GLY A 1 546 ? -24.240 7.784 16.549 1.00 85.12 546 GLY A N 1
ATOM 4253 C CA . GLY A 1 546 ? -25.602 7.592 17.067 1.00 85.12 546 GLY A CA 1
ATOM 4254 C C . GLY A 1 546 ? -26.593 6.914 16.108 1.00 85.12 546 GLY A C 1
ATOM 4255 O O . GLY A 1 546 ? -27.791 6.920 16.382 1.00 85.12 546 GLY A O 1
ATOM 4256 N N . ASP A 1 547 ? -26.132 6.313 15.005 1.00 87.88 547 ASP A N 1
ATOM 4257 C CA . ASP A 1 547 ? -26.974 5.491 14.123 1.00 87.88 547 ASP A CA 1
ATOM 4258 C C . ASP A 1 547 ? -26.906 4.014 14.544 1.00 87.88 547 ASP A C 1
ATOM 4260 O O . ASP A 1 547 ? -26.234 3.175 13.931 1.00 87.88 547 ASP A O 1
ATOM 4264 N N . ASP A 1 548 ? -27.660 3.686 15.594 1.00 85.00 548 ASP A N 1
ATOM 4265 C CA . ASP A 1 548 ? -27.828 2.313 16.085 1.00 85.00 548 ASP A CA 1
ATOM 4266 C C . ASP A 1 548 ? -28.352 1.350 14.999 1.00 85.00 548 ASP A C 1
ATOM 4268 O O . ASP A 1 548 ? -28.130 0.139 15.078 1.00 85.00 548 ASP A O 1
ATOM 4272 N N . SER A 1 549 ? -29.042 1.856 13.968 1.00 87.75 549 SER A N 1
ATOM 4273 C CA . SER A 1 549 ? -29.638 1.038 12.903 1.00 87.75 549 SER A CA 1
ATOM 4274 C C . SER A 1 549 ? -28.631 0.681 11.807 1.00 87.75 549 SER A C 1
ATOM 4276 O O . SER A 1 549 ? -28.639 -0.444 11.298 1.00 87.75 549 SER A O 1
ATOM 4278 N N . ALA A 1 550 ? -27.739 1.597 11.424 1.00 90.06 550 ALA A N 1
ATOM 4279 C CA . ALA A 1 550 ? -26.571 1.282 10.598 1.00 90.06 550 ALA A CA 1
ATOM 4280 C C . ALA A 1 550 ? -25.563 0.408 11.357 1.00 90.06 550 ALA A C 1
ATOM 4282 O O . ALA A 1 550 ? -25.053 -0.559 10.780 1.00 90.06 550 ALA A O 1
ATOM 4283 N N . ALA A 1 551 ? -25.359 0.665 12.654 1.00 91.12 551 ALA A N 1
ATOM 4284 C CA . ALA A 1 551 ? -24.517 -0.167 13.508 1.00 91.12 551 ALA A CA 1
ATOM 4285 C C . ALA A 1 551 ? -25.001 -1.621 13.534 1.00 91.12 551 ALA A C 1
ATOM 4287 O O . ALA A 1 551 ? -24.251 -2.537 13.186 1.00 91.12 551 ALA A O 1
ATOM 4288 N N . MET A 1 552 ? -26.281 -1.823 13.865 1.00 90.44 552 MET A N 1
ATOM 4289 C CA . MET A 1 552 ? -26.914 -3.141 13.913 1.00 90.44 552 MET A CA 1
ATOM 4290 C C . MET A 1 552 ? -26.761 -3.898 12.588 1.00 90.44 552 MET A C 1
ATOM 4292 O O . MET A 1 552 ? -26.293 -5.035 12.585 1.00 90.44 552 MET A O 1
ATOM 4296 N N . ARG A 1 553 ? -27.093 -3.264 11.452 1.00 91.62 553 ARG A N 1
ATOM 4297 C CA . ARG A 1 553 ? -26.964 -3.879 10.116 1.00 91.62 553 ARG A CA 1
ATOM 4298 C C . ARG A 1 553 ? -25.526 -4.298 9.813 1.00 91.62 553 ARG A C 1
ATOM 4300 O O . ARG A 1 553 ? -25.305 -5.408 9.331 1.00 91.62 553 ARG A O 1
ATOM 4307 N N . SER A 1 554 ? -24.558 -3.440 10.124 1.00 93.19 554 SER A N 1
ATOM 4308 C CA . SER A 1 554 ? -23.143 -3.703 9.848 1.00 93.19 554 SER A CA 1
ATOM 4309 C C . SER A 1 554 ? -22.621 -4.895 10.657 1.00 93.19 554 SER A C 1
ATOM 4311 O O . SER A 1 554 ? -22.014 -5.801 10.089 1.00 93.19 554 SER A O 1
ATOM 4313 N N . PHE A 1 555 ? -22.921 -4.962 11.958 1.00 94.06 555 PHE A N 1
ATOM 4314 C CA . PHE A 1 555 ? -22.487 -6.087 12.791 1.00 94.06 555 PHE A CA 1
ATOM 4315 C C . PHE A 1 555 ? -23.261 -7.391 12.522 1.00 94.06 555 PHE A C 1
ATOM 4317 O O . PHE A 1 555 ? -22.670 -8.465 12.605 1.00 94.06 555 PHE A O 1
ATOM 4324 N N . LEU A 1 556 ? -24.549 -7.341 12.164 1.00 92.25 556 LEU A N 1
ATOM 4325 C CA . LEU A 1 556 ? -25.288 -8.548 11.761 1.00 92.25 556 LEU A CA 1
ATOM 4326 C C . LEU A 1 556 ? -24.748 -9.126 10.445 1.00 92.25 556 LEU A C 1
ATOM 4328 O O . LEU A 1 556 ? -24.526 -10.331 10.370 1.00 92.25 556 LEU A O 1
ATOM 4332 N N . THR A 1 557 ? -24.401 -8.272 9.473 1.00 91.31 557 THR A N 1
ATOM 4333 C CA . THR A 1 557 ? -23.747 -8.688 8.214 1.00 91.31 557 THR A CA 1
ATOM 4334 C C . THR A 1 557 ? -22.450 -9.467 8.476 1.00 91.31 557 THR A C 1
ATOM 4336 O O . THR A 1 557 ? -22.150 -10.439 7.779 1.00 91.31 557 THR A O 1
ATOM 4339 N N . VAL A 1 558 ? -21.687 -9.085 9.510 1.00 90.81 558 VAL A N 1
ATOM 4340 C CA . VAL A 1 558 ? -20.493 -9.824 9.958 1.00 90.81 558 VAL A CA 1
ATOM 4341 C C . VAL A 1 558 ? -20.858 -11.224 10.449 1.00 90.81 558 VAL A C 1
ATOM 4343 O O . VAL A 1 558 ? -20.253 -12.193 9.995 1.00 90.81 558 VAL A O 1
ATOM 4346 N N . LEU A 1 559 ? -21.845 -11.346 11.341 1.00 90.56 559 LEU A N 1
ATOM 4347 C CA . LEU A 1 559 ? -22.248 -12.635 11.915 1.00 90.56 559 LEU A CA 1
ATOM 4348 C C . LEU A 1 559 ? -22.833 -13.580 10.848 1.00 90.56 559 LEU A C 1
ATOM 4350 O O . LEU A 1 559 ? -22.410 -14.731 10.761 1.00 90.56 559 LEU A O 1
ATOM 4354 N N . GLU A 1 560 ? -23.701 -13.082 9.965 1.00 89.62 560 GLU A N 1
ATOM 4355 C CA . GLU A 1 560 ? -24.279 -13.847 8.846 1.00 89.62 560 GLU A CA 1
ATOM 4356 C C . GLU A 1 560 ? -23.200 -14.354 7.866 1.00 89.62 560 GLU A C 1
ATOM 4358 O O . GLU A 1 560 ? -23.239 -15.500 7.403 1.00 89.62 560 GLU A O 1
ATOM 4363 N N . SER A 1 561 ? -22.178 -13.536 7.584 1.00 85.56 561 SER A N 1
ATOM 4364 C CA . SER A 1 561 ? -21.044 -13.916 6.721 1.00 85.56 561 SER A CA 1
ATOM 4365 C C . SER A 1 561 ? -20.144 -14.996 7.341 1.00 85.56 561 SER A C 1
ATOM 4367 O O . SER A 1 561 ? -19.494 -15.758 6.619 1.00 85.56 561 SER A O 1
ATOM 4369 N N . LEU A 1 562 ? -20.095 -15.069 8.675 1.00 84.31 562 LEU A N 1
ATOM 4370 C CA . LEU A 1 562 ? -19.356 -16.089 9.425 1.00 84.31 562 LEU A CA 1
ATOM 4371 C C . LEU A 1 562 ? -20.156 -17.393 9.561 1.00 84.31 562 LEU A C 1
ATOM 4373 O O . LEU A 1 562 ? -19.580 -18.476 9.432 1.00 84.31 562 LEU A O 1
ATOM 4377 N N . GLU A 1 563 ? -21.469 -17.303 9.787 1.00 83.38 563 GLU A N 1
ATOM 4378 C CA . GLU A 1 563 ? -22.366 -18.457 9.918 1.00 83.38 563 GLU A CA 1
ATOM 4379 C C . GLU A 1 563 ? -22.553 -19.198 8.587 1.00 83.38 563 GLU A C 1
ATOM 4381 O O . GLU A 1 563 ? -22.424 -20.422 8.534 1.00 83.38 563 GLU A O 1
ATOM 4386 N N . SER A 1 564 ? -22.754 -18.459 7.491 1.00 81.06 564 SER A N 1
ATOM 4387 C CA . SER A 1 564 ? -22.889 -19.013 6.132 1.00 81.06 564 SER A CA 1
ATOM 4388 C C . SER A 1 564 ? -21.626 -19.703 5.596 1.00 81.06 564 SER A C 1
ATOM 4390 O O . SER A 1 564 ? -21.668 -20.335 4.539 1.00 81.06 564 SER A O 1
ATOM 4392 N N . GLY A 1 565 ? -20.486 -19.578 6.286 1.00 71.00 565 GLY A N 1
ATOM 4393 C CA . GLY A 1 565 ? -19.200 -20.116 5.839 1.00 71.00 565 GLY A CA 1
ATOM 4394 C C . GLY A 1 565 ? -18.609 -19.399 4.620 1.00 71.00 565 GLY A C 1
ATOM 4395 O O . GLY A 1 565 ? -17.621 -19.880 4.063 1.00 71.00 565 GLY A O 1
ATOM 4396 N N . ALA A 1 566 ? -19.173 -18.251 4.221 1.00 64.94 566 ALA A N 1
ATOM 4397 C CA . ALA A 1 566 ? -18.705 -17.447 3.091 1.00 64.94 566 ALA A CA 1
ATOM 4398 C C . ALA A 1 566 ? -17.248 -16.974 3.261 1.00 64.94 566 ALA A C 1
ATOM 4400 O O . ALA A 1 566 ? -16.538 -16.786 2.271 1.00 64.94 566 ALA A O 1
ATOM 4401 N N . VAL A 1 567 ? -16.776 -16.840 4.507 1.00 62.75 567 VAL A N 1
ATOM 4402 C CA . VAL A 1 567 ? -15.364 -16.600 4.830 1.00 62.75 567 VAL A CA 1
ATOM 4403 C C . VAL A 1 567 ? -14.771 -17.786 5.607 1.00 62.75 567 VAL A C 1
ATOM 4405 O O . VAL A 1 567 ? -15.283 -18.147 6.668 1.00 62.75 567 VAL A O 1
ATOM 4408 N N . PRO A 1 568 ? -13.655 -18.389 5.141 1.00 57.16 568 PRO A N 1
ATOM 4409 C CA . PRO A 1 568 ? -13.020 -19.509 5.829 1.00 57.16 568 PRO A CA 1
ATOM 4410 C C . PRO A 1 568 ? -12.583 -19.177 7.265 1.00 57.16 568 PRO A C 1
ATOM 4412 O O . PRO A 1 568 ? -11.779 -18.270 7.496 1.00 57.16 568 PRO A O 1
ATOM 4415 N N . ARG A 1 569 ? -13.009 -20.001 8.234 1.00 58.00 569 ARG A N 1
ATOM 4416 C CA . ARG A 1 569 ? -12.646 -19.918 9.670 1.00 58.00 569 ARG A CA 1
ATOM 4417 C C . ARG A 1 569 ? -11.143 -20.111 9.986 1.00 58.00 569 ARG A C 1
ATOM 4419 O O . ARG A 1 569 ? -10.756 -20.154 11.148 1.00 58.00 569 ARG A O 1
ATOM 4426 N N . SER A 1 570 ? -10.265 -20.206 8.985 1.00 48.81 570 SER A N 1
ATOM 4427 C CA . SER A 1 570 ? -8.824 -20.483 9.137 1.00 48.81 570 SER A CA 1
ATOM 4428 C C . SER A 1 570 ? -7.970 -19.302 9.634 1.00 48.81 570 SER A C 1
ATOM 4430 O O . SER A 1 570 ? -6.770 -19.465 9.862 1.00 48.81 570 SER A O 1
ATOM 4432 N N . SER A 1 571 ? -8.542 -18.106 9.786 1.00 48.00 571 SER A N 1
ATOM 4433 C CA . SER A 1 571 ? -7.794 -16.886 10.117 1.00 48.00 571 SER A CA 1
ATOM 4434 C C . SER A 1 571 ? -7.715 -16.629 11.622 1.00 48.00 571 SER A C 1
ATOM 4436 O O . SER A 1 571 ? -8.727 -16.440 12.290 1.00 48.00 571 SER A O 1
ATOM 4438 N N . ARG A 1 572 ? -6.496 -16.469 12.150 1.00 48.09 572 ARG A N 1
ATOM 4439 C CA . ARG A 1 572 ? -6.215 -16.179 13.576 1.00 48.09 572 ARG A CA 1
ATOM 4440 C C . ARG A 1 572 ? -6.921 -14.928 14.140 1.00 48.09 572 ARG A C 1
ATOM 4442 O O . ARG A 1 572 ? -7.085 -14.826 15.360 1.00 48.09 572 ARG A O 1
ATOM 4449 N N . ASN A 1 573 ? -7.306 -14.008 13.248 1.00 51.72 573 ASN A N 1
ATOM 4450 C CA . ASN A 1 573 ? -7.996 -12.751 13.542 1.00 51.72 573 ASN A CA 1
ATOM 4451 C C . ASN A 1 573 ? -9.532 -12.854 13.514 1.00 51.72 573 ASN A C 1
ATOM 4453 O O . ASN A 1 573 ? -10.170 -12.018 14.143 1.00 51.72 573 ASN A O 1
ATOM 4457 N N . LEU A 1 574 ? -10.130 -13.855 12.845 1.00 56.78 574 LEU A N 1
ATOM 4458 C CA . LEU A 1 574 ? -11.586 -13.895 12.613 1.00 56.78 574 LEU A CA 1
ATOM 4459 C C . LEU A 1 574 ? -12.391 -13.928 13.924 1.00 56.78 574 LEU A C 1
ATOM 4461 O O . LEU A 1 574 ? -13.381 -13.220 14.056 1.00 56.78 574 LEU A O 1
ATOM 4465 N N . GLY A 1 575 ? -11.911 -14.671 14.928 1.00 69.62 575 GLY A N 1
ATOM 4466 C CA . GLY A 1 575 ? -12.578 -14.745 16.232 1.00 69.62 575 GLY A CA 1
ATOM 4467 C C . GLY A 1 575 ? -12.622 -13.413 16.992 1.00 69.62 575 GLY A C 1
ATOM 4468 O O . GLY A 1 575 ? -13.529 -13.208 17.787 1.00 69.62 575 GLY A O 1
ATOM 4469 N N . TRP A 1 576 ? -11.693 -12.477 16.747 1.00 81.81 576 TRP A N 1
ATOM 4470 C CA . TRP A 1 576 ? -11.806 -11.129 17.323 1.00 81.81 576 TRP A CA 1
ATOM 4471 C C . TRP A 1 576 ? -12.906 -10.320 16.640 1.00 81.81 576 TRP A C 1
ATOM 4473 O O . TRP A 1 576 ? -13.676 -9.654 17.324 1.00 81.81 576 TRP A O 1
ATOM 4483 N N . THR A 1 577 ? -13.021 -10.444 15.317 1.00 85.25 577 THR A N 1
ATOM 4484 C CA . THR A 1 577 ? -14.075 -9.806 14.523 1.00 85.25 577 THR A CA 1
ATOM 4485 C C . THR A 1 577 ? -15.468 -10.276 14.967 1.00 85.25 577 THR A C 1
ATOM 4487 O O . THR A 1 577 ? -16.355 -9.452 15.164 1.00 85.25 577 THR A O 1
ATOM 4490 N N . GLU A 1 578 ? -15.636 -11.575 15.231 1.00 88.56 578 GLU A N 1
ATOM 4491 C CA . GLU A 1 578 ? -16.877 -12.175 15.753 1.00 88.56 578 GLU A CA 1
ATOM 4492 C C . GLU A 1 578 ? -17.234 -11.663 17.167 1.00 88.56 578 GLU A C 1
ATOM 4494 O O . GLU A 1 578 ? -18.360 -11.225 17.407 1.00 88.56 578 GLU A O 1
ATOM 4499 N N . ILE A 1 579 ? -16.259 -11.621 18.088 1.00 90.38 579 ILE A N 1
ATOM 4500 C CA . ILE A 1 579 ? -16.426 -11.074 19.453 1.00 90.38 579 ILE A CA 1
ATOM 4501 C C . ILE A 1 579 ? -16.840 -9.594 19.422 1.00 90.38 579 ILE A C 1
ATOM 4503 O O . ILE A 1 579 ? -17.734 -9.176 20.164 1.00 90.38 579 ILE A O 1
ATOM 4507 N N . GLU A 1 580 ? -16.192 -8.793 18.578 1.00 90.56 580 GLU A N 1
ATOM 4508 C CA . GLU A 1 580 ? -16.498 -7.372 18.385 1.00 90.56 580 GLU A CA 1
ATOM 4509 C C . GLU A 1 580 ? -17.903 -7.164 17.802 1.00 90.56 580 GLU A C 1
ATOM 4511 O O . GLU A 1 580 ? -18.634 -6.312 18.305 1.00 90.56 580 GLU A O 1
ATOM 4516 N N . ALA A 1 581 ? -18.313 -7.973 16.818 1.00 92.88 581 ALA A N 1
ATOM 4517 C CA . ALA A 1 581 ? -19.652 -7.911 16.234 1.00 92.88 581 ALA A CA 1
ATOM 4518 C C . ALA A 1 581 ? -20.738 -8.232 17.269 1.00 92.88 581 ALA A C 1
ATOM 4520 O O . ALA A 1 581 ? -21.672 -7.451 17.450 1.00 92.88 581 ALA A O 1
ATOM 4521 N N . HIS A 1 582 ? -20.582 -9.321 18.026 1.00 94.50 582 HIS A N 1
ATOM 4522 C CA . HIS A 1 582 ? -21.482 -9.651 19.135 1.00 94.50 582 HIS A CA 1
ATOM 4523 C C . HIS A 1 582 ? -21.548 -8.537 20.196 1.00 94.50 582 HIS A C 1
ATOM 4525 O O . HIS A 1 582 ? -22.631 -8.200 20.682 1.00 94.50 582 HIS A O 1
ATOM 4531 N N . SER A 1 583 ? -20.412 -7.923 20.532 1.00 93.19 583 SER A N 1
ATOM 4532 C CA . SER A 1 583 ? -20.366 -6.811 21.491 1.00 93.19 583 SER A CA 1
ATOM 4533 C C . SER A 1 583 ? -21.108 -5.573 20.962 1.00 93.19 583 SER A C 1
ATOM 4535 O O . SER A 1 583 ? -21.905 -4.976 21.687 1.00 93.19 583 SER A O 1
ATOM 4537 N N . GLY A 1 584 ? -20.913 -5.226 19.686 1.00 91.88 584 GLY A N 1
ATOM 4538 C CA . GLY A 1 584 ? -21.591 -4.114 19.015 1.00 91.88 584 GLY A CA 1
ATOM 4539 C C . GLY A 1 584 ? -23.104 -4.311 18.876 1.00 91.88 584 GLY A C 1
ATOM 4540 O O . GLY A 1 584 ? -23.874 -3.410 19.208 1.00 91.88 584 GLY A O 1
ATOM 4541 N N . VAL A 1 585 ? -23.547 -5.512 18.483 1.00 92.94 585 VAL A N 1
ATOM 4542 C CA . VAL A 1 585 ? -24.976 -5.881 18.442 1.00 92.94 585 VAL A CA 1
ATOM 4543 C C . VAL A 1 585 ? -25.617 -5.786 19.829 1.00 92.94 585 VAL A C 1
ATOM 4545 O O . VAL A 1 585 ? -26.731 -5.276 19.954 1.00 92.94 585 VAL A O 1
ATOM 4548 N N . SER A 1 586 ? -24.924 -6.229 20.886 1.00 93.19 586 SER A N 1
ATOM 4549 C CA . SER A 1 586 ? -25.436 -6.095 22.256 1.00 93.19 586 SER A CA 1
ATOM 4550 C C . SER A 1 586 ? -25.658 -4.628 22.634 1.00 93.19 586 SER A C 1
ATOM 4552 O O . SER A 1 586 ? -26.730 -4.294 23.136 1.00 93.19 586 SER A O 1
ATOM 4554 N N . LEU A 1 587 ? -24.696 -3.740 22.353 1.00 90.19 587 LEU A N 1
ATOM 4555 C CA . LEU A 1 587 ? -24.824 -2.302 22.629 1.00 90.19 587 LEU A CA 1
ATOM 4556 C C . LEU A 1 587 ? -26.015 -1.676 21.887 1.00 90.19 587 LEU A C 1
ATOM 4558 O O . LEU A 1 587 ? -26.828 -0.991 22.512 1.00 90.19 587 LEU A O 1
ATOM 4562 N N . ALA A 1 588 ? -26.184 -1.980 20.599 1.00 88.31 588 ALA A N 1
ATOM 4563 C CA . ALA A 1 588 ? -27.313 -1.481 19.813 1.00 88.31 588 ALA A CA 1
ATOM 4564 C C . ALA A 1 588 ? -28.672 -2.004 20.339 1.00 88.31 588 ALA A C 1
ATOM 4566 O O . ALA A 1 588 ? -29.636 -1.244 20.441 1.00 88.31 588 ALA A O 1
ATOM 4567 N N . TYR A 1 589 ? -28.767 -3.269 20.774 1.00 89.38 589 TYR A N 1
ATOM 4568 C CA . TYR A 1 589 ? -29.995 -3.778 21.408 1.00 89.38 589 TYR A CA 1
ATOM 4569 C C . TYR A 1 589 ? -30.265 -3.167 22.789 1.00 89.38 589 TYR A C 1
ATOM 4571 O O . TYR A 1 589 ? -31.426 -2.909 23.117 1.00 89.38 589 TYR A O 1
ATOM 4579 N N . GLN A 1 590 ? -29.233 -2.854 23.580 1.00 89.00 590 GLN A N 1
ATOM 4580 C CA . GLN A 1 590 ? -29.406 -2.079 24.814 1.00 89.00 590 GLN A CA 1
ATOM 4581 C C . GLN A 1 590 ? -29.963 -0.683 24.515 1.00 89.00 590 GLN A C 1
ATOM 4583 O O . GLN A 1 590 ? -30.855 -0.212 25.224 1.00 89.00 590 GLN A O 1
ATOM 4588 N N . ALA A 1 591 ? -29.466 -0.014 23.471 1.00 84.56 591 ALA A N 1
ATOM 4589 C CA . ALA A 1 591 ? -29.960 1.294 23.045 1.00 84.56 591 ALA A CA 1
ATOM 4590 C C . ALA A 1 591 ? -31.434 1.247 22.597 1.00 84.56 591 ALA A C 1
ATOM 4592 O O . ALA A 1 591 ? -32.184 2.172 22.908 1.00 84.56 591 ALA A O 1
ATOM 4593 N N . GLN A 1 592 ? -31.884 0.128 22.021 1.00 85.38 592 GLN A N 1
ATOM 4594 C CA . GLN A 1 592 ? -33.289 -0.144 21.676 1.00 85.38 592 GLN A CA 1
ATOM 4595 C C . GLN A 1 592 ? -34.158 -0.642 22.851 1.00 85.38 592 GLN A C 1
ATOM 4597 O O . GLN A 1 592 ? -35.373 -0.748 22.706 1.00 85.38 592 GLN A O 1
ATOM 4602 N N . GLY A 1 593 ? -33.577 -0.953 24.015 1.00 87.12 593 GLY A N 1
ATOM 4603 C CA . GLY A 1 593 ? -34.318 -1.511 25.155 1.00 87.12 593 GLY A CA 1
ATOM 4604 C C . GLY A 1 593 ? -34.631 -3.013 25.054 1.00 87.12 593 GLY A C 1
ATOM 4605 O O . GLY A 1 593 ? -35.467 -3.508 25.805 1.00 87.12 593 GLY A O 1
ATOM 4606 N N . ASN A 1 594 ? -33.981 -3.757 24.154 1.00 91.00 594 ASN A N 1
ATOM 4607 C CA . ASN A 1 594 ? -34.202 -5.196 23.993 1.00 91.00 594 ASN A CA 1
ATOM 4608 C C . ASN A 1 594 ? -33.249 -6.008 24.891 1.00 91.00 594 ASN A C 1
ATOM 4610 O O . ASN A 1 594 ? -32.115 -6.304 24.509 1.00 91.00 594 ASN A O 1
ATOM 4614 N N . PHE A 1 595 ? -33.725 -6.361 26.087 1.00 91.12 595 PHE A N 1
ATOM 4615 C CA . PHE A 1 595 ? -32.953 -7.093 27.095 1.00 91.12 595 PHE A CA 1
ATOM 4616 C C . PHE A 1 595 ? -32.455 -8.464 26.611 1.00 91.12 595 PHE A C 1
ATOM 4618 O O . PHE A 1 595 ? -31.255 -8.726 26.657 1.00 91.12 595 PHE A O 1
ATOM 4625 N N . GLU A 1 596 ? -33.354 -9.323 26.123 1.00 93.62 596 GLU A N 1
ATOM 4626 C CA . GLU A 1 596 ? -33.039 -10.723 25.798 1.00 93.62 596 GLU A CA 1
ATOM 4627 C C . GLU A 1 596 ? -31.965 -10.836 24.712 1.00 93.62 596 GLU A C 1
ATOM 4629 O O . GLU A 1 596 ? -31.016 -11.613 24.838 1.00 93.62 596 GLU A O 1
ATOM 4634 N N . LYS A 1 597 ? -32.067 -10.016 23.658 1.00 93.12 597 LYS A N 1
ATOM 4635 C CA . LYS A 1 597 ? -31.060 -9.997 22.594 1.00 93.12 597 LYS A CA 1
ATOM 4636 C C . LYS A 1 597 ? -29.748 -9.366 23.065 1.00 93.12 597 LYS A C 1
ATOM 4638 O O . LYS A 1 597 ? -28.679 -9.870 22.720 1.00 93.12 597 LYS A O 1
ATOM 4643 N N . ALA A 1 598 ? -29.801 -8.315 23.886 1.00 93.38 598 ALA A N 1
ATOM 4644 C CA . ALA A 1 598 ? -28.600 -7.732 24.479 1.00 93.38 598 ALA A CA 1
ATOM 4645 C C . ALA A 1 598 ? -27.836 -8.744 25.358 1.00 93.38 598 ALA A C 1
ATOM 4647 O O . ALA A 1 598 ? -26.615 -8.856 25.206 1.00 93.38 598 ALA A O 1
ATOM 4648 N N . GLU A 1 599 ? -28.546 -9.501 26.209 1.00 94.81 599 GLU A N 1
ATOM 4649 C CA . GLU A 1 599 ? -28.017 -10.599 27.039 1.00 94.81 599 GLU A CA 1
ATOM 4650 C C . GLU A 1 599 ? -27.425 -11.716 26.166 1.00 94.81 599 GLU A C 1
ATOM 4652 O O . GLU A 1 599 ? -26.286 -12.133 26.396 1.00 94.81 599 GLU A O 1
ATOM 4657 N N . HIS A 1 600 ? -28.152 -12.162 25.135 1.00 95.44 600 HIS A N 1
ATOM 4658 C CA . HIS A 1 600 ? -27.697 -13.209 24.219 1.00 95.44 600 HIS A CA 1
ATOM 4659 C C . HIS A 1 600 ? -26.359 -12.851 23.556 1.00 95.44 600 HIS A C 1
ATOM 4661 O O . HIS A 1 600 ? -25.385 -13.594 23.691 1.00 95.44 600 HIS A O 1
ATOM 4667 N N . HIS A 1 601 ? -26.270 -11.696 22.885 1.00 95.25 601 HIS A N 1
ATOM 4668 C CA . HIS A 1 601 ? -25.072 -11.369 22.111 1.00 95.25 601 HIS A CA 1
ATOM 4669 C C . HIS A 1 601 ? -23.833 -11.123 22.991 1.00 95.25 601 HIS A C 1
ATOM 4671 O O . HIS A 1 601 ? -22.764 -11.628 22.648 1.00 95.25 601 HIS A O 1
ATOM 4677 N N . ILE A 1 602 ? -23.938 -10.446 24.146 1.00 95.69 602 ILE A N 1
ATOM 4678 C CA . ILE A 1 602 ? -22.765 -10.279 25.031 1.00 95.69 602 ILE A CA 1
ATOM 4679 C C . ILE A 1 602 ? -22.340 -11.611 25.671 1.00 95.69 602 ILE A C 1
ATOM 4681 O O . ILE A 1 602 ? -21.148 -11.845 25.867 1.00 95.69 602 ILE A O 1
ATOM 4685 N N . THR A 1 603 ? -23.285 -12.517 25.949 1.00 95.62 603 THR A N 1
ATOM 4686 C CA . THR A 1 603 ? -22.972 -13.853 26.479 1.00 95.62 603 THR A CA 1
ATOM 4687 C C . THR A 1 603 ? -22.219 -14.685 25.441 1.00 95.62 603 THR A C 1
ATOM 4689 O O . THR A 1 603 ? -21.229 -15.330 25.790 1.00 95.62 603 THR A O 1
ATOM 4692 N N . SER A 1 604 ? -22.596 -14.597 24.161 1.00 94.31 604 SER A N 1
ATOM 4693 C CA . SER A 1 604 ? -21.848 -15.211 23.054 1.00 94.31 604 SER A CA 1
ATOM 4694 C C . SER A 1 604 ? -20.430 -14.636 22.920 1.00 94.31 604 SER A C 1
ATOM 4696 O O . SER A 1 604 ? -19.471 -15.398 22.794 1.00 94.31 604 SER A O 1
ATOM 4698 N N . ALA A 1 605 ? -20.253 -13.313 23.049 1.00 94.38 605 ALA A N 1
ATOM 4699 C CA . ALA A 1 605 ? -18.922 -12.692 23.076 1.00 94.38 605 ALA A CA 1
ATOM 4700 C C . ALA A 1 605 ? -18.056 -13.206 24.246 1.00 94.38 605 ALA A C 1
ATOM 4702 O O . ALA A 1 605 ? -16.876 -13.509 24.056 1.00 94.38 605 ALA A O 1
ATOM 4703 N N . ILE A 1 606 ? -18.634 -13.353 25.446 1.00 93.69 606 ILE A N 1
ATOM 4704 C CA . ILE A 1 606 ? -17.949 -13.925 26.620 1.00 93.69 606 ILE A CA 1
ATOM 4705 C C . ILE A 1 606 ? -17.553 -15.387 26.365 1.00 93.69 606 ILE A C 1
ATOM 4707 O O . ILE A 1 606 ? -16.416 -15.757 26.653 1.00 93.69 606 ILE A O 1
ATOM 4711 N N . ALA A 1 607 ? -18.437 -16.203 25.784 1.00 91.94 607 ALA A N 1
ATOM 4712 C CA . ALA A 1 607 ? -18.147 -17.604 25.475 1.00 91.94 607 ALA A CA 1
ATOM 4713 C C . ALA A 1 607 ? -16.959 -17.752 24.502 1.00 91.94 607 ALA A C 1
ATOM 4715 O O . ALA A 1 607 ? -16.032 -18.513 24.780 1.00 91.94 607 ALA A O 1
ATOM 4716 N N . LEU A 1 608 ? -16.927 -16.958 23.425 1.00 90.56 608 LEU A N 1
ATOM 4717 C CA . LEU A 1 608 ? -15.819 -16.926 22.458 1.00 90.56 608 LEU A CA 1
ATOM 4718 C C . LEU A 1 608 ? -14.490 -16.471 23.097 1.00 90.56 608 LEU A C 1
ATOM 4720 O O . LEU A 1 608 ? -13.423 -17.027 22.814 1.00 90.56 608 LEU A O 1
ATOM 4724 N N . LEU A 1 609 ? -14.535 -15.480 23.997 1.00 90.62 609 LEU A N 1
ATOM 4725 C CA . LEU A 1 609 ? -13.368 -15.044 24.774 1.00 90.62 609 LEU A CA 1
ATOM 4726 C C . LEU A 1 609 ? -12.847 -16.158 25.705 1.00 90.62 609 LEU A C 1
ATOM 4728 O O . LEU A 1 609 ? -11.632 -16.360 25.815 1.00 90.62 609 LEU A O 1
ATOM 4732 N N . GLU A 1 610 ? -13.747 -16.885 26.369 1.00 88.56 610 GLU A N 1
ATOM 4733 C CA . GLU A 1 610 ? -13.416 -17.978 27.291 1.00 88.56 610 GLU A CA 1
ATOM 4734 C C . GLU A 1 610 ? -12.875 -19.217 26.559 1.00 88.56 610 GLU A C 1
ATOM 4736 O O . GLU A 1 610 ? -11.852 -19.768 26.979 1.00 88.56 610 GLU A O 1
ATOM 4741 N N . GLU A 1 611 ? -13.461 -19.604 25.422 1.00 86.69 611 GLU A N 1
ATOM 4742 C CA . GLU A 1 611 ? -12.936 -20.658 24.542 1.00 86.69 611 GLU A CA 1
ATOM 4743 C C . GLU A 1 611 ? -11.509 -20.322 24.082 1.00 86.69 611 GLU A C 1
ATOM 4745 O O . GLU A 1 611 ? -10.580 -21.133 24.215 1.00 86.69 611 GLU A O 1
ATOM 4750 N N . ARG A 1 612 ? -11.289 -19.078 23.632 1.00 85.25 612 ARG A N 1
ATOM 4751 C CA . ARG A 1 612 ? -9.954 -18.600 23.261 1.00 85.25 612 ARG A CA 1
ATOM 4752 C C . ARG A 1 612 ? -8.983 -18.708 24.442 1.00 85.25 612 ARG A C 1
ATOM 4754 O O . ARG A 1 612 ? -7.852 -19.164 24.253 1.00 85.25 612 ARG A O 1
ATOM 4761 N N . ALA A 1 613 ? -9.413 -18.375 25.659 1.00 83.25 613 ALA A N 1
ATOM 4762 C CA . ALA A 1 613 ? -8.579 -18.467 26.859 1.00 83.25 613 ALA A CA 1
ATOM 4763 C C . ALA A 1 613 ? -8.238 -19.915 27.244 1.00 83.25 613 ALA A C 1
ATOM 4765 O O . ALA A 1 613 ? -7.127 -20.171 27.720 1.00 83.25 613 ALA A O 1
ATOM 4766 N N . LEU A 1 614 ? -9.150 -20.862 27.010 1.00 81.25 614 LEU A N 1
ATOM 4767 C CA . LEU A 1 614 ? -8.913 -22.296 27.188 1.00 81.25 614 LEU A CA 1
ATOM 4768 C C . LEU A 1 614 ? -7.915 -22.831 26.152 1.00 81.25 614 LEU A C 1
ATOM 4770 O O . LEU A 1 614 ? -6.941 -23.485 26.536 1.00 81.25 614 LEU A O 1
ATOM 4774 N N . SER A 1 615 ? -8.069 -22.477 24.871 1.00 78.50 615 SER A N 1
ATOM 4775 C CA . SER A 1 615 ? -7.142 -22.896 23.804 1.00 78.50 615 SER A CA 1
ATOM 4776 C C . SER A 1 615 ? -5.689 -22.461 24.072 1.00 78.50 615 SER A C 1
ATOM 4778 O O . SER A 1 615 ? -4.743 -23.207 23.824 1.00 78.50 615 SER A O 1
ATOM 4780 N N . MET A 1 616 ? -5.488 -21.286 24.680 1.00 73.06 616 MET A N 1
ATOM 4781 C CA . MET A 1 616 ? -4.159 -20.790 25.057 1.00 73.06 616 MET A CA 1
ATOM 4782 C C . MET A 1 616 ? -3.520 -21.539 26.236 1.00 73.06 616 MET A C 1
ATOM 4784 O O . MET A 1 616 ? -2.303 -21.440 26.421 1.00 73.06 616 MET A O 1
ATOM 4788 N N . ARG A 1 617 ? -4.297 -22.275 27.043 1.00 69.12 617 ARG A N 1
ATOM 4789 C CA . ARG A 1 617 ? -3.772 -23.077 28.164 1.00 69.12 617 ARG A CA 1
ATOM 4790 C C . ARG A 1 617 ? -3.206 -24.425 27.709 1.00 69.12 617 ARG A C 1
ATOM 4792 O O . ARG A 1 617 ? -2.279 -24.907 28.351 1.00 69.12 617 ARG A O 1
ATOM 4799 N N . SER A 1 618 ? -3.711 -25.012 26.619 1.00 61.41 618 SER A N 1
ATOM 4800 C CA . SER A 1 618 ? -3.288 -26.344 26.143 1.00 61.41 618 SER A CA 1
ATOM 4801 C C . SER A 1 618 ? -1.956 -26.348 25.375 1.00 61.41 618 SER A C 1
ATOM 4803 O O . SER A 1 618 ? -1.312 -27.388 25.238 1.00 61.41 618 SER A O 1
ATOM 4805 N N . GLY A 1 619 ? -1.503 -25.192 24.878 1.00 57.53 619 GLY A N 1
ATOM 4806 C CA . GLY A 1 619 ? -0.306 -25.090 24.043 1.00 57.53 619 GLY A CA 1
ATOM 4807 C C . GLY A 1 619 ? 1.016 -25.134 24.819 1.00 57.53 619 GLY A C 1
ATOM 4808 O O . GLY A 1 619 ? 1.507 -24.094 25.261 1.00 57.53 619 GLY A O 1
ATOM 4809 N N . ALA A 1 620 ? 1.671 -26.296 24.871 1.00 50.03 620 ALA A N 1
ATOM 4810 C CA . ALA A 1 620 ? 2.986 -26.486 25.496 1.00 50.03 620 ALA A CA 1
ATOM 4811 C C . ALA A 1 620 ? 4.104 -25.604 24.881 1.00 50.03 620 ALA A C 1
ATOM 4813 O O . ALA A 1 620 ? 4.724 -25.975 23.885 1.00 50.03 620 ALA A O 1
ATOM 4814 N N . ARG A 1 621 ? 4.330 -24.416 25.471 1.00 53.66 621 ARG A N 1
ATOM 4815 C CA . ARG A 1 621 ? 5.569 -23.592 25.525 1.00 53.66 621 ARG A CA 1
ATOM 4816 C C . ARG A 1 621 ? 5.221 -22.179 26.018 1.00 53.66 621 ARG A C 1
ATOM 4818 O O . ARG A 1 621 ? 4.422 -21.478 25.395 1.00 53.66 621 ARG A O 1
ATOM 4825 N N . THR A 1 622 ? 5.832 -21.736 27.111 1.00 53.31 622 THR A N 1
ATOM 4826 C CA . THR A 1 622 ? 5.628 -20.405 27.708 1.00 53.31 622 THR A CA 1
ATOM 4827 C C . THR A 1 622 ? 6.610 -19.383 27.133 1.00 53.31 622 THR A C 1
ATOM 4829 O O . THR A 1 622 ? 7.729 -19.247 27.620 1.00 53.31 622 THR A O 1
ATOM 4832 N N . SER A 1 623 ? 6.200 -18.645 26.098 1.00 58.44 623 SER A N 1
ATOM 4833 C CA . SER A 1 623 ? 6.911 -17.439 25.652 1.00 58.44 623 SER A CA 1
ATOM 4834 C C . SER A 1 623 ? 6.363 -16.191 26.354 1.00 58.44 623 SER A C 1
ATOM 4836 O O . SER A 1 623 ? 5.178 -16.134 26.686 1.00 58.44 623 SER A O 1
ATOM 4838 N N . ARG A 1 624 ? 7.198 -15.155 26.524 1.00 59.09 624 ARG A N 1
ATOM 4839 C CA . ARG A 1 624 ? 6.792 -13.880 27.152 1.00 59.09 624 ARG A CA 1
ATOM 4840 C C . ARG A 1 624 ? 5.626 -13.195 26.417 1.00 59.09 624 ARG A C 1
ATOM 4842 O O . ARG A 1 624 ? 4.780 -12.576 27.053 1.00 59.09 624 ARG A O 1
ATOM 4849 N N . ALA A 1 625 ? 5.526 -13.380 25.098 1.00 57.88 625 ALA A N 1
ATOM 4850 C CA . ALA A 1 625 ? 4.388 -12.914 24.304 1.00 57.88 625 ALA A CA 1
ATOM 4851 C C . ALA A 1 625 ? 3.065 -13.603 24.700 1.00 57.88 625 ALA A C 1
ATOM 4853 O O . ALA A 1 625 ? 2.051 -12.929 24.866 1.00 57.88 625 ALA A O 1
ATOM 4854 N N . ARG A 1 626 ? 3.078 -14.926 24.942 1.00 63.72 626 ARG A N 1
ATOM 4855 C CA . ARG A 1 626 ? 1.889 -15.674 25.395 1.00 63.72 626 ARG A CA 1
ATOM 4856 C C . ARG A 1 626 ? 1.431 -15.270 26.799 1.00 63.72 626 ARG A C 1
ATOM 4858 O O . ARG A 1 626 ? 0.239 -15.351 27.077 1.00 63.72 626 ARG A O 1
ATOM 4865 N N . SER A 1 627 ? 2.330 -14.831 27.687 1.00 67.56 627 SER A N 1
ATOM 4866 C CA . SER A 1 627 ? 1.911 -14.261 28.978 1.00 67.56 627 SER A CA 1
ATOM 4867 C C . SER A 1 627 ? 1.185 -12.923 28.811 1.00 67.56 627 SER A C 1
ATOM 4869 O O . SER A 1 627 ? 0.147 -12.737 29.438 1.00 67.56 627 SER A O 1
ATOM 4871 N N . THR A 1 628 ? 1.655 -12.033 27.930 1.00 76.94 628 THR A N 1
ATOM 4872 C CA . THR A 1 628 ? 0.985 -10.746 27.671 1.00 76.94 628 THR A CA 1
ATOM 4873 C C . THR A 1 628 ? -0.394 -10.936 27.034 1.00 76.94 628 THR A C 1
ATOM 4875 O O . THR A 1 628 ? -1.364 -10.347 27.506 1.00 76.94 628 THR A O 1
ATOM 4878 N N . GLU A 1 629 ? -0.513 -11.811 26.027 1.00 75.69 629 GLU A N 1
ATOM 4879 C CA . GLU A 1 629 ? -1.796 -12.106 25.361 1.00 75.69 629 GLU A CA 1
ATOM 4880 C C . GLU A 1 629 ? -2.826 -12.692 26.349 1.00 75.69 629 GLU A C 1
ATOM 4882 O O . GLU A 1 629 ? -3.994 -12.306 26.336 1.00 75.69 629 GLU A O 1
ATOM 4887 N N . ARG A 1 630 ? -2.390 -13.551 27.285 1.00 79.81 630 ARG A N 1
ATOM 4888 C CA . ARG A 1 630 ? -3.255 -14.091 28.352 1.00 79.81 630 ARG A CA 1
ATOM 4889 C C . ARG A 1 630 ? -3.744 -13.025 29.336 1.00 79.81 630 ARG A C 1
ATOM 4891 O O . ARG A 1 630 ? -4.885 -13.121 29.780 1.00 79.81 630 ARG A O 1
ATOM 4898 N N . ILE A 1 631 ? -2.917 -12.033 29.674 1.00 83.38 631 ILE A N 1
ATOM 4899 C CA . ILE A 1 631 ? -3.319 -10.912 30.544 1.00 83.38 631 ILE A CA 1
ATOM 4900 C C . ILE A 1 631 ? -4.359 -10.042 29.826 1.00 83.38 631 ILE A C 1
ATOM 4902 O O . ILE A 1 631 ? -5.423 -9.781 30.381 1.00 83.38 631 ILE A O 1
ATOM 4906 N N . GLN A 1 632 ? -4.104 -9.668 28.567 1.00 85.00 632 GLN A N 1
ATOM 4907 C CA . GLN A 1 632 ? -5.050 -8.894 27.752 1.00 85.00 632 GLN A CA 1
ATOM 4908 C C . GLN A 1 632 ? -6.397 -9.612 27.578 1.00 85.00 632 GLN A C 1
ATOM 4910 O O . GLN A 1 632 ? -7.451 -8.983 27.642 1.00 85.00 632 GLN A O 1
ATOM 4915 N N . LEU A 1 633 ? -6.379 -10.934 27.394 1.00 87.25 633 LEU A N 1
ATOM 4916 C CA . LEU A 1 633 ? -7.595 -11.731 27.259 1.00 87.25 633 LEU A CA 1
ATOM 4917 C C . LEU A 1 633 ? -8.383 -11.829 28.577 1.00 87.25 633 LEU A C 1
ATOM 4919 O O . LEU A 1 633 ? -9.607 -11.733 28.554 1.00 87.25 633 LEU A O 1
ATOM 4923 N N . ALA A 1 634 ? -7.705 -11.951 29.724 1.00 87.31 634 ALA A N 1
ATOM 4924 C CA . ALA A 1 634 ? -8.356 -11.918 31.037 1.00 87.31 634 ALA A CA 1
ATOM 4925 C C . ALA A 1 634 ? -9.035 -10.563 31.316 1.00 87.31 634 ALA A C 1
ATOM 4927 O O . ALA A 1 634 ? -10.160 -10.538 31.813 1.00 87.31 634 ALA A O 1
ATOM 4928 N N . VAL A 1 635 ? -8.389 -9.455 30.927 1.00 89.12 635 VAL A N 1
ATOM 4929 C CA . VAL A 1 635 ? -8.974 -8.103 30.968 1.00 89.12 635 VAL A CA 1
ATOM 4930 C C . VAL A 1 635 ? -10.229 -8.028 30.090 1.00 89.12 635 VAL A C 1
ATOM 4932 O O . VAL A 1 635 ? -11.295 -7.692 30.594 1.00 89.12 635 VAL A O 1
ATOM 4935 N N . ARG A 1 636 ? -10.166 -8.467 28.824 1.00 91.19 636 ARG A N 1
ATOM 4936 C CA . ARG A 1 636 ? -11.341 -8.473 27.926 1.00 91.19 636 ARG A CA 1
ATOM 4937 C C . ARG A 1 636 ? -12.511 -9.316 28.461 1.00 91.19 636 ARG A C 1
ATOM 4939 O O . ARG A 1 636 ? -13.654 -8.882 28.361 1.00 91.19 636 ARG A O 1
ATOM 4946 N N . ILE A 1 637 ? -12.248 -10.479 29.070 1.00 92.44 637 ILE A N 1
ATOM 4947 C CA . ILE A 1 637 ? -13.288 -11.307 29.719 1.00 92.44 637 ILE A CA 1
ATOM 4948 C C . ILE A 1 637 ? -13.926 -10.569 30.902 1.00 92.44 637 ILE A C 1
ATOM 4950 O O . ILE A 1 637 ? -15.149 -10.587 31.049 1.00 92.44 637 ILE A O 1
ATOM 4954 N N . ARG A 1 638 ? -13.118 -9.918 31.748 1.00 93.75 638 ARG A N 1
ATOM 4955 C CA . ARG A 1 638 ? -13.606 -9.112 32.877 1.00 93.75 638 ARG A CA 1
ATOM 4956 C C . ARG A 1 638 ? -14.516 -7.986 32.390 1.00 93.75 638 ARG A C 1
ATOM 4958 O O . ARG A 1 638 ? -15.619 -7.845 32.908 1.00 93.75 638 ARG A O 1
ATOM 4965 N N . ASP A 1 639 ? -14.076 -7.233 31.390 1.00 92.19 639 ASP A N 1
ATOM 4966 C CA . ASP A 1 639 ? -14.774 -6.038 30.906 1.00 92.19 639 ASP A CA 1
ATOM 4967 C C . ASP A 1 639 ? -16.082 -6.410 30.168 1.00 92.19 639 ASP A C 1
ATOM 4969 O O . ASP A 1 639 ? -17.118 -5.763 30.347 1.00 92.19 639 ASP A O 1
ATOM 4973 N N . ALA A 1 640 ? -16.098 -7.531 29.434 1.00 93.94 640 ALA A N 1
ATOM 4974 C CA . ALA A 1 640 ? -17.318 -8.086 28.839 1.00 93.94 640 ALA A CA 1
ATOM 4975 C C . ALA A 1 640 ? -18.316 -8.590 29.904 1.00 93.94 640 ALA A C 1
ATOM 4977 O O . ALA A 1 640 ? -19.512 -8.300 29.823 1.00 93.94 640 ALA A O 1
ATOM 4978 N N . ARG A 1 641 ? -17.841 -9.278 30.955 1.00 95.88 641 ARG A N 1
ATOM 4979 C CA . ARG A 1 641 ? -18.680 -9.678 32.105 1.00 95.88 641 ARG A CA 1
ATOM 4980 C C . ARG A 1 641 ? -19.211 -8.470 32.881 1.00 95.88 641 ARG A C 1
ATOM 4982 O O . ARG A 1 641 ? -20.350 -8.510 33.337 1.00 95.88 641 ARG A O 1
ATOM 4989 N N . TYR A 1 642 ? -18.420 -7.405 33.013 1.00 94.62 642 TYR A N 1
ATOM 4990 C CA . TYR A 1 642 ? -18.850 -6.149 33.633 1.00 94.62 642 TYR A CA 1
ATOM 4991 C C . TYR A 1 642 ? -19.980 -5.513 32.817 1.00 94.62 642 TYR A C 1
ATOM 4993 O O . TYR A 1 642 ? -21.014 -5.158 33.375 1.00 94.62 642 TYR A O 1
ATOM 5001 N N . THR A 1 643 ? -19.831 -5.479 31.489 1.00 93.94 643 THR A N 1
ATOM 5002 C CA . THR A 1 643 ? -20.876 -5.019 30.560 1.00 93.94 643 THR A CA 1
ATOM 5003 C C . THR A 1 643 ? -22.166 -5.829 30.726 1.00 93.94 643 THR A C 1
ATOM 5005 O O . THR A 1 643 ? -23.226 -5.243 30.920 1.00 93.94 643 THR A O 1
ATOM 5008 N N . LEU A 1 644 ? -22.092 -7.166 30.754 1.00 96.56 644 LEU A N 1
ATOM 5009 C CA . LEU A 1 644 ? -23.260 -8.023 31.007 1.00 96.56 644 LEU A CA 1
ATOM 5010 C C . LEU A 1 644 ? -23.917 -7.745 32.374 1.00 96.56 644 LEU A C 1
ATOM 5012 O O . LEU A 1 644 ? -25.141 -7.689 32.476 1.00 96.56 644 LEU A O 1
ATOM 5016 N N . ALA A 1 645 ? -23.128 -7.527 33.426 1.00 95.81 645 ALA A N 1
ATOM 5017 C CA . ALA A 1 645 ? -23.660 -7.195 34.745 1.00 95.81 645 ALA A CA 1
ATOM 5018 C C . ALA A 1 645 ? -24.348 -5.813 34.783 1.00 95.81 645 ALA A C 1
ATOM 5020 O O . ALA A 1 645 ? -25.378 -5.664 35.439 1.00 95.81 645 ALA A O 1
ATOM 5021 N N . GLN A 1 646 ? -23.843 -4.835 34.024 1.00 93.56 646 GLN A N 1
ATOM 5022 C CA . GLN A 1 646 ? -24.486 -3.528 33.840 1.00 93.56 646 GLN A CA 1
ATOM 5023 C C . GLN A 1 646 ? -25.802 -3.624 33.050 1.00 93.56 646 GLN A C 1
ATOM 5025 O O . GLN A 1 646 ? -26.769 -2.949 33.402 1.00 93.56 646 GLN A O 1
ATOM 5030 N N . ILE A 1 647 ? -25.898 -4.512 32.049 1.00 93.06 647 ILE A N 1
ATOM 5031 C CA . ILE A 1 647 ? -27.178 -4.835 31.387 1.00 93.06 647 ILE A CA 1
ATOM 5032 C C . ILE A 1 647 ? -28.185 -5.349 32.424 1.00 93.06 647 ILE A C 1
ATOM 5034 O O . ILE A 1 647 ? -29.322 -4.882 32.453 1.00 93.06 647 ILE A O 1
ATOM 5038 N N . TYR A 1 648 ? -27.777 -6.259 33.313 1.00 95.75 648 TYR A N 1
ATOM 5039 C CA . TYR A 1 648 ? -28.669 -6.777 34.353 1.00 95.75 648 TYR A CA 1
ATOM 5040 C C . TYR A 1 648 ? -29.142 -5.714 35.350 1.00 95.75 648 TYR A C 1
ATOM 5042 O O . TYR A 1 648 ? -30.315 -5.735 35.707 1.00 95.75 648 TYR A O 1
ATOM 5050 N N . LEU A 1 649 ? -28.290 -4.772 35.771 1.00 92.88 649 LEU A N 1
ATOM 5051 C CA . LEU A 1 649 ? -28.737 -3.632 36.589 1.00 92.88 649 LEU A CA 1
ATOM 5052 C C . LEU A 1 649 ? -29.772 -2.786 35.832 1.00 92.88 649 LEU A C 1
ATOM 5054 O O . LEU A 1 649 ? -30.884 -2.570 36.308 1.00 92.88 649 LEU A O 1
ATOM 5058 N N . ARG A 1 650 ? -29.434 -2.385 34.603 1.00 90.38 650 ARG A N 1
ATOM 5059 C CA . ARG A 1 650 ? -30.249 -1.503 33.757 1.00 90.38 650 ARG A CA 1
ATOM 5060 C C . ARG A 1 650 ? -31.630 -2.068 33.404 1.00 90.38 650 ARG A C 1
ATOM 5062 O O . ARG A 1 650 ? -32.571 -1.299 33.238 1.00 90.38 650 ARG A O 1
ATOM 5069 N N . PHE A 1 651 ? -31.753 -3.387 33.270 1.00 91.44 651 PHE A N 1
ATOM 5070 C CA . PHE A 1 651 ? -33.017 -4.076 32.978 1.00 91.44 651 PHE A CA 1
ATOM 5071 C C . PHE A 1 651 ? -33.659 -4.722 34.221 1.00 91.44 651 PHE A C 1
ATOM 5073 O O . PHE A 1 651 ? -34.479 -5.628 34.091 1.00 91.44 651 PHE A O 1
ATOM 5080 N N . ASN A 1 652 ? -33.313 -4.246 35.423 1.00 92.38 652 ASN A N 1
ATOM 5081 C CA . ASN A 1 652 ? -33.913 -4.657 36.696 1.00 92.38 652 ASN A CA 1
ATOM 5082 C C . ASN A 1 652 ? -33.855 -6.178 36.978 1.00 92.38 652 ASN A C 1
ATOM 5084 O O . ASN A 1 652 ? -34.817 -6.793 37.435 1.00 92.38 652 ASN A O 1
ATOM 5088 N N . ALA A 1 653 ? -32.693 -6.786 36.726 1.00 95.06 653 ALA A N 1
ATOM 5089 C CA . ALA A 1 653 ? -32.371 -8.181 37.039 1.00 95.06 653 ALA A CA 1
ATOM 5090 C C . ALA A 1 653 ? -31.232 -8.295 38.088 1.00 95.06 653 ALA A C 1
ATOM 5092 O O . ALA A 1 653 ? -30.211 -8.950 37.829 1.00 95.06 653 ALA A O 1
ATOM 5093 N N . PRO A 1 654 ? -31.353 -7.672 39.280 1.00 95.12 654 PRO A N 1
ATOM 5094 C CA . PRO A 1 654 ? -30.240 -7.507 40.220 1.00 95.12 654 PRO A CA 1
ATOM 5095 C C . PRO A 1 654 ? -29.621 -8.826 40.708 1.00 95.12 654 PRO A C 1
ATOM 5097 O O . PRO A 1 654 ? -28.406 -8.895 40.893 1.00 95.12 654 PRO A O 1
ATOM 5100 N N . GLN A 1 655 ? -30.383 -9.919 40.832 1.00 96.12 655 GLN A N 1
ATOM 5101 C CA . GLN A 1 655 ? -29.822 -11.224 41.214 1.00 96.12 655 GLN A CA 1
ATOM 5102 C C . GLN A 1 655 ? -28.837 -11.756 40.155 1.00 96.12 655 GLN A C 1
ATOM 5104 O O . GLN A 1 655 ? -27.777 -12.281 40.509 1.00 96.12 655 GLN A O 1
ATOM 5109 N N . LYS A 1 656 ? -29.138 -11.579 38.856 1.00 96.44 656 LYS A N 1
ATOM 5110 C CA . LYS A 1 656 ? -28.206 -11.918 37.763 1.00 96.44 656 LYS A CA 1
ATOM 5111 C C . LYS A 1 656 ? -26.978 -10.993 37.777 1.00 96.44 656 LYS A C 1
ATOM 5113 O O . LYS A 1 656 ? -25.862 -11.458 37.518 1.00 96.44 656 LYS A O 1
ATOM 5118 N N . ALA A 1 657 ? -27.157 -9.714 38.126 1.00 96.44 657 ALA A N 1
ATOM 5119 C CA . ALA A 1 657 ? -26.061 -8.753 38.278 1.00 96.44 657 ALA A CA 1
ATOM 5120 C C . ALA A 1 657 ? -25.077 -9.188 39.381 1.00 96.44 657 ALA A C 1
ATOM 5122 O O . ALA A 1 657 ? -23.891 -9.359 39.090 1.00 96.44 657 ALA A O 1
ATOM 5123 N N . VAL A 1 658 ? -25.562 -9.479 40.601 1.00 97.06 658 VAL A N 1
ATOM 5124 C CA . VAL A 1 658 ? -24.733 -9.975 41.723 1.00 97.06 658 VAL A CA 1
ATOM 5125 C C . VAL A 1 658 ? -23.929 -11.209 41.311 1.00 97.06 658 VAL A C 1
ATOM 5127 O O . VAL A 1 658 ? -22.713 -11.241 41.496 1.00 97.06 658 VAL A O 1
ATOM 5130 N N . GLN A 1 659 ? -24.576 -12.210 40.704 1.00 96.81 659 GLN A N 1
ATOM 5131 C CA . GLN A 1 659 ? -23.903 -13.437 40.256 1.00 96.81 659 GLN A CA 1
ATOM 5132 C C . GLN A 1 659 ? -22.802 -13.163 39.218 1.00 96.81 659 GLN A C 1
ATOM 5134 O O . GLN A 1 659 ? -21.766 -13.832 39.214 1.00 96.81 659 GLN A O 1
ATOM 5139 N N . THR A 1 660 ? -23.004 -12.184 38.337 1.00 96.94 660 THR A N 1
ATOM 5140 C CA . THR A 1 660 ? -22.067 -11.872 37.248 1.00 96.94 660 THR A CA 1
ATOM 5141 C C . THR A 1 660 ? -20.887 -11.034 37.734 1.00 96.94 660 THR A C 1
ATOM 5143 O O . THR A 1 660 ? -19.741 -11.354 37.410 1.00 96.94 660 THR A O 1
ATOM 5146 N N . PHE A 1 661 ? -21.122 -10.044 38.598 1.00 97.25 661 PHE A N 1
ATOM 5147 C CA . PHE A 1 661 ? -20.046 -9.328 39.286 1.00 97.25 661 PHE A CA 1
ATOM 5148 C C . PHE A 1 661 ? -19.249 -10.252 40.222 1.00 97.25 661 PHE A C 1
ATOM 5150 O O . PHE A 1 661 ? -18.021 -10.174 40.255 1.00 97.25 661 PHE A O 1
ATOM 5157 N N . ALA A 1 662 ? -19.894 -11.196 40.915 1.00 95.62 662 ALA A N 1
ATOM 5158 C CA . ALA A 1 662 ? -19.193 -12.179 41.743 1.00 95.62 662 ALA A CA 1
ATOM 5159 C C . ALA A 1 662 ? -18.190 -13.013 40.922 1.00 95.62 662 ALA A C 1
ATOM 5161 O O . ALA A 1 662 ? -17.062 -13.222 41.368 1.00 95.62 662 ALA A O 1
ATOM 5162 N N . LYS A 1 663 ? -18.531 -13.403 39.681 1.00 94.88 663 LYS A N 1
ATOM 5163 C CA . LYS A 1 663 ? -17.592 -14.072 38.755 1.00 94.88 663 LYS A CA 1
ATOM 5164 C C . LYS A 1 663 ? -16.368 -13.214 38.413 1.00 94.88 663 LYS A C 1
ATOM 5166 O O . LYS A 1 663 ? -15.311 -13.783 38.149 1.00 94.88 663 LYS A O 1
ATOM 5171 N N . ILE A 1 664 ? -16.470 -11.883 38.417 1.00 94.81 664 ILE A N 1
ATOM 5172 C CA . ILE A 1 664 ? -15.305 -10.991 38.279 1.00 94.81 664 ILE A CA 1
ATOM 5173 C C . ILE A 1 664 ? -14.442 -11.054 39.544 1.00 94.81 664 ILE A C 1
ATOM 5175 O O . ILE A 1 664 ? -13.235 -11.278 39.449 1.00 94.81 664 ILE A O 1
ATOM 5179 N N . LEU A 1 665 ? -15.064 -10.961 40.722 1.00 93.44 665 LEU A N 1
ATOM 5180 C CA . LEU A 1 665 ? -14.362 -10.980 42.009 1.00 93.44 665 LEU A CA 1
ATOM 5181 C C . LEU A 1 665 ? -13.666 -12.317 42.328 1.00 93.44 665 LEU A C 1
ATOM 5183 O O . LEU A 1 665 ? -12.730 -12.334 43.121 1.00 93.44 665 LEU A O 1
ATOM 5187 N N . THR A 1 666 ? -14.050 -13.427 41.683 1.00 91.62 666 THR A N 1
ATOM 5188 C CA . THR A 1 666 ? -13.271 -14.687 41.749 1.00 91.62 666 THR A CA 1
ATOM 5189 C C . THR A 1 666 ? -11.893 -14.605 41.081 1.00 91.62 666 THR A C 1
ATOM 5191 O O . THR A 1 666 ? -11.028 -15.426 41.376 1.00 91.62 666 THR A O 1
ATOM 5194 N N . VAL A 1 667 ? -11.688 -13.642 40.175 1.00 86.81 667 VAL A N 1
ATOM 5195 C CA . VAL A 1 667 ? -10.424 -13.423 39.450 1.00 86.81 667 VAL A CA 1
ATOM 5196 C C . VAL A 1 667 ? -9.666 -12.232 40.033 1.00 86.81 667 VAL A C 1
ATOM 5198 O O . VAL A 1 667 ? -8.453 -12.307 40.204 1.00 86.81 667 VAL A O 1
ATOM 5201 N N . ASP A 1 668 ? -10.383 -11.156 40.358 1.00 88.19 668 ASP A N 1
ATOM 5202 C CA . ASP A 1 668 ? -9.847 -9.945 40.979 1.00 88.19 668 ASP A CA 1
ATOM 5203 C C . ASP A 1 668 ? -10.759 -9.505 42.134 1.00 88.19 668 ASP A C 1
ATOM 5205 O O . ASP A 1 668 ? -11.722 -8.759 41.954 1.00 88.19 668 ASP A O 1
ATOM 5209 N N . ALA A 1 669 ? -10.455 -9.991 43.340 1.00 89.88 669 ALA A N 1
ATOM 5210 C CA . ALA A 1 669 ? -11.244 -9.753 44.553 1.00 89.88 669 ALA A CA 1
ATOM 5211 C C . ALA A 1 669 ? -11.286 -8.278 45.007 1.00 89.88 669 ALA A C 1
ATOM 5213 O O . ALA A 1 669 ? -12.083 -7.933 45.890 1.00 89.88 669 ALA A O 1
ATOM 5214 N N . ASN A 1 670 ? -10.441 -7.433 44.404 1.00 89.75 670 ASN A N 1
ATOM 5215 C CA . ASN A 1 670 ? -10.304 -6.006 44.675 1.00 89.75 670 ASN A CA 1
ATOM 5216 C C . ASN A 1 670 ? -10.737 -5.147 43.469 1.00 89.75 670 ASN A C 1
ATOM 5218 O O . ASN A 1 670 ? -10.466 -3.948 43.446 1.00 89.75 670 ASN A O 1
ATOM 5222 N N . TYR A 1 671 ? -11.437 -5.720 42.481 1.00 91.12 671 TYR A N 1
ATOM 5223 C CA . TYR A 1 671 ? -11.980 -4.952 41.362 1.00 91.12 671 TYR A CA 1
ATOM 5224 C C . TYR A 1 671 ? -13.159 -4.079 41.816 1.00 91.12 671 TYR A C 1
ATOM 5226 O O . TYR A 1 671 ? -14.325 -4.491 41.794 1.00 91.12 671 TYR A O 1
ATOM 5234 N N . ALA A 1 672 ? -12.842 -2.858 42.247 1.00 92.12 672 ALA A N 1
ATOM 5235 C CA . ALA A 1 672 ? -13.784 -1.940 42.875 1.00 92.12 672 ALA A CA 1
ATOM 5236 C C . ALA A 1 672 ? -15.070 -1.663 42.061 1.00 92.12 672 ALA A C 1
ATOM 5238 O O . ALA A 1 672 ? -16.136 -1.695 42.674 1.00 92.12 672 ALA A O 1
ATOM 5239 N N . PRO A 1 673 ? -15.059 -1.523 40.715 1.00 92.69 673 PRO A N 1
ATOM 5240 C CA . PRO A 1 673 ? -16.298 -1.353 39.946 1.00 92.69 673 PRO A CA 1
ATOM 5241 C C . PRO A 1 673 ? -17.294 -2.516 40.095 1.00 92.69 673 PRO A C 1
ATOM 5243 O O . PRO A 1 673 ? -18.503 -2.291 40.088 1.00 92.69 673 PRO A O 1
ATOM 5246 N N . ALA A 1 674 ? -16.824 -3.758 40.284 1.00 94.19 674 ALA A N 1
ATOM 5247 C CA . ALA A 1 674 ? -17.715 -4.889 40.563 1.00 94.19 674 ALA A CA 1
ATOM 5248 C C . ALA A 1 674 ? -18.221 -4.899 42.014 1.00 94.19 674 ALA A C 1
ATOM 5250 O O . ALA A 1 674 ? -19.353 -5.313 42.244 1.00 94.19 674 ALA A O 1
ATOM 5251 N N . LEU A 1 675 ? -17.433 -4.421 42.986 1.00 95.19 675 LEU A N 1
ATOM 5252 C CA . LEU A 1 675 ? -17.917 -4.226 44.360 1.00 95.19 675 LEU A CA 1
ATOM 5253 C C . LEU A 1 675 ? -19.032 -3.169 44.394 1.00 95.19 675 LEU A C 1
ATOM 5255 O O . LEU A 1 675 ? -20.087 -3.426 44.972 1.00 95.19 675 LEU A O 1
ATOM 5259 N N . THR A 1 676 ? -18.849 -2.045 43.696 1.00 95.06 676 THR A N 1
ATOM 5260 C CA . THR A 1 676 ? -19.878 -1.007 43.520 1.00 95.06 676 THR A CA 1
ATOM 5261 C C . THR A 1 676 ? -21.139 -1.563 42.863 1.00 95.06 676 THR A C 1
ATOM 5263 O O . THR A 1 676 ? -22.235 -1.382 43.388 1.00 95.06 676 THR A O 1
ATOM 5266 N N . GLY A 1 677 ? -20.994 -2.303 41.758 1.00 94.81 677 GLY A N 1
ATOM 5267 C CA . GLY A 1 677 ? -22.118 -2.923 41.055 1.00 94.81 677 GLY A CA 1
ATOM 5268 C C . GLY A 1 677 ? -22.891 -3.948 41.895 1.00 94.81 677 GLY A C 1
ATOM 5269 O O . GLY A 1 677 ? -24.115 -4.004 41.808 1.00 94.81 677 GLY A O 1
ATOM 5270 N N . ILE A 1 678 ? -22.210 -4.717 42.754 1.00 96.81 678 ILE A N 1
ATOM 5271 C CA . ILE A 1 678 ? -22.865 -5.600 43.736 1.00 96.81 678 ILE A CA 1
ATOM 5272 C C . ILE A 1 678 ? -23.590 -4.787 44.811 1.00 96.81 678 ILE A C 1
ATOM 5274 O O . ILE A 1 678 ? -24.697 -5.154 45.194 1.00 96.81 678 ILE A O 1
ATOM 5278 N N . GLY A 1 679 ? -22.994 -3.690 45.281 1.00 95.75 679 GLY A N 1
ATOM 5279 C CA . GLY A 1 679 ? -23.619 -2.777 46.235 1.00 95.75 679 GLY A CA 1
ATOM 5280 C C . GLY A 1 679 ? -24.947 -2.218 45.721 1.00 95.75 679 GLY A C 1
ATOM 5281 O O . GLY A 1 679 ? -25.971 -2.365 46.384 1.00 95.75 679 GLY A O 1
ATOM 5282 N N . ILE A 1 680 ? -24.938 -1.683 44.496 1.00 95.38 680 ILE A N 1
ATOM 5283 C CA . ILE A 1 680 ? -26.135 -1.199 43.789 1.00 95.38 680 ILE A CA 1
ATOM 5284 C C . ILE A 1 680 ? -27.145 -2.339 43.588 1.00 95.38 680 ILE A C 1
ATOM 5286 O O . ILE A 1 680 ? -28.329 -2.169 43.864 1.00 95.38 680 ILE A O 1
ATOM 5290 N N . ALA A 1 681 ? -26.696 -3.530 43.177 1.00 96.38 681 ALA A N 1
ATOM 5291 C CA . ALA A 1 681 ? -27.589 -4.674 43.006 1.00 96.38 681 ALA A CA 1
ATOM 5292 C C . ALA A 1 681 ? -28.267 -5.107 44.320 1.00 96.38 681 ALA A C 1
ATOM 5294 O O . ALA A 1 681 ? -29.437 -5.473 44.296 1.00 96.38 681 ALA A O 1
ATOM 5295 N N . TYR A 1 682 ? -27.570 -5.059 45.462 1.00 96.88 682 TYR A N 1
ATOM 5296 C CA . TYR A 1 682 ? -28.177 -5.341 46.768 1.00 96.88 682 TYR A CA 1
ATOM 5297 C C . TYR A 1 682 ? -29.107 -4.225 47.246 1.00 96.88 682 TYR A C 1
ATOM 5299 O O . TYR A 1 682 ? -30.114 -4.532 47.877 1.00 96.88 682 TYR A O 1
ATOM 5307 N N . GLN A 1 683 ? -28.842 -2.965 46.892 1.00 93.25 683 GLN A N 1
ATOM 5308 C CA . GLN A 1 683 ? -29.785 -1.870 47.125 1.00 93.25 683 GLN A CA 1
ATOM 5309 C C . GLN A 1 683 ? -31.095 -2.084 46.349 1.00 93.25 683 GLN A C 1
ATOM 5311 O O . GLN A 1 683 ? -32.169 -2.004 46.933 1.00 93.25 683 GLN A O 1
ATOM 5316 N N . MET A 1 684 ? -31.023 -2.498 45.078 1.00 93.25 684 MET A N 1
ATOM 5317 C CA . MET A 1 684 ? -32.201 -2.902 44.284 1.00 93.25 684 MET A CA 1
ATOM 5318 C C . MET A 1 684 ? -32.930 -4.150 44.829 1.00 93.25 684 MET A C 1
ATOM 5320 O O . MET A 1 684 ? -34.025 -4.471 44.372 1.00 93.25 684 MET A O 1
ATOM 5324 N N . LEU A 1 685 ? -32.321 -4.880 45.770 1.00 94.19 685 LEU A N 1
ATOM 5325 C CA . LEU A 1 685 ? -32.900 -6.033 46.471 1.00 94.19 685 LEU A CA 1
ATOM 5326 C C . LEU A 1 685 ? -33.385 -5.692 47.891 1.00 94.19 685 LEU A C 1
ATOM 5328 O O . LEU A 1 685 ? -33.796 -6.607 48.604 1.00 94.19 685 LEU A O 1
ATOM 5332 N N . ASP A 1 686 ? -33.299 -4.423 48.306 1.00 91.75 686 ASP A N 1
ATOM 5333 C CA . ASP A 1 686 ? -33.550 -3.938 49.675 1.00 91.75 686 ASP A CA 1
ATOM 5334 C C . ASP A 1 686 ? -32.664 -4.612 50.759 1.00 91.75 686 ASP A C 1
ATOM 5336 O O . ASP A 1 686 ? -32.950 -4.597 51.955 1.00 91.75 686 ASP A O 1
ATOM 5340 N N . ASP A 1 687 ? -31.520 -5.188 50.363 1.00 95.00 687 ASP A N 1
ATOM 5341 C CA . ASP A 1 687 ? -30.518 -5.745 51.282 1.00 95.00 687 ASP A CA 1
ATOM 5342 C C . ASP A 1 687 ? -29.502 -4.663 51.674 1.00 95.00 687 ASP A C 1
ATOM 5344 O O . ASP A 1 687 ? -28.331 -4.667 51.275 1.00 95.00 687 ASP A O 1
ATOM 5348 N N . VAL A 1 688 ? -29.982 -3.712 52.476 1.00 93.44 688 VAL A N 1
ATOM 5349 C CA . VAL A 1 688 ? -29.231 -2.538 52.957 1.00 93.44 688 VAL A CA 1
ATOM 5350 C C . VAL A 1 688 ? -27.893 -2.930 53.592 1.00 93.44 688 VAL A C 1
ATOM 5352 O O . VAL A 1 688 ? -26.876 -2.271 53.375 1.00 93.44 688 VAL A O 1
ATOM 5355 N N . THR A 1 689 ? -27.870 -4.029 54.356 1.00 95.19 689 THR A N 1
ATOM 5356 C CA . THR A 1 689 ? -26.667 -4.466 55.081 1.00 95.19 689 THR A CA 1
ATOM 5357 C C . THR A 1 689 ? -25.594 -4.977 54.123 1.00 95.19 689 THR A C 1
ATOM 5359 O O . THR A 1 689 ? -24.417 -4.644 54.291 1.00 95.19 689 THR A O 1
ATOM 5362 N N . ARG A 1 690 ? -25.946 -5.768 53.101 1.00 95.88 690 ARG A N 1
ATOM 5363 C CA . ARG A 1 690 ? -24.959 -6.159 52.082 1.00 95.88 690 ARG A CA 1
ATOM 5364 C C . ARG A 1 690 ? -24.581 -4.974 51.195 1.00 95.88 690 ARG A C 1
ATOM 5366 O O . ARG A 1 690 ? -23.393 -4.826 50.909 1.00 95.88 690 ARG A O 1
ATOM 5373 N N . ALA A 1 691 ? -25.530 -4.112 50.831 1.00 95.19 691 ALA A N 1
ATOM 5374 C CA . ALA A 1 691 ? -25.267 -2.913 50.038 1.00 95.19 691 ALA A CA 1
ATOM 5375 C C . ALA A 1 691 ? -24.207 -2.004 50.697 1.00 95.19 691 ALA A C 1
ATOM 5377 O O . ALA A 1 691 ? -23.171 -1.745 50.079 1.00 95.19 691 ALA A O 1
ATOM 5378 N N . GLU A 1 692 ? -24.389 -1.610 51.968 1.00 95.19 692 GLU A N 1
ATOM 5379 C CA . GLU A 1 692 ? -23.415 -0.776 52.700 1.00 95.19 692 GLU A CA 1
ATOM 5380 C C . GLU A 1 692 ? -22.035 -1.454 52.775 1.00 95.19 692 GLU A C 1
ATOM 5382 O O . GLU A 1 692 ? -21.023 -0.816 52.482 1.00 95.19 692 GLU A O 1
ATOM 5387 N N . ASN A 1 693 ? -21.978 -2.753 53.094 1.00 96.19 693 ASN A N 1
ATOM 5388 C CA . ASN A 1 693 ? -20.715 -3.493 53.203 1.00 96.19 693 ASN A CA 1
ATOM 5389 C C . ASN A 1 693 ? -19.922 -3.526 51.882 1.00 96.19 693 ASN A C 1
ATOM 5391 O O . ASN A 1 693 ? -18.708 -3.304 51.884 1.00 96.19 693 ASN A O 1
ATOM 5395 N N . TYR A 1 694 ? -20.581 -3.790 50.749 1.00 95.56 694 TYR A N 1
ATOM 5396 C CA . TYR A 1 694 ? -19.910 -3.828 49.444 1.00 95.56 694 TYR A CA 1
ATOM 5397 C C . TYR A 1 694 ? -19.477 -2.433 48.967 1.00 95.56 694 TYR A C 1
ATOM 5399 O O . TYR A 1 694 ? -18.374 -2.295 48.433 1.00 95.56 694 TYR A O 1
ATOM 5407 N N . LEU A 1 695 ? -20.291 -1.400 49.208 1.00 95.00 695 LEU A N 1
ATOM 5408 C CA . LEU A 1 695 ? -19.982 -0.015 48.837 1.00 95.00 695 LEU A CA 1
ATOM 5409 C C . LEU A 1 695 ? -18.847 0.581 49.682 1.00 95.00 695 LEU A C 1
ATOM 5411 O O . LEU A 1 695 ? -17.925 1.177 49.124 1.00 95.00 695 LEU A O 1
ATOM 5415 N N . ARG A 1 696 ? -18.850 0.360 51.006 1.00 93.38 696 ARG A N 1
ATOM 5416 C CA . ARG A 1 696 ? -17.728 0.739 51.885 1.00 93.38 696 ARG A CA 1
ATOM 5417 C C . ARG A 1 696 ? -16.435 0.065 51.443 1.00 93.38 696 ARG A C 1
ATOM 5419 O O . ARG A 1 696 ? -15.450 0.756 51.198 1.00 93.38 696 ARG A O 1
ATOM 5426 N N . LYS A 1 697 ? -16.466 -1.254 51.211 1.00 92.94 697 LYS A N 1
ATOM 5427 C CA . LYS A 1 697 ? -15.298 -1.996 50.717 1.00 92.94 697 LYS A CA 1
ATOM 5428 C C . LYS A 1 697 ? -14.779 -1.449 49.378 1.00 92.94 697 LYS A C 1
ATOM 5430 O O . LYS A 1 697 ? -13.571 -1.424 49.176 1.00 92.94 697 LYS A O 1
ATOM 5435 N N . ALA A 1 698 ? -15.652 -1.006 48.469 1.00 91.94 698 ALA A N 1
ATOM 5436 C CA . ALA A 1 698 ? -15.233 -0.395 47.203 1.00 91.94 698 ALA A CA 1
ATOM 5437 C C . ALA A 1 698 ? -14.487 0.939 47.406 1.00 91.94 698 ALA A C 1
ATOM 5439 O O . ALA A 1 698 ? -13.503 1.199 46.718 1.00 91.94 698 ALA A O 1
ATOM 5440 N N . ILE A 1 699 ? -14.939 1.759 48.361 1.00 90.69 699 ILE A N 1
ATOM 5441 C CA . ILE A 1 699 ? -14.377 3.081 48.691 1.00 90.69 699 ILE A CA 1
ATOM 5442 C C . ILE A 1 699 ? -13.072 2.985 49.501 1.00 90.69 699 ILE A C 1
ATOM 5444 O O . ILE A 1 699 ? -12.205 3.848 49.376 1.00 90.69 699 ILE A O 1
ATOM 5448 N N . GLU A 1 700 ? -12.933 1.956 50.337 1.00 90.00 700 GLU A N 1
ATOM 5449 C CA . GLU A 1 700 ? -11.763 1.724 51.200 1.00 90.00 700 GLU A CA 1
ATOM 5450 C C . GLU A 1 700 ? -10.553 1.136 50.451 1.00 90.00 700 GLU A C 1
ATOM 5452 O O . GLU A 1 700 ? -9.443 1.106 50.987 1.00 90.00 700 GLU A O 1
ATOM 5457 N N . LEU A 1 701 ? -10.736 0.675 49.210 1.00 88.38 701 LEU A N 1
ATOM 5458 C CA . LEU A 1 701 ? -9.643 0.159 48.391 1.00 88.38 701 LEU A CA 1
ATOM 5459 C C . LEU A 1 701 ? -8.701 1.285 47.920 1.00 88.38 701 LEU A C 1
ATOM 5461 O O . LEU A 1 701 ? -9.172 2.319 47.442 1.00 88.38 701 LEU A O 1
ATOM 5465 N N . PRO A 1 702 ? -7.369 1.075 47.953 1.00 73.38 702 PRO A N 1
ATOM 5466 C CA . PRO A 1 702 ? -6.397 2.006 47.385 1.00 73.38 702 PRO A CA 1
ATOM 5467 C C . PRO A 1 702 ? -6.426 1.953 45.846 1.00 73.38 702 PRO A C 1
ATOM 5469 O O . PRO A 1 702 ? -5.596 1.309 45.204 1.00 73.38 702 PRO A O 1
ATOM 5472 N N . SER A 1 703 ? -7.422 2.622 45.266 1.00 66.06 703 SER A N 1
ATOM 5473 C CA . SER A 1 703 ? -7.601 2.834 43.827 1.00 66.06 703 SER A CA 1
ATOM 5474 C C . SER A 1 703 ? -6.753 4.011 43.326 1.00 66.06 703 SER A C 1
ATOM 5476 O O . SER A 1 703 ? -6.544 4.977 44.059 1.00 66.06 703 SER A O 1
ATOM 5478 N N . GLN A 1 704 ? -6.285 3.955 42.072 1.00 57.41 704 GLN A N 1
ATOM 5479 C CA . GLN A 1 704 ? -5.715 5.134 41.395 1.00 57.41 704 GLN A CA 1
ATOM 5480 C C . GLN A 1 704 ? -6.805 6.096 40.896 1.00 57.41 704 GLN A C 1
ATOM 5482 O O . GLN A 1 704 ? -6.567 7.300 40.845 1.00 57.41 704 GLN A O 1
ATOM 5487 N N . ASP A 1 705 ? -7.992 5.572 40.584 1.00 66.88 705 ASP A N 1
ATOM 5488 C CA . ASP A 1 705 ? -9.132 6.336 40.080 1.00 66.88 705 ASP A CA 1
ATOM 5489 C C . ASP A 1 705 ? -10.147 6.594 41.206 1.00 66.88 705 ASP A C 1
ATOM 5491 O O . ASP A 1 705 ? -10.458 5.686 41.987 1.00 66.88 705 ASP A O 1
ATOM 5495 N N . GLU A 1 706 ? -10.704 7.809 41.290 1.00 74.94 706 GLU A N 1
ATOM 5496 C CA . GLU A 1 706 ? -11.875 8.051 42.142 1.00 74.94 706 GLU A CA 1
ATOM 5497 C C . GLU A 1 706 ? -13.101 7.315 41.578 1.00 74.94 706 GLU A C 1
ATOM 5499 O O . GLU A 1 706 ? -13.325 7.289 40.370 1.00 74.94 706 GLU A O 1
ATOM 5504 N N . LEU A 1 707 ? -13.920 6.742 42.465 1.00 84.50 707 LEU A N 1
ATOM 5505 C CA . LEU A 1 707 ? -15.122 5.973 42.122 1.00 84.50 707 LEU A CA 1
ATOM 5506 C C . LEU A 1 707 ? -16.386 6.774 42.484 1.00 84.50 707 LEU A C 1
ATOM 5508 O O . LEU A 1 707 ? -17.005 6.499 43.518 1.00 84.50 707 LEU A O 1
ATOM 5512 N N . PRO A 1 708 ? -16.782 7.786 41.685 1.00 90.25 708 PRO A N 1
ATOM 5513 C CA . PRO A 1 708 ? -17.910 8.654 42.014 1.00 90.25 708 PRO A CA 1
ATOM 5514 C C . PRO A 1 708 ? -19.228 7.878 42.146 1.00 90.25 708 PRO A C 1
ATOM 5516 O O . PRO A 1 708 ? -19.997 8.174 43.058 1.00 90.25 708 PRO A O 1
ATOM 5519 N N . ASP A 1 709 ? -19.443 6.827 41.348 1.00 89.81 709 ASP A N 1
ATOM 5520 C CA . ASP A 1 709 ? -20.618 5.952 41.458 1.00 89.81 709 ASP A CA 1
ATOM 5521 C C . ASP A 1 709 ? -20.726 5.273 42.832 1.00 89.81 709 ASP A C 1
ATOM 5523 O O . ASP A 1 709 ? -21.821 5.145 43.374 1.00 89.81 709 ASP A O 1
ATOM 5527 N N . ALA A 1 710 ? -19.596 4.876 43.433 1.00 92.06 710 ALA A N 1
ATOM 5528 C CA . ALA A 1 710 ? -19.575 4.232 44.748 1.00 92.06 710 ALA A CA 1
ATOM 5529 C C . ALA A 1 710 ? -19.949 5.217 45.861 1.00 92.06 710 ALA A C 1
ATOM 5531 O O . ALA A 1 710 ? -20.757 4.897 46.735 1.00 92.06 710 ALA A O 1
ATOM 5532 N N . TYR A 1 711 ? -19.397 6.435 45.801 1.00 93.69 711 TYR A N 1
ATOM 5533 C CA . TYR A 1 711 ? -19.757 7.517 46.716 1.00 93.69 711 TYR A CA 1
ATOM 5534 C C . TYR A 1 711 ? -21.229 7.920 46.559 1.00 93.69 711 TYR A C 1
ATOM 5536 O O . TYR A 1 711 ? -21.916 8.111 47.563 1.00 93.69 711 TYR A O 1
ATOM 5544 N N . ASN A 1 712 ? -21.731 8.011 45.322 1.00 94.44 712 ASN A N 1
ATOM 5545 C CA . ASN A 1 712 ? -23.126 8.350 45.066 1.00 94.44 712 ASN A CA 1
ATOM 5546 C C . ASN A 1 712 ? -24.082 7.266 45.573 1.00 94.44 712 ASN A C 1
ATOM 5548 O O . ASN A 1 712 ? -25.008 7.588 46.309 1.00 94.44 712 ASN A O 1
ATOM 5552 N N . ALA A 1 713 ? -23.834 5.995 45.239 1.00 93.75 713 ALA A N 1
ATOM 5553 C CA . ALA A 1 713 ? -24.665 4.877 45.681 1.00 93.75 713 ALA A CA 1
ATOM 5554 C C . ALA A 1 713 ? -24.705 4.762 47.214 1.00 93.75 713 ALA A C 1
ATOM 5556 O O . ALA A 1 713 ? -25.781 4.610 47.784 1.00 93.75 713 ALA A O 1
ATOM 5557 N N . LEU A 1 714 ? -23.568 4.922 47.906 1.00 94.94 714 LEU A N 1
ATOM 5558 C CA . LEU A 1 714 ? -23.544 4.874 49.374 1.00 94.94 714 LEU A CA 1
ATOM 5559 C C . LE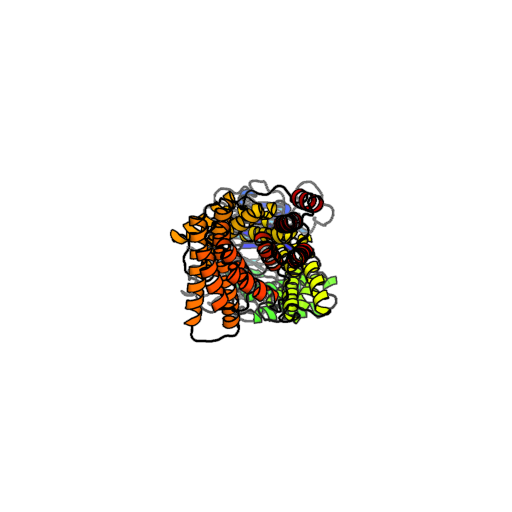U A 1 714 ? -24.282 6.061 50.010 1.00 94.94 714 LEU A C 1
ATOM 5561 O O . LEU A 1 714 ? -25.003 5.887 50.991 1.00 94.94 714 LEU A O 1
ATOM 5565 N N . GLY A 1 715 ? -24.134 7.262 49.444 1.00 94.69 715 GLY A N 1
ATOM 5566 C CA . GLY A 1 715 ? -24.883 8.432 49.898 1.00 94.69 715 GLY A CA 1
ATOM 5567 C C . GLY A 1 715 ? -26.388 8.300 49.649 1.00 94.69 715 GLY A C 1
ATOM 5568 O O . GLY A 1 715 ? -27.183 8.613 50.533 1.00 94.69 715 GLY A O 1
ATOM 5569 N N . TYR A 1 716 ? -26.786 7.778 48.490 1.00 94.06 716 TYR A N 1
ATOM 5570 C CA . TYR A 1 716 ? -28.187 7.534 48.154 1.00 94.06 716 TYR A CA 1
ATOM 5571 C C . TYR A 1 716 ? -28.816 6.448 49.045 1.00 94.06 716 TYR A C 1
ATOM 5573 O O . TYR A 1 716 ? -29.902 6.664 49.579 1.00 94.06 716 TYR A O 1
ATOM 5581 N N . LEU A 1 717 ? -28.100 5.350 49.323 1.00 94.38 717 LEU A N 1
ATOM 5582 C CA . LEU A 1 717 ? -28.525 4.304 50.264 1.00 94.38 717 LEU A CA 1
ATOM 5583 C C . LEU A 1 717 ? -28.845 4.873 51.658 1.00 94.38 717 LEU A C 1
ATOM 5585 O O . LEU A 1 717 ? -29.883 4.565 52.242 1.00 94.38 717 LEU A O 1
ATOM 5589 N N . TYR A 1 718 ? -27.992 5.751 52.189 1.00 94.75 718 TYR A N 1
ATOM 5590 C CA . TYR A 1 718 ? -28.268 6.445 53.453 1.00 94.75 718 TYR A CA 1
ATOM 5591 C C . TYR A 1 718 ? -29.468 7.400 53.362 1.00 94.75 718 TYR A C 1
ATOM 5593 O O . TYR A 1 718 ? -30.239 7.510 54.318 1.00 94.75 718 TYR A O 1
ATOM 5601 N N . ALA A 1 719 ? -29.649 8.070 52.221 1.00 92.88 719 ALA A N 1
ATOM 5602 C CA . ALA A 1 719 ? -30.754 8.995 51.980 1.00 92.88 719 ALA A CA 1
ATOM 5603 C C . ALA A 1 719 ? -32.122 8.293 51.947 1.00 92.88 719 ALA A C 1
ATOM 5605 O O . ALA A 1 719 ? -33.081 8.784 52.553 1.00 92.88 719 ALA A O 1
ATOM 5606 N N . GLU A 1 720 ? -32.213 7.135 51.284 1.00 90.19 720 GLU A N 1
ATOM 5607 C CA . GLU A 1 720 ? -33.418 6.297 51.273 1.00 90.19 720 GLU A CA 1
ATOM 5608 C C . GLU A 1 720 ? -33.813 5.909 52.699 1.00 90.19 720 GLU A C 1
ATOM 5610 O O . GLU A 1 720 ? -34.917 6.242 53.146 1.00 90.19 720 GLU A O 1
ATOM 5615 N N . GLN A 1 721 ? -32.857 5.332 53.435 1.00 90.69 721 GLN A N 1
ATOM 5616 C CA . GLN A 1 721 ? -33.014 4.862 54.815 1.00 90.69 721 GLN A CA 1
ATOM 5617 C C . GLN A 1 721 ? -33.183 6.000 55.844 1.00 90.69 721 GLN A C 1
ATOM 5619 O O . GLN A 1 721 ? -33.529 5.747 56.995 1.00 90.69 721 GLN A O 1
ATOM 5624 N N . GLY A 1 722 ? -32.951 7.261 55.459 1.00 90.56 722 GLY A N 1
ATOM 5625 C CA . GLY A 1 722 ? -33.081 8.426 56.344 1.00 90.56 722 GLY A CA 1
ATOM 5626 C C . GLY A 1 722 ? -31.998 8.528 57.427 1.00 90.56 722 GLY A C 1
ATOM 5627 O O . GLY A 1 722 ? -32.163 9.276 58.390 1.00 90.56 722 GLY A O 1
ATOM 5628 N N . ILE A 1 723 ? -30.896 7.789 57.287 1.00 91.50 723 ILE A N 1
ATOM 5629 C CA . ILE A 1 723 ? -29.795 7.723 58.259 1.00 91.50 723 ILE A CA 1
ATOM 5630 C C . ILE A 1 723 ? -28.589 8.531 57.775 1.00 91.50 723 ILE A C 1
ATOM 5632 O O . ILE A 1 723 ? -28.456 8.803 56.588 1.00 91.50 723 ILE A O 1
ATOM 5636 N N . LYS A 1 724 ? -27.681 8.902 58.690 1.00 93.50 724 LYS A N 1
ATOM 5637 C CA . LYS A 1 724 ? -26.349 9.468 58.368 1.00 93.50 724 LYS A CA 1
ATOM 5638 C C . LYS A 1 724 ? -26.375 10.608 57.319 1.00 93.50 724 LYS A C 1
ATOM 5640 O O . LYS A 1 724 ? -25.446 10.742 56.529 1.00 93.50 724 LYS A O 1
ATOM 5645 N N . LEU A 1 725 ? -27.425 11.439 57.292 1.00 93.62 725 LEU A N 1
ATOM 5646 C CA . LEU A 1 725 ? -27.713 12.333 56.156 1.00 93.62 725 LEU A CA 1
ATOM 5647 C C . LEU A 1 725 ? -26.592 13.343 55.834 1.00 93.62 725 LEU A C 1
ATOM 5649 O O . LEU A 1 725 ? -26.417 13.710 54.675 1.00 93.62 725 LEU A O 1
ATOM 5653 N N . ASP A 1 726 ? -25.806 13.780 56.822 1.00 94.19 726 ASP A N 1
ATOM 5654 C CA . ASP A 1 726 ? -24.647 14.651 56.574 1.00 94.19 726 ASP A CA 1
ATOM 5655 C C . ASP A 1 726 ? -23.432 13.894 55.995 1.00 94.19 726 ASP A C 1
ATOM 5657 O O . ASP A 1 726 ? -22.727 14.441 55.145 1.00 94.19 726 ASP A O 1
ATOM 5661 N N . GLU A 1 727 ? -23.223 12.622 56.369 1.00 94.94 727 GLU A N 1
ATOM 5662 C CA . GLU A 1 727 ? -22.259 11.721 55.705 1.00 94.94 727 GLU A CA 1
ATOM 5663 C C . GLU A 1 727 ? -22.705 11.483 54.256 1.00 94.94 727 GLU A C 1
ATOM 5665 O O . GLU A 1 727 ? -21.906 11.635 53.333 1.00 94.94 727 GLU A O 1
ATOM 5670 N N . ALA A 1 728 ? -23.999 11.226 54.038 1.00 94.88 728 ALA A N 1
ATOM 5671 C CA . ALA A 1 728 ? -24.594 11.081 52.711 1.00 94.88 728 ALA A CA 1
ATOM 5672 C C . ALA A 1 728 ? -24.346 12.315 51.827 1.00 94.88 728 ALA A C 1
ATOM 5674 O O . ALA A 1 728 ? -23.842 12.191 50.707 1.00 94.88 728 ALA A O 1
ATOM 5675 N N . ALA A 1 729 ? -24.622 13.518 52.346 1.00 94.88 729 ALA A N 1
ATOM 5676 C CA . ALA A 1 729 ? -24.369 14.770 51.635 1.00 94.88 729 ALA A CA 1
ATOM 5677 C C . ALA A 1 729 ? -22.878 14.952 51.301 1.00 94.88 729 ALA A C 1
ATOM 5679 O O . ALA A 1 729 ? -22.547 15.431 50.215 1.00 94.88 729 ALA A O 1
ATOM 5680 N N . ALA A 1 730 ? -21.969 14.570 52.204 1.00 95.12 730 ALA A N 1
ATOM 5681 C CA . ALA A 1 730 ? -20.528 14.638 51.966 1.00 95.12 730 ALA A CA 1
ATOM 5682 C C . ALA A 1 730 ? -20.059 13.643 50.885 1.00 95.12 730 ALA A C 1
ATOM 5684 O O . ALA A 1 730 ? -19.250 14.016 50.031 1.00 95.12 730 ALA A O 1
ATOM 5685 N N . LEU A 1 731 ? -20.595 12.418 50.884 1.00 94.38 731 LEU A N 1
ATOM 5686 C CA . LEU A 1 731 ? -20.311 11.385 49.883 1.00 94.38 731 LEU A CA 1
ATOM 5687 C C . LEU A 1 731 ? -20.770 11.823 48.483 1.00 94.38 731 LEU A C 1
ATOM 5689 O O . LEU A 1 731 ? -19.956 11.875 47.560 1.00 94.38 731 LEU A O 1
ATOM 5693 N N . VAL A 1 732 ? -22.028 12.248 48.321 1.00 93.50 732 VAL A N 1
ATOM 5694 C CA . VAL A 1 732 ? -22.544 12.693 47.010 1.00 93.50 732 VAL A CA 1
ATOM 5695 C C . VAL A 1 732 ? -21.845 13.973 46.530 1.00 93.50 732 VAL A C 1
ATOM 5697 O O . VAL A 1 732 ? -21.487 14.083 45.358 1.00 93.50 732 VAL A O 1
ATOM 5700 N N . ARG A 1 733 ? -21.526 14.917 47.430 1.00 93.69 733 ARG A N 1
ATOM 5701 C CA . ARG A 1 733 ? -20.684 16.082 47.084 1.00 93.69 733 ARG A CA 1
ATOM 5702 C C . ARG A 1 733 ? -19.282 15.687 46.618 1.00 93.69 733 ARG A C 1
ATOM 5704 O O . ARG A 1 733 ? -18.696 16.433 45.838 1.00 93.69 733 ARG A O 1
ATOM 5711 N N . ARG A 1 734 ? -18.729 14.555 47.072 1.00 92.19 734 ARG A N 1
ATOM 5712 C CA . ARG A 1 734 ? -17.463 14.025 46.547 1.00 92.19 734 ARG A CA 1
ATOM 5713 C C . ARG A 1 734 ? -17.643 13.473 45.133 1.00 92.19 734 ARG A C 1
ATOM 5715 O O . ARG A 1 734 ? -16.861 13.851 44.271 1.00 92.19 734 ARG A O 1
ATOM 5722 N N . ALA A 1 735 ? -18.697 12.699 44.869 1.00 91.31 735 ALA A N 1
ATOM 5723 C CA . ALA A 1 735 ? -19.026 12.235 43.514 1.00 91.31 735 ALA A CA 1
ATOM 5724 C C . ALA A 1 735 ? -19.200 13.403 42.516 1.00 91.31 735 ALA A C 1
ATOM 5726 O O . ALA A 1 735 ? -18.681 13.368 41.399 1.00 91.31 735 ALA A O 1
ATOM 5727 N N . LEU A 1 736 ? -19.853 14.486 42.955 1.00 91.44 736 LEU A N 1
ATOM 5728 C CA . LEU A 1 736 ? -20.026 15.722 42.183 1.00 91.44 736 LEU A CA 1
ATOM 5729 C C . LEU A 1 736 ? -18.728 16.512 41.944 1.00 91.44 736 LEU A C 1
ATOM 5731 O O . LEU A 1 736 ? -18.708 17.348 41.048 1.00 91.44 736 LEU A O 1
ATOM 5735 N N . LYS A 1 737 ? -17.630 16.270 42.678 1.00 91.00 737 LYS A N 1
ATOM 5736 C CA . LYS A 1 737 ? -16.324 16.850 42.301 1.00 91.00 737 LYS A CA 1
ATOM 5737 C C . LYS A 1 737 ? -15.785 16.214 41.023 1.00 91.00 737 LYS A C 1
ATOM 5739 O O . LYS A 1 737 ? -15.200 16.917 40.206 1.00 91.00 737 LYS A O 1
ATOM 5744 N N . SER A 1 738 ? -15.988 14.907 40.862 1.00 87.00 738 SER A N 1
ATOM 5745 C CA . SER A 1 738 ? -15.520 14.145 39.704 1.00 87.00 738 SER A CA 1
ATOM 5746 C C . SER A 1 738 ? -16.449 14.322 38.490 1.00 87.00 738 SER A C 1
ATOM 5748 O O . SER A 1 738 ? -15.964 14.366 37.363 1.00 87.00 738 SER A O 1
ATOM 5750 N N . ALA A 1 739 ? -17.766 14.479 38.699 1.00 86.31 739 ALA A N 1
ATOM 5751 C CA . ALA A 1 739 ? -18.736 14.787 37.637 1.00 86.31 739 ALA A CA 1
ATOM 5752 C C . ALA A 1 739 ? -19.786 15.840 38.079 1.00 86.31 739 ALA A C 1
ATOM 5754 O O . ALA A 1 739 ? -20.888 15.472 38.497 1.00 86.31 739 ALA A O 1
ATOM 5755 N N . PRO A 1 740 ? -19.484 17.153 37.970 1.00 87.38 740 PRO A N 1
ATOM 5756 C CA . PRO A 1 740 ? -20.341 18.231 38.492 1.00 87.38 740 PRO A CA 1
ATOM 5757 C C . PRO A 1 740 ? -21.732 18.353 37.858 1.00 87.38 740 PRO A C 1
ATOM 5759 O O . PRO A 1 740 ? -22.634 18.920 38.467 1.00 87.38 740 PRO A O 1
ATOM 5762 N N . THR A 1 741 ? -21.902 17.847 36.636 1.00 86.50 741 THR A N 1
ATOM 5763 C CA . THR A 1 741 ? -23.131 17.938 35.826 1.00 86.50 741 THR A CA 1
ATOM 5764 C C . THR A 1 741 ? -23.925 16.626 35.789 1.00 86.50 741 THR A C 1
ATOM 5766 O O . THR A 1 741 ? -24.865 16.497 35.005 1.00 86.50 741 THR A O 1
ATOM 5769 N N . SER A 1 742 ? -23.558 15.633 36.607 1.00 86.25 742 SER A N 1
ATOM 5770 C CA . SER A 1 742 ? -24.258 14.346 36.666 1.00 86.25 742 SER A CA 1
ATOM 5771 C C . SER A 1 742 ? -25.649 14.507 37.285 1.00 86.25 742 SER A C 1
ATOM 5773 O O . SER A 1 742 ? -25.766 14.712 38.494 1.00 86.25 742 SER A O 1
ATOM 5775 N N . GLY A 1 743 ? -26.700 14.370 36.466 1.00 86.06 743 GLY A N 1
ATOM 5776 C CA . GLY A 1 743 ? -28.098 14.433 36.914 1.00 86.06 743 GLY A CA 1
ATOM 5777 C C . GLY A 1 743 ? -28.374 13.475 38.072 1.00 86.06 743 GLY A C 1
ATOM 5778 O O . GLY A 1 743 ? -28.764 13.921 39.141 1.00 86.06 743 GLY A O 1
ATOM 5779 N N . ALA A 1 744 ? -27.996 12.200 37.933 1.00 86.44 744 ALA A N 1
ATOM 5780 C CA . ALA A 1 744 ? -28.179 11.191 38.979 1.00 86.44 744 ALA A CA 1
ATOM 5781 C C . ALA A 1 744 ? -27.501 11.544 40.320 1.00 86.44 744 ALA A C 1
ATOM 5783 O O . ALA A 1 744 ? -27.963 11.116 41.373 1.00 86.44 744 ALA A O 1
ATOM 5784 N N . TYR A 1 745 ? -26.405 12.315 40.312 1.00 92.88 745 TYR A N 1
ATOM 5785 C CA . TYR A 1 745 ? -25.745 12.752 41.549 1.00 92.88 745 TYR A CA 1
ATOM 5786 C C . TYR A 1 745 ? -26.409 14.008 42.133 1.00 92.88 745 TYR A C 1
ATOM 5788 O O . TYR A 1 745 ? -26.483 14.166 43.352 1.00 92.88 745 TYR A O 1
ATOM 5796 N N . LEU A 1 746 ? -26.907 14.904 41.276 1.00 91.94 746 LEU A N 1
ATOM 5797 C CA . LEU A 1 746 ? -27.710 16.056 41.688 1.00 91.94 746 LEU A CA 1
ATOM 5798 C C . LEU A 1 746 ? -29.048 15.600 42.289 1.00 91.94 746 LEU A C 1
ATOM 5800 O O . LEU A 1 746 ? -29.417 16.096 43.351 1.00 91.94 746 LEU A O 1
ATOM 5804 N N . ASP A 1 747 ? -29.698 14.599 41.694 1.00 89.69 747 ASP A N 1
ATOM 5805 C CA . ASP A 1 747 ? -30.927 13.975 42.191 1.00 89.69 747 ASP A CA 1
ATOM 5806 C C . ASP A 1 747 ? -30.704 13.310 43.554 1.00 89.69 747 ASP A C 1
ATOM 5808 O O . ASP A 1 747 ? -31.421 13.617 44.509 1.00 89.69 747 ASP A O 1
ATOM 5812 N N . SER A 1 748 ? -29.653 12.488 43.703 1.00 92.81 748 SER A N 1
ATOM 5813 C CA . SER A 1 748 ? -29.258 11.927 45.005 1.00 92.81 748 SER A CA 1
ATOM 5814 C C . SER A 1 748 ? -29.062 13.014 46.066 1.00 92.81 748 SER A C 1
ATOM 5816 O O . SER A 1 748 ? -29.523 12.873 47.201 1.00 92.81 748 SER A O 1
ATOM 5818 N N . LEU A 1 749 ? -28.401 14.124 45.714 1.00 93.81 749 LEU A N 1
ATOM 5819 C CA . LEU A 1 749 ? -28.185 15.245 46.632 1.00 93.81 749 LEU A CA 1
ATOM 5820 C C . LEU A 1 749 ? -29.487 16.000 46.950 1.00 93.81 749 LEU A C 1
ATOM 5822 O O . LEU A 1 749 ? -29.673 16.432 48.089 1.00 93.81 749 LEU A O 1
ATOM 5826 N N . GLY A 1 750 ? -30.395 16.121 45.979 1.00 92.50 750 GLY A N 1
ATOM 5827 C CA . GLY A 1 750 ? -31.739 16.670 46.154 1.00 92.50 750 GLY A CA 1
ATOM 5828 C C . GLY A 1 750 ? -32.571 15.838 47.131 1.00 92.50 750 GLY A C 1
ATOM 5829 O O . GLY A 1 750 ? -33.137 16.393 48.075 1.00 92.50 750 GLY A O 1
ATOM 5830 N N . VAL A 1 751 ? -32.560 14.507 46.990 1.00 92.25 751 VAL A N 1
ATOM 5831 C CA . VAL A 1 751 ? -33.211 13.571 47.928 1.00 92.25 751 VAL A CA 1
ATOM 5832 C C . VAL A 1 751 ? -32.632 13.718 49.338 1.00 92.25 751 VAL A C 1
ATOM 5834 O O . VAL A 1 751 ? -33.394 13.793 50.304 1.00 92.25 751 VAL A O 1
ATOM 5837 N N . ILE A 1 752 ? -31.306 13.839 49.476 1.00 94.69 752 ILE A N 1
ATOM 5838 C CA . ILE A 1 752 ? -30.661 14.080 50.778 1.00 94.69 752 ILE A CA 1
ATOM 5839 C C . ILE A 1 752 ? -31.130 15.409 51.384 1.00 94.69 752 ILE A C 1
ATOM 5841 O O . ILE A 1 752 ? -31.541 15.436 52.543 1.00 94.69 752 ILE A O 1
ATOM 5845 N N . TYR A 1 753 ? -31.118 16.511 50.630 1.00 94.38 753 TYR A N 1
ATOM 5846 C CA . TYR A 1 753 ? -31.565 17.812 51.141 1.00 94.38 753 TYR A CA 1
ATOM 5847 C C . TYR A 1 753 ? -33.055 17.834 51.489 1.00 94.38 753 TYR A C 1
ATOM 5849 O O . TYR A 1 753 ? -33.419 18.419 52.510 1.00 94.38 753 TYR A O 1
ATOM 5857 N N . PHE A 1 754 ? -33.897 17.137 50.725 1.00 92.69 754 PHE A N 1
ATOM 5858 C CA . PHE A 1 754 ? -35.307 16.943 51.054 1.00 92.69 754 PHE A CA 1
ATOM 5859 C C . PHE A 1 754 ? -35.472 16.206 52.393 1.00 92.69 754 PHE A C 1
ATOM 5861 O O . PHE A 1 754 ? -36.159 16.702 53.286 1.00 92.69 754 PHE A O 1
ATOM 5868 N N . LYS A 1 755 ? -34.761 15.086 52.592 1.00 92.31 755 LYS A N 1
ATOM 5869 C CA . LYS A 1 755 ? -34.745 14.327 53.861 1.00 92.31 755 LYS A CA 1
ATOM 5870 C C . LYS A 1 755 ? -34.162 15.136 55.033 1.00 92.31 755 LYS A C 1
ATOM 5872 O O . LYS A 1 755 ? -34.542 14.903 56.175 1.00 92.31 755 LYS A O 1
ATOM 5877 N N . GLN A 1 756 ? -33.286 16.108 54.764 1.00 93.25 756 GLN A N 1
ATOM 5878 C CA . GLN A 1 756 ? -32.767 17.072 55.747 1.00 93.25 756 GLN A CA 1
ATOM 5879 C C . GLN A 1 756 ? -33.693 18.281 56.005 1.00 93.25 756 GLN A C 1
ATOM 5881 O O . GLN A 1 756 ? -33.327 19.158 56.788 1.00 93.25 756 GLN A O 1
ATOM 5886 N N . GLY A 1 757 ? -34.848 18.385 55.336 1.00 91.12 757 GLY A N 1
ATOM 5887 C CA . GLY A 1 757 ? -35.761 19.534 55.443 1.00 91.12 757 GLY A CA 1
ATOM 5888 C C . GLY A 1 757 ? -35.279 20.816 54.744 1.00 91.12 757 GLY A C 1
ATOM 5889 O O . GLY A 1 757 ? -35.885 21.873 54.907 1.00 91.12 757 GLY A O 1
ATOM 5890 N N . LYS A 1 758 ? -34.206 20.750 53.948 1.00 93.62 758 LYS A N 1
ATOM 5891 C CA . LYS A 1 758 ? -33.610 21.884 53.217 1.00 93.62 758 LYS A CA 1
ATOM 5892 C C . LYS A 1 758 ? -34.297 22.054 51.857 1.00 93.62 758 LYS A C 1
ATOM 5894 O O . LYS A 1 758 ? -33.678 21.846 50.815 1.00 93.62 758 LYS A O 1
ATOM 5899 N N . LEU A 1 759 ? -35.590 22.385 51.882 1.00 89.75 759 LEU A N 1
ATOM 5900 C CA . LEU A 1 759 ? -36.476 22.347 50.709 1.00 89.75 759 LEU A CA 1
ATOM 5901 C C . LEU A 1 759 ? -35.978 23.197 49.529 1.00 89.75 759 LEU A C 1
ATOM 5903 O O . LEU A 1 759 ? -35.904 22.678 48.419 1.00 89.75 759 LEU A O 1
ATOM 5907 N N . ASP A 1 760 ? -35.557 24.444 49.761 1.00 90.00 760 ASP A N 1
ATOM 5908 C CA . ASP A 1 760 ? -35.068 25.326 48.686 1.00 90.00 760 ASP A CA 1
ATOM 5909 C C . ASP A 1 760 ? -33.832 24.740 47.986 1.00 90.00 760 ASP A C 1
ATOM 5911 O O . ASP A 1 760 ? -33.752 24.702 46.759 1.00 90.00 760 ASP A O 1
ATOM 5915 N N . ALA A 1 761 ? -32.893 24.197 48.769 1.00 88.31 761 ALA A N 1
ATOM 5916 C CA . ALA A 1 761 ? -31.697 23.544 48.246 1.00 88.31 761 ALA A CA 1
ATOM 5917 C C . ALA A 1 761 ? -32.023 22.227 47.521 1.00 88.31 761 ALA A C 1
ATOM 5919 O O . ALA A 1 761 ? -31.334 21.873 46.568 1.00 88.31 761 ALA A O 1
ATOM 5920 N N . ALA A 1 762 ? -33.057 21.494 47.949 1.00 87.62 762 ALA A N 1
ATOM 5921 C CA . ALA A 1 762 ? -33.520 20.294 47.255 1.00 87.62 762 ALA A CA 1
ATOM 5922 C C . ALA A 1 762 ? -34.111 20.640 45.879 1.00 87.62 762 ALA A C 1
ATOM 5924 O O . ALA A 1 762 ? -33.705 20.053 44.876 1.00 87.62 762 ALA A O 1
ATOM 5925 N N . ILE A 1 763 ? -34.996 21.644 45.821 1.00 85.12 763 ILE A N 1
ATOM 5926 C CA . ILE A 1 763 ? -35.594 22.156 44.577 1.00 85.12 763 ILE A CA 1
ATOM 5927 C C . ILE A 1 763 ? -34.504 22.648 43.616 1.00 85.12 763 ILE A C 1
ATOM 5929 O O . ILE A 1 763 ? -34.545 22.319 42.433 1.00 85.12 763 ILE A O 1
ATOM 5933 N N . GLU A 1 764 ? -33.494 23.366 44.119 1.00 87.06 764 GLU A N 1
ATOM 5934 C CA . GLU A 1 764 ? -32.348 23.814 43.320 1.00 87.06 764 GLU A CA 1
ATOM 5935 C C . GLU A 1 764 ? -31.600 22.637 42.666 1.00 87.06 764 GLU A C 1
ATOM 5937 O O . GLU A 1 764 ? -31.209 22.736 41.504 1.00 87.06 764 GLU A O 1
ATOM 5942 N N . LYS A 1 765 ? -31.404 21.511 43.371 1.00 85.19 765 LYS A N 1
ATOM 5943 C CA . LYS A 1 765 ? -30.674 20.357 42.809 1.00 85.19 765 LYS A CA 1
ATOM 5944 C C . LYS A 1 765 ? -31.509 19.530 41.839 1.00 85.19 765 LYS A C 1
ATOM 5946 O O . LYS A 1 765 ? -30.977 19.180 40.790 1.00 85.19 765 LYS A O 1
ATOM 5951 N N . PHE A 1 766 ? -32.799 19.329 42.106 1.00 82.50 766 PHE A N 1
ATOM 5952 C CA . PHE A 1 766 ? -33.707 18.714 41.130 1.00 82.50 766 PHE A CA 1
ATOM 5953 C C . PHE A 1 766 ? -33.866 19.578 39.864 1.00 82.50 766 PHE A C 1
ATOM 5955 O O . PHE A 1 766 ? -33.890 19.053 38.757 1.00 82.50 766 PHE A O 1
ATOM 5962 N N . GLY A 1 767 ? -33.912 20.909 40.001 1.00 65.69 767 GLY A N 1
ATOM 5963 C CA . GLY A 1 767 ? -33.986 21.840 38.868 1.00 65.69 767 GLY A CA 1
ATOM 5964 C C . GLY A 1 767 ? -32.672 22.028 38.095 1.00 65.69 767 GLY A C 1
ATOM 5965 O O . GLY A 1 767 ? -32.697 22.529 36.973 1.00 65.69 767 GLY A O 1
ATOM 5966 N N . ALA A 1 768 ? -31.531 21.639 38.674 1.00 64.81 768 ALA A N 1
ATOM 5967 C CA . ALA A 1 768 ? -30.219 21.677 38.022 1.00 64.81 768 ALA A CA 1
ATOM 5968 C C . ALA A 1 768 ? -29.902 20.406 37.209 1.00 64.81 768 ALA A C 1
ATOM 5970 O O . ALA A 1 768 ? -28.950 20.405 36.422 1.00 64.81 768 ALA A O 1
ATOM 5971 N N . GLY A 1 769 ? -30.680 19.332 37.376 1.00 55.47 769 GLY A N 1
ATOM 5972 C CA . GLY A 1 769 ? -30.639 18.173 36.491 1.00 55.47 769 GLY A CA 1
ATOM 5973 C C . GLY A 1 769 ? -31.183 18.526 35.102 1.00 55.47 769 GLY A C 1
ATOM 5974 O O . GLY A 1 769 ? -32.231 19.154 34.972 1.00 55.47 769 GLY A O 1
ATOM 5975 N N . SER A 1 770 ? -30.487 18.110 34.038 1.00 42.53 770 SER A N 1
ATOM 5976 C CA . SER A 1 770 ? -31.087 18.124 32.694 1.00 42.53 770 SER A CA 1
ATOM 5977 C C . SER A 1 770 ? -32.310 17.198 32.648 1.00 42.53 770 SER A C 1
ATOM 5979 O O . SER A 1 770 ? -32.313 16.191 33.358 1.00 42.53 770 SER A O 1
ATOM 5981 N N . PRO A 1 771 ? -33.321 17.476 31.798 1.00 39.31 771 PRO A N 1
ATOM 5982 C CA . PRO A 1 771 ? -34.469 16.589 31.646 1.00 39.31 771 PRO A CA 1
ATOM 5983 C C . PRO A 1 771 ? -33.994 15.173 31.300 1.00 39.31 771 PRO A C 1
ATOM 5985 O O . PRO A 1 771 ? -33.278 14.967 30.317 1.00 39.31 771 PRO A O 1
ATOM 5988 N N . LEU A 1 772 ? -34.371 14.214 32.146 1.00 38.38 772 LEU A N 1
ATOM 5989 C CA . LEU A 1 772 ? -33.911 12.832 32.073 1.00 38.38 772 LEU A CA 1
ATOM 5990 C C . LEU A 1 772 ? -34.218 12.208 30.699 1.00 38.38 772 LEU A C 1
ATOM 5992 O O . LEU A 1 772 ? -35.373 12.247 30.263 1.00 38.38 772 LEU A O 1
ATOM 5996 N N . PRO A 1 773 ? -33.264 11.505 30.057 1.00 31.00 773 PRO A N 1
ATOM 5997 C CA . PRO A 1 773 ? -33.651 10.387 29.213 1.00 31.00 773 PRO A CA 1
ATOM 5998 C C . PRO A 1 773 ? -34.315 9.342 30.122 1.00 31.00 773 PRO A C 1
ATOM 6000 O O . PRO A 1 773 ? -33.731 8.915 31.117 1.00 31.00 773 PRO A O 1
ATOM 6003 N N . THR A 1 774 ? -35.542 8.947 29.792 1.00 34.56 774 THR A N 1
ATOM 6004 C CA . THR A 1 774 ? -36.443 8.088 30.584 1.00 34.56 774 THR A CA 1
ATOM 6005 C C . THR A 1 774 ? -35.911 6.656 30.770 1.00 34.56 774 THR A C 1
ATOM 6007 O O . THR A 1 774 ? -36.368 5.712 30.122 1.00 34.56 774 THR A O 1
ATOM 6010 N N . ARG A 1 775 ? -34.884 6.489 31.619 1.00 30.50 775 ARG A N 1
ATOM 6011 C CA . ARG A 1 775 ? -34.121 5.235 31.795 1.00 30.50 775 ARG A CA 1
ATOM 6012 C C . ARG A 1 775 ? -33.660 4.923 33.228 1.00 30.50 775 ARG A C 1
ATOM 6014 O O . ARG A 1 775 ? -32.632 4.280 33.392 1.00 30.50 775 ARG A O 1
ATOM 6021 N N . TYR A 1 776 ? -34.454 5.287 34.227 1.00 24.20 776 TYR A N 1
ATOM 6022 C CA . TYR A 1 776 ? -34.706 4.476 35.430 1.00 24.20 776 TYR A CA 1
ATOM 6023 C C . TYR A 1 776 ? -36.186 4.702 35.825 1.00 24.20 776 TYR A C 1
ATOM 6025 O O . TYR A 1 776 ? -36.743 5.716 35.389 1.00 24.20 776 TYR A O 1
ATOM 6033 N N . PRO A 1 777 ? -36.854 3.734 36.485 1.00 29.48 777 PRO A N 1
ATOM 6034 C CA . PRO A 1 777 ? -38.288 3.805 36.790 1.00 29.48 777 PRO A CA 1
ATOM 6035 C C . PRO A 1 777 ? -38.632 4.871 37.839 1.00 29.48 777 PRO A C 1
ATOM 6037 O O . PRO A 1 777 ? -37.781 5.120 38.720 1.00 29.48 777 PRO A O 1
#

pLDDT: mean 76.57, std 19.95, range [24.2, 97.5]

Secondary structure (DSSP, 8-state):
-EEEEETT-EEEEE-GGGG----SSSSS---S--STT--EEEEEE--TT-EEEEEETTSEEEEEEGGGSPB--TTS--EEGGGTS-PPTT--EEEEEEE----SS---SSS-TTTTTTT-EEEEEETTSEEEEEEGGGGSS--TT-EES-PPPTT--EEEEEEE-SS-EEEEEETTSEEEEEEGGGS-B--SSS--EE---PPTT--EEEEEEE-S-------SS-B--GGGS-B--TTS--EE-S---TTS----------TT-EEEEE-TT--EEEEESTTS-B--TT-----S--SS-S-TT---EEEEE----TTTHHHHHHHHHHHHHHHHHHHHHHSTT-HHHHHHHHHHHHHHHHSSTTTTTS-SS-HHHHHHHHHHHHHHHTTTS--HHHHHHHHHHHHHH-TT-HHHHHHHHHHHHHHHHTTS-TTS---HHHHHHHHHHHHHHHHHHHH-TT-HHHHHHHHHHHHHTT-HHHHHHHHHHHHHHSTT-HHHHHHHHHHHHHTT-HHHHHHHHHHHHHH-TT-HHHHHHHHHHHHHTT-HHHHHHHHHHHHHHHHTTSS-TT-TTHHHHHHHHHHHHHHHHHHHT-HHHHHHHHHHHHHHHHHHHHHHHHSS---HHHHHHHHHHHHHHHHHHHHHHHHHHHTT-HHHHHHHHHHHHTT-TT-HHHHHHHHHHHHTTT-HHHHHHHHHHHHHS--SS--HHHHHHHHHHHHHHT-SHHHHHHHHHHHHHH-TT-HHHHHHHHHHHHHTT-HHHHHHHHHHSPPPPS---

Foldseek 3Di:
DKWWAKPQQAIADEDPCLPQDDDDDDDDDDWAPDPPLIDTDDMDDDDQQKWKWWAKQQQWTDIDGNVLQHHDHRNHSGHRVCVQAVEDPPIGTQEMDIDRADDDDDDDPDDPPVPRQPQKWKWWAKFQQFIAIARPNLLRDADSNTGHQAHEDVPMTTNYIDMDRQFKWKWWAKQQAFIAIAGSVLWDYDHRYYHHGHQEHDDDPMTTNDMEIGDDADDAADDAAEDEHPVLRDYDRGHYHGGGQEADDPPQHTDNDDYDADQQKKKWKAKSVGDIDIDRVVNHGHDHRNYRGDDPDDDDDDDPPIRIDIDIDDQPDPPPCPLVVVLVVLVVLVVVLVVLVVPPPRLVVSLVSLVVSVCVCVVPPCNCVVPSAHLQRQLSSLLVNLVSCPPPVVNLPSSLVSLVSSCVSPVLPLSSLVSNLVSLVVVLVVAADPVRDGDPVNVVSLVVSLVSLVSSCVNPVLPLVSLVSQLVSCVVVVVLVSNLVSLVSNCVNPVLPLVSLCSNLVSCVVVVVLVSNLVSLVSSCVNPVLPLVSLLVQLVSCVVVVNLPSNLVSLVSSVCCVVVCVDPPPDPCSLVSQLSSLCSNLVSCVVVVNLVSNLVSLVVSLVSLVVVLVVLVPDPDDDPVSVVVNVVSLVVNLVSLLVSLVSCLLNLNLVSNLVSLVVSCVVPVLPLSSLLSNLSSCVSVVVLVSNLVSLVSSCPDPDPDDDLSSLLSNLLSCLVVLHPLVSSLVSLVVSCVVPVQDLSSLQSNLSSCVSVVVNVSSVVSNVSHDDDPPRDD

Radius of gyration: 43.8 Å; chains: 1; bounding box: 84×60×125 Å

Organism: Geodia barretti (NCBI:txid519541)